Protein AF-A0AAU6BGJ1-F1 (afdb_monomer_lite)

Foldseek 3Di:
DDDDDDDDDADDDQPDPPVLSVQVVLQVVQVVVVVVVCVVDPDDDDDDPPPDDPDDQAQDPVNQWGWAFGPNPPPRDTRTHGDDDPDDPFDQAPPRKTKAQDWDDWDFFKDLDPPDTWTFTGDIKMFALAPQQLVVLCCFQFLQQKWWKKAFPDDDNGRRIMITGIPGAFDPVSLPQWDAFQLDFPDDPGEIERPRIDTDDDPGIDTQWIAGSVRYIYDDPPPPDPRDPVNSVVRNVVQDPVSHDDLLSSLVVLVVVLCVQFPDLDPPTPPVSLVVLQVSLLRGALSSLLNHDLVVLLSLLLSLLVDPAHDPSSLLSLLSNLLSQLFQLSNLQSLQSNLVSVNLLVSLPDDDPSNLVSLLSLLVLDPDPQCPVVNVQVLCVLLVLHPPDPPPPDPPCPVVVVSSVVSVVVVVVVVVVVVVVVCVPDPPVHDVLVVLVVVLVVLVCCCPPPVRDVLSVQVVVVLCVVLVVSLSSSSSSLVSSLVSQDFPVVNPDDPSPGPNSCRPSSNVSVVVSVVVSSVVSSNCPPVSQLRSDPDPLSLVVVLCVNSSNPSVDPDPVVSVVLSVLLQLLLQLLCLVLVHPDSVLSSQLVVLEDPVLSVLSSVCSVQFRRDHPRHNVRSCVSCVVSVNNVSSNLSSLSSNLSSLLQVLQVVVPGDDPLSSLLSHLVSLLPDDSVLSNCLSVLAHSVLSNLLSLLSSLQHSVLDNLCDSVNSSVVSLPNLLSVCCSGLNRLLLSLLCVVQVDDLSSVLLSVLLVVVVVVDSGSSVSNVLSVCSSVNPPVSVVSSLVSLVVLLVVLLVVCVVLVLVLLNVLLVVLCVQLVVCVVVVVNVSNVVSSSVSSSSSSVLVPADSLLSLLLSLLSVLDPPQHDSCLLVLDRPVLSNLNSNLSSLLCVQQNDVQEAQLSVLSSQCRVVVDDDPSVLQSSQLSLVSSQCCPVQVFNHKHAQDDDDVDTFGIWTQGPPLGTAGEHGARCPPDADDDDLVVLLCLLQVCLVVLNSRYAYAYAPVNAVVLVVRLVVSLCCLVPPVSCVSNVVSVHDSVSSSVSSVVVVVVVRYYYRDDD

Structure (mmCIF, N/CA/C/O backbone):
data_AF-A0AAU6BGJ1-F1
#
_entry.id   AF-A0AAU6BGJ1-F1
#
loop_
_atom_site.group_PDB
_atom_site.id
_atom_site.type_symbol
_atom_site.label_atom_id
_atom_site.label_alt_id
_atom_site.label_comp_id
_atom_site.label_asym_id
_atom_site.label_entity_id
_atom_site.label_seq_id
_atom_site.pdbx_PDB_ins_code
_atom_site.Cartn_x
_atom_site.Cartn_y
_atom_site.Cartn_z
_atom_site.occupancy
_atom_site.B_iso_or_equiv
_atom_site.auth_seq_id
_atom_site.auth_comp_id
_atom_site.auth_asym_id
_atom_site.auth_atom_id
_atom_site.pdbx_PDB_model_num
ATOM 1 N N . MET A 1 1 ? 0.115 34.565 -66.641 1.00 32.47 1 MET A N 1
ATOM 2 C CA . MET A 1 1 ? 1.472 34.033 -66.399 1.00 32.47 1 MET A CA 1
ATOM 3 C C . MET A 1 1 ? 1.317 32.735 -65.632 1.00 32.47 1 MET A C 1
ATOM 5 O O . MET A 1 1 ? 0.926 32.773 -64.475 1.00 32.47 1 MET A O 1
ATOM 9 N N . SER A 1 2 ? 1.490 31.604 -66.310 1.00 28.02 2 SER A N 1
ATOM 10 C CA . SER A 1 2 ? 1.421 30.266 -65.717 1.00 28.02 2 SER A CA 1
ATOM 11 C C . SER A 1 2 ? 2.637 30.057 -64.813 1.00 28.02 2 SER A C 1
ATOM 13 O O . SER A 1 2 ? 3.738 30.467 -65.183 1.00 28.02 2 SER A O 1
ATOM 15 N N . ALA A 1 3 ? 2.447 29.452 -63.639 1.00 27.48 3 ALA A N 1
ATOM 16 C CA . ALA A 1 3 ? 3.554 29.072 -62.766 1.00 27.48 3 ALA A CA 1
ATOM 17 C C . ALA A 1 3 ? 4.561 28.193 -63.538 1.00 27.48 3 ALA A C 1
ATOM 19 O O . ALA A 1 3 ? 4.135 27.382 -64.368 1.00 27.48 3 ALA A O 1
ATOM 20 N N . PRO A 1 4 ? 5.879 28.344 -63.310 1.00 29.38 4 PRO A N 1
ATOM 21 C CA . PRO A 1 4 ? 6.857 27.453 -63.920 1.00 29.38 4 PRO A CA 1
ATOM 22 C C . PRO A 1 4 ? 6.569 26.008 -63.476 1.00 29.38 4 PRO A C 1
ATOM 24 O O . PRO A 1 4 ? 6.260 25.793 -62.300 1.00 29.38 4 PRO A O 1
ATOM 27 N N . PRO A 1 5 ? 6.640 25.017 -64.383 1.00 32.50 5 PRO A N 1
ATOM 28 C CA . PRO A 1 5 ? 6.399 23.629 -64.020 1.00 32.50 5 PRO A CA 1
ATOM 29 C C . PRO A 1 5 ? 7.426 23.185 -62.976 1.00 32.50 5 PRO A C 1
ATOM 31 O O . PRO A 1 5 ? 8.632 23.375 -63.143 1.00 32.50 5 PRO A O 1
ATOM 34 N N . THR A 1 6 ? 6.935 22.605 -61.884 1.00 29.48 6 THR A N 1
ATOM 35 C CA . THR A 1 6 ? 7.764 21.968 -60.861 1.00 29.48 6 THR A CA 1
ATOM 36 C C . THR A 1 6 ? 8.552 20.830 -61.522 1.00 29.48 6 THR A C 1
ATOM 38 O O . THR A 1 6 ? 7.947 20.031 -62.241 1.00 29.48 6 THR A O 1
ATOM 41 N N . PRO A 1 7 ? 9.881 20.737 -61.342 1.00 33.91 7 PRO A N 1
ATOM 42 C CA . PRO A 1 7 ? 10.651 19.649 -61.931 1.00 33.91 7 PRO A CA 1
ATOM 43 C C . PRO A 1 7 ? 10.165 18.307 -61.370 1.00 33.91 7 PRO A C 1
ATOM 45 O O . PRO A 1 7 ? 10.213 18.072 -60.164 1.00 33.91 7 PRO A O 1
ATOM 48 N N . VAL A 1 8 ? 9.684 17.428 -62.251 1.00 36.00 8 VAL A N 1
ATOM 49 C CA . VAL A 1 8 ? 9.313 16.053 -61.904 1.00 36.00 8 VAL A CA 1
ATOM 50 C C . VAL A 1 8 ? 10.568 15.190 -62.002 1.00 36.00 8 VAL A C 1
ATOM 52 O O . VAL A 1 8 ? 11.085 14.950 -63.093 1.00 36.00 8 VAL A O 1
ATOM 55 N N . THR A 1 9 ? 11.075 14.729 -60.861 1.00 39.50 9 THR A N 1
ATOM 56 C CA . THR A 1 9 ? 12.214 13.805 -60.803 1.00 39.50 9 THR A CA 1
ATOM 57 C C . THR A 1 9 ? 11.701 12.368 -60.873 1.00 39.50 9 THR A C 1
ATOM 59 O O . THR A 1 9 ? 11.202 11.837 -59.884 1.00 39.50 9 THR A O 1
ATOM 62 N N . VAL A 1 10 ? 11.829 11.722 -62.034 1.00 41.00 10 VAL A N 1
ATOM 63 C CA . VAL A 1 10 ? 11.516 10.294 -62.208 1.00 41.00 10 VAL A CA 1
ATOM 64 C C . VAL A 1 10 ? 12.797 9.484 -61.990 1.00 41.00 10 VAL A C 1
ATOM 66 O O . VAL A 1 10 ? 13.761 9.644 -62.736 1.00 41.00 10 VAL A O 1
ATOM 69 N N . ARG A 1 11 ? 12.837 8.633 -60.955 1.00 44.41 11 ARG A N 1
ATOM 70 C CA . ARG A 1 11 ? 13.962 7.717 -60.689 1.00 44.41 11 ARG A CA 1
ATOM 71 C C . ARG A 1 11 ? 13.613 6.312 -61.172 1.00 44.41 11 ARG A C 1
ATOM 73 O O . ARG A 1 11 ? 12.592 5.759 -60.778 1.00 44.41 11 ARG A O 1
ATOM 80 N N . TRP A 1 12 ? 14.480 5.735 -61.997 1.00 47.62 12 TRP A N 1
ATOM 81 C CA . TRP A 1 12 ? 14.322 4.403 -62.576 1.00 47.62 12 TRP A CA 1
ATOM 82 C C . TRP A 1 12 ? 15.588 3.578 -62.311 1.00 47.62 12 TRP A C 1
ATOM 84 O O . TRP A 1 12 ? 16.694 4.060 -62.530 1.00 47.62 12 TRP A O 1
ATOM 94 N N . ASN A 1 13 ? 15.427 2.357 -61.792 1.00 46.50 13 ASN A N 1
ATOM 95 C CA . ASN A 1 13 ? 16.522 1.495 -61.320 1.00 46.50 13 ASN A CA 1
ATOM 96 C C . ASN A 1 13 ? 16.887 0.360 -62.298 1.00 46.50 13 ASN A C 1
ATOM 98 O O . ASN A 1 13 ? 17.628 -0.548 -61.933 1.00 46.50 13 ASN A O 1
ATOM 102 N N . GLY A 1 14 ? 16.338 0.370 -63.518 1.00 49.88 14 GLY A N 1
ATOM 103 C CA . GLY A 1 14 ? 16.635 -0.641 -64.538 1.00 49.88 14 GLY A CA 1
ATOM 104 C C . GLY A 1 14 ? 15.879 -1.970 -64.400 1.00 49.88 14 GLY A C 1
ATOM 105 O O . GLY A 1 14 ? 16.170 -2.897 -65.153 1.00 49.88 14 GLY A O 1
ATOM 106 N N . GLY A 1 15 ? 14.912 -2.081 -63.481 1.00 47.34 15 GLY A N 1
ATOM 107 C CA . GLY A 1 15 ? 14.131 -3.299 -63.222 1.00 47.34 15 GLY A CA 1
ATOM 108 C C . GLY A 1 15 ? 13.050 -3.615 -64.265 1.00 47.34 15 GLY A C 1
ATOM 109 O O . GLY A 1 15 ? 11.871 -3.687 -63.927 1.00 47.34 15 GLY A O 1
ATOM 110 N N . CYS A 1 16 ? 13.422 -3.787 -65.533 1.00 59.56 16 CYS A N 1
ATOM 111 C CA . CYS A 1 16 ? 12.541 -4.290 -66.592 1.00 59.56 16 CYS A CA 1
ATOM 112 C C . CYS A 1 16 ? 13.316 -5.213 -67.553 1.00 59.56 16 CYS A C 1
ATOM 114 O O . CYS A 1 16 ? 14.551 -5.231 -67.506 1.00 59.56 16 CYS A O 1
ATOM 116 N N . PRO A 1 17 ? 12.630 -6.004 -68.407 1.00 64.44 17 PRO A N 1
ATOM 117 C CA . PRO A 1 17 ? 13.295 -6.855 -69.389 1.00 64.44 17 PRO A CA 1
ATOM 118 C C . PRO A 1 17 ? 14.309 -6.063 -70.216 1.00 64.44 17 PRO A C 1
ATOM 120 O O . PRO A 1 17 ? 14.060 -4.918 -70.598 1.00 64.44 17 PRO A O 1
ATOM 123 N N . GLU A 1 18 ? 15.449 -6.684 -70.507 1.00 63.25 18 GLU A N 1
ATOM 124 C CA . GLU A 1 18 ? 16.596 -6.037 -71.150 1.00 63.25 18 GLU A CA 1
ATOM 125 C C . GLU A 1 18 ? 16.257 -5.195 -72.404 1.00 63.25 18 GLU A C 1
ATOM 127 O O . GLU A 1 18 ? 16.812 -4.100 -72.530 1.00 63.25 18 GLU A O 1
ATOM 132 N N . PRO A 1 19 ? 15.324 -5.601 -73.295 1.00 63.22 19 PRO A N 1
ATOM 133 C CA . PRO A 1 19 ? 14.931 -4.778 -74.441 1.00 63.22 19 PRO A CA 1
ATOM 134 C C . PRO A 1 19 ? 14.302 -3.440 -74.028 1.00 63.22 19 PRO A C 1
ATOM 136 O O . PRO A 1 19 ? 14.641 -2.391 -74.575 1.00 63.22 19 PRO A O 1
ATOM 139 N N . THR A 1 20 ? 13.425 -3.464 -73.023 1.00 60.00 20 THR A N 1
ATOM 140 C CA . THR A 1 20 ? 12.765 -2.275 -72.471 1.00 60.00 20 THR A CA 1
ATOM 141 C C . THR A 1 20 ? 13.767 -1.398 -71.733 1.00 60.00 20 THR A C 1
ATOM 143 O O . THR A 1 20 ? 13.737 -0.177 -71.876 1.00 60.00 20 THR A O 1
ATOM 146 N N . ARG A 1 21 ? 14.709 -2.010 -71.004 1.00 65.94 21 ARG A N 1
ATOM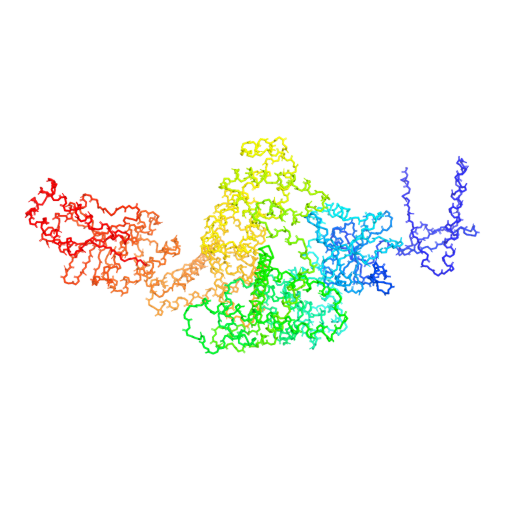 147 C CA . ARG A 1 21 ? 15.777 -1.280 -70.315 1.00 65.94 21 ARG A CA 1
ATOM 148 C C . ARG A 1 21 ? 16.639 -0.502 -71.306 1.00 65.94 21 ARG A C 1
ATOM 150 O O . ARG A 1 21 ? 16.783 0.710 -71.180 1.00 65.94 21 ARG A O 1
ATOM 157 N N . ARG A 1 22 ? 17.128 -1.167 -72.355 1.00 65.81 22 ARG A N 1
ATOM 158 C CA . ARG A 1 22 ? 17.940 -0.518 -73.396 1.00 65.81 22 ARG A CA 1
ATOM 159 C C . ARG A 1 22 ? 17.183 0.614 -74.098 1.00 65.81 22 ARG A C 1
ATOM 161 O O . ARG A 1 22 ? 17.780 1.648 -74.384 1.00 65.81 22 ARG A O 1
ATOM 168 N N . ALA A 1 23 ? 15.881 0.453 -74.342 1.00 63.38 23 ALA A N 1
ATOM 169 C CA . ALA A 1 23 ? 15.054 1.491 -74.960 1.00 63.38 23 ALA A CA 1
ATOM 170 C C . ALA A 1 23 ? 14.914 2.743 -74.073 1.00 63.38 23 ALA A C 1
ATOM 172 O O . ALA A 1 23 ? 15.071 3.865 -74.559 1.00 63.38 23 ALA A O 1
ATOM 173 N N . VAL A 1 24 ? 14.682 2.562 -72.769 1.00 60.28 24 VAL A N 1
ATOM 174 C CA . VAL A 1 24 ? 14.572 3.670 -71.807 1.00 60.28 24 VAL A CA 1
ATOM 175 C C . VAL A 1 24 ? 15.929 4.352 -71.593 1.00 60.28 24 VAL A C 1
ATOM 177 O O . VAL A 1 24 ? 16.007 5.579 -71.655 1.00 60.28 24 VAL A O 1
ATOM 180 N N . GLU A 1 25 ? 17.019 3.593 -71.435 1.00 63.97 25 GLU A N 1
ATOM 181 C CA . GLU A 1 25 ? 18.384 4.143 -71.328 1.00 63.97 25 GLU A CA 1
ATOM 182 C C . GLU A 1 25 ? 18.764 4.964 -72.568 1.00 63.97 25 GLU A C 1
ATOM 184 O O . GLU A 1 25 ? 19.308 6.067 -72.443 1.00 63.97 25 GLU A O 1
ATOM 189 N N . ALA A 1 26 ? 18.442 4.463 -73.766 1.00 65.19 26 ALA A N 1
ATOM 190 C CA . ALA A 1 26 ? 18.692 5.163 -75.021 1.00 65.19 26 ALA A CA 1
ATOM 191 C C . ALA A 1 26 ? 17.878 6.462 -75.127 1.00 65.19 26 ALA A C 1
ATOM 193 O O . ALA A 1 26 ? 18.432 7.500 -75.497 1.00 65.19 26 ALA A O 1
ATOM 194 N N . ALA A 1 27 ? 16.594 6.438 -74.752 1.00 61.75 27 ALA A N 1
ATOM 195 C CA . ALA A 1 27 ? 15.728 7.615 -74.770 1.00 61.75 27 ALA A CA 1
ATOM 196 C C . ALA A 1 27 ? 16.193 8.699 -73.779 1.00 61.75 27 ALA A C 1
ATOM 198 O O . ALA A 1 27 ? 16.302 9.869 -74.157 1.00 61.75 27 ALA A O 1
ATOM 199 N N . VAL A 1 28 ? 16.548 8.315 -72.546 1.00 59.16 28 VAL A N 1
ATOM 200 C CA . VAL A 1 28 ? 17.067 9.234 -71.517 1.00 59.16 28 VAL A CA 1
ATOM 201 C C . VAL A 1 28 ? 18.413 9.823 -71.940 1.00 59.16 28 VAL A C 1
ATOM 203 O O . VAL A 1 28 ? 18.600 11.040 -71.894 1.00 59.16 28 VAL A O 1
ATOM 206 N N . THR A 1 29 ? 19.337 8.992 -72.429 1.00 62.09 29 THR A N 1
ATOM 207 C CA . THR A 1 29 ? 20.664 9.442 -72.885 1.00 62.09 29 THR A CA 1
ATOM 208 C C . THR A 1 29 ? 20.553 10.406 -74.069 1.00 62.09 29 THR A C 1
ATOM 210 O O . THR A 1 29 ? 21.239 11.431 -74.102 1.00 62.09 29 THR A O 1
ATOM 213 N N . ALA A 1 30 ? 19.670 10.124 -75.030 1.00 57.25 30 ALA A N 1
ATOM 214 C CA . ALA A 1 30 ? 19.413 11.008 -76.165 1.00 57.25 30 ALA A CA 1
ATOM 215 C C . ALA A 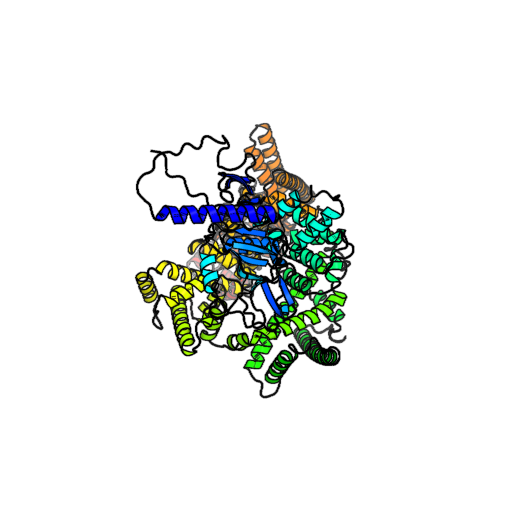1 30 ? 18.773 12.341 -75.730 1.00 57.25 30 ALA A C 1
ATOM 217 O O . ALA A 1 30 ? 19.189 13.403 -76.205 1.00 57.25 30 ALA A O 1
ATOM 218 N N . GLY A 1 31 ? 17.831 12.308 -74.780 1.00 55.47 31 GLY A N 1
ATOM 219 C CA . GLY A 1 31 ? 17.228 13.503 -74.184 1.00 55.47 31 GLY A CA 1
ATOM 220 C C . GLY A 1 31 ? 18.248 14.388 -73.458 1.00 55.47 31 GLY A C 1
ATOM 221 O O . GLY A 1 31 ? 18.304 15.594 -73.701 1.00 55.47 31 GLY A O 1
ATOM 222 N N . VAL A 1 32 ? 19.125 13.790 -72.644 1.00 51.75 32 VAL A N 1
ATOM 223 C CA . VAL A 1 32 ? 20.215 14.498 -71.947 1.00 51.75 32 VAL A CA 1
ATOM 224 C C . VAL A 1 32 ? 21.202 15.112 -72.942 1.00 51.75 32 VAL A C 1
ATOM 226 O O . VAL A 1 32 ? 21.560 16.282 -72.807 1.00 51.75 32 VAL A O 1
ATOM 229 N N . ARG A 1 33 ? 21.601 14.376 -73.988 1.00 55.03 33 ARG A N 1
ATOM 230 C CA . ARG A 1 33 ? 22.491 14.902 -75.040 1.00 55.03 33 ARG A CA 1
ATOM 231 C C . ARG A 1 33 ? 21.872 16.085 -75.788 1.00 55.03 33 ARG A C 1
ATOM 233 O O . ARG A 1 33 ? 22.572 17.066 -76.023 1.00 55.03 33 ARG A O 1
ATOM 240 N N . ARG A 1 34 ? 20.573 16.048 -76.111 1.00 53.25 34 ARG A N 1
ATOM 241 C CA . ARG A 1 34 ? 19.861 17.189 -76.722 1.00 53.25 34 ARG A CA 1
ATOM 242 C C . ARG A 1 34 ? 19.754 18.388 -75.784 1.00 53.25 34 ARG A C 1
ATOM 244 O O . ARG A 1 34 ? 19.979 19.510 -76.228 1.00 53.25 34 ARG A O 1
ATOM 251 N N . ALA A 1 35 ? 19.462 18.171 -74.502 1.00 51.50 35 ALA A N 1
ATOM 252 C CA . ALA A 1 35 ? 19.400 19.246 -73.511 1.00 51.50 35 ALA A CA 1
ATOM 253 C C . ALA A 1 35 ? 20.769 19.923 -73.306 1.00 51.50 35 ALA A C 1
ATOM 255 O O . ALA A 1 35 ? 20.848 21.143 -73.161 1.00 51.50 35 ALA A O 1
ATOM 256 N N . LEU A 1 36 ? 21.854 19.144 -73.351 1.00 47.47 36 LEU A N 1
ATOM 257 C CA . LEU A 1 36 ? 23.224 19.656 -73.300 1.00 47.47 36 LEU A CA 1
ATOM 258 C C . LEU A 1 36 ? 23.624 20.380 -74.595 1.00 47.47 36 LEU A C 1
ATOM 260 O O . LEU A 1 36 ? 24.241 21.440 -74.521 1.00 47.47 36 LEU A O 1
ATOM 264 N N . ALA A 1 37 ? 23.219 19.879 -75.766 1.00 53.09 37 ALA A N 1
ATOM 265 C CA . ALA A 1 37 ? 23.442 20.555 -77.047 1.00 53.09 37 ALA A CA 1
ATOM 266 C C . ALA A 1 37 ? 22.668 21.887 -77.142 1.00 53.09 37 ALA A C 1
ATOM 268 O O . ALA A 1 37 ? 23.210 22.886 -77.610 1.00 53.09 37 ALA A O 1
ATOM 269 N N . GLY A 1 38 ? 21.442 21.945 -76.612 1.00 48.31 38 GLY A N 1
ATOM 270 C CA . GLY A 1 38 ? 20.618 23.159 -76.566 1.00 48.31 38 GLY A CA 1
ATOM 271 C C . GLY A 1 38 ? 21.152 24.266 -75.646 1.00 48.31 38 GLY A C 1
ATOM 272 O O . GLY A 1 38 ? 20.765 25.423 -75.797 1.00 48.31 38 GLY A O 1
ATOM 273 N N . ARG A 1 39 ? 22.086 23.964 -74.731 1.00 44.19 39 ARG A N 1
ATOM 274 C CA . ARG A 1 39 ? 22.692 24.965 -73.830 1.00 44.19 39 ARG A CA 1
ATOM 275 C C . ARG A 1 39 ? 23.699 25.905 -74.506 1.00 44.19 39 ARG A C 1
ATOM 277 O O . ARG A 1 39 ? 24.073 26.896 -73.887 1.00 44.19 39 ARG A O 1
ATOM 284 N N . THR A 1 40 ? 24.101 25.659 -75.758 1.00 41.34 40 THR A N 1
ATOM 285 C CA . THR A 1 40 ? 24.983 26.576 -76.518 1.00 41.34 40 THR A CA 1
ATOM 286 C C . THR A 1 40 ? 24.243 27.584 -77.404 1.00 41.34 40 THR A C 1
ATOM 288 O O . THR A 1 40 ? 24.877 28.487 -77.941 1.00 41.34 40 THR A O 1
ATOM 291 N N . ALA A 1 41 ? 22.912 27.518 -77.508 1.00 40.38 41 ALA A N 1
ATOM 292 C CA . ALA A 1 41 ? 22.133 28.430 -78.347 1.00 40.38 41 ALA A CA 1
ATOM 293 C C . ALA A 1 41 ? 20.923 29.007 -77.597 1.00 40.38 41 ALA A C 1
ATOM 295 O O . ALA A 1 41 ? 19.777 28.640 -77.842 1.00 40.38 41 ALA A O 1
ATOM 296 N N . VAL A 1 42 ? 21.163 29.970 -76.701 1.00 43.75 42 VAL A N 1
ATOM 297 C CA . VAL A 1 42 ? 20.096 30.866 -76.230 1.00 43.75 42 VAL A CA 1
ATOM 298 C C . VAL A 1 42 ? 20.026 32.063 -77.173 1.00 43.75 42 VAL A C 1
ATOM 300 O O . VAL A 1 42 ? 20.637 33.099 -76.923 1.00 43.75 42 VAL A O 1
ATOM 303 N N . LYS A 1 43 ? 19.284 31.908 -78.274 1.00 34.88 43 LYS A N 1
ATOM 304 C CA . LYS A 1 43 ? 18.542 32.993 -78.937 1.00 34.88 43 LYS A CA 1
ATOM 305 C C . LYS A 1 43 ? 17.562 32.418 -79.969 1.00 34.88 43 LYS A C 1
ATOM 307 O O . LYS A 1 43 ? 17.975 31.884 -80.985 1.00 34.88 43 LYS A O 1
ATOM 312 N N . ALA A 1 44 ? 16.276 32.598 -79.662 1.00 39.22 44 ALA A N 1
ATOM 313 C CA . ALA A 1 44 ? 15.109 32.597 -80.550 1.00 39.22 44 ALA A CA 1
ATOM 314 C C . ALA A 1 44 ? 14.883 31.391 -81.494 1.00 39.22 44 ALA A C 1
ATOM 316 O O . ALA A 1 44 ? 15.433 31.331 -82.586 1.00 39.22 44 ALA A O 1
ATOM 317 N N . ALA A 1 45 ? 13.929 30.530 -81.124 1.00 31.41 45 ALA A N 1
ATOM 318 C CA . ALA A 1 45 ? 13.016 29.835 -82.045 1.00 31.41 45 ALA A CA 1
ATOM 319 C C . ALA A 1 45 ? 11.785 29.384 -81.226 1.00 31.41 45 ALA A C 1
ATOM 321 O O . ALA A 1 45 ? 11.887 28.502 -80.382 1.00 31.41 45 ALA A O 1
ATOM 322 N N . THR A 1 46 ? 10.715 30.176 -81.150 1.00 34.84 46 THR A N 1
ATOM 323 C CA . THR A 1 46 ? 9.489 30.060 -81.968 1.00 34.84 46 THR A CA 1
ATOM 324 C C . THR A 1 46 ? 9.025 28.622 -82.230 1.00 34.84 46 THR A C 1
ATOM 326 O O . THR A 1 46 ? 9.690 27.855 -82.915 1.00 34.84 46 THR A O 1
ATOM 329 N N . ALA A 1 47 ? 7.845 28.321 -81.678 1.00 41.69 47 ALA A N 1
ATOM 330 C CA . ALA A 1 47 ? 6.899 27.255 -82.001 1.00 41.69 47 ALA A CA 1
ATOM 331 C C . ALA A 1 47 ? 7.288 26.291 -83.139 1.00 41.69 47 ALA A C 1
ATOM 333 O O . ALA A 1 47 ? 7.107 26.597 -84.316 1.00 41.69 47 ALA A O 1
ATOM 334 N N . VAL A 1 48 ? 7.665 25.065 -82.770 1.00 32.28 48 VAL A N 1
ATOM 335 C CA . VAL A 1 48 ? 7.435 23.894 -83.621 1.00 32.28 48 VAL A CA 1
ATOM 336 C C . VAL A 1 48 ? 6.183 23.207 -83.090 1.00 32.28 48 VAL A C 1
ATOM 338 O O . VAL A 1 48 ? 6.195 22.563 -82.044 1.00 32.28 48 VAL A O 1
ATOM 341 N N . SER A 1 49 ? 5.078 23.408 -83.805 1.00 37.81 49 SER A N 1
ATOM 342 C CA . SER A 1 49 ? 3.875 22.591 -83.690 1.00 37.81 49 SER A CA 1
ATOM 343 C C . SER A 1 49 ? 4.234 21.161 -84.095 1.00 37.81 49 SER A C 1
ATOM 345 O O . SER A 1 49 ? 4.389 20.865 -85.278 1.00 37.81 49 SER A O 1
ATOM 347 N N . ALA A 1 50 ? 4.378 20.272 -83.113 1.00 34.66 50 ALA A N 1
ATOM 348 C CA . ALA A 1 50 ? 4.295 18.840 -83.347 1.00 34.66 50 ALA A CA 1
ATOM 349 C C . ALA A 1 50 ? 2.808 18.477 -83.466 1.00 34.66 50 ALA A C 1
ATOM 351 O O . ALA A 1 50 ? 2.137 18.179 -82.483 1.00 34.66 50 ALA A O 1
ATOM 352 N N . LYS A 1 51 ? 2.269 18.562 -84.685 1.00 40.31 51 LYS A N 1
ATOM 353 C CA . LYS A 1 51 ? 1.083 17.790 -85.064 1.00 40.31 51 LYS A CA 1
ATOM 354 C C . LYS A 1 51 ? 1.513 16.324 -85.137 1.00 40.31 51 LYS A C 1
ATOM 356 O O . LYS A 1 51 ? 2.142 15.927 -86.113 1.00 40.31 51 LYS A O 1
ATOM 361 N N . GLY A 1 52 ? 1.195 15.547 -84.106 1.00 41.16 52 GLY A N 1
ATOM 362 C CA . GLY A 1 52 ? 1.406 14.100 -84.088 1.00 41.16 52 GLY A CA 1
ATOM 363 C C . GLY A 1 52 ? 1.330 13.521 -82.677 1.00 41.16 52 GLY A C 1
ATOM 364 O O . GLY A 1 52 ? 2.278 13.659 -81.915 1.00 41.16 52 GLY A O 1
ATOM 365 N N . SER A 1 53 ? 0.220 12.836 -82.390 1.00 40.12 53 SER A N 1
ATOM 366 C CA . SER A 1 53 ? -0.207 12.184 -81.135 1.00 40.12 53 SER A CA 1
ATOM 367 C C . SER A 1 53 ? -0.770 13.109 -80.041 1.00 40.12 53 SER A C 1
ATOM 369 O O . SER A 1 53 ? -0.049 13.845 -79.378 1.00 40.12 53 SER A O 1
ATOM 371 N N . ASP A 1 54 ? -2.090 13.024 -79.846 1.00 44.91 54 ASP A N 1
ATOM 372 C CA . ASP A 1 54 ? -2.860 13.611 -78.735 1.00 44.91 54 ASP A CA 1
ATOM 373 C C . ASP A 1 54 ? -2.682 12.822 -77.416 1.00 44.91 54 ASP A C 1
ATOM 375 O O . ASP A 1 54 ? -3.577 12.805 -76.572 1.00 44.91 54 ASP A O 1
ATOM 379 N N . GLU A 1 55 ? -1.552 12.136 -77.205 1.00 52.12 55 GLU A N 1
ATOM 380 C CA . GLU A 1 55 ? -1.295 11.498 -75.910 1.00 52.12 55 GLU A CA 1
ATOM 381 C C . GLU A 1 55 ? -0.687 12.523 -74.940 1.00 52.12 55 GLU A C 1
ATOM 383 O O . GLU A 1 55 ? 0.410 13.035 -75.186 1.00 52.12 55 GLU A O 1
ATOM 388 N N . PRO A 1 56 ? -1.377 12.870 -73.835 1.00 53.25 56 PRO A N 1
ATOM 389 C CA . PRO A 1 56 ? -0.836 13.800 -72.860 1.00 53.25 56 PRO A CA 1
ATOM 390 C C . PRO A 1 56 ? 0.393 13.181 -72.188 1.00 53.25 56 PRO A C 1
ATOM 392 O O . PRO A 1 56 ? 0.308 12.164 -71.502 1.00 53.25 56 PRO A O 1
ATOM 395 N N . TRP A 1 57 ? 1.548 13.822 -72.366 1.00 60.88 57 TRP A N 1
ATOM 396 C CA . TRP A 1 57 ? 2.771 13.513 -71.628 1.00 60.88 57 TRP A CA 1
ATOM 397 C C . TRP A 1 57 ? 2.505 13.636 -70.126 1.00 60.88 57 TRP A C 1
ATOM 399 O O . TRP A 1 57 ? 2.164 14.716 -69.638 1.00 60.88 57 TRP A O 1
ATOM 409 N N . GLY A 1 58 ? 2.642 12.539 -69.387 1.00 59.44 58 GLY A N 1
ATOM 410 C CA . GLY A 1 58 ? 2.202 12.498 -67.998 1.00 59.44 58 GLY A CA 1
ATOM 411 C C . GLY A 1 58 ? 2.037 11.081 -67.454 1.00 59.44 58 GLY A C 1
ATOM 412 O O . GLY A 1 58 ? 2.390 10.110 -68.131 1.00 59.44 58 GLY A O 1
ATOM 413 N N . PRO A 1 59 ? 1.530 10.950 -66.217 1.00 54.00 59 PRO A N 1
ATOM 414 C CA . PRO A 1 59 ? 1.222 9.651 -65.645 1.00 54.00 59 PRO A CA 1
ATOM 415 C C . PRO A 1 59 ? 0.105 8.985 -66.458 1.00 54.00 59 PRO A C 1
ATOM 417 O O . PRO A 1 59 ? -0.884 9.625 -66.814 1.00 54.00 59 PRO A O 1
ATOM 420 N N . GLY A 1 60 ? 0.258 7.693 -66.737 1.00 62.66 60 GLY A N 1
ATOM 421 C CA . GLY A 1 60 ? -0.800 6.856 -67.289 1.00 62.66 60 GLY A CA 1
ATOM 422 C C . GLY A 1 60 ? -2.004 6.805 -66.346 1.00 62.66 60 GLY A C 1
ATOM 423 O O . GLY A 1 60 ? -1.889 7.099 -65.156 1.00 62.66 60 GLY A O 1
ATOM 424 N N . ALA A 1 61 ? -3.166 6.419 -66.874 1.00 60.72 61 ALA A N 1
ATOM 425 C CA . ALA A 1 61 ? -4.441 6.468 -66.151 1.00 60.72 61 ALA A CA 1
ATOM 426 C C . ALA A 1 61 ? -4.466 5.672 -64.825 1.00 60.72 61 ALA A C 1
ATOM 428 O O . ALA A 1 61 ? -5.275 5.970 -63.952 1.00 60.72 61 ALA A O 1
ATOM 429 N N . ASP A 1 62 ? -3.579 4.688 -64.652 1.00 57.25 62 ASP A N 1
ATOM 430 C CA . ASP A 1 62 ? -3.437 3.871 -63.441 1.00 57.25 62 ASP A CA 1
ATOM 431 C C . ASP A 1 62 ? -2.291 4.322 -62.510 1.00 57.25 62 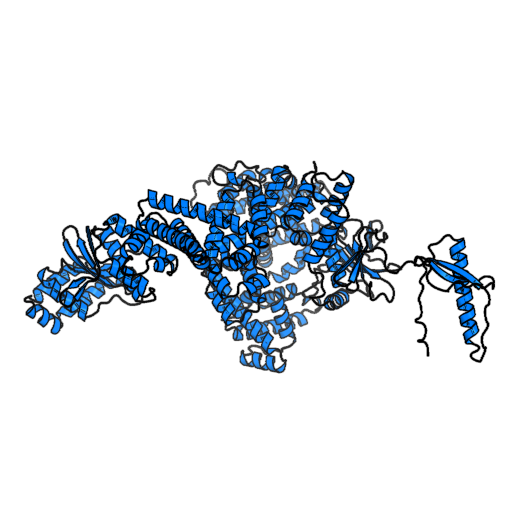ASP A C 1
ATOM 433 O O . ASP A 1 62 ? -2.051 3.701 -61.474 1.00 57.25 62 ASP A O 1
ATOM 437 N N . GLY A 1 63 ? -1.551 5.375 -62.879 1.00 58.06 63 GLY A N 1
ATOM 438 C CA . GLY A 1 63 ? -0.391 5.881 -62.143 1.00 58.06 63 GLY A CA 1
ATOM 439 C C . GLY A 1 63 ? 0.823 4.942 -62.113 1.00 58.06 63 GLY A C 1
ATOM 440 O O . GLY A 1 63 ? 1.819 5.277 -61.473 1.00 58.06 63 GLY A O 1
ATOM 441 N N . ARG A 1 64 ? 0.771 3.786 -62.794 1.00 55.31 64 ARG A N 1
ATOM 442 C CA . ARG A 1 64 ? 1.849 2.777 -62.813 1.00 55.31 64 ARG A CA 1
ATOM 443 C C . ARG A 1 64 ? 2.878 3.018 -63.905 1.00 55.31 64 ARG A C 1
ATOM 445 O O . ARG A 1 64 ? 3.926 2.378 -63.902 1.00 55.31 64 ARG A O 1
ATOM 452 N N . TRP A 1 65 ? 2.595 3.924 -64.833 1.00 61.84 65 TRP A N 1
ATOM 453 C CA . TRP A 1 65 ? 3.466 4.270 -65.950 1.00 61.84 65 TRP A CA 1
ATOM 454 C C . TRP A 1 65 ? 3.496 5.785 -66.142 1.00 61.84 65 TRP A C 1
ATOM 456 O O . TRP A 1 65 ? 2.542 6.475 -65.801 1.00 61.84 65 TRP A O 1
ATOM 466 N N . TRP A 1 66 ? 4.589 6.309 -66.678 1.00 64.56 66 TRP A N 1
ATOM 467 C CA . TRP A 1 66 ? 4.740 7.690 -67.114 1.00 64.56 66 TRP A CA 1
ATOM 468 C C . TRP A 1 66 ? 5.129 7.670 -68.579 1.00 64.56 66 TRP A C 1
ATOM 470 O O . TRP A 1 66 ? 6.141 7.068 -68.946 1.00 64.56 66 TRP A O 1
ATOM 480 N N . THR A 1 67 ? 4.340 8.325 -69.415 1.00 70.50 67 THR A N 1
ATOM 481 C CA . THR A 1 67 ? 4.598 8.378 -70.850 1.00 70.50 67 THR A CA 1
ATOM 482 C C . THR A 1 67 ? 5.511 9.562 -71.142 1.00 70.50 67 THR A C 1
ATOM 484 O O . THR A 1 67 ? 5.180 10.708 -70.827 1.00 70.50 67 THR A O 1
ATOM 487 N N . MET A 1 68 ? 6.686 9.294 -71.715 1.00 65.12 68 MET A N 1
ATOM 488 C CA . MET A 1 68 ? 7.661 10.322 -72.097 1.00 65.12 68 MET A CA 1
ATOM 489 C C . MET A 1 68 ? 8.081 10.185 -73.564 1.00 65.12 68 MET A C 1
ATOM 491 O O . MET A 1 68 ? 8.023 9.086 -74.107 1.00 65.12 68 MET A O 1
ATOM 495 N N . PRO A 1 69 ? 8.512 11.268 -74.231 1.00 61.69 69 PRO A N 1
ATOM 496 C CA . PRO A 1 69 ? 8.915 11.200 -75.635 1.00 61.69 69 PRO A CA 1
ATOM 497 C C . PRO A 1 69 ? 10.196 10.373 -75.817 1.00 61.69 69 PRO A C 1
ATOM 499 O O . PRO A 1 69 ? 11.213 10.620 -75.164 1.00 61.69 69 PRO A O 1
ATOM 502 N N . GLY A 1 70 ? 10.151 9.392 -76.718 1.00 59.03 70 GLY A N 1
ATOM 503 C CA . GLY A 1 70 ? 11.285 8.565 -77.118 1.00 59.03 70 GLY A CA 1
ATOM 504 C C . GLY A 1 70 ? 12.155 9.266 -78.157 1.00 59.03 70 GLY A C 1
ATOM 505 O O . GLY A 1 70 ? 11.675 9.740 -79.183 1.00 59.03 70 GLY A O 1
ATOM 506 N N . TYR A 1 71 ? 13.460 9.334 -77.898 1.00 57.84 71 TYR A N 1
ATOM 507 C CA . TYR A 1 71 ? 14.411 10.062 -78.750 1.00 57.84 71 TYR A CA 1
ATOM 508 C C . TYR A 1 71 ? 15.478 9.175 -79.402 1.00 57.84 71 TYR A C 1
ATOM 510 O O . TYR A 1 71 ? 16.387 9.697 -80.044 1.00 57.84 71 TYR A O 1
ATOM 518 N N . ALA A 1 72 ? 15.391 7.855 -79.228 1.00 51.41 72 ALA A N 1
ATOM 519 C CA . ALA A 1 72 ? 16.430 6.915 -79.651 1.00 51.41 72 ALA A CA 1
ATOM 520 C C . ALA A 1 72 ? 16.559 6.784 -81.184 1.00 51.41 72 ALA A C 1
ATOM 522 O O . ALA A 1 72 ? 17.653 6.545 -81.684 1.00 51.41 72 ALA A O 1
ATOM 523 N N . ASP A 1 73 ? 15.471 6.989 -81.926 1.00 56.97 73 ASP A N 1
ATOM 524 C CA . ASP A 1 73 ? 15.369 6.870 -83.390 1.00 56.97 73 ASP A CA 1
ATOM 525 C C . ASP A 1 73 ? 14.995 8.199 -84.080 1.00 56.97 73 ASP A C 1
ATOM 527 O O . ASP A 1 73 ? 14.837 8.263 -85.297 1.00 56.97 73 ASP A O 1
ATOM 531 N N . GLY A 1 74 ? 14.843 9.278 -83.305 1.00 52.88 74 GLY A N 1
ATOM 532 C CA . GLY A 1 74 ? 14.410 10.585 -83.798 1.00 52.88 74 GLY A CA 1
ATOM 533 C C . GLY A 1 74 ? 12.913 10.707 -84.111 1.00 52.88 74 GLY A C 1
ATOM 534 O O . GLY A 1 74 ? 12.505 11.797 -84.509 1.00 52.88 74 GLY A O 1
ATOM 535 N N . SER A 1 75 ? 12.102 9.661 -83.898 1.00 61.81 75 SER A N 1
ATOM 536 C CA . SER A 1 75 ? 10.672 9.643 -84.249 1.00 61.81 75 SER A CA 1
ATOM 537 C C . SER A 1 75 ? 9.772 10.368 -83.241 1.00 61.81 75 SER A C 1
ATOM 539 O O . SER A 1 75 ? 8.677 10.796 -83.596 1.00 61.81 75 SER A O 1
ATOM 541 N N . GLY A 1 76 ? 10.224 10.537 -81.993 1.00 55.91 76 GLY A N 1
ATOM 542 C CA . GLY A 1 76 ? 9.412 11.128 -80.925 1.00 55.91 76 GLY A CA 1
ATOM 543 C C . GLY A 1 76 ? 8.356 10.180 -80.349 1.00 55.91 76 GLY A C 1
ATOM 544 O O . GLY A 1 76 ? 7.536 10.630 -79.551 1.00 55.91 76 GLY A O 1
ATOM 545 N N . ALA A 1 77 ? 8.362 8.895 -80.730 1.00 66.44 77 ALA A N 1
ATOM 546 C CA . ALA A 1 77 ? 7.370 7.922 -80.283 1.00 66.44 77 ALA A CA 1
ATOM 547 C C . ALA A 1 77 ? 7.354 7.782 -78.743 1.00 66.44 77 ALA A C 1
ATOM 549 O O . ALA A 1 77 ? 8.424 7.708 -78.132 1.00 66.44 77 ALA A O 1
ATOM 550 N N . PRO A 1 78 ? 6.174 7.749 -78.097 1.00 66.62 78 PRO A N 1
ATOM 551 C CA . PRO A 1 78 ? 6.075 7.681 -76.645 1.00 66.62 78 PRO A CA 1
ATOM 552 C C . PRO A 1 78 ? 6.687 6.389 -76.085 1.00 66.62 78 PRO A C 1
ATOM 554 O O . PRO A 1 78 ? 6.414 5.286 -76.553 1.00 66.62 78 PRO A O 1
ATOM 557 N N . VAL A 1 79 ? 7.512 6.531 -75.049 1.00 68.12 79 VAL A N 1
ATOM 558 C CA . VAL A 1 79 ? 8.081 5.438 -74.258 1.00 68.12 79 VAL A CA 1
ATOM 559 C C . VAL A 1 79 ? 7.388 5.435 -72.902 1.00 68.12 79 VAL A C 1
ATOM 561 O O . VAL A 1 79 ? 7.469 6.408 -72.147 1.00 68.12 79 VAL A O 1
ATOM 564 N N . ALA A 1 80 ? 6.707 4.334 -72.589 1.00 64.94 80 ALA A N 1
ATOM 565 C CA . ALA A 1 80 ? 6.107 4.113 -71.281 1.00 64.94 80 ALA A CA 1
ATOM 566 C C . ALA A 1 80 ? 7.189 3.702 -70.273 1.00 64.94 80 ALA A C 1
ATOM 568 O O . ALA A 1 80 ? 7.830 2.658 -70.415 1.00 64.94 80 ALA A O 1
ATOM 569 N N . VAL A 1 81 ? 7.388 4.522 -69.243 1.00 60.59 81 VAL A N 1
ATOM 570 C CA . VAL A 1 81 ? 8.320 4.247 -68.146 1.00 60.59 81 VAL A CA 1
ATOM 571 C C . VAL A 1 81 ? 7.527 3.788 -66.930 1.00 60.59 81 VAL A C 1
ATOM 573 O O . VAL A 1 81 ? 6.645 4.521 -66.496 1.00 60.59 81 VAL A O 1
ATOM 576 N N . PRO A 1 82 ? 7.802 2.611 -66.349 1.00 50.31 82 PRO A N 1
ATOM 577 C CA . PRO A 1 82 ? 7.089 2.168 -65.159 1.00 50.31 82 PRO A CA 1
ATOM 578 C C . PRO A 1 82 ? 7.381 3.112 -63.988 1.00 50.31 82 PRO A C 1
ATOM 580 O O . PRO A 1 82 ? 8.538 3.367 -63.651 1.00 50.31 82 PRO A O 1
ATOM 583 N N . VAL A 1 83 ? 6.323 3.617 -63.360 1.00 50.59 83 VAL A N 1
ATOM 584 C CA . VAL A 1 83 ? 6.352 4.446 -62.155 1.00 50.59 83 VAL A CA 1
ATOM 585 C C . VAL A 1 83 ? 6.033 3.549 -60.970 1.00 50.59 83 VAL A C 1
ATOM 587 O O . VAL A 1 83 ? 4.910 3.074 -60.818 1.00 50.59 83 VAL A O 1
ATOM 590 N N . ARG A 1 84 ? 7.010 3.338 -60.086 1.00 44.78 84 ARG A N 1
ATOM 591 C CA . ARG A 1 84 ? 6.690 2.957 -58.707 1.00 44.78 84 ARG A CA 1
ATOM 592 C C . ARG A 1 84 ? 6.390 4.238 -57.940 1.00 44.78 84 ARG A C 1
ATOM 594 O O . ARG A 1 84 ? 7.250 5.113 -57.847 1.00 44.78 84 ARG A O 1
ATOM 601 N N . SER A 1 85 ? 5.178 4.351 -57.400 1.00 42.50 85 SER A N 1
ATOM 602 C CA . SER A 1 85 ? 4.868 5.360 -56.391 1.00 42.50 85 SER A CA 1
ATOM 603 C C . SER A 1 85 ? 5.881 5.236 -55.253 1.00 42.50 85 SER A C 1
ATOM 605 O O . SER A 1 85 ? 6.142 4.140 -54.764 1.00 42.50 85 SER A O 1
ATOM 607 N N . ALA A 1 86 ? 6.453 6.356 -54.813 1.00 41.16 86 ALA A N 1
ATOM 608 C CA . ALA A 1 86 ? 7.401 6.386 -53.695 1.00 41.16 86 ALA A CA 1
ATOM 609 C C . ALA A 1 86 ? 6.784 5.947 -52.345 1.00 41.16 86 ALA A C 1
ATOM 611 O O . ALA A 1 86 ? 7.486 5.873 -51.344 1.00 41.16 86 ALA A O 1
ATOM 612 N N . GLY A 1 87 ? 5.489 5.622 -52.310 1.00 42.78 87 GLY A N 1
ATOM 613 C CA . GLY A 1 87 ? 4.897 4.773 -51.285 1.00 42.78 87 GLY A CA 1
ATOM 614 C C . GLY A 1 87 ? 4.570 3.416 -51.893 1.00 42.78 87 GLY A C 1
ATOM 615 O O . GLY A 1 87 ? 3.711 3.335 -52.774 1.00 42.78 87 GLY A O 1
ATOM 616 N N . GLY A 1 88 ? 5.242 2.361 -51.429 1.00 50.34 88 GLY A N 1
ATOM 617 C CA . GLY A 1 88 ? 4.678 1.014 -51.521 1.00 50.34 88 GLY A CA 1
ATOM 618 C C . GLY A 1 88 ? 3.361 0.927 -50.727 1.00 50.34 88 GLY A C 1
ATOM 619 O O . GLY A 1 88 ? 2.989 1.899 -50.061 1.00 50.34 88 GLY A O 1
ATOM 620 N N . PRO A 1 89 ? 2.648 -0.208 -50.776 1.00 57.97 89 PRO A N 1
ATOM 621 C CA . PRO A 1 89 ? 1.401 -0.448 -50.038 1.00 57.97 89 PRO A CA 1
ATOM 622 C C . PRO A 1 89 ? 1.632 -0.606 -48.517 1.00 57.97 89 PRO A C 1
ATOM 624 O O . PRO A 1 89 ? 1.211 -1.586 -47.915 1.00 57.97 89 PRO A O 1
ATOM 627 N N . GLY A 1 90 ? 2.345 0.334 -47.894 1.00 63.28 90 GLY A N 1
ATOM 628 C CA . GLY A 1 90 ? 2.625 0.331 -46.462 1.00 63.28 90 GLY A CA 1
ATOM 629 C C . GLY A 1 90 ? 1.538 1.035 -45.651 1.00 63.28 90 GLY A C 1
ATOM 630 O O . GLY A 1 90 ? 0.990 2.056 -46.079 1.00 63.28 90 GLY A O 1
ATOM 631 N N . GLU A 1 91 ? 1.259 0.510 -44.463 1.00 81.62 91 GLU A N 1
ATOM 632 C CA . GLU A 1 91 ? 0.378 1.131 -43.480 1.00 81.62 91 GLU A CA 1
ATOM 633 C C . GLU A 1 91 ? 1.033 2.414 -42.948 1.00 81.62 91 GLU A C 1
ATOM 635 O O . GLU A 1 91 ? 2.171 2.408 -42.467 1.00 81.62 91 GLU A O 1
ATOM 640 N N . ARG A 1 92 ? 0.329 3.547 -43.054 1.00 84.00 92 ARG A N 1
ATOM 641 C CA . ARG A 1 92 ? 0.782 4.807 -42.453 1.00 84.00 92 ARG A CA 1
ATOM 642 C C . ARG A 1 92 ? 0.433 4.813 -40.973 1.00 84.00 92 ARG A C 1
ATOM 644 O O . ARG A 1 92 ? -0.738 4.888 -40.613 1.00 84.00 92 ARG A O 1
ATOM 651 N N . LEU A 1 93 ? 1.461 4.804 -40.139 1.00 85.06 93 LEU A N 1
ATOM 652 C CA . LEU A 1 93 ? 1.353 4.891 -38.693 1.00 85.06 93 LEU A CA 1
ATOM 653 C C . LEU A 1 93 ? 1.249 6.359 -38.234 1.00 85.06 93 LEU A C 1
ATOM 655 O O . LEU A 1 93 ? 1.509 7.293 -39.011 1.00 85.06 93 LEU A O 1
ATOM 659 N N . PRO A 1 94 ? 0.895 6.605 -36.958 1.00 76.75 94 PRO A N 1
ATOM 660 C CA . PRO A 1 94 ? 0.969 7.938 -36.371 1.00 76.75 94 PRO A CA 1
ATOM 661 C C . PRO A 1 94 ? 2.349 8.580 -36.575 1.00 76.75 94 PRO A C 1
ATOM 663 O O . PRO A 1 94 ? 3.364 7.895 -36.658 1.00 76.75 94 PRO A O 1
ATOM 666 N N . PHE A 1 95 ? 2.386 9.913 -36.667 1.00 80.62 95 PHE A N 1
ATOM 667 C CA . PHE A 1 95 ? 3.602 10.704 -36.938 1.00 80.62 95 PHE A CA 1
ATOM 668 C C . PHE A 1 95 ? 4.225 10.517 -38.335 1.00 80.62 95 PHE A C 1
ATOM 670 O O . PHE A 1 95 ? 5.305 11.050 -38.596 1.00 80.62 95 PHE A O 1
ATOM 677 N N . GLY A 1 96 ? 3.525 9.833 -39.250 1.00 82.19 96 GLY A N 1
ATOM 678 C CA . GLY A 1 96 ? 3.918 9.707 -40.655 1.00 82.19 96 GLY A CA 1
ATOM 679 C C . GLY A 1 96 ? 4.933 8.600 -40.938 1.00 82.19 96 GLY A C 1
ATOM 680 O O . GLY A 1 96 ? 5.452 8.546 -42.051 1.00 82.19 96 GLY A O 1
ATOM 681 N N . ASP A 1 97 ? 5.208 7.732 -39.960 1.00 90.12 97 ASP A N 1
ATOM 682 C CA . ASP A 1 97 ? 6.019 6.533 -40.170 1.00 90.12 97 ASP A CA 1
ATOM 683 C C . ASP A 1 97 ? 5.247 5.531 -41.057 1.00 90.12 97 ASP A C 1
ATOM 685 O O . ASP A 1 97 ? 4.015 5.505 -41.056 1.00 90.12 97 ASP A O 1
ATOM 689 N N . VAL A 1 98 ? 5.952 4.718 -41.845 1.00 89.19 98 VAL A N 1
ATOM 690 C CA . VAL A 1 98 ? 5.331 3.783 -42.801 1.00 89.19 98 VAL A CA 1
ATOM 691 C C . VAL A 1 98 ? 5.811 2.367 -42.529 1.00 89.19 98 VAL A C 1
ATOM 693 O O . VAL A 1 98 ? 6.992 2.070 -42.733 1.00 89.19 98 VAL A O 1
ATOM 696 N N . LEU A 1 99 ? 4.892 1.496 -42.115 1.00 88.31 99 LEU A N 1
ATOM 697 C CA . LEU A 1 99 ? 5.132 0.070 -41.925 1.00 88.31 99 LEU A CA 1
ATOM 698 C C . LEU A 1 99 ? 4.908 -0.667 -43.247 1.00 88.31 99 LEU A C 1
ATOM 700 O O . LEU A 1 99 ? 3.835 -0.600 -43.838 1.00 88.31 99 LEU A O 1
ATOM 704 N N . SER A 1 100 ? 5.931 -1.358 -43.730 1.00 87.19 100 SER A N 1
ATOM 705 C CA . SER A 1 100 ? 5.874 -2.168 -44.941 1.00 87.19 100 SER A CA 1
ATOM 706 C C . SER A 1 100 ? 5.778 -3.638 -44.564 1.00 87.19 100 SER A C 1
ATOM 708 O O . SER A 1 100 ? 6.701 -4.164 -43.946 1.00 87.19 100 SER A O 1
ATOM 710 N N . HIS A 1 101 ? 4.694 -4.303 -44.967 1.00 81.69 101 HIS A N 1
ATOM 711 C CA . HIS A 1 101 ? 4.493 -5.743 -44.745 1.00 81.69 101 HIS A CA 1
ATOM 712 C C . HIS A 1 101 ? 5.371 -6.624 -45.641 1.00 81.69 101 HIS A C 1
ATOM 714 O O . HIS A 1 101 ? 5.520 -7.815 -45.386 1.00 81.69 101 HIS A O 1
ATOM 720 N N . ASP A 1 102 ? 5.988 -6.037 -46.667 1.00 81.44 102 ASP A N 1
ATOM 721 C CA . ASP A 1 102 ? 6.933 -6.739 -47.524 1.00 81.44 102 ASP A CA 1
ATOM 722 C C . ASP A 1 102 ? 8.225 -7.097 -46.775 1.00 81.44 102 ASP A C 1
ATOM 724 O O . ASP A 1 102 ? 8.692 -6.378 -45.889 1.00 81.44 102 ASP A O 1
ATOM 728 N N . ARG A 1 103 ? 8.855 -8.198 -47.194 1.00 83.25 103 ARG A N 1
ATOM 729 C CA . ARG A 1 103 ? 10.169 -8.624 -46.704 1.00 83.25 103 ARG A CA 1
ATOM 730 C C . ARG A 1 103 ? 11.248 -7.629 -47.126 1.00 83.25 103 ARG A C 1
ATOM 732 O O . ARG A 1 103 ? 11.374 -7.314 -48.311 1.00 83.25 103 ARG A O 1
ATOM 739 N N . PHE A 1 104 ? 12.052 -7.161 -46.172 1.00 89.06 104 PHE A N 1
ATOM 740 C CA . PHE A 1 104 ? 13.207 -6.326 -46.496 1.00 89.06 104 PHE A CA 1
ATOM 741 C C . PHE A 1 104 ? 14.289 -7.165 -47.208 1.00 89.06 104 PHE A C 1
ATOM 743 O O . PHE A 1 104 ? 14.439 -8.347 -46.884 1.00 89.06 104 PHE A O 1
ATOM 750 N N . PRO A 1 105 ? 15.058 -6.604 -48.162 1.00 87.50 105 PRO A N 1
ATOM 751 C CA . PRO A 1 105 ? 16.158 -7.324 -48.798 1.00 87.50 105 PRO A CA 1
ATOM 752 C C . PRO A 1 105 ? 17.143 -7.912 -47.781 1.00 87.50 105 PRO A C 1
ATOM 754 O O . PRO A 1 105 ? 17.469 -7.273 -46.781 1.00 87.50 105 PRO A O 1
ATOM 757 N N . THR A 1 106 ? 17.655 -9.114 -48.045 1.00 88.25 106 THR A N 1
ATOM 758 C CA . THR A 1 106 ? 18.691 -9.725 -47.205 1.00 88.25 106 THR A CA 1
ATOM 759 C C . THR A 1 106 ? 20.040 -9.075 -47.484 1.00 88.25 106 THR A C 1
ATOM 761 O O . THR A 1 106 ? 20.638 -9.302 -48.535 1.00 88.25 106 THR A O 1
ATOM 764 N N . LEU A 1 107 ? 20.512 -8.254 -46.547 1.00 88.94 107 LEU A N 1
ATOM 765 C CA . LEU A 1 107 ? 21.772 -7.524 -46.622 1.00 88.94 107 LEU A CA 1
ATOM 766 C C . LEU A 1 107 ? 22.679 -7.968 -45.471 1.00 88.94 107 LEU A C 1
ATOM 768 O O . LEU A 1 107 ? 22.210 -8.042 -44.335 1.00 88.94 107 LEU A O 1
ATOM 772 N N . PRO A 1 108 ? 23.969 -8.244 -45.718 1.00 88.31 108 PRO A N 1
ATOM 773 C CA . PRO A 1 108 ? 24.913 -8.511 -44.642 1.00 88.31 108 PRO A CA 1
ATOM 774 C C . PRO A 1 108 ? 25.225 -7.204 -43.899 1.00 88.31 108 PRO A C 1
ATOM 776 O O . PRO A 1 108 ? 25.628 -6.221 -44.512 1.00 88.31 108 PRO A O 1
ATOM 779 N N . LEU A 1 109 ? 25.020 -7.179 -42.585 1.00 87.81 109 LEU A N 1
ATOM 780 C CA . LEU A 1 109 ? 25.187 -5.990 -41.745 1.00 87.81 109 LEU A CA 1
ATOM 781 C C . LEU A 1 109 ? 26.524 -5.988 -41.017 1.00 87.81 109 LEU A C 1
ATOM 783 O O . LEU A 1 109 ? 27.259 -5.004 -41.064 1.00 87.81 109 LEU A O 1
ATOM 787 N N . ILE A 1 110 ? 26.813 -7.089 -40.325 1.00 86.19 110 ILE A N 1
ATOM 788 C CA . ILE A 1 110 ? 27.973 -7.227 -39.448 1.00 86.19 110 ILE A CA 1
ATOM 789 C C . ILE A 1 110 ? 28.642 -8.556 -39.765 1.00 86.19 110 ILE A C 1
ATOM 791 O O . ILE A 1 110 ? 27.995 -9.602 -39.774 1.00 86.19 110 ILE A O 1
ATOM 795 N N . MET A 1 111 ? 29.942 -8.513 -40.029 1.00 83.19 111 MET A N 1
ATOM 796 C CA . MET A 1 111 ? 30.778 -9.704 -40.120 1.00 83.19 111 MET A CA 1
ATOM 797 C C . MET A 1 111 ? 31.271 -10.045 -38.712 1.00 83.19 111 MET A C 1
ATOM 799 O O . MET A 1 111 ? 32.023 -9.256 -38.142 1.00 83.19 111 MET A O 1
ATOM 803 N N . VAL A 1 112 ? 30.832 -11.176 -38.155 1.00 79.56 112 VAL A N 1
ATOM 804 C CA . VAL A 1 112 ? 31.257 -11.668 -36.827 1.00 79.56 112 VAL A CA 1
ATOM 805 C C . VAL A 1 112 ? 32.529 -12.503 -36.966 1.00 79.56 112 VAL A C 1
ATOM 807 O O . VAL A 1 112 ? 33.488 -12.352 -36.214 1.00 79.56 112 VAL A O 1
ATOM 810 N N . THR A 1 113 ? 32.561 -13.360 -37.988 1.00 74.25 113 THR A N 1
ATOM 811 C CA . THR A 1 113 ? 33.745 -14.109 -38.421 1.00 74.25 113 THR A CA 1
ATOM 812 C C . THR A 1 113 ? 33.795 -14.146 -39.950 1.00 74.25 113 THR A C 1
ATOM 814 O O . THR A 1 113 ? 32.874 -13.692 -40.624 1.00 74.25 113 THR A O 1
ATOM 817 N N . VAL A 1 114 ? 34.846 -14.728 -40.535 1.00 72.62 114 VAL A N 1
ATOM 818 C CA . VAL A 1 114 ? 34.975 -14.871 -42.002 1.00 72.62 114 VAL A CA 1
ATOM 819 C C . VAL A 1 114 ? 33.796 -15.648 -42.625 1.00 72.62 114 VAL A C 1
ATOM 821 O O . VAL A 1 114 ? 33.491 -15.471 -43.806 1.00 72.62 114 VAL A O 1
ATOM 824 N N . HIS A 1 115 ? 33.111 -16.488 -41.842 1.00 76.25 115 HIS A N 1
ATOM 825 C CA . HIS A 1 115 ? 32.001 -17.325 -42.304 1.00 76.25 115 HIS A CA 1
ATOM 826 C C . HIS A 1 115 ? 30.645 -16.967 -41.679 1.00 76.25 115 HIS A C 1
ATOM 828 O O . HIS A 1 115 ? 29.622 -17.435 -42.174 1.00 76.25 115 HIS A O 1
ATOM 834 N N . GLU A 1 116 ? 30.617 -16.115 -40.653 1.00 80.56 116 GLU A N 1
ATOM 835 C CA . GLU A 1 116 ? 29.412 -15.784 -39.889 1.00 80.56 116 GLU A CA 1
ATOM 836 C C . GLU A 1 116 ? 29.044 -14.307 -40.047 1.00 80.56 116 GLU A C 1
ATOM 838 O O . GLU A 1 116 ? 29.861 -13.407 -39.825 1.00 80.56 116 GLU A O 1
ATOM 843 N N . TRP A 1 117 ? 27.792 -14.072 -40.436 1.00 85.62 117 TRP A N 1
ATOM 844 C CA . TRP A 1 117 ? 27.278 -12.757 -40.791 1.00 85.62 117 TRP A CA 1
ATOM 845 C C . TRP A 1 117 ? 25.930 -12.533 -40.131 1.00 85.62 117 TRP A C 1
ATOM 847 O O . TRP A 1 117 ? 25.035 -13.357 -40.286 1.00 85.62 117 TRP A O 1
ATOM 857 N N . VAL A 1 118 ? 25.761 -11.373 -39.509 1.00 87.75 118 VAL A N 1
ATOM 858 C CA . VAL A 1 118 ? 24.443 -10.861 -39.130 1.00 87.75 118 VAL A CA 1
ATOM 859 C C . VAL A 1 118 ? 23.810 -10.250 -40.372 1.00 87.75 118 VAL A C 1
ATOM 861 O O . VAL A 1 118 ? 24.455 -9.424 -41.030 1.00 87.75 118 VAL A O 1
ATOM 864 N N . ARG A 1 119 ? 22.574 -10.623 -40.714 1.00 91.81 119 ARG A N 1
ATOM 865 C CA . ARG A 1 119 ? 21.901 -10.112 -41.913 1.00 91.81 119 ARG A CA 1
ATOM 866 C C . ARG A 1 119 ? 20.538 -9.512 -41.581 1.00 91.81 119 ARG A C 1
ATOM 868 O O . ARG A 1 119 ? 19.934 -9.777 -40.548 1.00 91.81 119 ARG A O 1
ATOM 875 N N . THR A 1 120 ? 20.051 -8.665 -42.480 1.00 89.25 120 THR A N 1
ATOM 876 C CA . THR A 1 120 ? 18.631 -8.304 -42.526 1.00 89.25 120 THR A CA 1
ATOM 877 C C . THR A 1 120 ? 17.841 -9.377 -43.254 1.00 89.25 120 THR A C 1
ATOM 879 O O . THR A 1 120 ? 18.399 -10.181 -44.001 1.00 89.25 120 THR A O 1
ATOM 882 N N . GLY A 1 121 ? 16.518 -9.325 -43.152 1.00 74.31 121 GLY A N 1
ATOM 883 C CA . GLY A 1 121 ? 15.684 -10.035 -44.113 1.00 74.31 121 GLY A CA 1
ATOM 884 C C . GLY A 1 121 ? 14.330 -10.473 -43.607 1.00 74.31 121 GLY A C 1
ATOM 885 O O . GLY A 1 121 ? 13.719 -11.290 -44.280 1.00 74.31 121 GLY A O 1
ATOM 886 N N . ALA A 1 122 ? 13.857 -10.008 -42.457 1.00 78.19 122 ALA A N 1
ATOM 887 C CA . ALA A 1 122 ? 12.506 -10.312 -42.000 1.00 78.19 122 ALA A CA 1
ATOM 888 C C . ALA A 1 122 ? 11.498 -9.222 -42.426 1.00 78.19 122 ALA A C 1
ATOM 890 O O . ALA A 1 122 ? 11.864 -8.149 -42.920 1.00 78.19 122 ALA A O 1
ATOM 891 N N . ALA A 1 123 ? 10.215 -9.552 -42.302 1.00 78.69 123 ALA A N 1
ATOM 892 C CA . ALA A 1 123 ? 9.082 -8.663 -42.526 1.00 78.69 123 ALA A CA 1
ATOM 893 C C . ALA A 1 123 ? 8.268 -8.546 -41.227 1.00 78.69 123 ALA A C 1
ATOM 895 O O . ALA A 1 123 ? 8.212 -9.527 -40.478 1.00 78.69 123 ALA A O 1
ATOM 896 N N . PRO A 1 124 ? 7.564 -7.427 -40.992 1.00 84.75 124 PRO A N 1
ATOM 897 C CA . PRO A 1 124 ? 7.610 -6.151 -41.711 1.00 84.75 124 PRO A CA 1
ATOM 898 C C . PRO A 1 124 ? 8.878 -5.324 -41.430 1.00 84.75 124 PRO A C 1
ATOM 900 O O . PRO A 1 124 ? 9.638 -5.593 -40.504 1.00 84.75 124 PRO A O 1
ATOM 903 N N . TYR A 1 125 ? 9.096 -4.256 -42.190 1.00 90.25 125 TYR A N 1
ATOM 904 C CA . TYR A 1 125 ? 10.095 -3.229 -41.863 1.00 90.25 125 TYR A CA 1
ATOM 905 C C . TYR A 1 125 ? 9.447 -1.845 -41.836 1.00 90.25 125 TYR A C 1
ATOM 907 O O . TYR A 1 125 ? 8.392 -1.633 -42.433 1.00 90.25 125 TYR A O 1
ATOM 915 N N . LEU A 1 126 ? 10.061 -0.887 -41.145 1.00 92.62 126 LEU A N 1
ATOM 916 C CA . LEU A 1 126 ? 9.466 0.430 -40.916 1.00 92.62 126 LEU A CA 1
ATOM 917 C C . LEU A 1 126 ? 10.350 1.551 -41.447 1.00 92.62 126 LEU A C 1
ATOM 919 O O . LEU A 1 126 ? 11.551 1.575 -41.205 1.00 92.62 126 LEU A O 1
ATOM 923 N N . ASN A 1 127 ? 9.741 2.518 -42.126 1.00 92.12 127 ASN A N 1
ATOM 924 C CA . ASN A 1 127 ? 10.397 3.744 -42.565 1.00 92.12 127 ASN A CA 1
ATOM 925 C C . ASN A 1 127 ? 9.984 4.903 -41.653 1.00 92.12 127 ASN A C 1
ATOM 927 O O . ASN A 1 127 ? 8.795 5.100 -41.402 1.00 92.12 127 ASN A O 1
ATOM 931 N N . SER A 1 128 ? 10.955 5.684 -41.185 1.00 92.81 128 SER A N 1
ATOM 932 C CA . SER A 1 128 ? 10.733 6.842 -40.322 1.00 92.81 128 SER A CA 1
ATOM 933 C C . SER A 1 128 ? 11.650 8.006 -40.688 1.00 92.81 128 SER A C 1
ATOM 935 O O . SER A 1 128 ? 12.812 7.830 -41.052 1.00 92.81 128 SER A O 1
ATOM 937 N N . ALA A 1 129 ? 11.147 9.226 -40.516 1.00 90.69 129 ALA A N 1
ATOM 938 C CA . ALA A 1 129 ? 11.969 10.433 -40.552 1.00 90.69 129 ALA A CA 1
ATOM 939 C C . ALA A 1 129 ? 12.812 10.617 -39.271 1.00 90.69 129 ALA A C 1
ATOM 941 O O . ALA A 1 129 ? 13.751 11.411 -39.259 1.00 90.69 129 ALA A O 1
ATOM 942 N N . SER A 1 130 ? 12.480 9.912 -38.180 1.00 92.50 130 SER A N 1
ATOM 943 C CA . SER A 1 130 ? 13.106 10.064 -36.863 1.00 92.50 130 SER A CA 1
ATOM 944 C C . SER A 1 130 ? 13.854 8.800 -36.455 1.00 92.50 130 SER A C 1
ATOM 946 O O . SER A 1 130 ? 13.273 7.718 -36.377 1.00 92.50 130 SER A O 1
ATOM 948 N N . LEU A 1 131 ? 15.131 8.953 -36.091 1.00 92.56 131 LEU A N 1
ATOM 949 C CA . LEU A 1 131 ? 15.913 7.860 -35.513 1.00 92.56 131 LEU A CA 1
ATOM 950 C C . LEU A 1 131 ? 15.286 7.360 -34.206 1.00 92.56 131 LEU A C 1
ATOM 952 O O . LEU A 1 131 ? 15.220 6.157 -33.979 1.00 92.56 131 LEU A O 1
ATOM 956 N N . ALA A 1 132 ? 14.788 8.274 -33.366 1.00 90.25 132 ALA A N 1
ATOM 957 C CA . ALA A 1 132 ? 14.173 7.911 -32.092 1.00 90.25 132 ALA A CA 1
ATOM 958 C C . ALA A 1 132 ? 12.943 7.029 -32.299 1.00 90.25 132 ALA A C 1
ATOM 960 O O . ALA A 1 132 ? 12.824 6.001 -31.641 1.00 90.25 132 ALA A O 1
ATOM 961 N N . ARG A 1 133 ? 12.071 7.381 -33.251 1.00 91.62 133 ARG A N 1
ATOM 962 C CA . ARG A 1 133 ? 10.901 6.554 -33.556 1.00 91.62 133 ARG A CA 1
ATOM 963 C C . ARG A 1 133 ? 11.277 5.238 -34.227 1.00 91.62 133 ARG A C 1
ATOM 965 O O . ARG A 1 133 ? 10.720 4.218 -33.848 1.00 91.62 133 ARG A O 1
ATOM 972 N N . ALA A 1 134 ? 12.236 5.232 -35.156 1.00 92.88 134 ALA A N 1
ATOM 973 C CA . ALA A 1 134 ? 12.721 3.998 -35.782 1.00 92.88 134 ALA A CA 1
ATOM 974 C C . ALA A 1 134 ? 13.248 2.998 -34.739 1.00 92.88 134 ALA A C 1
ATOM 976 O O . ALA A 1 134 ? 12.864 1.832 -34.756 1.00 92.88 134 ALA A O 1
ATOM 977 N N . VAL A 1 135 ? 14.070 3.469 -33.796 1.00 91.50 135 VAL A N 1
ATOM 978 C CA . VAL A 1 135 ? 14.563 2.653 -32.679 1.00 91.50 135 VAL A CA 1
ATOM 979 C C . VAL A 1 135 ? 13.411 2.174 -31.799 1.00 91.50 135 VAL A C 1
ATOM 981 O O . VAL A 1 135 ? 13.334 0.987 -31.517 1.00 91.50 135 VAL A O 1
ATOM 984 N N . GLN A 1 136 ? 12.499 3.065 -31.396 1.00 88.50 136 GLN A N 1
ATOM 985 C CA . GLN A 1 136 ? 11.357 2.694 -30.553 1.00 88.50 136 GLN A CA 1
ATOM 986 C C . GLN A 1 136 ? 10.485 1.623 -31.211 1.00 88.50 136 GLN A C 1
ATOM 988 O O . GLN A 1 136 ? 10.159 0.627 -30.574 1.00 88.50 136 GLN A O 1
ATOM 993 N N . TRP A 1 137 ? 10.157 1.787 -32.494 1.00 89.81 137 TRP A N 1
ATOM 994 C CA . TRP A 1 137 ? 9.427 0.783 -33.261 1.00 89.81 137 TRP A CA 1
ATOM 995 C C . TRP A 1 137 ? 10.174 -0.544 -33.337 1.00 89.81 137 TRP A C 1
ATOM 997 O O . TRP A 1 137 ? 9.546 -1.583 -33.180 1.00 89.81 137 TRP A O 1
ATOM 1007 N N . GLY A 1 138 ? 11.493 -0.523 -33.537 1.00 90.12 138 GLY A N 1
ATOM 1008 C CA . GLY A 1 138 ? 12.312 -1.734 -33.514 1.00 90.12 138 GLY A CA 1
ATOM 1009 C C . GLY A 1 138 ? 12.278 -2.435 -32.161 1.00 90.12 138 GLY A C 1
ATOM 1010 O O . GLY A 1 138 ? 12.055 -3.639 -32.105 1.00 90.12 138 GLY A O 1
ATOM 1011 N N . THR A 1 139 ? 12.407 -1.684 -31.065 1.00 87.00 139 THR A N 1
ATOM 1012 C CA . THR A 1 139 ? 12.318 -2.230 -29.705 1.00 87.00 139 THR A CA 1
ATOM 1013 C C . THR A 1 139 ? 10.953 -2.857 -29.446 1.00 87.00 139 THR A C 1
ATOM 1015 O O . THR A 1 139 ? 10.881 -3.938 -28.874 1.00 87.00 139 THR A O 1
ATOM 1018 N N . TYR A 1 140 ? 9.871 -2.216 -29.891 1.00 83.88 140 TYR A N 1
ATOM 1019 C CA . TYR A 1 140 ? 8.527 -2.752 -29.703 1.00 83.88 140 TYR A CA 1
ATOM 1020 C C . TYR A 1 140 ? 8.267 -3.981 -30.585 1.00 83.88 140 TYR A C 1
ATOM 1022 O O . TYR A 1 140 ? 7.822 -5.015 -30.098 1.00 83.88 140 TYR A O 1
ATOM 1030 N N . LEU A 1 141 ? 8.564 -3.904 -31.878 1.00 84.06 141 LEU A N 1
ATOM 1031 C CA . LEU A 1 141 ? 8.207 -4.968 -32.816 1.00 84.06 141 LEU A CA 1
ATOM 1032 C C . LEU A 1 141 ? 9.159 -6.170 -32.754 1.00 84.06 141 LEU A C 1
ATOM 1034 O O . LEU A 1 141 ? 8.719 -7.283 -33.019 1.00 84.06 141 LEU A O 1
ATOM 1038 N N . TYR A 1 142 ? 10.431 -5.950 -32.404 1.00 87.56 142 TYR A N 1
ATOM 1039 C CA . TYR A 1 142 ? 11.500 -6.944 -32.550 1.00 87.56 142 TYR A CA 1
ATOM 1040 C C . TYR A 1 142 ? 12.490 -6.985 -31.384 1.00 87.56 142 TYR A C 1
ATOM 1042 O O . TYR A 1 142 ? 13.562 -7.567 -31.531 1.00 87.56 142 TYR A O 1
ATOM 1050 N N . GLY A 1 143 ? 12.192 -6.374 -30.234 1.00 83.62 143 GLY A N 1
ATOM 1051 C CA . GLY A 1 143 ? 13.138 -6.295 -29.113 1.00 83.62 143 GLY A CA 1
ATOM 1052 C C . GLY A 1 143 ? 13.668 -7.657 -28.646 1.00 83.62 143 GLY A C 1
ATOM 1053 O O . GLY A 1 143 ? 14.862 -7.780 -28.391 1.00 83.62 143 GLY A O 1
ATOM 1054 N N . ALA A 1 144 ? 12.830 -8.702 -28.647 1.00 79.38 144 ALA A N 1
ATOM 1055 C CA . ALA A 1 144 ? 13.220 -10.050 -28.221 1.00 79.38 144 ALA A CA 1
ATOM 1056 C C . ALA A 1 144 ? 14.067 -10.824 -29.253 1.00 79.38 144 ALA A C 1
ATOM 1058 O O . ALA A 1 144 ? 14.622 -11.878 -28.922 1.00 79.38 144 ALA A O 1
ATOM 1059 N N . HIS A 1 145 ? 14.161 -10.313 -30.486 1.00 84.12 145 HIS A N 1
ATOM 1060 C CA . HIS A 1 145 ? 14.900 -10.902 -31.607 1.00 84.12 145 HIS A CA 1
ATOM 1061 C C . HIS A 1 145 ? 16.137 -10.071 -31.994 1.00 84.12 145 HIS A C 1
ATOM 1063 O O . HIS A 1 145 ? 17.175 -10.610 -32.365 1.00 84.12 145 HIS A O 1
ATOM 1069 N N . GLY A 1 146 ? 16.051 -8.753 -31.855 1.00 89.25 146 GLY A N 1
ATOM 1070 C CA . GLY A 1 146 ? 17.028 -7.799 -32.354 1.00 89.25 146 GLY A CA 1
ATOM 1071 C C . GLY A 1 146 ? 16.626 -7.203 -33.704 1.00 89.25 146 GLY A C 1
ATOM 1072 O O . GLY A 1 146 ? 15.895 -7.788 -34.507 1.00 89.25 146 GLY A O 1
ATOM 1073 N N . PHE A 1 147 ? 17.109 -5.991 -33.952 1.00 93.94 147 PHE A N 1
ATOM 1074 C CA . PHE A 1 147 ? 16.815 -5.218 -35.156 1.00 93.94 147 PHE A CA 1
ATOM 1075 C C . PHE A 1 147 ? 17.984 -4.300 -35.498 1.00 93.94 147 PHE A C 1
ATOM 1077 O O . PHE A 1 147 ? 18.859 -4.035 -34.678 1.00 93.94 147 PHE A O 1
ATOM 1084 N N . THR A 1 148 ? 17.990 -3.758 -36.707 1.00 94.62 148 THR A N 1
ATOM 1085 C CA . THR A 1 148 ? 18.930 -2.715 -37.113 1.00 94.62 148 THR A CA 1
ATOM 1086 C C . THR A 1 148 ? 18.180 -1.480 -37.588 1.00 94.62 148 THR A C 1
ATOM 1088 O O . THR A 1 148 ? 17.068 -1.574 -38.111 1.00 94.62 148 THR A O 1
ATOM 1091 N N . VAL A 1 149 ? 18.782 -0.308 -37.415 1.00 94.62 149 VAL A N 1
ATOM 1092 C CA . VAL A 1 149 ? 18.323 0.924 -38.052 1.00 94.62 149 VAL A CA 1
ATOM 1093 C C . VAL A 1 149 ? 19.346 1.342 -39.094 1.00 94.62 149 VAL A C 1
ATOM 1095 O O . VAL A 1 149 ? 20.526 1.530 -38.797 1.00 94.62 149 VAL A O 1
ATOM 1098 N N . LEU A 1 150 ? 18.870 1.506 -40.322 1.00 93.69 150 LEU A N 1
ATOM 1099 C CA . LEU A 1 150 ? 19.647 1.907 -41.482 1.00 93.69 150 LEU A CA 1
ATOM 1100 C C . LEU A 1 150 ? 19.293 3.342 -41.877 1.00 93.69 150 LEU A C 1
ATOM 1102 O O . LEU A 1 150 ? 18.128 3.720 -41.869 1.00 93.69 150 LEU A O 1
ATOM 1106 N N . GLU A 1 151 ? 20.277 4.136 -42.276 1.00 92.31 151 GLU A N 1
ATOM 1107 C CA . GLU A 1 151 ? 20.074 5.414 -42.955 1.00 92.31 151 GLU A CA 1
ATOM 1108 C C . GLU A 1 151 ? 20.132 5.189 -44.471 1.00 92.31 151 GLU A C 1
ATOM 1110 O O . GLU A 1 151 ? 21.082 4.585 -44.971 1.00 92.31 151 GLU A O 1
ATOM 1115 N N . ARG A 1 152 ? 19.133 5.674 -45.216 1.00 88.62 152 ARG A N 1
ATOM 1116 C CA . ARG A 1 152 ? 19.134 5.621 -46.688 1.00 88.62 152 ARG A CA 1
ATOM 1117 C C . ARG A 1 152 ? 20.120 6.627 -47.279 1.00 88.62 152 ARG A C 1
ATOM 1119 O O . ARG A 1 152 ? 20.161 7.783 -46.866 1.00 88.62 152 ARG A O 1
ATOM 1126 N N . GLY A 1 153 ? 20.868 6.216 -48.301 1.00 76.56 153 GLY A N 1
ATOM 1127 C CA . GLY A 1 153 ? 21.717 7.120 -49.076 1.00 76.56 153 GLY A CA 1
ATOM 1128 C C . GLY A 1 153 ? 20.904 8.137 -49.893 1.00 76.56 153 GLY A C 1
ATOM 1129 O O . GLY A 1 153 ? 19.977 7.766 -50.608 1.00 76.56 153 GLY A O 1
ATOM 1130 N N . GLY A 1 154 ? 21.272 9.424 -49.824 1.00 72.69 154 GLY A N 1
ATOM 1131 C CA . GLY A 1 154 ? 20.666 10.524 -50.598 1.00 72.69 154 GLY A CA 1
ATOM 1132 C C . GLY A 1 154 ? 19.799 11.493 -49.774 1.00 72.69 154 GLY A C 1
ATOM 1133 O O . GLY A 1 154 ? 19.681 11.366 -48.561 1.00 72.69 154 GLY A O 1
ATOM 1134 N N . GLU A 1 155 ? 19.189 12.491 -50.428 1.00 59.38 155 GLU A N 1
ATOM 1135 C CA . GLU A 1 155 ? 18.309 13.494 -49.790 1.00 59.38 155 GLU A CA 1
ATOM 1136 C C . GLU A 1 155 ? 16.901 12.930 -49.500 1.00 59.38 155 GLU A C 1
ATOM 1138 O O . GLU A 1 155 ? 15.910 13.313 -50.120 1.00 59.38 155 GLU A O 1
ATOM 1143 N N . HIS A 1 156 ? 16.809 11.983 -48.565 1.00 60.84 156 HIS A N 1
ATOM 1144 C CA . HIS A 1 156 ? 15.565 11.314 -48.163 1.00 60.84 156 HIS A CA 1
ATOM 1145 C C . HIS A 1 156 ? 15.100 11.797 -46.784 1.00 60.84 156 HIS A C 1
ATOM 1147 O O . HIS A 1 156 ? 15.264 11.104 -45.790 1.00 60.84 156 HIS A O 1
ATOM 1153 N N . VAL A 1 157 ? 14.554 13.015 -46.685 1.00 66.19 157 VAL A N 1
ATOM 1154 C CA . VAL A 1 157 ? 14.200 13.605 -45.372 1.00 66.19 157 VAL A CA 1
ATOM 1155 C C . VAL A 1 157 ? 12.993 12.911 -44.719 1.00 66.19 157 VAL A C 1
ATOM 1157 O O . VAL A 1 157 ? 12.963 12.760 -43.501 1.00 66.19 157 VAL A O 1
ATOM 1160 N N . ALA A 1 158 ? 12.004 12.478 -45.507 1.00 63.53 158 ALA A N 1
ATOM 1161 C CA . ALA A 1 158 ? 10.748 11.916 -44.992 1.00 63.53 158 ALA A CA 1
ATOM 1162 C C . ALA A 1 158 ? 10.844 10.433 -44.574 1.00 63.53 158 ALA A C 1
ATOM 1164 O O . ALA A 1 158 ? 10.068 9.983 -43.737 1.00 63.53 158 ALA A O 1
ATOM 1165 N N . ASP A 1 159 ? 11.795 9.684 -45.131 1.00 74.44 159 ASP A N 1
ATOM 1166 C CA . ASP A 1 159 ? 12.008 8.248 -44.909 1.00 74.44 159 ASP A CA 1
ATOM 1167 C C . ASP A 1 159 ? 13.492 7.927 -44.672 1.00 74.44 159 ASP A C 1
ATOM 1169 O O . ASP A 1 159 ? 14.008 6.893 -45.100 1.00 74.44 159 ASP A O 1
ATOM 1173 N N . ARG A 1 160 ? 14.183 8.855 -43.994 1.00 86.75 160 ARG A N 1
ATOM 1174 C CA . ARG A 1 160 ? 15.632 8.824 -43.763 1.00 86.75 160 ARG A CA 1
ATOM 1175 C C . ARG A 1 160 ? 16.098 7.523 -43.123 1.00 86.75 160 ARG A C 1
ATOM 1177 O O . ARG A 1 160 ? 17.136 6.993 -43.517 1.00 86.75 160 ARG A O 1
ATOM 1184 N N . PHE A 1 161 ? 15.349 7.039 -42.137 1.00 93.94 161 PHE A N 1
ATOM 1185 C CA . PHE A 1 161 ? 15.685 5.864 -41.350 1.00 93.94 161 PHE A CA 1
ATOM 1186 C C . PHE A 1 161 ? 14.774 4.694 -41.700 1.00 93.94 161 PHE A C 1
ATOM 1188 O O . PHE A 1 161 ? 13.560 4.846 -41.826 1.00 93.94 161 PHE A O 1
ATOM 1195 N N . VAL A 1 162 ? 15.364 3.510 -41.809 1.00 93.81 162 VAL A N 1
ATOM 1196 C CA . VAL A 1 162 ? 14.660 2.248 -42.008 1.00 93.81 162 VAL A CA 1
ATOM 1197 C C . VAL A 1 162 ? 15.000 1.330 -40.847 1.00 93.81 162 VAL A C 1
ATOM 1199 O O . VAL A 1 162 ? 16.151 0.932 -40.696 1.00 93.81 162 VAL A O 1
ATOM 1202 N N . MET A 1 163 ? 14.014 1.009 -40.020 1.00 94.62 163 MET A N 1
ATOM 1203 C CA . MET A 1 163 ? 14.128 -0.046 -39.022 1.00 94.62 163 MET A CA 1
ATOM 1204 C C . MET A 1 163 ? 13.823 -1.380 -39.696 1.00 94.62 163 MET A C 1
ATOM 1206 O O . MET A 1 163 ? 12.784 -1.526 -40.346 1.00 94.62 163 MET A O 1
ATOM 1210 N N . VAL A 1 164 ? 14.735 -2.335 -39.547 1.00 93.50 164 VAL A N 1
ATOM 1211 C CA . VAL A 1 164 ? 14.656 -3.646 -40.181 1.00 93.50 164 VAL A CA 1
ATOM 1212 C C . VAL A 1 164 ? 14.934 -4.738 -39.145 1.00 93.50 164 VAL A C 1
ATOM 1214 O O . VAL A 1 164 ? 15.950 -4.654 -38.451 1.00 93.50 164 VAL A O 1
ATOM 1217 N N . PRO A 1 165 ? 14.088 -5.774 -39.042 1.00 92.56 165 PRO A N 1
ATOM 1218 C CA . PRO A 1 165 ? 14.391 -6.942 -38.222 1.00 92.56 165 PRO A CA 1
ATOM 1219 C C . PRO A 1 165 ? 15.577 -7.741 -38.781 1.00 92.56 165 PRO A C 1
ATOM 1221 O O . PRO A 1 165 ? 15.791 -7.815 -40.001 1.00 92.56 165 PRO A O 1
ATOM 1224 N N . LEU A 1 166 ? 16.335 -8.356 -37.876 1.00 91.94 166 LEU A N 1
ATOM 1225 C CA . LEU A 1 166 ? 17.390 -9.302 -38.241 1.00 91.94 166 LEU A CA 1
ATOM 1226 C C . LEU A 1 166 ? 16.773 -10.611 -38.758 1.00 91.94 166 LEU A C 1
ATOM 1228 O O . LEU A 1 166 ? 15.605 -10.895 -38.492 1.00 91.94 166 LEU A O 1
ATOM 1232 N N . ASP A 1 167 ? 17.517 -11.365 -39.567 1.00 87.94 167 ASP A N 1
ATOM 1233 C CA . ASP A 1 167 ? 17.065 -12.681 -40.040 1.00 87.94 167 ASP A CA 1
ATOM 1234 C C . ASP A 1 167 ? 17.172 -13.766 -38.959 1.00 87.94 167 ASP A C 1
ATOM 1236 O O . ASP A 1 167 ? 16.348 -14.684 -38.917 1.00 87.94 167 ASP A O 1
ATOM 1240 N N . GLU A 1 168 ? 18.153 -13.625 -38.071 1.00 85.62 168 GLU A N 1
ATOM 1241 C CA . GLU A 1 168 ? 18.380 -14.479 -36.913 1.00 85.62 168 GLU A CA 1
ATOM 1242 C C . GLU A 1 168 ? 18.518 -13.655 -35.618 1.00 85.62 168 GLU A C 1
ATOM 1244 O O . GLU A 1 168 ? 18.975 -12.506 -35.660 1.00 85.62 168 GLU A O 1
ATOM 1249 N N . PRO A 1 169 ? 18.162 -14.229 -34.445 1.00 84.12 169 PRO A N 1
ATOM 1250 C CA . PRO A 1 169 ? 18.305 -13.540 -33.178 1.00 84.12 169 PRO A CA 1
ATOM 1251 C C . PRO A 1 169 ? 19.771 -13.249 -32.889 1.00 84.12 169 PRO A C 1
ATOM 1253 O O . PRO A 1 169 ? 20.599 -14.162 -32.891 1.00 84.12 169 PRO A O 1
ATOM 1256 N N . LEU A 1 170 ? 20.071 -11.994 -32.577 1.00 85.44 170 LEU A N 1
ATOM 1257 C CA . LEU A 1 170 ? 21.433 -11.569 -32.278 1.00 85.44 170 LEU A CA 1
ATOM 1258 C C . LEU A 1 170 ? 21.669 -11.562 -30.769 1.00 85.44 170 LEU A C 1
ATOM 1260 O O . LEU A 1 170 ? 20.995 -10.826 -30.050 1.00 85.44 170 LEU A O 1
ATOM 1264 N N . LEU A 1 171 ? 22.629 -12.354 -30.295 1.00 82.50 171 LEU A N 1
ATOM 1265 C CA . LEU A 1 171 ? 23.009 -12.469 -28.882 1.00 82.50 171 LEU A CA 1
ATOM 1266 C C . LEU A 1 171 ? 24.426 -11.942 -28.663 1.00 82.50 171 LEU A C 1
ATOM 1268 O O . LEU A 1 171 ? 25.298 -12.123 -29.515 1.00 82.50 171 LEU A O 1
ATOM 1272 N N . MET A 1 172 ? 24.698 -11.352 -27.496 1.00 77.69 172 MET A N 1
ATOM 1273 C CA . MET A 1 172 ? 26.006 -10.732 -27.245 1.00 77.69 172 MET A CA 1
ATOM 1274 C C . MET A 1 172 ? 27.157 -11.732 -27.271 1.00 77.69 172 MET A C 1
ATOM 1276 O O . MET A 1 172 ? 28.238 -11.428 -27.776 1.00 77.69 172 MET A O 1
ATOM 1280 N N . ARG A 1 173 ? 26.903 -12.964 -26.820 1.00 72.88 173 ARG A N 1
ATOM 1281 C CA . ARG A 1 173 ? 27.886 -14.058 -26.815 1.00 72.88 173 ARG A CA 1
ATOM 1282 C C . ARG A 1 173 ? 28.494 -14.367 -28.189 1.00 72.88 173 ARG A C 1
ATOM 1284 O O . ARG A 1 173 ? 29.575 -14.942 -28.246 1.00 72.88 173 ARG A O 1
ATOM 1291 N N . GLN A 1 174 ? 27.830 -13.990 -29.287 1.00 73.88 174 GLN A N 1
ATOM 1292 C CA . GLN A 1 174 ? 28.351 -14.192 -30.645 1.00 73.88 174 GLN A CA 1
ATOM 1293 C C . GLN A 1 174 ? 29.571 -13.305 -30.937 1.00 73.88 174 GLN A C 1
ATOM 1295 O O . GLN A 1 174 ? 30.396 -13.657 -31.773 1.00 73.88 174 GLN A O 1
ATOM 1300 N N . PHE A 1 175 ? 29.743 -12.192 -30.218 1.00 72.50 175 PHE A N 1
ATOM 1301 C CA . PHE A 1 175 ? 30.850 -11.256 -30.432 1.00 72.50 175 PHE A CA 1
ATOM 1302 C C . PHE A 1 175 ? 32.102 -11.551 -29.581 1.00 72.50 175 PHE A C 1
ATOM 1304 O O . PHE A 1 175 ? 33.123 -10.883 -29.756 1.00 72.50 175 PHE A O 1
ATOM 1311 N N . GLY A 1 176 ? 32.078 -12.584 -28.726 1.00 66.31 176 GLY A N 1
ATOM 1312 C CA . GLY A 1 176 ? 33.167 -12.919 -27.792 1.00 66.31 176 GLY A CA 1
ATOM 1313 C C . GLY A 1 176 ? 33.299 -11.909 -26.645 1.00 66.31 176 GLY A C 1
ATOM 1314 O O . GLY A 1 176 ? 32.320 -11.255 -26.296 1.00 66.31 176 GLY A O 1
ATOM 1315 N N . ARG A 1 177 ? 34.502 -11.764 -26.058 1.00 53.28 177 ARG A N 1
ATOM 1316 C CA . ARG A 1 177 ? 34.793 -10.696 -25.080 1.00 53.28 177 ARG A CA 1
ATOM 1317 C C . ARG A 1 177 ? 34.417 -9.321 -25.638 1.00 53.28 177 ARG A C 1
ATOM 1319 O O . ARG A 1 177 ? 35.021 -8.847 -26.598 1.00 53.28 177 ARG A O 1
ATOM 1326 N N . THR A 1 178 ? 33.438 -8.684 -25.011 1.00 51.41 178 THR A N 1
ATOM 1327 C CA . THR A 1 178 ? 33.036 -7.316 -25.319 1.00 51.41 178 THR A CA 1
ATOM 1328 C C . THR A 1 178 ? 33.947 -6.354 -24.565 1.00 51.41 178 THR A C 1
ATOM 1330 O O . THR A 1 178 ? 34.347 -6.614 -23.426 1.00 51.41 178 THR A O 1
ATOM 1333 N N . ALA A 1 179 ? 34.342 -5.253 -25.206 1.00 49.72 179 ALA A N 1
ATOM 1334 C CA . ALA A 1 179 ? 34.969 -4.168 -24.461 1.00 49.72 179 ALA A CA 1
ATOM 1335 C C . ALA A 1 179 ? 33.938 -3.627 -23.452 1.00 49.72 179 ALA A C 1
ATOM 1337 O O . ALA A 1 179 ? 32.746 -3.608 -23.786 1.00 49.72 179 ALA A O 1
ATOM 1338 N N . PRO A 1 180 ? 34.355 -3.197 -22.244 1.00 45.97 180 PRO A N 1
ATOM 1339 C CA . PRO A 1 180 ? 33.426 -2.651 -21.264 1.00 45.97 180 PRO A CA 1
ATOM 1340 C C . PRO A 1 180 ? 32.569 -1.563 -21.927 1.00 45.97 180 PRO A C 1
ATOM 1342 O O . PRO A 1 180 ? 33.110 -0.757 -22.697 1.00 45.97 180 PRO A O 1
ATOM 1345 N N . PRO A 1 181 ? 31.242 -1.561 -21.694 1.00 48.94 181 PRO A N 1
ATOM 1346 C CA . PRO A 1 181 ? 30.351 -0.603 -22.326 1.00 48.94 181 PRO A CA 1
ATOM 1347 C C . PRO A 1 181 ? 30.877 0.801 -22.053 1.00 48.94 181 PRO A C 1
ATOM 1349 O O . PRO A 1 181 ? 31.155 1.176 -20.911 1.00 48.94 181 PRO A O 1
ATOM 1352 N N . VAL A 1 182 ? 31.042 1.597 -23.109 1.00 47.09 182 VAL A N 1
ATOM 1353 C CA . VAL A 1 182 ? 31.428 2.994 -22.920 1.00 47.09 182 VAL A CA 1
ATOM 1354 C C . VAL A 1 182 ? 30.214 3.655 -22.290 1.00 47.09 182 VAL A C 1
ATOM 1356 O O . VAL A 1 182 ? 29.204 3.823 -22.963 1.00 47.09 182 VAL A O 1
ATOM 1359 N N . ALA A 1 183 ? 30.277 4.005 -21.004 1.00 42.03 183 ALA A N 1
ATOM 1360 C CA . ALA A 1 183 ? 29.170 4.665 -20.323 1.00 42.03 183 ALA A CA 1
ATOM 1361 C C . ALA A 1 183 ? 28.931 6.043 -20.962 1.00 42.03 183 ALA A C 1
ATOM 1363 O O . ALA A 1 183 ? 29.585 7.041 -20.652 1.00 42.03 183 ALA A O 1
ATOM 1364 N N . VAL A 1 184 ? 28.016 6.101 -21.929 1.00 41.81 184 VAL A N 1
ATOM 1365 C CA . VAL A 1 184 ? 27.652 7.326 -22.634 1.00 41.81 184 VAL A CA 1
ATOM 1366 C C . VAL A 1 184 ? 26.541 7.962 -21.792 1.00 41.81 184 VAL A C 1
ATOM 1368 O O . VAL A 1 184 ? 25.397 7.575 -21.947 1.00 41.81 184 VAL A O 1
ATOM 1371 N N . ALA A 1 185 ? 26.862 8.967 -20.956 1.00 39.75 185 ALA A N 1
ATOM 1372 C CA . ALA A 1 185 ? 25.939 9.774 -20.117 1.00 39.75 185 ALA A CA 1
ATOM 1373 C C . ALA A 1 185 ? 24.410 9.624 -20.362 1.00 39.75 185 ALA A C 1
ATOM 1375 O O . ALA A 1 185 ? 23.961 9.826 -21.494 1.00 39.75 185 ALA A O 1
ATOM 1376 N N . ALA A 1 186 ? 23.660 9.361 -19.282 1.00 39.91 186 ALA A N 1
ATOM 1377 C CA . ALA A 1 186 ? 22.196 9.298 -19.127 1.00 39.91 186 ALA A CA 1
ATOM 1378 C C . ALA A 1 186 ? 21.346 9.420 -20.417 1.00 39.91 186 ALA A C 1
ATOM 1380 O O . ALA A 1 186 ? 21.202 10.506 -20.990 1.00 39.91 186 ALA A O 1
ATOM 1381 N N . GLY A 1 187 ? 20.727 8.309 -20.842 1.00 46.50 187 GLY A N 1
ATOM 1382 C CA . GLY A 1 187 ? 19.658 8.294 -21.857 1.00 46.50 187 GLY A CA 1
ATOM 1383 C C . GLY A 1 187 ? 19.920 7.494 -23.141 1.00 46.50 187 GLY A C 1
ATOM 1384 O O . GLY A 1 187 ? 19.054 7.472 -24.016 1.00 46.50 187 GLY A O 1
ATOM 1385 N N . LEU A 1 188 ? 21.075 6.838 -23.266 1.00 48.16 188 LEU A N 1
ATOM 1386 C CA . LEU A 1 188 ? 21.326 5.766 -24.236 1.00 48.16 188 LEU A CA 1
ATOM 1387 C C . LEU A 1 188 ? 21.561 4.468 -23.446 1.00 48.16 188 LEU A C 1
ATOM 1389 O O . LEU A 1 188 ? 22.321 4.525 -22.482 1.00 48.16 188 LEU A O 1
ATOM 1393 N N . PRO A 1 189 ? 20.936 3.331 -23.799 1.00 51.78 189 PRO A N 1
ATOM 1394 C CA . PRO A 1 189 ? 21.307 2.043 -23.212 1.00 51.78 189 PRO A CA 1
ATOM 1395 C C . PRO A 1 189 ? 22.769 1.706 -23.544 1.00 51.78 189 PRO A C 1
ATOM 1397 O O . PRO A 1 189 ? 23.299 2.196 -24.543 1.00 51.78 189 PRO A O 1
ATOM 1400 N N . ASP A 1 190 ? 23.400 0.905 -22.681 1.00 56.97 190 ASP A N 1
ATOM 1401 C CA . ASP A 1 190 ? 24.812 0.507 -22.733 1.00 56.97 190 ASP A CA 1
ATOM 1402 C C . ASP A 1 190 ? 25.275 0.210 -24.169 1.00 56.97 190 ASP A C 1
ATOM 1404 O O . ASP A 1 190 ? 24.858 -0.768 -24.799 1.00 56.97 190 ASP A O 1
ATOM 1408 N N . VAL A 1 191 ? 26.110 1.106 -24.700 1.00 59.31 191 VAL A N 1
ATOM 1409 C CA . VAL A 1 191 ? 26.671 0.997 -26.046 1.00 59.31 191 VAL A CA 1
ATOM 1410 C C . VAL A 1 191 ? 27.897 0.099 -25.968 1.00 59.31 191 VAL A C 1
ATOM 1412 O O . VAL A 1 191 ? 28.894 0.461 -25.336 1.00 59.31 191 VAL A O 1
ATOM 1415 N N . GLU A 1 192 ? 27.828 -1.055 -26.623 1.00 61.59 192 GLU A N 1
ATOM 1416 C CA . GLU A 1 192 ? 28.911 -2.030 -26.652 1.00 61.59 192 GLU A CA 1
ATOM 1417 C C . GLU A 1 192 ? 29.725 -1.923 -27.942 1.00 61.59 192 GLU A C 1
ATOM 1419 O O . GLU A 1 192 ? 29.203 -1.740 -29.046 1.00 61.59 192 GLU A O 1
ATOM 1424 N N . VAL A 1 193 ? 31.044 -2.012 -27.773 1.00 59.50 193 VAL A N 1
ATOM 1425 C CA . VAL A 1 193 ? 32.032 -1.879 -28.841 1.00 59.50 193 VAL A CA 1
ATOM 1426 C C . VAL A 1 193 ? 32.470 -3.268 -29.265 1.00 59.50 193 VAL A C 1
ATOM 1428 O O . VAL A 1 193 ? 33.001 -4.031 -28.458 1.00 59.50 193 VAL A O 1
ATOM 1431 N N . THR A 1 194 ? 32.287 -3.598 -30.539 1.00 55.78 194 THR A N 1
ATOM 1432 C CA . THR A 1 194 ? 32.681 -4.910 -31.050 1.00 55.78 194 THR A CA 1
ATOM 1433 C C . THR A 1 194 ? 34.127 -4.885 -31.546 1.00 55.78 194 THR A C 1
ATOM 1435 O O . THR A 1 194 ? 34.400 -4.339 -32.609 1.00 55.78 194 THR A O 1
ATOM 1438 N N . GLU A 1 195 ? 35.057 -5.529 -30.831 1.00 52.19 195 GLU A N 1
ATOM 1439 C CA . GLU A 1 195 ? 36.429 -5.764 -31.333 1.00 52.19 195 GLU A CA 1
ATOM 1440 C C . GLU A 1 195 ? 36.466 -6.785 -32.490 1.00 52.19 195 GLU A C 1
ATOM 1442 O O . GLU A 1 195 ? 37.388 -6.774 -33.305 1.00 52.19 195 GLU A O 1
ATOM 1447 N N . ARG A 1 196 ? 35.461 -7.673 -32.569 1.00 55.75 196 ARG A N 1
ATOM 1448 C CA . ARG A 1 196 ? 35.365 -8.766 -33.560 1.00 55.75 196 ARG A CA 1
ATOM 1449 C C . ARG A 1 196 ? 34.291 -8.578 -34.634 1.00 55.75 196 ARG A C 1
ATOM 1451 O O . ARG A 1 196 ? 34.280 -9.321 -35.607 1.00 55.75 196 ARG A O 1
ATOM 1458 N N . GLY A 1 197 ? 33.408 -7.593 -34.480 1.00 63.72 197 GLY A N 1
ATOM 1459 C CA . GLY A 1 197 ? 32.333 -7.306 -35.427 1.00 63.72 197 GLY A CA 1
ATOM 1460 C C . GLY A 1 197 ? 32.716 -6.167 -36.363 1.00 63.72 197 GLY A C 1
ATOM 1461 O O . GLY A 1 197 ? 32.902 -5.046 -35.899 1.00 63.72 197 GLY A O 1
ATOM 1462 N N . ARG A 1 198 ? 32.811 -6.420 -37.674 1.00 74.56 198 ARG A N 1
ATOM 1463 C CA . ARG A 1 198 ? 32.989 -5.343 -38.663 1.00 74.56 198 ARG A CA 1
ATOM 1464 C C . ARG A 1 198 ? 31.651 -4.987 -39.291 1.00 74.56 198 ARG A C 1
ATOM 1466 O O . ARG A 1 198 ? 31.079 -5.799 -40.023 1.00 74.56 198 ARG A O 1
ATOM 1473 N N . VAL A 1 199 ? 31.177 -3.772 -39.032 1.00 77.56 199 VAL A N 1
ATOM 1474 C CA . VAL A 1 199 ? 29.999 -3.216 -39.704 1.00 77.56 199 VAL A CA 1
ATOM 1475 C C . VAL A 1 199 ? 30.331 -2.992 -41.179 1.00 77.56 199 VAL A C 1
ATOM 1477 O O . VAL A 1 199 ? 31.386 -2.462 -41.531 1.00 77.56 199 VAL A O 1
ATOM 1480 N N . LEU A 1 200 ? 29.456 -3.452 -42.069 1.00 78.38 200 LEU A N 1
ATOM 1481 C CA . LEU A 1 200 ? 29.677 -3.359 -43.506 1.00 78.38 200 LEU A CA 1
ATOM 1482 C C . LEU A 1 200 ? 29.133 -2.055 -44.076 1.00 78.38 200 LEU A C 1
ATOM 1484 O O . LEU A 1 200 ? 28.070 -1.561 -43.699 1.00 78.38 200 LEU A O 1
ATOM 1488 N N . VAL A 1 201 ? 29.852 -1.532 -45.066 1.00 70.88 201 VAL A N 1
ATOM 1489 C CA . VAL A 1 201 ? 29.373 -0.420 -45.883 1.00 70.88 201 VAL A CA 1
ATOM 1490 C C . VAL A 1 201 ? 28.444 -0.984 -46.953 1.00 70.88 201 VAL A C 1
ATOM 1492 O O . VAL A 1 201 ? 28.885 -1.701 -47.851 1.00 70.88 201 VAL A O 1
ATOM 1495 N N . LEU A 1 202 ? 27.157 -0.658 -46.857 1.00 79.06 202 LEU A N 1
ATOM 1496 C CA . LEU A 1 202 ? 26.156 -1.020 -47.858 1.00 79.06 202 LEU A CA 1
ATOM 1497 C C . LEU A 1 202 ? 26.096 0.062 -48.949 1.00 79.06 202 LEU A C 1
ATOM 1499 O O . LEU A 1 202 ? 26.355 1.236 -48.689 1.00 79.06 202 LEU A O 1
ATOM 1503 N N . THR A 1 203 ? 25.767 -0.320 -50.186 1.00 75.62 203 THR A N 1
ATOM 1504 C CA . THR A 1 203 ? 25.754 0.611 -51.333 1.00 75.62 203 THR A CA 1
ATOM 1505 C C . THR A 1 203 ? 24.684 1.696 -51.188 1.00 75.62 203 THR A C 1
ATOM 1507 O O . THR A 1 203 ? 24.968 2.871 -51.413 1.00 75.62 203 THR A O 1
ATOM 1510 N N . ASP A 1 204 ? 23.482 1.305 -50.757 1.00 82.25 204 ASP A N 1
ATOM 1511 C CA . ASP A 1 204 ? 22.309 2.188 -50.673 1.00 82.25 204 ASP A CA 1
ATOM 1512 C C . ASP A 1 204 ? 21.948 2.589 -49.233 1.00 82.25 204 ASP A C 1
ATOM 1514 O O . ASP A 1 204 ? 21.074 3.433 -49.014 1.00 82.25 204 ASP A O 1
ATOM 1518 N N . TYR A 1 205 ? 22.620 1.996 -48.244 1.00 87.62 205 TYR A N 1
ATOM 1519 C CA . TYR A 1 205 ? 22.302 2.143 -46.827 1.00 87.62 205 TYR A CA 1
ATOM 1520 C C . TYR A 1 205 ? 23.559 2.367 -45.986 1.00 87.62 205 TYR A C 1
ATOM 1522 O O . TYR A 1 205 ? 24.663 1.967 -46.344 1.00 87.62 205 TYR A O 1
ATOM 1530 N N . ARG A 1 206 ? 23.392 2.978 -44.818 1.00 89.25 206 ARG A N 1
ATOM 1531 C CA . ARG A 1 206 ? 24.416 3.033 -43.772 1.00 89.25 206 ARG A CA 1
ATOM 1532 C C . ARG A 1 206 ? 23.834 2.472 -42.492 1.00 89.25 206 ARG A C 1
ATOM 1534 O O . ARG A 1 206 ? 22.751 2.884 -42.095 1.00 89.25 206 ARG A O 1
ATOM 1541 N N . VAL A 1 207 ? 24.541 1.555 -41.845 1.00 89.38 207 VAL A N 1
ATOM 1542 C CA . VAL A 1 207 ? 24.122 1.048 -40.535 1.00 89.38 207 VAL A CA 1
ATOM 1543 C C . VAL A 1 207 ? 24.279 2.174 -39.514 1.00 89.38 207 VAL A C 1
ATOM 1545 O O . VAL A 1 207 ? 25.361 2.744 -39.380 1.00 89.38 207 VAL A O 1
ATOM 1548 N N . VAL A 1 208 ? 23.187 2.532 -38.839 1.00 90.81 208 VAL A N 1
ATOM 1549 C CA . VAL A 1 208 ? 23.180 3.547 -37.775 1.00 90.81 208 VAL A CA 1
ATOM 1550 C C . VAL A 1 208 ? 23.440 2.877 -36.435 1.00 90.81 208 VAL A C 1
ATOM 1552 O O . VAL A 1 208 ? 24.328 3.284 -35.697 1.00 90.81 208 VAL A O 1
ATOM 1555 N N . VAL A 1 209 ? 22.651 1.847 -36.129 1.00 91.50 209 VAL A N 1
ATOM 1556 C CA . VAL A 1 209 ? 22.745 1.062 -34.897 1.00 91.50 209 VAL A CA 1
ATOM 1557 C C . VAL A 1 209 ? 22.129 -0.311 -35.124 1.00 91.50 209 VAL A C 1
ATOM 1559 O O . VAL A 1 209 ? 21.123 -0.427 -35.823 1.00 91.50 209 VAL A O 1
ATOM 1562 N N . THR A 1 210 ? 22.708 -1.341 -34.516 1.00 91.31 210 THR A N 1
ATOM 1563 C CA . THR A 1 210 ? 22.085 -2.665 -34.404 1.00 91.31 210 THR A CA 1
ATOM 1564 C C . THR A 1 210 ? 21.800 -2.950 -32.940 1.00 91.31 210 THR A C 1
ATOM 1566 O O . THR A 1 210 ? 22.657 -2.734 -32.096 1.00 91.31 210 THR A O 1
ATOM 1569 N N . VAL A 1 211 ? 20.591 -3.395 -32.626 1.00 89.75 211 VAL A N 1
ATOM 1570 C CA . VAL A 1 211 ? 20.152 -3.719 -31.270 1.00 89.75 211 VAL A CA 1
ATOM 1571 C C . VAL A 1 211 ? 19.983 -5.229 -31.166 1.00 89.75 211 VAL A C 1
ATOM 1573 O O . VAL A 1 211 ? 19.338 -5.836 -32.020 1.00 89.75 211 VAL A O 1
ATOM 1576 N N . THR A 1 212 ? 20.586 -5.836 -30.149 1.00 88.88 212 THR A N 1
ATOM 1577 C CA . THR A 1 212 ? 20.530 -7.285 -29.912 1.00 88.88 212 THR A CA 1
ATOM 1578 C C . THR A 1 212 ? 19.215 -7.704 -29.253 1.00 88.88 212 THR A C 1
ATOM 1580 O O . THR A 1 212 ? 18.475 -6.869 -28.732 1.00 88.88 212 THR A O 1
ATOM 1583 N N . ALA A 1 213 ? 18.948 -9.011 -29.218 1.00 82.81 213 ALA A N 1
ATOM 1584 C CA . ALA A 1 213 ? 17.828 -9.612 -28.487 1.00 82.81 213 ALA A CA 1
ATOM 1585 C C . ALA A 1 213 ? 17.902 -9.411 -26.957 1.00 82.81 213 ALA A C 1
ATOM 1587 O O . ALA A 1 213 ? 16.941 -9.692 -26.245 1.00 82.81 213 ALA A O 1
ATOM 1588 N N . GLU A 1 214 ? 19.057 -8.968 -26.453 1.00 76.75 214 GLU A N 1
ATOM 1589 C CA . GLU A 1 214 ? 19.311 -8.616 -25.050 1.00 76.75 214 GLU A CA 1
ATOM 1590 C C . GLU A 1 214 ? 19.177 -7.095 -24.819 1.00 76.75 214 GLU A C 1
ATOM 1592 O O . GLU A 1 214 ? 19.499 -6.585 -23.748 1.00 76.75 214 GLU A O 1
ATOM 1597 N N . GLY A 1 215 ? 18.744 -6.342 -25.839 1.00 78.69 215 GLY A N 1
ATOM 1598 C CA . GLY A 1 215 ? 18.577 -4.890 -25.780 1.00 78.69 215 GLY A CA 1
ATOM 1599 C C . GLY A 1 215 ? 19.884 -4.092 -25.833 1.00 78.69 215 GLY A C 1
ATOM 1600 O O . GLY A 1 215 ? 19.860 -2.879 -25.613 1.00 78.69 215 GLY A O 1
ATOM 1601 N N . ARG A 1 216 ? 21.019 -4.736 -26.133 1.00 82.94 216 ARG A N 1
ATOM 1602 C CA . ARG A 1 216 ? 22.338 -4.088 -26.229 1.00 82.94 216 ARG A CA 1
ATOM 1603 C C . ARG A 1 216 ? 22.516 -3.406 -27.574 1.00 82.94 216 ARG A C 1
ATOM 1605 O O . ARG A 1 216 ? 22.047 -3.908 -28.593 1.00 82.94 216 ARG A O 1
ATOM 1612 N N . TRP A 1 217 ? 23.180 -2.255 -27.578 1.00 85.88 217 TRP A N 1
ATOM 1613 C CA . TRP A 1 217 ? 23.365 -1.449 -28.783 1.00 85.88 217 TRP A CA 1
ATOM 1614 C C . TRP A 1 217 ? 24.771 -1.637 -29.335 1.00 85.88 217 TRP A C 1
ATOM 1616 O O . TRP A 1 217 ? 25.753 -1.337 -28.663 1.00 85.88 217 TRP A O 1
ATOM 1626 N N . LEU A 1 218 ? 24.847 -2.078 -30.585 1.00 84.56 218 LEU A N 1
ATOM 1627 C CA . LEU A 1 218 ? 26.068 -2.273 -31.351 1.00 84.56 218 LEU A CA 1
ATOM 1628 C C . LEU A 1 218 ? 26.214 -1.145 -32.370 1.00 84.56 218 LEU A C 1
ATOM 1630 O O . LEU A 1 218 ? 25.314 -0.892 -33.182 1.00 84.56 218 LEU A O 1
ATOM 1634 N N . VAL A 1 219 ? 27.362 -0.473 -32.333 1.00 81.62 219 VAL A N 1
ATOM 1635 C CA . VAL A 1 219 ? 27.691 0.662 -33.204 1.00 81.62 219 VAL A CA 1
ATOM 1636 C C . VAL A 1 219 ? 29.113 0.533 -33.737 1.00 81.62 219 VAL A C 1
ATOM 1638 O O . VAL A 1 219 ? 29.996 0.010 -33.060 1.00 81.62 219 VAL A O 1
ATOM 1641 N N . ASP A 1 220 ? 29.338 1.038 -34.948 1.00 77.56 220 ASP A N 1
ATOM 1642 C CA . ASP A 1 220 ? 30.667 1.063 -35.555 1.00 77.56 220 ASP A CA 1
ATOM 1643 C C . ASP A 1 220 ? 31.539 2.153 -34.910 1.00 77.56 220 ASP A C 1
ATOM 1645 O O . ASP A 1 220 ? 31.131 3.316 -34.810 1.00 77.56 220 ASP A O 1
ATOM 1649 N N . LEU A 1 221 ? 32.744 1.777 -34.479 1.00 68.88 221 LEU A N 1
ATOM 1650 C CA . LEU A 1 221 ? 33.723 2.679 -33.873 1.00 68.88 221 LEU A CA 1
ATOM 1651 C C . LEU A 1 221 ? 34.932 2.980 -34.769 1.00 68.88 221 LEU A C 1
ATOM 1653 O O . LEU A 1 221 ? 35.848 3.681 -34.323 1.00 68.88 221 LEU A O 1
ATOM 1657 N N . ASP A 1 222 ? 34.958 2.496 -36.013 1.00 68.88 222 ASP A N 1
ATOM 1658 C CA . ASP A 1 222 ? 36.076 2.750 -36.916 1.00 68.88 222 ASP A CA 1
ATOM 1659 C C . ASP A 1 222 ? 36.359 4.258 -37.072 1.00 68.88 222 ASP A C 1
ATOM 1661 O O . ASP A 1 222 ? 35.483 5.130 -37.088 1.00 68.88 222 ASP A O 1
ATOM 1665 N N . ARG A 1 223 ? 37.637 4.630 -37.181 1.00 52.75 223 ARG A N 1
ATOM 1666 C CA . ARG A 1 223 ? 37.994 6.047 -37.344 1.00 52.75 223 ARG A CA 1
ATOM 1667 C C . ARG A 1 223 ? 37.463 6.557 -38.685 1.00 52.75 223 ARG A C 1
ATOM 1669 O O . ARG A 1 223 ? 37.990 6.205 -39.734 1.00 52.75 223 ARG A O 1
ATOM 1676 N N . GLY A 1 224 ? 36.461 7.436 -38.635 1.00 60.66 224 GLY A N 1
ATOM 1677 C CA . GLY A 1 224 ? 35.863 8.068 -39.815 1.00 60.66 224 GLY A CA 1
ATOM 1678 C C . GLY A 1 224 ? 34.416 7.667 -40.110 1.00 60.66 224 GLY A C 1
ATOM 1679 O O . GLY A 1 224 ? 33.866 8.175 -41.091 1.00 60.66 224 GLY A O 1
ATOM 1680 N N . VAL A 1 225 ? 33.771 6.824 -39.287 1.00 74.62 225 VAL A N 1
ATOM 1681 C CA . VAL A 1 225 ? 32.330 6.554 -39.453 1.00 74.62 225 VAL A CA 1
ATOM 1682 C C . VAL A 1 225 ? 31.481 7.785 -39.137 1.00 74.62 225 VAL A C 1
ATOM 1684 O O . VAL A 1 225 ? 31.768 8.569 -38.231 1.00 74.62 225 VAL A O 1
ATOM 1687 N N . HIS A 1 226 ? 30.394 7.942 -39.893 1.00 79.31 226 HIS A N 1
ATOM 1688 C CA . HIS A 1 226 ? 29.444 9.044 -39.732 1.00 79.31 226 HIS A CA 1
ATOM 1689 C C . HIS A 1 226 ? 28.632 8.937 -38.428 1.00 79.31 226 HIS A C 1
ATOM 1691 O O . HIS A 1 226 ? 28.409 9.939 -37.744 1.00 79.31 226 HIS A O 1
ATOM 1697 N N . TRP A 1 227 ? 28.218 7.720 -38.069 1.00 84.69 227 TRP A N 1
ATOM 1698 C CA . TRP A 1 227 ? 27.347 7.438 -36.929 1.00 84.69 227 TRP A CA 1
ATOM 1699 C C . TRP A 1 227 ? 28.141 7.040 -35.688 1.00 84.69 227 TRP A C 1
ATOM 1701 O O . TRP A 1 227 ? 28.199 5.884 -35.297 1.00 84.69 227 TRP A O 1
ATOM 1711 N N . THR A 1 228 ? 28.742 8.035 -35.040 1.00 82.31 228 THR A N 1
ATOM 1712 C CA . THR A 1 228 ? 29.343 7.853 -33.709 1.00 82.31 228 THR A CA 1
ATOM 1713 C C . THR A 1 228 ? 28.259 7.786 -32.618 1.00 82.31 228 THR A C 1
ATOM 1715 O O . THR A 1 228 ? 27.177 8.356 -32.808 1.00 82.31 228 THR A O 1
ATOM 1718 N N . PRO A 1 229 ? 28.539 7.227 -31.420 1.00 77.94 229 PRO A N 1
ATOM 1719 C CA . PRO A 1 229 ? 27.599 7.256 -30.290 1.00 77.94 229 PRO A CA 1
ATOM 1720 C C . PRO A 1 229 ? 27.067 8.666 -29.972 1.00 77.94 229 PRO A C 1
ATOM 1722 O O . PRO A 1 229 ? 25.895 8.861 -29.647 1.00 77.94 229 PRO A O 1
ATOM 1725 N N . GLN A 1 230 ? 27.915 9.691 -30.126 1.00 74.25 230 GLN A N 1
ATOM 1726 C CA . GLN A 1 230 ? 27.522 11.089 -29.937 1.00 74.25 230 GLN A CA 1
ATOM 1727 C C . GLN A 1 230 ? 26.579 11.596 -31.036 1.00 74.25 230 GLN A C 1
ATOM 1729 O O . GLN A 1 230 ? 25.664 12.365 -30.738 1.00 74.25 230 GLN A O 1
ATOM 1734 N N . ALA A 1 231 ? 26.796 11.194 -32.291 1.00 83.00 231 ALA A N 1
ATOM 1735 C CA . ALA A 1 231 ? 25.915 11.548 -33.401 1.00 83.00 231 ALA A CA 1
ATOM 1736 C C . ALA A 1 231 ? 24.528 10.921 -33.216 1.00 83.00 231 ALA A C 1
ATOM 1738 O O . ALA A 1 231 ? 23.528 11.634 -33.301 1.00 83.00 231 ALA A O 1
ATOM 1739 N N . ILE A 1 232 ? 24.480 9.636 -32.849 1.00 85.00 232 ILE A N 1
ATOM 1740 C CA . ILE A 1 232 ? 23.242 8.919 -32.516 1.00 85.00 232 ILE A CA 1
ATOM 1741 C C . ILE A 1 232 ? 22.501 9.647 -31.392 1.00 85.00 232 ILE A C 1
ATOM 1743 O O . ILE A 1 232 ? 21.334 9.994 -31.552 1.00 85.00 232 ILE A O 1
ATOM 1747 N N . ARG A 1 233 ? 23.183 9.983 -30.289 1.00 79.62 233 ARG A N 1
ATOM 1748 C CA . ARG A 1 233 ? 22.574 10.729 -29.175 1.00 79.62 233 ARG A CA 1
ATOM 1749 C C . ARG A 1 233 ? 21.963 12.053 -29.619 1.00 79.62 233 ARG A C 1
ATOM 1751 O O . ARG A 1 233 ? 20.826 12.357 -29.262 1.00 79.62 233 ARG A O 1
ATOM 1758 N N . ARG A 1 234 ? 22.733 12.868 -30.349 1.00 81.62 234 ARG A N 1
ATOM 1759 C CA . ARG A 1 234 ? 22.261 14.174 -30.830 1.00 81.62 234 ARG A CA 1
ATOM 1760 C C . ARG A 1 234 ? 21.016 14.002 -31.688 1.00 81.62 234 ARG A C 1
ATOM 1762 O O . ARG A 1 234 ? 20.087 14.786 -31.547 1.00 81.62 234 ARG A O 1
ATOM 1769 N N . GLU A 1 235 ? 20.984 12.975 -32.530 1.00 87.38 235 GLU A N 1
ATOM 1770 C CA . GLU A 1 235 ? 19.833 12.688 -33.379 1.00 87.38 235 GLU A CA 1
ATOM 1771 C C . GLU A 1 235 ? 18.616 12.199 -32.576 1.00 87.38 235 GLU A C 1
ATOM 1773 O O . GLU A 1 235 ? 17.508 12.678 -32.798 1.00 87.38 235 GLU A O 1
ATOM 1778 N N . LEU A 1 236 ? 18.801 11.323 -31.583 1.00 85.31 236 LEU A N 1
ATOM 1779 C CA . LEU A 1 236 ? 17.719 10.891 -30.689 1.00 85.31 236 LEU A CA 1
ATOM 1780 C C . LEU A 1 236 ? 17.122 12.065 -29.899 1.00 85.31 236 LEU A C 1
ATOM 1782 O O . LEU A 1 236 ? 15.903 12.166 -29.748 1.00 85.31 236 LEU A O 1
ATOM 1786 N N . ALA A 1 237 ? 17.973 12.981 -29.429 1.00 79.19 237 ALA A N 1
ATOM 1787 C CA . ALA A 1 237 ? 17.561 14.173 -28.692 1.00 79.19 237 ALA A CA 1
ATOM 1788 C C . ALA A 1 237 ? 16.788 15.186 -29.555 1.00 79.19 237 ALA A C 1
ATOM 1790 O O . ALA A 1 237 ? 16.046 15.998 -29.008 1.00 79.19 237 ALA A O 1
ATOM 1791 N N . ARG A 1 238 ? 16.912 15.131 -30.892 1.00 86.12 238 ARG A N 1
ATOM 1792 C CA . ARG A 1 238 ? 16.137 15.995 -31.801 1.00 86.12 238 ARG A CA 1
ATOM 1793 C C . ARG A 1 238 ? 14.655 15.667 -31.836 1.00 86.12 238 ARG A C 1
ATOM 1795 O O . ARG A 1 238 ? 13.896 16.511 -32.290 1.00 86.12 238 ARG A O 1
ATOM 1802 N N . THR A 1 239 ? 14.249 14.470 -31.411 1.00 82.88 239 THR A N 1
ATOM 1803 C CA . THR A 1 239 ? 12.831 14.090 -31.371 1.00 82.88 239 THR A CA 1
ATOM 1804 C C . THR A 1 239 ? 12.253 14.444 -29.998 1.00 82.88 239 THR A C 1
ATOM 1806 O O . THR A 1 239 ? 12.607 13.775 -29.013 1.00 82.88 239 THR A O 1
ATOM 1809 N N . PRO A 1 240 ? 11.380 15.471 -29.912 1.00 80.12 240 PRO A N 1
ATOM 1810 C CA . PRO A 1 240 ? 10.707 15.852 -28.674 1.00 80.12 240 PRO A CA 1
ATOM 1811 C C . PRO A 1 240 ? 9.942 14.677 -28.064 1.00 80.12 240 PRO A C 1
ATOM 1813 O O . PRO A 1 240 ? 9.469 13.801 -28.788 1.00 80.12 240 PRO A O 1
ATOM 1816 N N . ALA A 1 241 ? 9.822 14.637 -26.736 1.00 74.19 241 ALA A N 1
ATOM 1817 C CA . ALA A 1 241 ? 9.210 13.509 -26.030 1.00 74.19 241 ALA A CA 1
ATOM 1818 C C . ALA A 1 241 ? 7.741 13.258 -26.430 1.00 74.19 241 ALA A C 1
ATOM 1820 O O . ALA A 1 241 ? 7.310 12.111 -26.457 1.00 74.19 241 ALA A O 1
ATOM 1821 N N . ASP A 1 242 ? 7.000 14.305 -26.792 1.00 73.75 242 ASP A N 1
ATOM 1822 C CA . ASP A 1 242 ? 5.616 14.268 -27.286 1.00 73.75 242 ASP A CA 1
ATOM 1823 C C . ASP A 1 242 ? 5.486 13.786 -28.743 1.00 73.75 242 ASP A C 1
ATOM 1825 O O . ASP A 1 242 ? 4.399 13.412 -29.174 1.00 73.75 242 ASP A O 1
ATOM 1829 N N . GLN A 1 243 ? 6.591 13.750 -29.494 1.00 80.00 243 GLN A N 1
ATOM 1830 C CA . GLN A 1 243 ? 6.660 13.240 -30.873 1.00 80.00 243 GLN A CA 1
ATOM 1831 C C . GLN A 1 243 ? 7.287 11.841 -30.964 1.00 80.00 243 GLN A C 1
ATOM 1833 O O . GLN A 1 243 ? 7.598 11.359 -32.059 1.00 80.00 243 GLN A O 1
ATOM 1838 N N . ARG A 1 244 ? 7.534 11.208 -29.816 1.00 84.62 244 ARG A N 1
ATOM 1839 C CA . ARG A 1 244 ? 8.004 9.826 -29.712 1.00 84.62 244 ARG A CA 1
ATOM 1840 C C . ARG A 1 244 ? 6.830 8.857 -29.803 1.00 84.62 244 ARG A C 1
ATOM 1842 O O . ARG A 1 244 ? 5.686 9.217 -29.535 1.00 84.62 244 ARG A O 1
ATOM 1849 N N . VAL A 1 245 ? 7.119 7.609 -30.164 1.00 81.00 245 VAL A N 1
ATOM 1850 C CA . VAL A 1 245 ? 6.094 6.564 -30.232 1.00 81.00 245 VAL A CA 1
ATOM 1851 C C . VAL A 1 245 ? 5.595 6.279 -28.819 1.00 81.00 245 VAL A C 1
ATOM 1853 O O . VAL A 1 245 ? 6.364 5.857 -27.955 1.00 81.00 245 VAL A O 1
ATOM 1856 N N . ALA A 1 246 ? 4.308 6.523 -28.578 1.00 78.00 246 ALA A N 1
ATOM 1857 C CA . ALA A 1 246 ? 3.675 6.139 -27.328 1.00 78.00 246 ALA A CA 1
ATOM 1858 C C . ALA A 1 246 ? 3.560 4.602 -27.273 1.00 78.00 246 ALA A C 1
ATOM 1860 O O . ALA A 1 246 ? 3.049 4.009 -28.226 1.00 78.00 246 ALA A O 1
ATOM 1861 N N . PRO A 1 247 ? 3.958 3.938 -26.175 1.00 74.94 247 PRO A N 1
ATOM 1862 C CA . PRO A 1 247 ? 3.928 2.477 -26.103 1.00 74.94 247 PRO A CA 1
ATOM 1863 C C . PRO A 1 247 ? 2.544 1.857 -26.362 1.00 74.94 247 PRO A C 1
ATOM 1865 O O . PRO A 1 247 ? 2.441 0.828 -27.019 1.00 74.94 247 PRO A O 1
ATOM 1868 N N . ALA A 1 248 ? 1.466 2.519 -25.924 1.00 72.06 248 ALA A N 1
ATOM 1869 C CA . ALA A 1 248 ? 0.092 2.083 -26.189 1.00 72.06 248 ALA A CA 1
ATOM 1870 C C . ALA A 1 248 ? -0.257 2.078 -27.691 1.00 72.06 248 ALA A C 1
ATOM 1872 O O . ALA A 1 248 ? -0.969 1.195 -28.163 1.00 72.06 248 ALA A O 1
ATOM 1873 N N . VAL A 1 249 ? 0.275 3.038 -28.457 1.00 78.69 249 VAL A N 1
ATOM 1874 C CA . VAL A 1 249 ? 0.126 3.066 -29.920 1.00 78.69 249 VAL A CA 1
ATOM 1875 C C . VAL A 1 249 ? 0.883 1.897 -30.537 1.00 78.69 249 VAL A C 1
ATOM 1877 O O . VAL A 1 249 ? 0.343 1.214 -31.401 1.00 78.69 249 VAL A O 1
ATOM 1880 N N . ALA A 1 250 ? 2.102 1.629 -30.065 1.00 78.19 250 ALA A N 1
ATOM 1881 C CA . ALA A 1 250 ? 2.886 0.506 -30.559 1.00 78.19 250 ALA A CA 1
ATOM 1882 C C . ALA A 1 250 ? 2.222 -0.846 -30.277 1.00 78.19 250 ALA A C 1
ATOM 1884 O O . ALA A 1 250 ? 2.156 -1.686 -31.170 1.00 78.19 250 ALA A O 1
ATOM 1885 N N . ALA A 1 251 ? 1.659 -1.023 -29.080 1.00 72.50 251 ALA A N 1
ATOM 1886 C CA . ALA A 1 251 ? 0.876 -2.204 -28.738 1.00 72.50 251 ALA A CA 1
ATOM 1887 C C . ALA A 1 251 ? -0.370 -2.344 -29.617 1.00 72.50 251 ALA A C 1
ATOM 1889 O O . ALA A 1 251 ? -0.639 -3.441 -30.088 1.00 72.50 251 ALA A O 1
ATOM 1890 N N . CYS A 1 252 ? -1.082 -1.248 -29.902 1.00 75.19 252 CYS A N 1
ATOM 1891 C CA . CYS A 1 252 ? -2.233 -1.256 -30.806 1.00 75.19 252 CYS A CA 1
ATOM 1892 C C . CYS A 1 252 ? -1.850 -1.678 -32.234 1.00 75.19 252 CYS A C 1
ATOM 1894 O O . CYS A 1 252 ? -2.545 -2.489 -32.832 1.00 75.19 252 CYS A O 1
ATOM 1896 N N . VAL A 1 253 ? -0.723 -1.196 -32.764 1.00 75.94 253 VAL A N 1
ATOM 1897 C CA . VAL A 1 253 ? -0.224 -1.591 -34.095 1.00 75.94 253 VAL A CA 1
ATOM 1898 C C . VAL A 1 253 ? 0.224 -3.057 -34.104 1.00 75.94 253 VAL A C 1
ATOM 1900 O O . VAL A 1 253 ? -0.177 -3.821 -34.979 1.00 75.94 253 VAL A O 1
ATOM 1903 N N . ALA A 1 254 ? 0.986 -3.488 -33.093 1.00 72.00 254 ALA A N 1
ATOM 1904 C CA . ALA A 1 254 ? 1.406 -4.883 -32.946 1.00 72.00 254 ALA A CA 1
ATOM 1905 C C . ALA A 1 254 ? 0.210 -5.845 -32.786 1.00 72.00 254 ALA A C 1
ATOM 1907 O O . ALA A 1 254 ? 0.254 -6.972 -33.276 1.00 72.00 254 ALA A O 1
ATOM 1908 N N . ALA A 1 255 ? -0.857 -5.388 -32.123 1.00 67.56 255 ALA A N 1
ATOM 1909 C CA . ALA A 1 255 ? -2.127 -6.086 -31.952 1.00 67.56 255 ALA A CA 1
ATOM 1910 C C . ALA A 1 255 ? -2.976 -6.108 -33.233 1.00 67.56 255 ALA A C 1
ATOM 1912 O O . ALA A 1 255 ? -3.510 -7.152 -33.601 1.00 67.56 255 ALA A O 1
ATOM 1913 N N . GLY A 1 256 ? -3.106 -4.964 -33.908 1.00 65.81 256 GLY A N 1
ATOM 1914 C CA . GLY A 1 256 ? -3.892 -4.793 -35.131 1.00 65.81 256 GLY A CA 1
ATOM 1915 C C . GLY A 1 256 ? -3.359 -5.636 -36.284 1.00 65.81 256 GLY A C 1
ATOM 1916 O O . GLY A 1 256 ? -4.150 -6.188 -37.047 1.00 65.81 256 GLY A O 1
ATOM 1917 N N . ARG A 1 257 ? -2.036 -5.841 -36.333 1.00 65.88 257 ARG A N 1
ATOM 1918 C CA . ARG A 1 257 ? -1.385 -6.770 -37.262 1.00 65.88 257 ARG A CA 1
ATOM 1919 C C . ARG A 1 257 ? -1.971 -8.181 -37.173 1.00 65.88 257 ARG A C 1
ATOM 1921 O O . ARG A 1 257 ? -2.255 -8.785 -38.197 1.00 65.88 257 ARG A O 1
ATOM 1928 N N . LEU A 1 258 ? -2.230 -8.676 -35.965 1.00 58.00 258 LEU A N 1
ATOM 1929 C CA . LEU A 1 258 ? -2.767 -10.022 -35.771 1.00 58.00 258 LEU A CA 1
ATOM 1930 C C . LEU A 1 258 ? -4.240 -10.144 -36.154 1.00 58.00 258 LEU A C 1
ATOM 1932 O O . LEU A 1 258 ? -4.636 -11.177 -36.674 1.00 58.00 258 LEU A O 1
ATOM 1936 N N . VAL A 1 259 ? -5.033 -9.085 -35.972 1.00 56.41 259 VAL A N 1
ATOM 1937 C CA . VAL A 1 259 ? -6.435 -9.053 -36.427 1.00 56.41 259 VAL A CA 1
ATOM 1938 C C . VAL A 1 259 ? -6.526 -8.974 -37.957 1.00 56.41 259 VAL A C 1
ATOM 1940 O O . VAL A 1 259 ? -7.456 -9.527 -38.542 1.00 56.41 259 VAL A O 1
ATOM 1943 N N . ALA A 1 260 ? -5.572 -8.297 -38.604 1.00 55.69 260 ALA A N 1
ATOM 1944 C CA . ALA A 1 260 ? -5.499 -8.169 -40.059 1.00 55.69 260 ALA A CA 1
ATOM 1945 C C . ALA A 1 260 ? -4.907 -9.412 -40.753 1.00 55.69 260 ALA A C 1
ATOM 1947 O O . ALA A 1 260 ? -5.339 -9.745 -41.854 1.00 55.69 260 ALA A O 1
ATOM 1948 N N . GLU A 1 261 ? -3.943 -10.094 -40.121 1.00 52.03 261 GLU A N 1
ATOM 1949 C CA . GLU A 1 261 ? -3.265 -11.287 -40.658 1.00 52.03 261 GLU A CA 1
ATOM 1950 C C . GLU A 1 261 ? -3.967 -12.612 -40.276 1.00 52.03 261 GLU A C 1
ATOM 1952 O O . GLU A 1 261 ? -3.754 -13.614 -40.950 1.00 52.03 261 GLU A O 1
ATOM 1957 N N . GLY A 1 262 ? -4.853 -12.628 -39.268 1.00 45.69 262 GLY A N 1
ATOM 1958 C CA . GLY A 1 262 ? -5.623 -13.809 -38.854 1.00 45.69 262 GLY A CA 1
ATOM 1959 C C . GLY A 1 262 ? -6.959 -13.424 -38.211 1.00 45.69 262 GLY A C 1
ATOM 1960 O O . GLY A 1 262 ? -7.017 -12.875 -37.112 1.00 45.69 262 GLY A O 1
ATOM 1961 N N . GLY A 1 263 ? -8.064 -13.688 -38.909 1.00 46.72 263 GLY A N 1
ATOM 1962 C CA . GLY A 1 263 ? -9.400 -13.258 -38.501 1.00 46.72 263 GLY A CA 1
ATOM 1963 C C . GLY A 1 263 ? -9.838 -13.805 -37.139 1.00 46.72 263 GLY A C 1
ATOM 1964 O O . GLY A 1 263 ? -10.145 -14.981 -37.016 1.00 46.72 263 GLY A O 1
ATOM 1965 N N . GLY A 1 264 ? -9.975 -12.908 -36.159 1.00 47.47 264 GLY A N 1
ATOM 1966 C CA . GLY A 1 264 ? -10.682 -13.137 -34.897 1.00 47.47 264 GLY A CA 1
ATOM 1967 C C . GLY A 1 264 ? -9.959 -14.059 -33.911 1.00 47.47 264 GLY A C 1
ATOM 1968 O O . GLY A 1 264 ? -9.579 -15.180 -34.214 1.00 47.47 264 GLY A O 1
ATOM 1969 N N . THR A 1 265 ? -9.863 -13.626 -32.657 1.00 47.72 265 THR A N 1
ATOM 1970 C CA . THR A 1 265 ? -9.315 -14.373 -31.508 1.00 47.72 265 THR A CA 1
ATOM 1971 C C . THR A 1 265 ? -10.136 -15.614 -31.099 1.00 47.72 265 THR A C 1
ATOM 1973 O O . THR A 1 265 ? -10.027 -16.098 -29.972 1.00 47.72 265 THR A O 1
ATOM 1976 N N . GLY A 1 266 ? -10.984 -16.140 -31.988 1.00 49.66 266 GLY A N 1
ATOM 1977 C CA . GLY A 1 266 ? -11.773 -17.342 -31.751 1.00 49.66 266 GLY A CA 1
ATOM 1978 C C . GLY A 1 266 ? -10.898 -18.592 -31.792 1.00 49.66 266 GLY A C 1
ATOM 1979 O O . GLY A 1 266 ? -10.115 -18.786 -32.718 1.00 49.66 266 GLY A O 1
ATOM 1980 N N . ALA A 1 267 ? -11.048 -19.463 -30.793 1.00 43.78 267 ALA A N 1
ATOM 1981 C CA . ALA A 1 267 ? -10.434 -20.786 -30.766 1.00 43.78 267 ALA A CA 1
ATOM 1982 C C . ALA A 1 267 ? -10.926 -21.618 -31.969 1.00 43.78 267 ALA A C 1
ATOM 1984 O O . ALA A 1 267 ? -11.994 -22.223 -31.919 1.00 43.78 267 ALA A O 1
ATOM 1985 N N . GLY A 1 268 ? -10.178 -21.587 -33.073 1.00 49.06 268 GLY A N 1
ATOM 1986 C CA . GLY A 1 268 ? -10.549 -22.274 -34.314 1.00 49.06 268 GLY A CA 1
ATOM 1987 C C . GLY A 1 268 ? -9.803 -21.829 -35.574 1.00 49.06 268 GLY A C 1
ATOM 1988 O O . GLY A 1 268 ? -10.296 -22.090 -36.669 1.00 49.06 268 GLY A O 1
ATOM 1989 N N . LEU A 1 269 ? -8.655 -21.152 -35.453 1.00 52.59 269 LEU A N 1
ATOM 1990 C CA . LEU A 1 269 ? -7.859 -20.770 -36.621 1.00 52.59 269 LEU A CA 1
ATOM 1991 C C . LEU A 1 269 ? -7.261 -22.023 -37.301 1.00 52.59 269 LEU A C 1
ATOM 1993 O O . LEU A 1 269 ? -6.780 -22.920 -36.603 1.00 52.59 269 LEU A O 1
ATOM 1997 N N . PRO A 1 270 ? -7.288 -22.122 -38.643 1.00 54.16 270 PRO A N 1
ATOM 1998 C CA . PRO A 1 270 ? -6.611 -23.193 -39.372 1.00 54.16 270 PRO A CA 1
ATOM 1999 C C . PRO A 1 270 ? -5.087 -23.135 -39.148 1.00 54.16 270 PRO A C 1
ATOM 2001 O O . PRO A 1 270 ? -4.519 -22.074 -38.903 1.00 54.16 270 PRO A O 1
ATOM 2004 N N . GLY A 1 271 ? -4.404 -24.284 -39.242 1.00 59.66 271 GLY A N 1
ATOM 2005 C CA . GLY A 1 271 ? -3.020 -24.451 -38.761 1.00 59.66 271 GLY A CA 1
ATOM 2006 C C . GLY A 1 271 ? -1.960 -23.489 -39.325 1.00 59.66 271 GLY A C 1
ATOM 2007 O O . GLY A 1 271 ? -1.002 -23.189 -38.621 1.00 59.66 271 GLY A O 1
ATOM 2008 N N . ALA A 1 272 ? -2.137 -22.960 -40.542 1.00 56.91 272 ALA A N 1
ATOM 2009 C CA . ALA A 1 272 ? -1.201 -21.996 -41.138 1.00 56.91 272 ALA A CA 1
ATOM 2010 C C . ALA A 1 272 ? -1.256 -20.606 -40.469 1.00 56.91 272 ALA A C 1
ATOM 2012 O O . ALA A 1 272 ? -0.223 -19.958 -40.306 1.00 56.91 272 ALA A O 1
ATOM 2013 N N . ASP A 1 273 ? -2.438 -20.176 -40.019 1.00 68.62 273 ASP A N 1
ATOM 2014 C CA . ASP A 1 273 ? -2.626 -18.877 -39.357 1.00 68.62 273 ASP A CA 1
ATOM 2015 C C . ASP A 1 273 ? -2.097 -18.917 -37.912 1.00 68.62 273 ASP A C 1
ATOM 2017 O O . ASP A 1 273 ? -1.605 -17.920 -37.382 1.00 68.62 273 ASP A O 1
ATOM 2021 N N . GLN A 1 274 ? -2.137 -20.096 -37.279 1.00 73.94 274 GLN A N 1
ATOM 2022 C CA . GLN A 1 274 ? -1.581 -20.310 -35.943 1.00 73.94 274 GLN A CA 1
ATOM 2023 C C . GLN A 1 274 ? -0.045 -20.235 -35.937 1.00 73.94 274 GLN A C 1
ATOM 2025 O O . GLN A 1 274 ? 0.526 -19.666 -35.010 1.00 73.94 274 GLN A O 1
ATOM 2030 N N . GLU A 1 275 ? 0.633 -20.771 -36.955 1.00 77.88 275 GLU A N 1
ATOM 2031 C CA . GLU A 1 275 ? 2.099 -20.718 -37.055 1.00 77.88 275 GLU A CA 1
ATOM 2032 C C . GLU A 1 275 ? 2.604 -19.281 -37.264 1.00 77.88 275 GLU A C 1
ATOM 2034 O O . GLU A 1 275 ? 3.526 -18.844 -36.575 1.00 77.88 275 GLU A O 1
ATOM 2039 N N . ALA A 1 276 ? 1.933 -18.502 -38.119 1.00 74.81 276 ALA A N 1
ATOM 2040 C CA . ALA A 1 276 ? 2.236 -17.083 -38.311 1.00 74.81 276 ALA A CA 1
ATOM 2041 C C . ALA A 1 276 ? 2.013 -16.254 -37.030 1.00 74.81 276 ALA A C 1
ATOM 2043 O O . ALA A 1 276 ? 2.851 -15.421 -36.673 1.00 74.81 276 ALA A O 1
ATOM 2044 N N . LEU A 1 277 ? 0.919 -16.519 -36.302 1.00 79.38 277 LEU A N 1
ATOM 2045 C CA . LEU A 1 277 ? 0.646 -15.915 -34.994 1.00 79.38 277 LEU A CA 1
ATOM 2046 C C . LEU A 1 277 ? 1.760 -16.238 -33.986 1.00 79.38 277 LEU A C 1
ATOM 2048 O O . LEU A 1 277 ? 2.218 -15.343 -33.279 1.00 79.38 277 LEU A O 1
ATOM 2052 N N . LEU A 1 278 ? 2.211 -17.493 -33.920 1.00 83.06 278 LEU A N 1
ATOM 2053 C CA . LEU A 1 278 ? 3.264 -17.922 -32.997 1.00 83.06 278 LEU A CA 1
ATOM 2054 C C . LEU A 1 278 ? 4.615 -17.272 -33.315 1.00 83.06 278 LEU A C 1
ATOM 2056 O O . LEU A 1 278 ? 5.265 -16.775 -32.397 1.00 83.06 278 LEU A O 1
ATOM 2060 N N . GLU A 1 279 ? 5.014 -17.225 -34.588 1.00 81.94 279 GLU A N 1
ATOM 2061 C CA . GLU A 1 279 ? 6.247 -16.542 -35.007 1.00 81.94 279 GLU A CA 1
ATOM 2062 C C . GLU A 1 279 ? 6.203 -15.047 -34.671 1.00 81.94 279 GLU A C 1
ATOM 2064 O O . GLU A 1 279 ? 7.191 -14.490 -34.193 1.00 81.94 279 GLU A O 1
ATOM 2069 N N . HIS A 1 280 ? 5.042 -14.401 -34.826 1.00 81.25 280 HIS A N 1
ATOM 2070 C CA . HIS A 1 280 ? 4.871 -13.007 -34.413 1.00 81.25 280 HIS A CA 1
ATOM 2071 C C . HIS A 1 280 ? 4.948 -12.836 -32.891 1.00 81.25 280 HIS A C 1
ATOM 2073 O O . HIS A 1 280 ? 5.615 -11.920 -32.418 1.00 81.25 280 HIS A O 1
ATOM 2079 N N . ILE A 1 281 ? 4.319 -13.717 -32.104 1.00 84.88 281 ILE A N 1
ATOM 2080 C CA . ILE A 1 281 ? 4.384 -13.643 -30.635 1.00 84.88 281 ILE A CA 1
ATOM 2081 C C . ILE A 1 281 ? 5.822 -13.797 -30.131 1.00 84.88 281 ILE A C 1
ATOM 2083 O O . ILE A 1 281 ? 6.233 -13.071 -29.229 1.00 84.88 281 ILE A O 1
ATOM 2087 N N . VAL A 1 282 ? 6.595 -14.705 -30.726 1.00 86.81 282 VAL A N 1
ATOM 2088 C CA . VAL A 1 282 ? 7.965 -15.029 -30.305 1.00 86.81 282 VAL A CA 1
ATOM 2089 C C . VAL A 1 282 ? 8.953 -13.871 -30.469 1.00 86.81 282 VAL A C 1
ATOM 2091 O O . VAL A 1 282 ? 9.929 -13.797 -29.722 1.00 86.81 282 VAL A O 1
ATOM 2094 N N . VAL A 1 283 ? 8.734 -12.975 -31.435 1.00 83.00 283 VAL A N 1
ATOM 2095 C CA . VAL A 1 283 ? 9.646 -11.845 -31.693 1.00 83.00 283 VAL A CA 1
ATOM 2096 C C . VAL A 1 283 ? 9.299 -10.580 -30.903 1.00 83.00 283 VAL A C 1
ATOM 2098 O O . VAL A 1 283 ? 10.117 -9.657 -30.846 1.00 83.00 283 VAL A O 1
ATOM 2101 N N . MET A 1 284 ? 8.118 -10.533 -30.278 1.00 82.56 284 MET A N 1
ATOM 2102 C CA . MET A 1 284 ? 7.687 -9.398 -29.464 1.00 82.56 284 MET A CA 1
ATOM 2103 C C . MET A 1 284 ? 8.390 -9.356 -28.109 1.00 82.56 284 MET A C 1
ATOM 2105 O O . MET A 1 284 ? 8.725 -10.373 -27.509 1.00 82.56 284 MET A O 1
ATOM 2109 N N . ASP A 1 285 ? 8.569 -8.138 -27.611 1.00 82.12 285 ASP A N 1
ATOM 2110 C CA . ASP A 1 285 ? 9.223 -7.860 -26.339 1.00 82.12 285 ASP A CA 1
ATOM 2111 C C . ASP A 1 285 ? 8.213 -7.625 -25.196 1.00 82.12 285 ASP A C 1
ATOM 2113 O O . ASP A 1 285 ? 7.093 -7.142 -25.422 1.00 82.12 285 ASP A O 1
ATOM 2117 N N . ARG A 1 286 ? 8.625 -7.900 -23.946 1.00 82.62 286 ARG A N 1
ATOM 2118 C CA . ARG A 1 286 ? 7.830 -7.661 -22.725 1.00 82.62 286 ARG A CA 1
ATOM 2119 C C . ARG A 1 286 ? 7.219 -6.277 -22.625 1.00 82.62 286 ARG A C 1
ATOM 2121 O O . ARG A 1 286 ? 6.127 -6.145 -22.074 1.00 82.62 286 ARG A O 1
ATOM 2128 N N . HIS A 1 287 ? 7.874 -5.242 -23.150 1.00 79.50 287 HIS A N 1
ATOM 2129 C CA . HIS A 1 287 ? 7.322 -3.897 -23.122 1.00 79.50 287 HIS A CA 1
ATOM 2130 C C . HIS A 1 287 ? 6.017 -3.848 -23.912 1.00 79.50 287 HIS A C 1
ATOM 2132 O O . HIS A 1 287 ? 5.054 -3.276 -23.420 1.00 79.50 287 HIS A O 1
ATOM 2138 N N . VAL A 1 288 ? 5.930 -4.480 -25.085 1.00 81.31 288 VAL A N 1
ATOM 2139 C CA . VAL A 1 288 ? 4.687 -4.484 -25.870 1.00 81.31 288 VAL A CA 1
ATOM 2140 C C . VAL A 1 288 ? 3.603 -5.272 -25.163 1.00 81.31 288 VAL A C 1
ATOM 2142 O O . VAL A 1 288 ? 2.490 -4.762 -25.026 1.00 81.31 288 VAL A O 1
ATOM 2145 N N . PHE A 1 289 ? 3.933 -6.458 -24.647 1.00 85.94 289 PHE A N 1
ATOM 2146 C CA . PHE A 1 289 ? 2.988 -7.243 -23.857 1.00 85.94 289 PHE A CA 1
ATOM 2147 C C . PHE A 1 289 ? 2.444 -6.429 -22.678 1.00 85.94 289 PHE A C 1
ATOM 2149 O O . PHE A 1 289 ? 1.231 -6.357 -22.492 1.00 85.94 289 PHE A O 1
ATOM 2156 N N . ALA A 1 290 ? 3.302 -5.702 -21.960 1.00 84.31 290 ALA A N 1
ATOM 2157 C CA . ALA A 1 290 ? 2.898 -4.869 -20.834 1.00 84.31 290 ALA A CA 1
ATOM 2158 C C . ALA A 1 290 ? 1.883 -3.778 -21.213 1.00 84.31 290 ALA A C 1
ATOM 2160 O O . ALA A 1 290 ? 1.174 -3.305 -20.333 1.00 84.31 290 ALA A O 1
ATOM 2161 N N . TRP A 1 291 ? 1.737 -3.393 -22.486 1.00 81.75 291 TRP A N 1
ATOM 2162 C CA . TRP A 1 291 ? 0.743 -2.412 -22.956 1.00 81.75 291 TRP A CA 1
ATOM 2163 C C . TRP A 1 291 ? -0.489 -3.033 -23.628 1.00 81.75 291 TRP A C 1
ATOM 2165 O O . TRP A 1 291 ? -1.464 -2.324 -23.873 1.00 81.75 291 TRP A O 1
ATOM 2175 N N . MET A 1 292 ? -0.501 -4.346 -23.860 1.00 82.69 292 MET A N 1
ATOM 2176 C CA . MET A 1 292 ? -1.654 -5.043 -24.435 1.00 82.69 292 MET A CA 1
ATOM 2177 C C . MET A 1 292 ? -2.788 -5.246 -23.415 1.00 82.69 292 MET A C 1
ATOM 2179 O O . MET A 1 292 ? -2.523 -5.405 -22.220 1.00 82.69 292 MET A O 1
ATOM 2183 N N . PRO A 1 293 ? -4.062 -5.257 -23.846 1.00 81.94 293 PRO A N 1
ATOM 2184 C CA . PRO A 1 293 ? -5.172 -5.684 -22.999 1.00 81.94 293 PRO A CA 1
ATOM 2185 C C . PRO A 1 293 ? -4.966 -7.104 -22.459 1.00 81.94 293 PRO A C 1
ATOM 2187 O O . PRO A 1 293 ? -4.311 -7.939 -23.094 1.00 81.94 293 PRO A O 1
ATOM 2190 N N . TRP A 1 294 ? -5.531 -7.379 -21.285 1.00 85.44 294 TRP A N 1
ATOM 2191 C CA . TRP A 1 294 ? -5.457 -8.688 -20.636 1.00 85.44 294 TRP A CA 1
ATOM 2192 C C . TRP A 1 294 ? -5.943 -9.814 -21.552 1.00 85.44 294 TRP A C 1
ATOM 2194 O O . TRP A 1 294 ? -5.244 -10.807 -21.729 1.00 85.44 294 TRP A O 1
ATOM 2204 N N . GLU A 1 295 ? -7.093 -9.638 -22.203 1.00 82.75 295 GLU A N 1
ATOM 2205 C CA . GLU A 1 295 ? -7.731 -10.649 -23.051 1.00 82.75 295 GLU A CA 1
ATOM 2206 C C . GLU A 1 295 ? -6.817 -11.087 -24.196 1.00 82.75 295 GLU A C 1
ATOM 2208 O O . GLU A 1 295 ? -6.764 -12.264 -24.554 1.00 82.75 295 GLU A O 1
ATOM 2213 N N . GLN A 1 296 ? -6.064 -10.138 -24.747 1.00 84.31 296 GLN A N 1
ATOM 2214 C CA . GLN A 1 296 ? -5.131 -10.397 -25.830 1.00 84.31 296 GLN A CA 1
ATOM 2215 C C . GLN A 1 296 ? -3.904 -11.169 -25.342 1.00 84.31 296 GLN A C 1
ATOM 2217 O O . GLN A 1 296 ? -3.524 -12.164 -25.959 1.00 84.31 296 GLN A O 1
ATOM 2222 N N . ARG A 1 297 ? -3.324 -10.773 -24.202 1.00 89.31 297 ARG A N 1
ATOM 2223 C CA . ARG A 1 297 ? -2.213 -11.511 -23.580 1.00 89.31 297 ARG A CA 1
ATOM 2224 C C . ARG A 1 297 ? -2.619 -12.918 -23.170 1.00 89.31 297 ARG A C 1
ATOM 2226 O O . ARG A 1 297 ? -1.885 -13.863 -23.446 1.00 89.31 297 ARG A O 1
ATOM 2233 N N . ALA A 1 298 ? -3.799 -13.064 -22.573 1.00 86.75 298 ALA A N 1
ATOM 2234 C CA . ALA A 1 298 ? -4.387 -14.355 -22.257 1.00 86.75 298 ALA A CA 1
ATOM 2235 C C . ALA A 1 298 ? -4.522 -15.203 -23.529 1.00 86.75 298 ALA A C 1
ATOM 2237 O O . ALA A 1 298 ? -4.071 -16.344 -23.539 1.00 86.75 298 ALA A O 1
ATOM 2238 N N . GLY A 1 299 ? -5.046 -14.636 -24.623 1.00 83.88 299 GLY A N 1
ATOM 2239 C CA . GLY A 1 299 ? -5.131 -15.296 -25.929 1.00 83.88 299 GLY A CA 1
ATOM 2240 C C . GLY A 1 299 ? -3.775 -15.751 -26.487 1.00 83.88 299 GLY A C 1
ATOM 2241 O O . GLY A 1 299 ? -3.668 -16.860 -27.007 1.00 83.88 299 GLY A O 1
ATOM 2242 N N . TYR A 1 300 ? -2.717 -14.955 -26.332 1.00 88.69 300 TYR A N 1
ATOM 2243 C CA . TYR A 1 300 ? -1.368 -15.347 -26.765 1.00 88.69 300 TYR A CA 1
ATOM 2244 C C . TYR A 1 300 ? -0.768 -16.434 -25.890 1.00 88.69 300 TYR A C 1
ATOM 2246 O O . TYR A 1 300 ? -0.197 -17.394 -26.402 1.00 88.69 300 TYR A O 1
ATOM 2254 N N . LEU A 1 301 ? -0.945 -16.330 -24.576 1.00 89.88 301 LEU A N 1
ATOM 2255 C CA . LEU A 1 301 ? -0.506 -17.356 -23.641 1.00 89.88 301 LEU A CA 1
ATOM 2256 C C . LEU A 1 301 ? -1.231 -18.682 -23.907 1.00 89.88 301 LEU A C 1
ATOM 2258 O O . LEU A 1 301 ? -0.628 -19.755 -23.856 1.00 89.88 301 LEU A O 1
ATOM 2262 N N . VAL A 1 302 ? -2.516 -18.610 -24.261 1.00 87.44 302 VAL A N 1
ATOM 2263 C CA . VAL A 1 302 ? -3.326 -19.741 -24.726 1.00 87.44 302 VAL A CA 1
ATOM 2264 C C . VAL A 1 302 ? -2.756 -20.350 -26.006 1.00 87.44 302 VAL A C 1
ATOM 2266 O O . VAL A 1 302 ? -2.577 -21.565 -26.063 1.00 87.44 302 VAL A O 1
ATOM 2269 N N . ALA A 1 303 ? -2.436 -19.526 -27.006 1.00 85.62 303 ALA A N 1
ATOM 2270 C CA . ALA A 1 303 ? -1.868 -19.990 -28.269 1.00 85.62 303 ALA A CA 1
ATOM 2271 C C . ALA A 1 303 ? -0.509 -20.686 -28.071 1.00 85.62 303 ALA A C 1
ATOM 2273 O O . ALA A 1 303 ? -0.297 -21.772 -28.607 1.00 85.62 303 ALA A O 1
ATOM 2274 N N . LEU A 1 304 ? 0.374 -20.106 -27.248 1.00 88.25 304 LEU A N 1
ATOM 2275 C CA . LEU A 1 304 ? 1.686 -20.674 -26.914 1.00 88.25 304 LEU A CA 1
ATOM 2276 C C . LEU A 1 304 ? 1.571 -21.988 -26.122 1.00 88.25 304 LEU A C 1
ATOM 2278 O O . LEU A 1 304 ? 2.320 -22.929 -26.367 1.00 88.25 304 LEU A O 1
ATOM 2282 N N . SER A 1 305 ? 0.618 -22.076 -25.189 1.00 86.62 305 SER A N 1
ATOM 2283 C CA . SER A 1 305 ? 0.435 -23.259 -24.330 1.00 86.62 305 SER A CA 1
ATOM 2284 C C . SER A 1 305 ? -0.289 -24.430 -24.999 1.00 86.62 305 SER A C 1
ATOM 2286 O O . SER A 1 305 ? -0.235 -25.543 -24.477 1.00 86.62 305 SER A O 1
ATOM 2288 N N . GLY A 1 306 ? -0.948 -24.206 -26.142 1.00 79.06 306 GLY A N 1
ATOM 2289 C CA . GLY A 1 306 ? -1.620 -25.251 -26.922 1.00 79.06 306 GLY A CA 1
ATOM 2290 C C . GLY A 1 306 ? -0.674 -26.229 -27.630 1.00 79.06 306 GLY A C 1
ATOM 2291 O O . GLY A 1 306 ? -1.129 -27.249 -28.145 1.00 79.06 306 GLY A O 1
ATOM 2292 N N . LEU A 1 307 ? 0.631 -25.946 -27.658 1.00 74.38 307 LEU A N 1
ATOM 2293 C CA . LEU A 1 307 ? 1.641 -26.808 -28.268 1.00 74.38 307 LEU A CA 1
ATOM 2294 C C . LEU A 1 307 ? 2.110 -27.889 -27.284 1.00 74.38 307 LEU A C 1
ATOM 2296 O O . LEU A 1 307 ? 2.338 -27.625 -26.104 1.00 74.38 307 LEU A O 1
ATOM 2300 N N . LEU A 1 308 ? 2.292 -29.115 -27.789 1.00 62.66 308 LEU A N 1
ATOM 2301 C CA . LEU A 1 308 ? 2.751 -30.262 -26.993 1.00 62.66 308 LEU A CA 1
ATOM 2302 C C . LEU A 1 308 ? 4.143 -30.031 -26.374 1.00 62.66 308 LEU A C 1
ATOM 2304 O O . LEU A 1 308 ? 4.376 -30.478 -25.254 1.00 62.66 308 LEU A O 1
ATOM 2308 N N . TRP A 1 309 ? 5.030 -29.310 -27.074 1.00 66.31 309 TRP A N 1
ATOM 2309 C CA . TRP A 1 309 ? 6.372 -28.939 -26.612 1.00 66.31 309 TRP A CA 1
ATOM 2310 C C . TRP A 1 309 ? 6.762 -27.556 -27.146 1.00 66.31 309 TRP A C 1
ATOM 2312 O O . TRP A 1 309 ? 7.024 -27.444 -28.347 1.00 66.31 309 TRP A O 1
ATOM 2322 N N . PRO A 1 310 ? 6.796 -26.505 -26.304 1.00 69.06 310 PRO A N 1
ATOM 2323 C CA . PRO A 1 310 ? 7.304 -25.219 -26.743 1.00 69.06 310 PRO A CA 1
ATOM 2324 C C . PRO A 1 310 ? 8.807 -25.329 -27.012 1.00 69.06 310 PRO A C 1
ATOM 2326 O O . PRO A 1 310 ? 9.549 -25.872 -26.193 1.00 69.06 310 PRO A O 1
ATOM 2329 N N . ASN A 1 311 ? 9.266 -24.815 -28.151 1.00 82.19 311 ASN A N 1
ATOM 2330 C CA . ASN A 1 311 ? 10.702 -24.623 -28.369 1.00 82.19 311 ASN A CA 1
ATOM 2331 C C . ASN A 1 311 ? 11.236 -23.494 -27.457 1.00 82.19 311 ASN A C 1
ATOM 2333 O O . ASN A 1 311 ? 10.454 -22.729 -26.886 1.00 82.19 311 ASN A O 1
ATOM 2337 N N . ASP A 1 312 ? 12.560 -23.350 -27.337 1.00 79.94 312 ASP A N 1
ATOM 2338 C CA . ASP A 1 312 ? 13.189 -22.342 -26.457 1.00 79.94 312 ASP A CA 1
ATOM 2339 C C . ASP A 1 312 ? 12.672 -20.917 -26.713 1.00 79.94 312 ASP A C 1
ATOM 2341 O O . ASP A 1 312 ? 12.490 -20.120 -25.794 1.00 79.94 312 ASP A O 1
ATOM 2345 N N . ARG A 1 313 ? 12.367 -20.609 -27.976 1.00 83.06 313 ARG A N 1
ATOM 2346 C CA . ARG A 1 313 ? 11.792 -19.336 -28.419 1.00 83.06 313 ARG A CA 1
ATOM 2347 C C . ARG A 1 313 ? 10.385 -19.097 -27.864 1.00 83.06 313 ARG A C 1
ATOM 2349 O O . ARG A 1 313 ? 10.103 -18.025 -27.337 1.00 83.06 313 ARG A O 1
ATOM 2356 N N . GLN A 1 314 ? 9.508 -20.091 -27.960 1.00 86.62 314 GLN A N 1
ATOM 2357 C CA . GLN A 1 314 ? 8.144 -20.034 -27.430 1.00 86.62 314 GLN A CA 1
ATOM 2358 C C . GLN A 1 314 ? 8.151 -20.000 -25.905 1.00 86.62 314 GLN A C 1
ATOM 2360 O O . GLN A 1 314 ? 7.415 -19.217 -25.311 1.00 86.62 314 GLN A O 1
ATOM 2365 N N . LYS A 1 315 ? 9.027 -20.788 -25.271 1.00 85.50 315 LYS A N 1
ATOM 2366 C CA . LYS A 1 315 ? 9.234 -20.759 -23.822 1.00 85.50 315 LYS A CA 1
ATOM 2367 C C . LYS A 1 315 ? 9.677 -19.370 -23.353 1.00 85.50 315 LYS A C 1
ATOM 2369 O O . LYS A 1 315 ? 9.073 -18.830 -22.428 1.00 85.50 315 LYS A O 1
ATOM 2374 N N . LYS A 1 316 ? 10.653 -18.755 -24.035 1.00 84.44 316 LYS A N 1
ATOM 2375 C CA . LYS A 1 316 ? 11.064 -17.365 -23.780 1.00 84.44 316 LYS A CA 1
ATOM 2376 C C . LYS A 1 316 ? 9.879 -16.410 -23.921 1.00 84.44 316 LYS A C 1
ATOM 2378 O O . LYS A 1 316 ? 9.634 -15.633 -23.012 1.00 84.44 316 LYS A O 1
ATOM 2383 N N . ALA A 1 317 ? 9.085 -16.512 -24.986 1.00 87.31 317 ALA A N 1
ATOM 2384 C CA . ALA A 1 317 ? 7.911 -15.655 -25.178 1.00 87.31 317 ALA A CA 1
ATOM 2385 C C . ALA A 1 317 ? 6.847 -15.817 -24.074 1.00 87.31 317 ALA A C 1
ATOM 2387 O O . ALA A 1 317 ? 6.262 -14.830 -23.630 1.00 87.31 317 ALA A O 1
ATOM 2388 N N . MET A 1 318 ? 6.617 -17.045 -23.587 1.00 89.62 318 MET A N 1
ATOM 2389 C CA . MET A 1 318 ? 5.746 -17.298 -22.430 1.00 89.62 318 MET A CA 1
ATOM 2390 C C . MET A 1 318 ? 6.283 -16.612 -21.170 1.00 89.62 318 MET A C 1
ATOM 2392 O O . MET A 1 318 ? 5.511 -16.003 -20.433 1.00 89.62 318 MET A O 1
ATOM 2396 N N . VAL A 1 319 ? 7.597 -16.679 -20.938 1.00 88.75 319 VAL A N 1
ATOM 2397 C CA . VAL A 1 319 ? 8.252 -15.981 -19.826 1.00 88.75 319 VAL A CA 1
ATOM 2398 C C . VAL A 1 319 ? 8.138 -14.463 -19.974 1.00 88.75 319 VAL A C 1
ATOM 2400 O O . VAL A 1 319 ? 7.735 -13.808 -19.021 1.00 88.75 319 VAL A O 1
ATOM 2403 N N . GLU A 1 320 ? 8.415 -13.896 -21.150 1.00 87.25 320 GLU A N 1
ATOM 2404 C CA . GLU A 1 320 ? 8.281 -12.452 -21.400 1.00 87.25 320 GLU A CA 1
ATOM 2405 C C . GLU A 1 320 ? 6.837 -11.975 -21.172 1.00 87.25 320 GLU A C 1
ATOM 2407 O O . GLU A 1 320 ? 6.618 -10.912 -20.589 1.00 87.25 320 GLU A O 1
ATOM 2412 N N . LEU A 1 321 ? 5.835 -12.779 -21.556 1.00 90.44 321 LEU A N 1
ATOM 2413 C CA . LEU A 1 321 ? 4.424 -12.524 -21.246 1.00 90.44 321 LEU A CA 1
ATOM 2414 C C . LEU A 1 321 ? 4.164 -12.512 -19.735 1.00 90.44 321 LEU A C 1
ATOM 2416 O O . LEU A 1 321 ? 3.545 -11.568 -19.245 1.00 90.44 321 LEU A O 1
ATOM 2420 N N . LEU A 1 322 ? 4.659 -13.508 -18.995 1.00 90.62 322 LEU A N 1
ATOM 2421 C CA . LEU A 1 322 ? 4.505 -13.583 -17.537 1.00 90.62 322 LEU A CA 1
ATOM 2422 C C . LEU A 1 322 ? 5.205 -12.418 -16.824 1.00 90.62 322 LEU A C 1
ATOM 2424 O O . LEU A 1 322 ? 4.623 -11.787 -15.945 1.00 90.62 322 LEU A O 1
ATOM 2428 N N . VAL A 1 323 ? 6.430 -12.086 -17.236 1.00 89.06 323 VAL A N 1
ATOM 2429 C CA . VAL A 1 323 ? 7.209 -10.950 -16.718 1.00 89.06 323 VAL A CA 1
ATOM 2430 C C . VAL A 1 323 ? 6.538 -9.612 -17.054 1.00 89.06 323 VAL A C 1
ATOM 2432 O O . VAL A 1 323 ? 6.678 -8.650 -16.300 1.00 89.06 323 VAL A O 1
ATOM 2435 N N . SER A 1 324 ? 5.766 -9.544 -18.143 1.00 89.50 324 SER A N 1
ATOM 2436 C CA . SER A 1 324 ? 5.002 -8.349 -18.527 1.00 89.50 324 SER A CA 1
ATOM 2437 C C . SER A 1 324 ? 3.725 -8.107 -17.709 1.00 89.50 324 SER A C 1
ATOM 2439 O O . SER A 1 324 ? 3.043 -7.098 -17.933 1.00 89.50 324 SER A O 1
ATOM 2441 N N . ALA A 1 325 ? 3.361 -9.017 -16.797 1.00 89.31 325 ALA A N 1
ATOM 2442 C CA . ALA A 1 325 ? 2.189 -8.853 -15.945 1.00 89.31 325 ALA A CA 1
ATOM 2443 C C . ALA A 1 325 ? 2.275 -7.537 -15.151 1.00 89.31 325 ALA A C 1
ATOM 2445 O O . ALA A 1 325 ? 3.283 -7.220 -14.515 1.00 89.31 325 ALA A O 1
ATOM 2446 N N . ARG A 1 326 ? 1.202 -6.741 -15.181 1.00 85.19 326 ARG A N 1
ATOM 2447 C CA . ARG A 1 326 ? 1.174 -5.407 -14.552 1.00 85.19 326 ARG A CA 1
ATOM 2448 C C . ARG A 1 326 ? 0.996 -5.486 -13.043 1.00 85.19 326 ARG A C 1
ATOM 2450 O O . ARG A 1 326 ? 1.373 -4.564 -12.311 1.00 85.19 326 ARG A O 1
ATOM 2457 N N . SER A 1 327 ? 0.399 -6.577 -12.586 1.00 86.62 327 SER A N 1
ATOM 2458 C CA . SER A 1 327 ? -0.017 -6.779 -11.211 1.00 86.62 327 SER A CA 1
ATOM 2459 C C . SER A 1 327 ? 0.152 -8.250 -10.804 1.00 86.62 327 SER A C 1
ATOM 2461 O O . SER A 1 327 ? 0.137 -9.136 -11.664 1.00 86.62 327 SER A O 1
ATOM 2463 N N . PRO A 1 328 ? 0.319 -8.532 -9.501 1.00 86.56 328 PRO A N 1
ATOM 2464 C CA . PRO A 1 328 ? 0.261 -9.893 -8.977 1.00 86.56 328 PRO A CA 1
ATOM 2465 C C . PRO A 1 328 ? -1.006 -10.662 -9.383 1.00 86.56 328 PRO A C 1
ATOM 2467 O O . PRO A 1 328 ? -0.898 -11.820 -9.774 1.00 86.56 328 PRO A O 1
ATOM 2470 N N . SER A 1 329 ? -2.188 -10.034 -9.364 1.00 86.62 329 SER A N 1
ATOM 2471 C CA . SER A 1 329 ? -3.439 -10.689 -9.791 1.00 86.62 329 SER A CA 1
ATOM 2472 C C . SER A 1 329 ? -3.422 -11.111 -11.254 1.00 86.62 329 SER A C 1
ATOM 2474 O O . SER A 1 329 ? -3.905 -12.190 -11.601 1.00 86.62 329 SER A O 1
ATOM 2476 N N . GLU A 1 330 ? -2.833 -10.285 -12.116 1.00 89.56 330 GLU A N 1
ATOM 2477 C CA . GLU A 1 330 ? -2.697 -10.615 -13.527 1.00 89.56 330 GLU A CA 1
ATOM 2478 C C . GLU A 1 330 ? -1.765 -11.819 -13.721 1.00 89.56 330 GLU A C 1
ATOM 2480 O O . GLU A 1 330 ? -2.086 -12.754 -14.454 1.00 89.56 330 GLU A O 1
ATOM 2485 N N . LEU A 1 331 ? -0.631 -11.831 -13.021 1.00 90.81 331 LEU A N 1
ATOM 2486 C CA . LEU A 1 331 ? 0.305 -12.950 -13.035 1.00 90.81 331 LEU A CA 1
ATOM 2487 C C . LEU A 1 331 ? -0.346 -14.247 -12.519 1.00 90.81 331 LEU A C 1
ATOM 2489 O O . LEU A 1 331 ? -0.151 -15.310 -13.110 1.00 90.81 331 LEU A O 1
ATOM 2493 N N . GLU A 1 332 ? -1.158 -14.169 -11.458 1.00 87.31 332 GLU A N 1
ATOM 2494 C CA . GLU A 1 332 ? -1.942 -15.302 -10.950 1.00 87.31 332 GLU A CA 1
ATOM 2495 C C . GLU A 1 332 ? -2.912 -15.853 -11.997 1.00 87.31 332 GLU A C 1
ATOM 2497 O O . GLU A 1 332 ? -3.029 -17.074 -12.146 1.00 87.31 332 GLU A O 1
ATOM 2502 N N . ALA A 1 333 ? -3.575 -14.968 -12.742 1.00 88.50 333 ALA A N 1
ATOM 2503 C CA . ALA A 1 333 ? -4.455 -15.334 -13.841 1.00 88.50 333 ALA A CA 1
ATOM 2504 C C . ALA A 1 333 ? -3.694 -15.979 -15.009 1.00 88.50 333 ALA A C 1
ATOM 2506 O O . ALA A 1 333 ? -4.145 -16.990 -15.548 1.00 88.50 333 ALA A O 1
ATOM 2507 N N . MET A 1 334 ? -2.516 -15.464 -15.374 1.00 92.00 334 MET A N 1
ATOM 2508 C CA . MET A 1 334 ? -1.670 -16.082 -16.403 1.00 92.00 334 MET A CA 1
ATOM 2509 C C . MET A 1 334 ? -1.213 -17.480 -15.985 1.00 92.00 334 MET A C 1
ATOM 2511 O O . MET A 1 334 ? -1.322 -18.430 -16.762 1.00 92.00 334 MET A O 1
ATOM 2515 N N . ALA A 1 335 ? -0.749 -17.626 -14.742 1.00 89.25 335 ALA A N 1
ATOM 2516 C CA . ALA A 1 335 ? -0.365 -18.917 -14.189 1.00 89.25 335 ALA A CA 1
ATOM 2517 C C . ALA A 1 335 ? -1.552 -19.892 -14.182 1.00 89.25 335 ALA A C 1
ATOM 2519 O O . ALA A 1 335 ? -1.388 -21.046 -14.568 1.00 89.25 335 ALA A O 1
ATOM 2520 N N . ALA A 1 336 ? -2.758 -19.434 -13.825 1.00 87.06 336 ALA A N 1
ATOM 2521 C CA . ALA A 1 336 ? -3.971 -20.252 -13.871 1.00 87.06 336 ALA A CA 1
ATOM 2522 C C . ALA A 1 336 ? -4.256 -20.807 -15.271 1.00 87.06 336 ALA A C 1
ATOM 2524 O O . ALA A 1 336 ? -4.410 -22.020 -15.415 1.00 87.06 336 ALA A O 1
ATOM 2525 N N . LEU A 1 337 ? -4.202 -19.961 -16.303 1.00 89.25 337 LEU A N 1
ATOM 2526 C CA . LEU A 1 337 ? -4.382 -20.381 -17.697 1.00 89.25 337 LEU A CA 1
ATOM 2527 C C . LEU A 1 337 ? -3.339 -21.418 -18.140 1.00 89.25 337 LEU A C 1
ATOM 2529 O O . LEU A 1 337 ? -3.649 -22.342 -18.894 1.00 89.25 337 LEU A O 1
ATOM 2533 N N . LEU A 1 338 ? -2.094 -21.282 -17.676 1.00 89.12 338 LEU A N 1
ATOM 2534 C CA . LEU A 1 338 ? -1.038 -22.253 -17.957 1.00 89.12 338 LEU A CA 1
ATOM 2535 C C . LEU A 1 338 ? -1.252 -23.579 -17.222 1.00 89.12 338 LEU A C 1
ATOM 2537 O O . LEU A 1 338 ? -0.977 -24.633 -17.800 1.00 89.12 338 LEU A O 1
ATOM 2541 N N . ARG A 1 339 ? -1.745 -23.549 -15.976 1.00 87.12 339 ARG A N 1
ATOM 2542 C CA . ARG A 1 339 ? -2.075 -24.755 -15.197 1.00 87.12 339 ARG A CA 1
ATOM 2543 C C . ARG A 1 339 ? -3.206 -25.539 -15.847 1.00 87.12 339 ARG A C 1
ATOM 2545 O O . ARG A 1 339 ? -3.072 -26.744 -16.023 1.00 87.12 339 ARG A O 1
ATOM 2552 N N . GLU A 1 340 ? -4.270 -24.859 -16.272 1.00 85.94 340 GLU A N 1
ATOM 2553 C CA . GLU A 1 340 ? -5.404 -25.482 -16.971 1.00 85.94 340 GLU A CA 1
ATOM 2554 C C . GLU A 1 340 ? -4.973 -26.259 -18.225 1.00 85.94 340 GLU A C 1
ATOM 2556 O O . GLU A 1 340 ? -5.606 -27.248 -18.590 1.00 85.94 340 GLU A O 1
ATOM 2561 N N . ARG A 1 341 ? -3.863 -25.857 -18.862 1.00 87.12 341 ARG A N 1
ATOM 2562 C CA . ARG A 1 341 ? -3.283 -26.534 -20.037 1.00 87.12 341 ARG A CA 1
ATOM 2563 C C . ARG A 1 341 ? -2.075 -27.427 -19.737 1.00 87.12 341 ARG A C 1
ATOM 2565 O O . ARG A 1 341 ? -1.414 -27.911 -20.662 1.00 87.12 341 ARG A O 1
ATOM 2572 N N . GLY A 1 342 ? -1.737 -27.614 -18.461 1.00 85.81 342 GLY A N 1
ATOM 2573 C CA . GLY A 1 342 ? -0.550 -28.355 -18.022 1.00 85.81 342 GLY A CA 1
ATOM 2574 C C . GLY A 1 342 ? 0.782 -27.758 -18.501 1.00 85.81 342 GLY A C 1
ATOM 2575 O O . GLY A 1 342 ? 1.803 -28.435 -18.469 1.00 85.81 342 GLY A O 1
ATOM 2576 N N . ALA A 1 343 ? 0.789 -26.517 -18.993 1.00 87.50 343 ALA A N 1
ATOM 2577 C CA . ALA A 1 343 ? 1.977 -25.846 -19.516 1.00 87.50 343 ALA A CA 1
ATOM 2578 C C . ALA A 1 343 ? 2.814 -25.185 -18.412 1.00 87.50 343 ALA A C 1
ATOM 2580 O O . ALA A 1 343 ? 3.992 -24.923 -18.625 1.00 87.50 343 ALA A O 1
ATOM 2581 N N . TYR A 1 344 ? 2.219 -24.939 -17.240 1.00 88.00 344 TYR A N 1
ATOM 2582 C CA . TYR A 1 344 ? 2.890 -24.267 -16.128 1.00 88.00 344 TYR A CA 1
ATOM 2583 C C . TYR A 1 344 ? 4.095 -25.059 -15.605 1.00 88.00 344 TYR A C 1
ATOM 2585 O O . TYR A 1 344 ? 5.202 -24.540 -15.583 1.00 88.00 344 TYR A O 1
ATOM 2593 N N . GLU A 1 345 ? 3.912 -26.338 -15.270 1.00 83.12 345 GLU A N 1
ATOM 2594 C CA . GLU A 1 345 ? 5.002 -27.209 -14.799 1.00 83.12 345 GLU A CA 1
ATOM 2595 C C . GLU A 1 345 ? 6.089 -27.385 -15.869 1.00 83.12 345 GLU A C 1
ATOM 2597 O O . GLU A 1 345 ? 7.281 -27.359 -15.566 1.00 83.12 345 GLU A O 1
ATOM 2602 N N . ARG A 1 346 ? 5.684 -27.463 -17.147 1.00 83.69 346 ARG A N 1
ATOM 2603 C CA . ARG A 1 346 ? 6.599 -27.567 -18.296 1.00 83.69 346 ARG A CA 1
ATOM 2604 C C . ARG A 1 346 ? 7.517 -26.354 -18.454 1.00 83.69 346 ARG A C 1
ATOM 2606 O O . ARG A 1 346 ? 8.609 -26.503 -18.988 1.00 83.69 346 ARG A O 1
ATOM 2613 N N . LEU A 1 347 ? 7.125 -25.165 -17.987 1.00 83.69 347 LEU A N 1
ATOM 2614 C CA . LEU A 1 347 ? 8.020 -24.001 -18.015 1.00 83.69 347 LEU A CA 1
ATOM 2615 C C . LEU A 1 347 ? 9.261 -24.212 -17.149 1.00 83.69 347 LEU A C 1
ATOM 2617 O O . LEU A 1 347 ? 10.319 -23.680 -17.470 1.00 83.69 347 LEU A O 1
ATOM 2621 N N . PHE A 1 348 ? 9.146 -25.000 -16.085 1.00 81.69 348 PHE A N 1
ATOM 2622 C CA . PHE A 1 348 ? 10.221 -25.184 -15.123 1.00 81.69 348 PHE A CA 1
ATOM 2623 C C . PHE A 1 348 ? 11.021 -26.471 -15.351 1.00 81.69 348 PHE A C 1
ATOM 2625 O O . PHE A 1 348 ? 12.083 -26.618 -14.767 1.00 81.69 348 PHE A O 1
ATOM 2632 N N . THR A 1 349 ? 10.619 -27.375 -16.253 1.00 78.12 349 THR A N 1
ATOM 2633 C CA . THR A 1 349 ? 11.351 -28.643 -16.481 1.00 78.12 349 THR A CA 1
ATOM 2634 C C . THR A 1 349 ? 12.820 -28.456 -16.864 1.00 78.12 349 THR A C 1
ATOM 2636 O O . THR A 1 349 ? 13.629 -29.350 -16.643 1.00 78.12 349 THR A O 1
ATOM 2639 N N . THR A 1 350 ? 13.173 -27.307 -17.447 1.00 74.38 350 THR A N 1
ATOM 2640 C CA . THR A 1 350 ? 14.561 -26.901 -17.690 1.00 74.38 350 THR A CA 1
ATOM 2641 C C . THR A 1 350 ? 14.805 -25.518 -17.096 1.00 74.38 350 THR A C 1
ATOM 2643 O O . THR A 1 350 ? 14.073 -24.571 -17.390 1.00 74.38 350 THR A O 1
ATOM 2646 N N . LEU A 1 351 ? 15.840 -25.382 -16.267 1.00 71.50 351 LEU A N 1
ATOM 2647 C CA . LEU A 1 351 ? 16.259 -24.087 -15.743 1.00 71.50 351 LEU A CA 1
ATOM 2648 C C . LEU A 1 351 ? 17.219 -23.422 -16.743 1.00 71.50 351 LEU A C 1
ATOM 2650 O O . LEU A 1 351 ? 18.415 -23.703 -16.759 1.00 71.50 351 LEU A O 1
ATOM 2654 N N . ASP A 1 352 ? 16.679 -22.564 -17.601 1.00 73.44 352 ASP A N 1
ATOM 2655 C CA . ASP A 1 352 ? 17.451 -21.711 -18.508 1.00 73.44 352 ASP A CA 1
ATOM 2656 C C . ASP A 1 352 ? 17.489 -20.258 -18.001 1.00 73.44 352 ASP A C 1
ATOM 2658 O O . ASP A 1 352 ? 16.882 -19.917 -16.982 1.00 73.44 352 ASP A O 1
ATOM 2662 N N . GLY A 1 353 ? 18.210 -19.384 -18.711 1.00 70.62 353 GLY A N 1
ATOM 2663 C CA . GLY A 1 353 ? 18.337 -17.974 -18.331 1.00 70.62 353 GLY A CA 1
ATOM 2664 C C . GLY A 1 353 ? 16.993 -17.243 -18.225 1.00 70.62 353 GLY A C 1
ATOM 2665 O O . GLY A 1 353 ? 16.828 -16.410 -17.338 1.00 70.62 353 GLY A O 1
ATOM 2666 N N . SER A 1 354 ? 16.007 -17.594 -19.058 1.00 75.88 354 SER A N 1
ATOM 2667 C CA . SER A 1 354 ? 14.671 -16.991 -19.007 1.00 75.88 354 SER A CA 1
ATOM 2668 C C . SER A 1 354 ? 13.907 -17.424 -17.757 1.00 75.88 354 SER A C 1
ATOM 2670 O O . SER A 1 354 ? 13.302 -16.588 -17.093 1.00 75.88 354 SER A O 1
ATOM 2672 N N . VAL A 1 355 ? 13.970 -18.702 -17.375 1.00 80.19 355 VAL A N 1
ATOM 2673 C CA . VAL A 1 355 ? 13.352 -19.180 -16.125 1.00 80.19 355 VAL A CA 1
ATOM 2674 C C . VAL A 1 355 ? 14.022 -18.556 -14.900 1.00 80.19 355 VAL A C 1
ATOM 2676 O O . VAL A 1 355 ? 13.322 -18.160 -13.972 1.00 80.19 355 VAL A O 1
ATOM 2679 N N . VAL A 1 356 ? 15.350 -18.401 -14.890 1.00 78.38 356 VAL A N 1
ATOM 2680 C CA . VAL A 1 356 ? 16.052 -17.708 -13.792 1.00 78.38 356 VAL A CA 1
ATOM 2681 C C . VAL A 1 356 ? 15.632 -16.242 -13.708 1.00 78.38 356 VAL A C 1
ATOM 2683 O O . VAL A 1 356 ? 15.303 -15.769 -12.620 1.00 78.38 356 VAL A O 1
ATOM 2686 N N . GLU A 1 357 ? 15.585 -15.526 -14.835 1.00 78.81 357 GLU A N 1
ATOM 2687 C CA . GLU A 1 357 ? 15.090 -14.146 -14.868 1.00 78.81 357 GLU A CA 1
ATOM 2688 C C . GLU A 1 357 ? 13.649 -14.071 -14.354 1.00 78.81 357 GLU A C 1
ATOM 2690 O O . GLU A 1 357 ? 13.334 -13.211 -13.529 1.00 78.81 357 GLU A O 1
ATOM 2695 N N . PHE A 1 358 ? 12.795 -15.012 -14.763 1.00 84.81 358 PHE A N 1
ATOM 2696 C CA . PHE A 1 358 ? 11.427 -15.094 -14.275 1.00 84.81 358 PHE A CA 1
ATOM 2697 C C . PHE A 1 358 ? 11.375 -15.288 -12.760 1.00 84.81 358 PHE A C 1
ATOM 2699 O O . PHE A 1 358 ? 10.685 -14.531 -12.084 1.00 84.81 358 PHE A O 1
ATOM 2706 N N . LEU A 1 359 ? 12.143 -16.227 -12.200 1.00 84.31 359 LEU A N 1
ATOM 2707 C CA . LEU A 1 359 ? 12.228 -16.443 -10.752 1.00 84.31 359 LEU A CA 1
ATOM 2708 C C . LEU A 1 359 ? 12.724 -15.190 -10.020 1.00 84.31 359 LEU A C 1
ATOM 2710 O O . LEU A 1 359 ? 12.181 -14.828 -8.980 1.00 84.31 359 LEU A O 1
ATOM 2714 N N . LEU A 1 360 ? 13.704 -14.473 -10.569 1.00 81.12 360 LEU A N 1
ATOM 2715 C CA . LEU A 1 360 ? 14.163 -13.209 -9.991 1.00 81.12 360 LEU A CA 1
ATOM 2716 C C . LEU A 1 360 ? 13.065 -12.138 -10.019 1.00 81.12 360 LEU A C 1
ATOM 2718 O O . LEU A 1 360 ? 12.890 -11.408 -9.041 1.00 81.12 360 LEU A O 1
ATOM 2722 N N . VAL A 1 361 ? 12.299 -12.050 -11.109 1.00 83.50 361 VAL A N 1
ATOM 2723 C CA . VAL A 1 361 ? 11.139 -11.154 -11.211 1.00 83.50 361 VAL A CA 1
ATOM 2724 C C . VAL A 1 361 ? 10.069 -11.540 -10.189 1.00 83.50 361 VAL A C 1
ATOM 2726 O O . VAL A 1 361 ? 9.618 -10.675 -9.440 1.00 83.50 361 VAL A O 1
ATOM 2729 N N . LEU A 1 362 ? 9.713 -12.823 -10.086 1.00 84.88 362 LEU A N 1
ATOM 2730 C CA . LEU A 1 362 ? 8.767 -13.338 -9.093 1.00 84.88 362 LEU A CA 1
ATOM 2731 C C . LEU A 1 362 ? 9.212 -13.023 -7.662 1.00 84.88 362 LEU A C 1
ATOM 2733 O O . LEU A 1 362 ? 8.408 -12.571 -6.848 1.00 84.88 362 LEU A O 1
ATOM 2737 N N . GLY A 1 363 ? 10.502 -13.192 -7.375 1.00 80.56 363 GLY A N 1
ATOM 2738 C CA . GLY A 1 363 ? 11.094 -12.871 -6.083 1.00 80.56 363 GLY A CA 1
ATOM 2739 C C . GLY A 1 363 ? 10.962 -11.398 -5.715 1.00 80.56 363 GLY A C 1
ATOM 2740 O O . GLY A 1 363 ? 10.606 -11.071 -4.585 1.00 80.56 363 GLY A O 1
ATOM 2741 N N . ARG A 1 364 ? 11.182 -10.497 -6.681 1.00 77.94 364 ARG A N 1
ATOM 2742 C CA . ARG A 1 364 ? 10.979 -9.048 -6.495 1.00 77.94 364 ARG A CA 1
ATOM 2743 C C . ARG A 1 364 ? 9.500 -8.680 -6.352 1.00 77.94 364 ARG A C 1
ATOM 2745 O O . ARG A 1 364 ? 9.169 -7.732 -5.647 1.00 77.94 364 ARG A O 1
ATOM 2752 N N . LEU A 1 365 ? 8.600 -9.415 -7.009 1.00 76.12 365 LEU A N 1
ATOM 2753 C CA . LEU A 1 365 ? 7.152 -9.204 -6.908 1.00 76.12 365 LEU A CA 1
ATOM 2754 C C . LEU A 1 365 ? 6.561 -9.665 -5.570 1.00 76.12 365 LEU A C 1
ATOM 2756 O O . LEU A 1 365 ? 5.481 -9.191 -5.213 1.00 76.12 365 LEU A O 1
ATOM 2760 N N . ARG A 1 366 ? 7.264 -10.523 -4.819 1.00 72.50 366 ARG A N 1
ATOM 2761 C CA . ARG A 1 366 ? 6.870 -11.013 -3.488 1.00 72.50 366 ARG A CA 1
ATOM 2762 C C . ARG A 1 366 ? 7.736 -10.385 -2.386 1.00 72.50 366 ARG A C 1
ATOM 2764 O O . ARG A 1 366 ? 8.546 -11.072 -1.762 1.00 72.50 366 ARG A O 1
ATOM 2771 N N . PRO A 1 367 ? 7.584 -9.080 -2.095 1.00 52.50 367 PRO A N 1
ATOM 2772 C CA . PRO A 1 367 ? 8.369 -8.440 -1.056 1.00 52.50 367 PRO A CA 1
ATOM 2773 C C . PRO A 1 367 ? 7.993 -9.002 0.324 1.00 52.50 367 PRO A C 1
ATOM 2775 O O . PRO A 1 367 ? 6.919 -8.738 0.860 1.00 52.50 367 PRO A O 1
ATOM 2778 N N . ARG A 1 368 ? 8.937 -9.753 0.906 1.00 52.84 368 ARG A N 1
ATOM 2779 C CA . ARG A 1 368 ? 9.110 -9.975 2.353 1.00 52.84 368 ARG A CA 1
ATOM 2780 C C . ARG A 1 368 ? 8.008 -10.724 3.108 1.00 52.84 368 ARG A C 1
ATOM 2782 O O . ARG A 1 368 ? 7.811 -10.485 4.299 1.00 52.84 368 ARG A O 1
ATOM 2789 N N . ARG A 1 369 ? 7.443 -11.781 2.525 1.00 50.47 369 ARG A N 1
ATOM 2790 C CA . ARG A 1 369 ? 7.342 -12.984 3.366 1.00 50.47 369 ARG A CA 1
ATOM 2791 C C . ARG A 1 369 ? 8.788 -13.450 3.523 1.00 50.47 369 ARG A C 1
ATOM 2793 O O . ARG A 1 369 ? 9.421 -13.767 2.521 1.00 50.47 369 ARG A O 1
ATOM 2800 N N . GLN A 1 370 ? 9.364 -13.359 4.729 1.00 52.62 370 GLN A N 1
ATOM 2801 C CA . GLN A 1 370 ? 10.618 -14.074 4.994 1.00 52.62 370 GLN A CA 1
ATOM 2802 C C . GLN A 1 370 ? 10.395 -15.493 4.474 1.00 52.62 370 GLN A C 1
ATOM 2804 O O . GLN A 1 370 ? 9.336 -16.048 4.790 1.00 52.62 370 GLN A O 1
ATOM 2809 N N . LEU A 1 371 ? 11.310 -16.012 3.638 1.00 55.47 371 LEU A N 1
ATOM 2810 C CA . LEU A 1 371 ? 11.280 -17.415 3.213 1.00 55.47 371 LEU A CA 1
ATOM 2811 C C . LEU A 1 371 ? 10.879 -18.212 4.440 1.00 55.47 371 LEU A C 1
ATOM 2813 O O . LEU A 1 371 ? 11.558 -18.096 5.469 1.00 55.47 371 LEU A O 1
ATOM 2817 N N . SER A 1 372 ? 9.724 -18.882 4.387 1.00 56.00 372 SER A N 1
ATOM 2818 C CA . SER A 1 372 ? 9.219 -19.502 5.607 1.00 56.00 372 SER A CA 1
ATOM 2819 C C . SER A 1 372 ? 10.317 -20.426 6.121 1.00 56.00 372 SER A C 1
ATOM 2821 O O . SER A 1 372 ? 10.941 -21.134 5.330 1.00 56.00 372 SER A O 1
ATOM 2823 N N . THR A 1 373 ? 10.637 -20.371 7.415 1.00 56.94 373 THR A N 1
ATOM 2824 C CA . THR A 1 373 ? 11.740 -21.179 7.959 1.00 56.94 373 THR A CA 1
ATOM 2825 C C . THR A 1 373 ? 11.540 -22.651 7.599 1.00 56.94 373 THR A C 1
ATOM 2827 O O . THR A 1 373 ? 12.489 -23.333 7.243 1.00 56.94 373 THR A O 1
ATOM 2830 N N . GLU A 1 374 ? 10.285 -23.097 7.555 1.00 61.75 374 GLU A N 1
ATOM 2831 C CA . GLU A 1 374 ? 9.866 -24.402 7.044 1.00 61.75 374 GLU A CA 1
ATOM 2832 C C . GLU A 1 374 ? 10.211 -24.641 5.566 1.00 61.75 374 GLU A C 1
ATOM 2834 O O . GLU A 1 374 ? 10.624 -25.738 5.211 1.00 61.75 374 GLU A O 1
ATOM 2839 N N . TYR A 1 375 ? 10.028 -23.654 4.683 1.00 61.34 375 TYR A N 1
ATOM 2840 C CA . TYR A 1 375 ? 10.424 -23.760 3.276 1.00 61.34 375 TYR A CA 1
ATOM 2841 C C . TYR A 1 375 ? 11.940 -23.789 3.108 1.00 61.34 375 TYR A C 1
ATOM 2843 O O . TYR A 1 375 ? 12.449 -24.643 2.394 1.00 61.34 375 TYR A O 1
ATOM 2851 N N . LEU A 1 376 ? 12.666 -22.916 3.813 1.00 61.19 376 LEU A N 1
ATOM 2852 C CA . LEU A 1 376 ? 14.127 -22.910 3.777 1.00 61.19 376 LEU A CA 1
ATOM 2853 C C . LEU A 1 376 ? 14.700 -24.233 4.299 1.00 61.19 376 LEU A C 1
ATOM 2855 O O . LEU A 1 376 ? 15.611 -24.774 3.688 1.00 61.19 376 LEU A O 1
ATOM 2859 N N . LEU A 1 377 ? 14.162 -24.769 5.398 1.00 59.44 377 LEU A N 1
ATOM 2860 C CA . LEU A 1 377 ? 14.581 -26.063 5.939 1.00 59.44 377 LEU A CA 1
ATOM 2861 C C . LEU A 1 377 ? 14.233 -27.215 4.993 1.00 59.44 377 LEU A C 1
ATOM 2863 O O . LEU A 1 377 ? 15.084 -28.066 4.777 1.00 59.44 377 LEU A O 1
ATOM 2867 N N . ALA A 1 378 ? 13.040 -27.218 4.387 1.00 61.91 378 ALA A N 1
ATOM 2868 C CA . ALA A 1 378 ? 12.672 -28.220 3.385 1.00 61.91 378 ALA A CA 1
ATOM 2869 C C . ALA A 1 378 ? 13.606 -28.177 2.166 1.00 61.91 378 ALA A C 1
ATOM 2871 O O . ALA A 1 378 ? 14.060 -29.217 1.708 1.00 61.91 378 ALA A O 1
ATOM 2872 N N . LEU A 1 379 ? 13.947 -26.978 1.688 1.00 61.44 379 LEU A N 1
ATOM 2873 C CA . LEU A 1 379 ? 14.864 -26.793 0.568 1.00 61.44 379 LEU A CA 1
ATOM 2874 C C . LEU A 1 379 ? 16.302 -27.192 0.939 1.00 61.44 379 LEU A C 1
ATOM 2876 O O . LEU A 1 379 ? 16.990 -27.811 0.139 1.00 61.44 379 LEU A O 1
ATOM 2880 N N . LEU A 1 380 ? 16.764 -26.885 2.155 1.00 60.53 380 LEU A N 1
ATOM 2881 C CA . LEU A 1 380 ? 18.073 -27.332 2.650 1.00 60.53 380 LEU A CA 1
ATOM 2882 C C . LEU A 1 380 ? 18.144 -28.857 2.798 1.00 60.53 380 LEU A C 1
ATOM 2884 O O . LEU A 1 380 ? 19.198 -29.434 2.532 1.00 60.53 380 LEU A O 1
ATOM 2888 N N . ASP A 1 381 ? 17.045 -29.498 3.192 1.00 61.00 381 ASP A N 1
ATOM 2889 C CA . ASP A 1 381 ? 16.936 -30.954 3.273 1.00 61.00 381 ASP A CA 1
ATOM 2890 C C . ASP A 1 381 ? 16.967 -31.590 1.874 1.00 61.00 381 ASP A C 1
ATOM 2892 O O . ASP A 1 381 ? 17.766 -32.490 1.617 1.00 61.00 381 ASP A O 1
ATOM 2896 N N . GLU A 1 382 ? 16.199 -31.039 0.927 1.00 60.25 382 GLU A N 1
ATOM 2897 C CA . GLU A 1 382 ? 16.194 -31.454 -0.485 1.00 60.25 382 GLU A CA 1
ATOM 2898 C C . GLU A 1 382 ? 17.568 -31.248 -1.157 1.00 60.25 382 GLU A C 1
ATOM 2900 O O . GLU A 1 382 ? 18.015 -32.088 -1.936 1.00 60.25 382 GLU A O 1
ATOM 2905 N N . LEU A 1 383 ? 18.302 -30.191 -0.791 1.00 54.12 383 LEU A N 1
ATOM 2906 C CA . LEU A 1 383 ? 19.670 -29.926 -1.255 1.00 54.12 383 LEU A CA 1
ATOM 2907 C C . LEU A 1 383 ? 20.744 -30.791 -0.570 1.00 54.12 383 LEU A C 1
ATOM 2909 O O . LEU A 1 383 ? 21.933 -30.604 -0.838 1.00 54.12 383 LEU A O 1
ATOM 2913 N N . SER A 1 384 ? 20.368 -31.715 0.323 1.00 56.47 384 SER A N 1
ATOM 2914 C CA . SER A 1 384 ? 21.305 -32.495 1.151 1.00 56.47 384 SER A CA 1
ATOM 2915 C C . SER A 1 384 ? 22.261 -31.620 1.986 1.00 56.47 384 SER A C 1
ATOM 2917 O O . SER A 1 384 ? 23.374 -32.027 2.319 1.00 56.47 384 SER A O 1
ATOM 2919 N N . MET A 1 385 ? 21.833 -30.399 2.327 1.00 51.91 385 MET A N 1
ATOM 2920 C CA . MET A 1 385 ? 22.559 -29.428 3.156 1.00 51.91 385 MET A CA 1
ATOM 2921 C C . MET A 1 385 ? 22.030 -29.370 4.597 1.00 51.91 385 MET A C 1
ATOM 2923 O O . MET A 1 385 ? 22.443 -28.493 5.363 1.00 51.91 385 MET A O 1
ATOM 2927 N N . SER A 1 386 ? 21.131 -30.285 4.977 1.00 51.56 386 SER A N 1
ATOM 2928 C CA . SER A 1 386 ? 20.618 -30.390 6.343 1.00 51.56 386 SER A CA 1
ATOM 2929 C C . SER A 1 386 ? 21.783 -30.503 7.339 1.00 51.56 386 SER A C 1
ATOM 2931 O O . SER A 1 386 ? 22.656 -31.364 7.177 1.00 51.56 386 SER A O 1
ATOM 2933 N N . PRO A 1 387 ? 21.843 -29.650 8.380 1.00 46.84 387 PRO A N 1
ATOM 2934 C CA . PRO A 1 387 ? 22.752 -29.873 9.493 1.00 46.84 387 PRO A CA 1
ATOM 2935 C C . PRO A 1 387 ? 22.355 -31.214 10.117 1.00 46.84 387 PRO A C 1
ATOM 2937 O O . PRO A 1 387 ? 21.273 -31.316 10.684 1.00 46.84 387 PRO A O 1
ATOM 2940 N N . GLY A 1 388 ? 23.179 -32.250 9.922 1.00 48.84 388 GLY A N 1
ATOM 2941 C CA . GLY A 1 388 ? 22.820 -33.629 10.270 1.00 48.84 388 GLY A CA 1
ATOM 2942 C C . GLY A 1 388 ? 22.198 -33.740 11.662 1.00 48.84 388 GLY A C 1
ATOM 2943 O O . GLY A 1 388 ? 22.663 -33.042 12.558 1.00 48.84 388 GLY A O 1
ATOM 2944 N N . ASP A 1 389 ? 21.170 -34.591 11.778 1.00 45.09 389 ASP A N 1
ATOM 2945 C CA . ASP A 1 389 ? 20.211 -34.965 12.850 1.00 45.09 389 ASP A CA 1
ATOM 2946 C C . ASP A 1 389 ? 20.341 -34.457 14.312 1.00 45.09 389 ASP A C 1
ATOM 2948 O O . ASP A 1 389 ? 19.421 -34.638 15.108 1.00 45.09 389 ASP A O 1
ATOM 2952 N N . GLY A 1 390 ? 21.420 -33.802 14.730 1.00 45.72 390 GLY A N 1
ATOM 2953 C CA . GLY A 1 390 ? 21.660 -33.323 16.089 1.00 45.72 390 GLY A CA 1
ATOM 2954 C C . GLY A 1 390 ? 21.181 -31.903 16.424 1.00 45.72 390 GLY A C 1
ATOM 2955 O O . GLY A 1 390 ? 21.420 -31.469 17.548 1.00 45.72 390 GLY A O 1
ATOM 2956 N N . THR A 1 391 ? 20.553 -31.142 15.515 1.00 45.31 391 THR A N 1
ATOM 2957 C CA . THR A 1 391 ? 20.319 -29.689 15.724 1.00 45.31 391 THR A CA 1
ATOM 2958 C C . THR A 1 391 ? 18.877 -29.249 15.985 1.00 45.31 391 THR A C 1
ATOM 2960 O O . THR A 1 391 ? 18.647 -28.061 16.189 1.00 45.31 391 THR A O 1
ATOM 2963 N N . ALA A 1 392 ? 17.898 -30.154 16.047 1.00 43.47 392 ALA A N 1
ATOM 2964 C CA . ALA A 1 392 ? 16.488 -29.779 16.233 1.00 43.47 392 ALA A CA 1
ATOM 2965 C C . ALA A 1 392 ? 16.125 -29.240 17.644 1.00 43.47 392 ALA A C 1
ATOM 2967 O O . ALA A 1 392 ? 14.955 -28.980 17.909 1.00 43.47 392 ALA A O 1
ATOM 2968 N N . GLN A 1 393 ? 17.090 -29.070 18.560 1.00 45.16 393 GLN A N 1
ATOM 2969 C CA . GLN A 1 393 ? 16.837 -28.661 19.953 1.00 45.16 393 GLN A CA 1
ATOM 2970 C C . GLN A 1 393 ? 17.589 -27.404 20.430 1.00 45.16 393 GLN A C 1
ATOM 2972 O O . GLN A 1 393 ? 17.517 -27.101 21.618 1.00 45.16 393 GLN A O 1
ATOM 2977 N N . ASP A 1 394 ? 18.289 -26.656 19.569 1.00 44.88 394 ASP A N 1
ATOM 2978 C CA . ASP A 1 394 ? 19.009 -25.441 19.999 1.00 44.88 394 ASP A CA 1
ATOM 2979 C C . ASP A 1 394 ? 18.148 -24.171 19.768 1.00 44.88 394 ASP A C 1
ATOM 2981 O O . ASP A 1 394 ? 17.886 -23.830 18.612 1.00 44.88 394 ASP A O 1
ATOM 2985 N N . PRO A 1 395 ? 17.681 -23.463 20.820 1.00 46.06 395 PRO A N 1
ATOM 2986 C CA . PRO A 1 395 ? 16.853 -22.256 20.691 1.00 46.06 395 PRO A CA 1
ATOM 2987 C C . PRO A 1 395 ? 17.616 -21.044 20.129 1.00 46.06 395 PRO A C 1
ATOM 2989 O O . PRO A 1 395 ? 16.998 -20.076 19.682 1.00 46.06 395 PRO A O 1
ATOM 2992 N N . ASP A 1 396 ? 18.951 -21.086 20.130 1.00 43.19 396 ASP A N 1
ATOM 2993 C CA . ASP A 1 396 ? 19.799 -19.987 19.679 1.00 43.19 396 ASP A CA 1
ATOM 2994 C C . ASP A 1 396 ? 20.112 -20.126 18.177 1.00 43.19 396 ASP A C 1
ATOM 2996 O O . ASP A 1 396 ? 21.162 -20.632 17.764 1.00 43.19 396 ASP A O 1
ATOM 3000 N N . GLY A 1 397 ? 19.207 -19.621 17.326 1.00 42.81 397 GLY A N 1
ATOM 3001 C CA . GLY A 1 397 ? 19.267 -19.676 15.850 1.00 42.81 397 GLY A CA 1
ATOM 3002 C C . GLY A 1 397 ? 20.559 -19.164 15.174 1.00 42.81 397 GLY A C 1
ATOM 3003 O O . GLY A 1 397 ? 20.746 -19.325 13.967 1.00 42.81 397 GLY A O 1
ATOM 3004 N N . LEU A 1 398 ? 21.505 -18.610 15.934 1.00 36.56 398 LEU A N 1
ATOM 3005 C CA . LEU A 1 398 ? 22.820 -18.163 15.466 1.00 36.56 398 LEU A CA 1
ATOM 3006 C C . LEU A 1 398 ? 23.789 -19.318 15.138 1.00 36.56 398 LEU A C 1
ATOM 3008 O O . LEU A 1 398 ? 24.641 -19.161 14.260 1.00 36.56 398 LEU A O 1
ATOM 3012 N N . ARG A 1 399 ? 23.675 -20.492 15.781 1.00 44.19 399 ARG A N 1
ATOM 3013 C CA . ARG A 1 399 ? 24.497 -21.672 15.419 1.00 44.19 399 ARG A CA 1
ATOM 3014 C C . ARG A 1 399 ? 24.027 -22.340 14.128 1.00 44.19 399 ARG A C 1
ATOM 3016 O O . ARG A 1 399 ? 24.870 -22.777 13.345 1.00 44.19 399 ARG A O 1
ATOM 3023 N N . GLY A 1 400 ? 22.719 -22.336 13.866 1.00 42.69 400 GLY A N 1
ATOM 3024 C CA . GLY A 1 400 ? 22.136 -22.799 12.603 1.00 42.69 400 GLY A CA 1
ATOM 3025 C C . GLY A 1 400 ? 22.677 -22.018 11.403 1.00 42.69 400 GLY A C 1
ATOM 3026 O O . GLY A 1 400 ? 23.170 -22.619 10.455 1.00 42.69 400 GLY A O 1
ATOM 3027 N N . LEU A 1 401 ? 22.724 -20.684 11.493 1.00 39.97 401 LEU A N 1
ATOM 3028 C CA . LEU A 1 401 ? 23.313 -19.825 10.454 1.00 39.97 401 LEU A CA 1
ATOM 3029 C C . LEU A 1 401 ? 24.813 -20.077 10.238 1.00 39.97 401 LEU A C 1
ATOM 3031 O O . LEU A 1 401 ? 25.286 -20.049 9.103 1.00 39.97 401 LEU A O 1
ATOM 3035 N N . ARG A 1 402 ? 25.571 -20.367 11.303 1.00 41.31 402 ARG A N 1
ATOM 3036 C CA . ARG A 1 402 ? 27.003 -20.698 11.201 1.00 41.31 402 ARG A CA 1
ATOM 3037 C C . ARG A 1 402 ? 27.233 -22.061 10.545 1.00 41.31 402 ARG A C 1
ATOM 3039 O O . ARG A 1 402 ? 28.178 -22.212 9.779 1.00 41.31 402 ARG A O 1
ATOM 3046 N N . ASN A 1 403 ? 26.354 -23.028 10.799 1.00 45.22 403 ASN A N 1
ATOM 3047 C CA . ASN A 1 403 ? 26.387 -24.342 10.159 1.00 45.22 403 ASN A CA 1
ATOM 3048 C C . ASN A 1 403 ? 25.929 -24.285 8.697 1.00 45.22 403 ASN A C 1
ATOM 3050 O O . ASN A 1 403 ? 26.544 -24.942 7.868 1.00 45.22 403 ASN A O 1
ATOM 3054 N N . VAL A 1 404 ? 24.953 -23.436 8.356 1.00 45.03 404 VAL A N 1
ATOM 3055 C CA . VAL A 1 404 ? 24.583 -23.125 6.963 1.00 45.03 404 VAL A CA 1
ATOM 3056 C C . VAL A 1 404 ? 25.730 -22.416 6.240 1.00 45.03 404 VAL A C 1
ATOM 3058 O O . VAL A 1 404 ? 26.052 -22.783 5.118 1.00 45.03 404 VAL A O 1
ATOM 3061 N N . ALA A 1 405 ? 26.419 -21.467 6.882 1.00 46.75 405 ALA A N 1
ATOM 3062 C CA . ALA A 1 405 ? 27.607 -20.823 6.315 1.00 46.75 405 ALA A CA 1
ATOM 3063 C C . ALA A 1 405 ? 28.765 -21.817 6.107 1.00 46.75 405 ALA A C 1
ATOM 3065 O O . ALA A 1 405 ? 29.449 -21.773 5.084 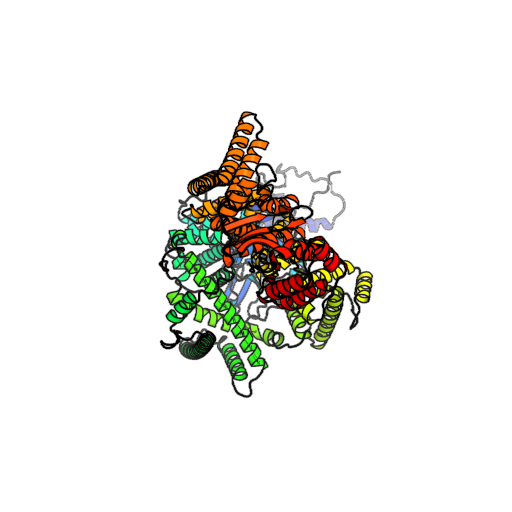1.00 46.75 405 ALA A O 1
ATOM 3066 N N . ASN A 1 406 ? 28.960 -22.752 7.042 1.00 46.97 406 ASN A N 1
ATOM 3067 C CA . ASN A 1 406 ? 29.937 -23.830 6.900 1.00 46.97 406 ASN A CA 1
ATOM 3068 C C . ASN A 1 406 ? 29.534 -24.813 5.791 1.00 46.97 406 ASN A C 1
ATOM 3070 O O . ASN A 1 406 ? 30.387 -25.168 4.982 1.00 46.97 406 ASN A O 1
ATOM 3074 N N . GLY A 1 407 ? 28.256 -25.189 5.704 1.00 47.25 407 GLY A N 1
ATOM 3075 C CA . GLY A 1 407 ? 27.693 -26.014 4.633 1.00 47.25 407 GLY A CA 1
ATOM 3076 C C . GLY A 1 407 ? 27.831 -25.350 3.266 1.00 47.25 407 GLY A C 1
ATOM 3077 O O . GLY A 1 407 ? 28.286 -25.990 2.329 1.00 47.25 407 GLY A O 1
ATOM 3078 N N . LEU A 1 408 ? 27.571 -24.043 3.170 1.00 50.56 408 LEU A N 1
ATOM 3079 C CA . LEU A 1 408 ? 27.789 -23.237 1.968 1.00 50.56 408 LEU A CA 1
ATOM 3080 C C . LEU A 1 408 ? 29.274 -23.179 1.593 1.00 50.56 408 LEU A C 1
ATOM 3082 O O . LEU A 1 408 ? 29.614 -23.287 0.421 1.00 50.56 408 LEU A O 1
ATOM 3086 N N . SER A 1 409 ? 30.176 -23.062 2.573 1.00 47.28 409 SER A N 1
ATOM 3087 C CA . SER A 1 409 ? 31.622 -23.091 2.320 1.00 47.28 409 SER A CA 1
ATOM 3088 C C . SER A 1 409 ? 32.108 -24.459 1.823 1.00 47.28 409 SER A C 1
ATOM 3090 O O . SER A 1 409 ? 32.984 -24.525 0.962 1.00 47.28 409 SER A O 1
ATOM 3092 N N . LEU A 1 410 ? 31.525 -25.547 2.337 1.00 51.78 410 LEU A N 1
ATOM 3093 C CA . LEU A 1 410 ? 31.811 -26.922 1.926 1.00 51.78 410 LEU A CA 1
ATOM 3094 C C . LEU A 1 410 ? 31.233 -27.206 0.540 1.00 51.78 410 LEU A C 1
ATOM 3096 O O . LEU A 1 410 ? 31.923 -27.777 -0.298 1.00 51.78 410 LEU A O 1
ATOM 3100 N N . TRP A 1 411 ? 30.019 -26.728 0.279 1.00 53.84 411 TRP A N 1
ATOM 3101 C CA . TRP A 1 411 ? 29.362 -26.796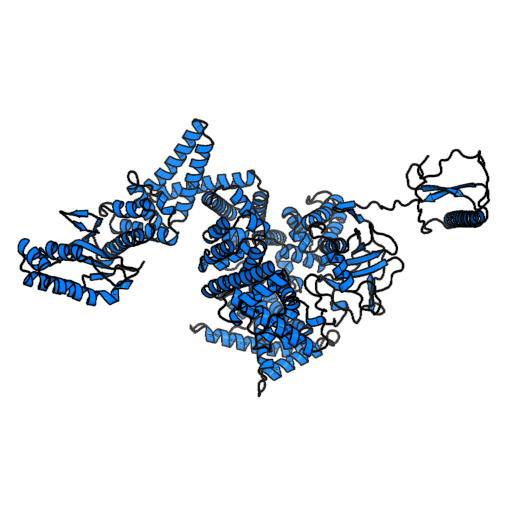 -1.017 1.00 53.84 411 TRP A CA 1
ATOM 3102 C C . TRP A 1 411 ? 30.133 -26.008 -2.079 1.00 53.84 411 TRP A C 1
ATOM 3104 O O . TRP A 1 411 ? 30.452 -26.573 -3.120 1.00 53.84 411 TRP A O 1
ATOM 3114 N N . LEU A 1 412 ? 30.538 -24.762 -1.799 1.00 51.12 412 LEU A N 1
ATOM 3115 C CA . LEU A 1 412 ? 31.380 -23.955 -2.692 1.00 51.12 412 LEU A CA 1
ATOM 3116 C C . LEU A 1 412 ? 32.704 -24.662 -3.002 1.00 51.12 412 LEU A C 1
ATOM 3118 O O . LEU A 1 412 ? 33.116 -24.681 -4.155 1.00 51.12 412 LEU A O 1
ATOM 3122 N N . ARG A 1 413 ? 33.347 -25.290 -2.008 1.00 53.19 413 ARG A N 1
ATOM 3123 C CA . ARG A 1 413 ? 34.558 -26.101 -2.232 1.00 53.19 413 ARG A CA 1
ATOM 3124 C C . ARG A 1 413 ? 34.270 -27.321 -3.106 1.00 53.19 413 ARG A C 1
ATOM 3126 O O . ARG A 1 413 ? 34.932 -27.483 -4.119 1.00 53.19 413 ARG A O 1
ATOM 3133 N N . SER A 1 414 ? 33.236 -28.099 -2.788 1.00 48.09 414 SER A N 1
ATOM 3134 C CA . SER A 1 414 ? 32.853 -29.286 -3.568 1.00 48.09 414 SER A CA 1
ATOM 3135 C C . SER A 1 414 ? 32.410 -28.953 -4.994 1.00 48.09 414 SER A C 1
ATOM 3137 O O . SER A 1 414 ? 32.637 -29.733 -5.909 1.00 48.09 414 SER A O 1
ATOM 3139 N N . THR A 1 415 ? 31.821 -27.774 -5.203 1.00 50.88 415 THR A N 1
ATOM 3140 C CA . THR A 1 415 ? 31.384 -27.306 -6.521 1.00 50.88 415 THR A CA 1
ATOM 3141 C C . THR A 1 415 ? 32.557 -26.752 -7.314 1.00 50.88 415 THR A C 1
ATOM 3143 O O . THR A 1 415 ? 32.598 -26.930 -8.523 1.00 50.88 415 THR A O 1
ATOM 3146 N N . VAL A 1 416 ? 33.548 -26.139 -6.657 1.00 51.62 416 VAL A N 1
ATOM 3147 C CA . VAL A 1 416 ? 34.841 -25.817 -7.277 1.00 51.62 416 VAL A CA 1
ATOM 3148 C C . VAL A 1 416 ? 35.569 -27.100 -7.685 1.00 51.62 416 VAL A C 1
ATOM 3150 O O . VAL A 1 416 ? 36.069 -27.165 -8.803 1.00 51.62 416 VAL A O 1
ATOM 3153 N N . ASP A 1 417 ? 35.560 -28.134 -6.844 1.00 49.75 417 ASP A N 1
ATOM 3154 C CA . ASP A 1 417 ? 36.148 -29.441 -7.159 1.00 49.75 417 ASP A CA 1
ATOM 3155 C C . ASP A 1 417 ? 35.391 -30.145 -8.305 1.00 49.75 417 ASP A C 1
ATOM 3157 O O . ASP A 1 417 ? 36.009 -30.660 -9.234 1.00 49.75 417 ASP A O 1
ATOM 3161 N N . GLY A 1 418 ? 34.055 -30.087 -8.316 1.00 47.91 418 GLY A N 1
ATOM 3162 C CA . GLY A 1 418 ? 33.215 -30.606 -9.403 1.00 47.91 418 GLY A CA 1
ATOM 3163 C C . GLY A 1 418 ? 33.329 -29.804 -10.704 1.00 47.91 418 GLY A C 1
ATOM 3164 O O . GLY A 1 418 ? 33.292 -30.377 -11.789 1.00 47.91 418 GLY A O 1
ATOM 3165 N N . LEU A 1 419 ? 33.537 -28.488 -10.618 1.00 45.75 419 LEU A N 1
ATOM 3166 C CA . LEU A 1 419 ? 33.883 -27.645 -11.759 1.00 45.75 419 LEU A CA 1
ATOM 3167 C C . LEU A 1 419 ? 35.249 -28.055 -12.312 1.00 45.75 419 LEU A C 1
ATOM 3169 O O . LEU A 1 419 ? 35.358 -28.214 -13.520 1.00 45.75 419 LEU A O 1
ATOM 3173 N N . ILE A 1 420 ? 36.260 -28.293 -11.467 1.00 49.53 420 ILE A N 1
ATOM 3174 C CA . ILE A 1 420 ? 37.581 -28.823 -11.868 1.00 49.53 420 ILE A CA 1
ATOM 3175 C C . ILE A 1 420 ? 37.446 -30.163 -12.619 1.00 49.53 420 ILE A C 1
ATOM 3177 O O . ILE A 1 420 ? 38.139 -30.375 -13.620 1.00 49.53 420 ILE A O 1
ATOM 3181 N N . ASP A 1 421 ? 36.512 -31.017 -12.204 1.00 45.06 421 ASP A N 1
ATOM 3182 C CA . ASP A 1 421 ? 36.196 -32.292 -12.863 1.00 45.06 421 ASP A CA 1
ATOM 3183 C C . ASP A 1 421 ? 35.446 -32.100 -14.201 1.00 45.06 421 ASP A C 1
ATOM 3185 O O . ASP A 1 421 ? 35.757 -32.733 -15.214 1.00 45.06 421 ASP A O 1
ATOM 3189 N N . LEU A 1 422 ? 34.507 -31.151 -14.268 1.00 40.06 422 LEU A N 1
ATOM 3190 C CA . LEU A 1 422 ? 33.837 -30.750 -15.513 1.00 40.06 422 LEU A CA 1
ATOM 3191 C C . LEU A 1 422 ? 34.839 -30.129 -16.512 1.00 40.06 422 LEU A C 1
ATOM 3193 O O . LEU A 1 422 ? 34.792 -30.402 -17.716 1.00 40.06 422 LEU A O 1
ATOM 3197 N N . PHE A 1 423 ? 35.805 -29.356 -15.999 1.00 42.78 423 PHE A N 1
ATOM 3198 C CA . PHE A 1 423 ? 36.916 -28.746 -16.736 1.00 42.78 423 PHE A CA 1
ATOM 3199 C C . PHE A 1 423 ? 37.876 -29.783 -17.333 1.00 42.78 423 PHE A C 1
ATOM 3201 O O . PHE A 1 423 ? 38.609 -29.470 -18.272 1.00 42.78 423 PHE A O 1
ATOM 3208 N N . THR A 1 424 ? 37.867 -31.024 -16.847 1.00 50.75 424 THR A N 1
ATOM 3209 C CA . THR A 1 424 ? 38.677 -32.105 -17.424 1.00 50.75 424 THR A CA 1
ATOM 3210 C C . THR A 1 424 ? 37.986 -32.811 -18.597 1.00 50.75 424 THR A C 1
ATOM 3212 O O . THR A 1 424 ? 38.671 -33.456 -19.390 1.00 50.75 424 THR A O 1
ATOM 3215 N N . HIS A 1 425 ? 36.666 -32.651 -18.773 1.00 40.69 425 HIS A N 1
ATOM 3216 C CA . HIS A 1 425 ? 35.865 -33.484 -19.683 1.00 40.69 425 HIS A CA 1
ATOM 3217 C C . HIS A 1 425 ? 35.156 -32.738 -20.839 1.00 40.69 425 HIS A C 1
ATOM 3219 O O . HIS A 1 425 ? 34.547 -33.393 -21.685 1.00 40.69 425 HIS A O 1
ATOM 3225 N N . SER A 1 426 ? 35.215 -31.400 -20.949 1.00 39.28 426 SER A N 1
ATOM 3226 C CA . SER A 1 426 ? 34.566 -30.643 -22.055 1.00 39.28 426 SER A CA 1
ATOM 3227 C C . SER A 1 426 ? 35.348 -29.390 -22.523 1.00 39.28 426 SER A C 1
ATOM 3229 O O . SER A 1 426 ? 34.983 -28.265 -22.187 1.00 39.28 426 SER A O 1
ATOM 3231 N N . PRO A 1 427 ? 36.415 -29.545 -23.337 1.00 44.00 427 PRO A N 1
ATOM 3232 C CA . PRO A 1 427 ? 37.438 -28.516 -23.592 1.00 44.00 427 PRO A CA 1
ATOM 3233 C C . PRO A 1 427 ? 37.061 -27.322 -24.487 1.00 44.00 427 PRO A C 1
ATOM 3235 O O . PRO A 1 427 ? 37.802 -26.341 -24.531 1.00 44.00 427 PRO A O 1
ATOM 3238 N N . THR A 1 428 ? 35.944 -27.348 -25.213 1.00 40.03 428 THR A N 1
ATOM 3239 C CA . THR A 1 428 ? 35.628 -26.307 -26.213 1.00 40.03 428 THR A CA 1
ATOM 3240 C C . THR A 1 428 ? 34.903 -25.079 -25.655 1.00 40.03 428 THR A C 1
ATOM 3242 O O . THR A 1 428 ? 35.024 -24.007 -26.238 1.00 40.03 428 THR A O 1
ATOM 3245 N N . GLN A 1 429 ? 34.235 -25.172 -24.500 1.00 43.22 429 GLN A N 1
ATOM 3246 C CA . GLN A 1 429 ? 33.621 -24.017 -23.809 1.00 43.22 429 GLN A CA 1
ATOM 3247 C C . GLN A 1 429 ? 34.606 -23.289 -22.865 1.00 43.22 429 GLN A C 1
ATOM 3249 O O . GLN A 1 429 ? 34.224 -22.434 -22.072 1.00 43.22 429 GLN A O 1
ATOM 3254 N N . LEU A 1 430 ? 35.893 -23.644 -22.933 1.00 42.09 430 LEU A N 1
ATOM 3255 C CA . LEU A 1 430 ? 36.810 -23.591 -21.793 1.00 42.09 430 LEU A CA 1
ATOM 3256 C C . LEU A 1 430 ? 37.774 -22.382 -21.817 1.00 42.09 430 LEU A C 1
ATOM 3258 O O . LEU A 1 430 ? 38.271 -21.965 -20.777 1.00 42.09 430 LEU A O 1
ATOM 3262 N N . ILE A 1 431 ? 38.020 -21.752 -22.969 1.00 46.84 431 ILE A N 1
ATOM 3263 C CA . ILE A 1 431 ? 39.170 -20.833 -23.118 1.00 46.84 431 ILE A CA 1
ATOM 3264 C C . ILE A 1 431 ? 38.941 -19.440 -22.498 1.00 46.84 431 ILE A C 1
ATOM 3266 O O . ILE A 1 431 ? 39.881 -18.865 -21.951 1.00 46.84 431 ILE A O 1
ATOM 3270 N N . GLU A 1 432 ? 37.717 -18.903 -22.507 1.00 40.84 432 GLU A N 1
ATOM 3271 C CA . GLU A 1 432 ? 37.435 -17.597 -21.877 1.00 40.84 432 GLU A CA 1
ATOM 3272 C C . GLU A 1 432 ? 37.139 -17.717 -20.368 1.00 40.84 432 GLU A C 1
ATOM 3274 O O . GLU A 1 432 ? 37.510 -16.825 -19.606 1.00 40.84 432 GLU A O 1
ATOM 3279 N N . GLY A 1 433 ? 36.589 -18.848 -19.902 1.00 42.62 433 GLY A N 1
ATOM 3280 C CA . GLY A 1 433 ? 36.260 -19.075 -18.486 1.00 42.62 433 GLY A CA 1
ATOM 3281 C C . GLY A 1 433 ? 37.467 -19.293 -17.558 1.00 42.62 433 GLY A C 1
ATOM 3282 O O . GLY A 1 433 ? 37.424 -18.886 -16.396 1.00 42.62 433 GLY A O 1
ATOM 3283 N N . ILE A 1 434 ? 38.575 -19.868 -18.057 1.00 49.25 434 ILE A N 1
ATOM 3284 C CA . ILE A 1 434 ? 39.772 -20.187 -17.242 1.00 49.25 434 ILE A CA 1
ATOM 3285 C C . ILE A 1 434 ? 40.393 -18.944 -16.598 1.00 49.25 434 ILE A C 1
ATOM 3287 O O . ILE A 1 434 ? 40.789 -18.983 -15.432 1.00 49.25 434 ILE A O 1
ATOM 3291 N N . ALA A 1 435 ? 40.507 -17.842 -17.345 1.00 46.75 435 ALA A N 1
ATOM 3292 C CA . ALA A 1 435 ? 41.171 -16.636 -16.852 1.00 46.75 435 ALA A CA 1
ATOM 3293 C C . ALA A 1 435 ? 40.404 -16.010 -15.673 1.00 46.75 435 ALA A C 1
ATOM 3295 O O . ALA A 1 435 ? 41.006 -15.622 -14.674 1.00 46.75 435 ALA A O 1
ATOM 3296 N N . HIS A 1 436 ? 39.073 -15.987 -15.755 1.00 52.78 436 HIS A N 1
ATOM 3297 C CA . HIS A 1 436 ? 38.210 -15.404 -14.726 1.00 52.78 436 HIS A CA 1
ATOM 3298 C C . HIS A 1 436 ? 38.090 -16.303 -13.493 1.00 52.78 436 HIS A C 1
ATOM 3300 O O . HIS A 1 436 ? 38.103 -15.810 -12.365 1.00 52.78 436 HIS A O 1
ATOM 3306 N N . LEU A 1 437 ? 38.082 -17.625 -13.687 1.00 53.75 437 LEU A N 1
ATOM 3307 C CA . LEU A 1 437 ? 38.161 -18.569 -12.577 1.00 53.75 437 LEU A CA 1
ATOM 3308 C C . LEU A 1 437 ? 39.490 -18.426 -11.822 1.00 53.75 437 LEU A C 1
ATOM 3310 O O . LEU A 1 437 ? 39.498 -18.408 -10.594 1.00 53.75 437 LEU A O 1
ATOM 3314 N N . ALA A 1 438 ? 40.608 -18.255 -12.534 1.00 56.34 438 ALA A N 1
ATOM 3315 C CA . ALA A 1 438 ? 41.906 -18.008 -11.910 1.00 56.34 438 ALA A CA 1
ATOM 3316 C C . ALA A 1 438 ? 41.924 -16.690 -11.114 1.00 56.34 438 ALA A C 1
ATOM 3318 O O . ALA A 1 438 ? 42.459 -16.653 -10.006 1.00 56.34 438 ALA A O 1
ATOM 3319 N N . GLU A 1 439 ? 41.306 -15.621 -11.626 1.00 58.44 439 GLU A N 1
ATOM 3320 C CA . GLU A 1 439 ? 41.162 -14.348 -10.908 1.00 58.44 439 GLU A CA 1
ATOM 3321 C C . GLU A 1 439 ? 40.281 -14.459 -9.659 1.00 58.44 439 GLU A C 1
ATOM 3323 O O . GLU A 1 439 ? 40.639 -13.904 -8.616 1.00 58.44 439 GLU A O 1
ATOM 3328 N N . PHE A 1 440 ? 39.174 -15.204 -9.725 1.00 61.09 440 PHE A N 1
ATOM 3329 C CA . PHE A 1 440 ? 38.326 -15.479 -8.566 1.00 61.09 440 PHE A CA 1
ATOM 3330 C C . PHE A 1 440 ? 39.062 -16.319 -7.519 1.00 61.09 440 PHE A C 1
ATOM 3332 O O . PHE A 1 440 ? 39.091 -15.955 -6.345 1.00 61.09 440 PHE A O 1
ATOM 3339 N N . VAL A 1 441 ? 39.749 -17.385 -7.941 1.00 65.62 441 VAL A N 1
ATOM 3340 C CA . VAL A 1 441 ? 40.591 -18.210 -7.062 1.00 65.62 441 VAL A CA 1
ATOM 3341 C C . VAL A 1 441 ? 41.685 -17.361 -6.410 1.00 65.62 441 VAL A C 1
ATOM 3343 O O . VAL A 1 441 ? 41.944 -17.505 -5.216 1.00 65.62 441 VAL A O 1
ATOM 3346 N N . LEU A 1 442 ? 42.303 -16.432 -7.147 1.00 69.75 442 LEU A N 1
ATOM 3347 C CA . LEU A 1 442 ? 43.282 -15.490 -6.600 1.00 69.75 442 LEU A CA 1
ATOM 3348 C C . LEU A 1 442 ? 42.658 -14.497 -5.612 1.00 69.75 442 LEU A C 1
ATOM 3350 O O . LEU A 1 442 ? 43.277 -14.215 -4.585 1.00 69.75 442 LEU A O 1
ATOM 3354 N N . LEU A 1 443 ? 41.460 -13.973 -5.892 1.00 67.12 443 LEU A N 1
ATOM 3355 C CA . LEU A 1 443 ? 40.716 -13.089 -4.991 1.00 67.12 443 LEU A CA 1
ATOM 3356 C C . LEU A 1 443 ? 40.383 -13.805 -3.678 1.00 67.12 443 LEU A C 1
ATOM 3358 O O . LEU A 1 443 ? 40.707 -13.290 -2.610 1.00 67.12 443 LEU A O 1
ATOM 3362 N N . VAL A 1 444 ? 39.807 -15.008 -3.763 1.00 66.88 444 VAL A N 1
ATOM 3363 C CA . VAL A 1 444 ? 39.496 -15.854 -2.605 1.00 66.88 444 VAL A CA 1
ATOM 3364 C C . VAL A 1 444 ? 40.770 -16.149 -1.830 1.00 66.88 444 VAL A C 1
ATOM 3366 O O . VAL A 1 444 ? 40.825 -15.892 -0.633 1.00 66.88 444 VAL A O 1
ATOM 3369 N N . ARG A 1 445 ? 41.839 -16.582 -2.507 1.00 65.25 445 ARG A N 1
ATOM 3370 C CA . ARG A 1 445 ? 43.118 -16.878 -1.856 1.00 65.25 445 ARG A CA 1
ATOM 3371 C C . ARG A 1 445 ? 43.658 -15.658 -1.110 1.00 65.25 445 ARG A C 1
ATOM 3373 O O . ARG A 1 445 ? 43.967 -15.786 0.066 1.00 65.25 445 ARG A O 1
ATOM 3380 N N . ARG A 1 446 ? 43.694 -14.472 -1.728 1.00 67.19 446 ARG A N 1
ATOM 3381 C CA . ARG A 1 446 ? 44.116 -13.219 -1.064 1.00 67.19 446 ARG A CA 1
ATOM 3382 C C . ARG A 1 446 ? 43.225 -12.842 0.124 1.00 67.19 446 ARG A C 1
ATOM 3384 O O . ARG A 1 446 ? 43.735 -12.342 1.121 1.00 67.19 446 ARG A O 1
ATOM 3391 N N . ALA A 1 447 ? 41.924 -13.105 0.035 1.00 64.75 447 ALA A N 1
ATOM 3392 C CA . ALA A 1 447 ? 40.970 -12.861 1.113 1.00 64.75 447 ALA A CA 1
ATOM 3393 C C . ALA A 1 447 ? 41.073 -13.879 2.267 1.00 64.75 447 ALA A C 1
ATOM 3395 O O . ALA A 1 447 ? 40.690 -13.558 3.388 1.00 64.75 447 ALA A O 1
ATOM 3396 N N . THR A 1 448 ? 41.571 -15.098 2.020 1.00 62.06 448 THR A N 1
ATOM 3397 C CA . THR A 1 448 ? 41.536 -16.193 3.008 1.00 62.06 448 THR A CA 1
ATOM 3398 C C . THR A 1 448 ? 42.901 -16.651 3.524 1.00 62.06 448 THR A C 1
ATOM 3400 O O . THR A 1 448 ? 42.964 -17.262 4.588 1.00 62.06 448 THR A O 1
ATOM 3403 N N . THR A 1 449 ? 44.002 -16.419 2.799 1.00 72.06 449 THR A N 1
ATOM 3404 C CA . THR A 1 449 ? 45.348 -16.840 3.234 1.00 72.06 449 THR A CA 1
ATOM 3405 C C . THR A 1 449 ? 46.058 -15.727 3.990 1.00 72.06 449 THR A C 1
ATOM 3407 O O . THR A 1 449 ? 46.065 -14.591 3.534 1.00 72.06 449 THR A O 1
ATOM 3410 N N . ALA A 1 450 ? 46.683 -16.053 5.123 1.00 63.56 450 ALA A N 1
ATOM 3411 C CA . ALA A 1 450 ? 47.403 -15.078 5.934 1.00 63.56 450 ALA A CA 1
ATOM 3412 C C . ALA A 1 450 ? 48.735 -14.639 5.273 1.00 63.56 450 ALA A C 1
ATOM 3414 O O . ALA A 1 450 ? 49.490 -15.507 4.826 1.00 63.56 450 ALA A O 1
ATOM 3415 N N . PRO A 1 451 ? 49.064 -13.329 5.266 1.00 74.25 451 PRO A N 1
ATOM 3416 C CA . PRO A 1 451 ? 48.246 -12.225 5.778 1.00 74.25 451 PRO A CA 1
ATOM 3417 C C . PRO A 1 451 ? 47.058 -11.909 4.852 1.00 74.25 451 PRO A C 1
ATOM 3419 O O . PRO A 1 451 ? 47.228 -11.785 3.643 1.00 74.25 451 PRO A O 1
ATOM 3422 N N . VAL A 1 452 ? 45.864 -11.771 5.445 1.00 68.44 452 VAL A N 1
ATOM 3423 C CA . VAL A 1 452 ? 44.616 -11.475 4.723 1.00 68.44 452 VAL A CA 1
ATOM 3424 C C . VAL A 1 452 ? 44.713 -10.095 4.078 1.00 68.44 452 VAL A C 1
ATOM 3426 O O . VAL A 1 452 ? 44.992 -9.114 4.766 1.00 68.44 452 VAL A O 1
ATOM 3429 N N . ASP A 1 453 ? 44.449 -10.011 2.774 1.00 76.00 453 ASP A N 1
ATOM 3430 C CA . ASP A 1 453 ? 44.291 -8.739 2.069 1.00 76.00 453 ASP A CA 1
ATOM 3431 C C . ASP A 1 453 ? 42.892 -8.162 2.381 1.00 76.00 453 ASP A C 1
ATOM 3433 O O . ASP A 1 453 ? 41.886 -8.709 1.911 1.00 76.00 453 ASP A O 1
ATOM 3437 N N . PRO A 1 454 ? 42.783 -7.064 3.161 1.00 57.50 454 PRO A N 1
ATOM 3438 C CA . PRO A 1 454 ? 41.494 -6.515 3.580 1.00 57.50 454 PRO A CA 1
ATOM 3439 C C . PRO A 1 454 ? 40.652 -6.010 2.401 1.00 57.50 454 PRO A C 1
ATOM 3441 O O . PRO A 1 454 ? 39.424 -6.032 2.481 1.00 57.50 454 PRO A O 1
ATOM 3444 N N . LYS A 1 455 ? 41.279 -5.609 1.284 1.00 61.28 455 LYS A N 1
ATOM 3445 C CA . LYS A 1 455 ? 40.550 -5.198 0.075 1.00 61.28 455 LYS A CA 1
ATOM 3446 C C . LYS A 1 455 ? 39.942 -6.407 -0.623 1.00 61.28 455 LYS A C 1
ATOM 3448 O O . LYS A 1 455 ? 38.775 -6.372 -1.003 1.00 61.28 455 LYS A O 1
ATOM 3453 N N . ALA A 1 456 ? 40.709 -7.489 -0.753 1.00 63.22 456 ALA A N 1
ATOM 3454 C CA . ALA A 1 456 ? 40.202 -8.741 -1.309 1.00 63.22 456 ALA A CA 1
ATOM 3455 C C . ALA A 1 456 ? 39.058 -9.314 -0.456 1.00 63.22 456 ALA A C 1
ATOM 3457 O O . ALA A 1 456 ? 38.056 -9.763 -1.009 1.00 63.22 456 ALA A O 1
ATOM 3458 N N . ALA A 1 457 ? 39.175 -9.240 0.876 1.00 57.75 457 ALA A N 1
ATOM 3459 C CA . ALA A 1 457 ? 38.139 -9.682 1.807 1.00 57.75 457 ALA A CA 1
ATOM 3460 C C . ALA A 1 457 ? 36.842 -8.863 1.692 1.00 57.75 457 ALA A C 1
ATOM 3462 O O . ALA A 1 457 ? 35.768 -9.452 1.616 1.00 57.75 457 ALA A O 1
ATOM 3463 N N . ALA A 1 458 ? 36.926 -7.531 1.605 1.00 55.03 458 ALA A N 1
ATOM 3464 C CA . ALA A 1 458 ? 35.751 -6.670 1.435 1.00 55.03 458 ALA A CA 1
ATOM 3465 C C . ALA A 1 458 ? 35.033 -6.898 0.090 1.00 55.03 458 ALA A C 1
ATOM 3467 O O . ALA A 1 458 ? 33.801 -6.938 0.035 1.00 55.03 458 ALA A O 1
ATOM 3468 N N . VAL A 1 459 ? 35.793 -7.100 -0.995 1.00 57.28 459 VAL A N 1
ATOM 3469 C CA . VAL A 1 459 ? 35.230 -7.441 -2.312 1.00 57.28 459 VAL A CA 1
ATOM 3470 C C . VAL A 1 459 ? 34.546 -8.807 -2.259 1.00 57.28 459 VAL A C 1
ATOM 3472 O O . VAL A 1 459 ? 33.400 -8.922 -2.685 1.00 57.28 459 VAL A O 1
ATOM 3475 N N . LEU A 1 460 ? 35.200 -9.824 -1.685 1.00 58.38 460 LEU A N 1
ATOM 3476 C CA . LEU A 1 460 ? 34.610 -11.154 -1.529 1.00 58.38 460 LEU A CA 1
ATOM 3477 C C . LEU A 1 460 ? 33.335 -11.112 -0.675 1.00 58.38 460 LEU A C 1
ATOM 3479 O O . LEU A 1 460 ? 32.341 -11.729 -1.042 1.00 58.38 460 LEU A O 1
ATOM 3483 N N . GLN A 1 461 ? 33.333 -10.350 0.420 1.00 59.00 461 GLN A N 1
ATOM 3484 C CA . GLN A 1 461 ? 32.149 -10.153 1.253 1.00 59.00 461 GLN A CA 1
ATOM 3485 C C . GLN A 1 461 ? 31.003 -9.517 0.458 1.00 59.00 461 GLN A C 1
ATOM 3487 O O . GLN A 1 461 ? 29.893 -10.038 0.483 1.00 59.00 461 GLN A O 1
ATOM 3492 N N . THR A 1 462 ? 31.268 -8.439 -0.285 1.00 54.78 462 THR A N 1
ATOM 3493 C CA . THR A 1 462 ? 30.241 -7.760 -1.094 1.00 54.78 462 THR A CA 1
ATOM 3494 C C . THR A 1 462 ? 29.651 -8.696 -2.148 1.00 54.78 462 THR A C 1
ATOM 3496 O O . THR A 1 462 ? 28.442 -8.707 -2.360 1.00 54.78 462 THR A O 1
ATOM 3499 N N . LEU A 1 463 ? 30.489 -9.523 -2.777 1.00 56.66 463 LEU A N 1
ATOM 3500 C CA . LEU A 1 463 ? 30.050 -10.517 -3.755 1.00 56.66 463 LEU A CA 1
ATOM 3501 C C . LEU A 1 463 ? 29.192 -11.604 -3.109 1.00 56.66 463 LEU A C 1
ATOM 3503 O O . LEU A 1 463 ? 28.133 -11.928 -3.634 1.00 56.66 463 LEU A O 1
ATOM 3507 N N . CYS A 1 464 ? 29.596 -12.117 -1.945 1.00 58.56 464 CYS A N 1
ATOM 3508 C CA . CYS A 1 464 ? 28.785 -13.055 -1.172 1.00 58.56 464 CYS A CA 1
ATOM 3509 C C . CYS A 1 464 ? 27.448 -12.436 -0.741 1.00 58.56 464 CYS A C 1
ATOM 3511 O O . CYS A 1 464 ? 26.427 -13.117 -0.760 1.00 58.56 464 CYS A O 1
ATOM 3513 N N . GLU A 1 465 ? 27.426 -11.151 -0.381 1.00 57.50 465 GLU A N 1
ATOM 3514 C CA . GLU A 1 465 ? 26.196 -10.433 -0.039 1.00 57.50 465 GLU A CA 1
ATOM 3515 C C . GLU A 1 465 ? 25.283 -10.245 -1.258 1.00 57.50 465 GLU A C 1
ATOM 3517 O O . GLU A 1 465 ? 24.078 -10.463 -1.149 1.00 57.50 465 GLU A O 1
ATOM 3522 N N . GLN A 1 466 ? 25.824 -9.874 -2.421 1.00 60.56 466 GLN A N 1
ATOM 3523 C CA . GLN A 1 466 ? 25.059 -9.726 -3.663 1.00 60.56 466 GLN A CA 1
ATOM 3524 C C . GLN A 1 466 ? 24.519 -11.068 -4.164 1.00 60.56 466 GLN A C 1
ATOM 3526 O O . GLN A 1 466 ? 23.327 -11.177 -4.449 1.00 60.56 466 GLN A O 1
ATOM 3531 N N . ALA A 1 467 ? 25.371 -12.093 -4.202 1.00 61.69 467 ALA A N 1
ATOM 3532 C CA . ALA A 1 467 ? 24.991 -13.462 -4.528 1.00 61.69 467 ALA A CA 1
ATOM 3533 C C . ALA A 1 467 ? 23.928 -13.977 -3.553 1.00 61.69 467 ALA A C 1
ATOM 3535 O O . ALA A 1 467 ? 22.886 -14.464 -3.977 1.00 61.69 467 ALA A O 1
ATOM 3536 N N . GLY A 1 468 ? 24.142 -13.790 -2.247 1.00 63.53 468 GLY A N 1
ATOM 3537 C CA . GLY A 1 468 ? 23.186 -14.159 -1.208 1.00 63.53 468 GLY A CA 1
ATOM 3538 C C . GLY A 1 468 ? 21.836 -13.469 -1.391 1.00 63.53 468 GLY A C 1
ATOM 3539 O O . GLY A 1 468 ? 20.804 -14.126 -1.313 1.00 63.53 468 GLY A O 1
ATOM 3540 N N . ARG A 1 469 ? 21.815 -12.169 -1.714 1.00 67.56 469 ARG A N 1
ATOM 3541 C CA . ARG A 1 469 ? 20.569 -11.446 -2.023 1.00 67.56 469 ARG A CA 1
ATOM 3542 C C . ARG A 1 469 ? 19.887 -11.988 -3.275 1.00 67.56 469 ARG A C 1
ATOM 3544 O O . ARG A 1 469 ? 18.685 -12.220 -3.229 1.00 67.56 469 ARG A O 1
ATOM 3551 N N . ALA A 1 470 ? 20.623 -12.211 -4.362 1.00 67.00 470 ALA A N 1
ATOM 3552 C CA . ALA A 1 470 ? 20.061 -12.757 -5.596 1.00 67.00 470 ALA A CA 1
ATOM 3553 C C . ALA A 1 470 ? 19.491 -14.168 -5.390 1.00 67.00 470 ALA A C 1
ATOM 3555 O O . ALA A 1 470 ? 18.393 -14.448 -5.861 1.00 67.00 470 ALA A O 1
ATOM 3556 N N . ILE A 1 471 ? 20.179 -15.014 -4.615 1.00 69.62 471 ILE A N 1
ATOM 3557 C CA . ILE A 1 471 ? 19.698 -16.341 -4.211 1.00 69.62 471 ILE A CA 1
ATOM 3558 C C . ILE A 1 471 ? 18.422 -16.223 -3.388 1.00 69.62 471 ILE A C 1
ATOM 3560 O O . ILE A 1 471 ? 17.439 -16.879 -3.705 1.00 69.62 471 ILE A O 1
ATOM 3564 N N . LEU A 1 472 ? 18.395 -15.366 -2.368 1.00 73.12 472 LEU A N 1
ATOM 3565 C CA . LEU A 1 472 ? 17.197 -15.176 -1.549 1.00 73.12 472 LEU A CA 1
ATOM 3566 C C . LEU A 1 472 ? 16.008 -14.676 -2.379 1.00 73.12 472 LEU A C 1
ATOM 3568 O O . LEU A 1 472 ? 14.890 -15.137 -2.168 1.00 73.12 472 LEU A O 1
ATOM 3572 N N . VAL A 1 473 ? 16.246 -13.779 -3.340 1.00 78.00 473 VAL A N 1
ATOM 3573 C CA . VAL A 1 473 ? 15.218 -13.312 -4.279 1.00 78.00 473 VAL A CA 1
ATOM 3574 C C . VAL A 1 473 ? 14.751 -14.460 -5.175 1.00 78.00 473 VAL A C 1
ATOM 3576 O O . VAL A 1 473 ? 13.553 -14.696 -5.266 1.00 78.00 473 VAL A O 1
ATOM 3579 N N . ALA A 1 474 ? 15.659 -15.216 -5.790 1.00 78.50 474 ALA A N 1
ATOM 3580 C CA . ALA A 1 474 ? 15.299 -16.337 -6.655 1.00 78.50 474 ALA A CA 1
ATOM 3581 C C . ALA A 1 474 ? 14.548 -17.446 -5.898 1.00 78.50 474 ALA A C 1
ATOM 3583 O O . ALA A 1 474 ? 13.564 -17.967 -6.412 1.00 78.50 474 ALA A O 1
ATOM 3584 N N . LEU A 1 475 ? 14.953 -17.762 -4.663 1.00 77.62 475 LEU A N 1
ATOM 3585 C CA . LEU A 1 475 ? 14.256 -18.708 -3.787 1.00 77.62 475 LEU A CA 1
ATOM 3586 C C . LEU A 1 475 ? 12.870 -18.199 -3.391 1.00 77.62 475 LEU A C 1
ATOM 3588 O O . LEU A 1 475 ? 11.913 -18.966 -3.402 1.00 77.62 475 LEU A O 1
ATOM 3592 N N . ALA A 1 476 ? 12.736 -16.906 -3.078 1.00 80.50 476 ALA A N 1
ATOM 3593 C CA . ALA A 1 476 ? 11.429 -16.307 -2.816 1.00 80.50 476 ALA A CA 1
ATOM 3594 C C . ALA A 1 476 ? 10.537 -16.353 -4.066 1.00 80.50 476 ALA A C 1
ATOM 3596 O O . ALA A 1 476 ? 9.324 -16.534 -3.956 1.00 80.50 476 ALA A O 1
ATOM 3597 N N . GLY A 1 477 ? 11.148 -16.220 -5.245 1.00 85.06 477 GLY A N 1
ATOM 3598 C CA . GLY A 1 477 ? 10.504 -16.389 -6.538 1.00 85.06 477 GLY A CA 1
ATOM 3599 C C . GLY A 1 477 ? 10.102 -17.826 -6.837 1.00 85.06 477 GLY A C 1
ATOM 3600 O O . GLY A 1 477 ? 9.031 -18.030 -7.392 1.00 85.06 477 GLY A O 1
ATOM 3601 N N . LEU A 1 478 ? 10.903 -18.811 -6.428 1.00 83.50 478 LEU A N 1
ATOM 3602 C CA . LEU A 1 478 ? 10.584 -20.234 -6.547 1.00 83.50 478 LEU A CA 1
ATOM 3603 C C . LEU A 1 478 ? 9.423 -20.613 -5.629 1.00 83.50 478 LEU A C 1
ATOM 3605 O O . LEU A 1 478 ? 8.459 -21.212 -6.094 1.00 83.50 478 LEU A O 1
ATOM 3609 N N . GLU A 1 479 ? 9.456 -20.172 -4.368 1.00 82.31 479 GLU A N 1
ATOM 3610 C CA . GLU A 1 479 ? 8.331 -20.342 -3.444 1.00 82.31 479 GLU A CA 1
ATOM 3611 C C . GLU A 1 479 ? 7.066 -19.697 -4.027 1.00 82.31 479 GLU A C 1
ATOM 3613 O O . GLU A 1 479 ? 5.988 -20.291 -3.999 1.00 82.31 479 GLU A O 1
ATOM 3618 N N . TYR A 1 480 ? 7.189 -18.503 -4.623 1.00 85.19 480 TYR A N 1
ATOM 3619 C CA . TYR A 1 480 ? 6.051 -17.864 -5.276 1.00 85.19 480 TYR A CA 1
ATOM 3620 C C . TYR A 1 480 ? 5.583 -18.631 -6.515 1.00 85.19 480 TYR A C 1
ATOM 3622 O O . TYR A 1 480 ? 4.384 -18.779 -6.722 1.00 85.19 480 TYR A O 1
ATOM 3630 N N . ALA A 1 481 ? 6.501 -19.154 -7.329 1.00 85.94 481 ALA A N 1
ATOM 3631 C CA . ALA A 1 481 ? 6.177 -19.983 -8.483 1.00 85.94 481 ALA A CA 1
ATOM 3632 C C . ALA A 1 481 ? 5.428 -21.258 -8.064 1.00 85.94 481 ALA A C 1
ATOM 3634 O O . ALA A 1 481 ? 4.488 -21.666 -8.742 1.00 85.94 481 ALA A O 1
ATOM 3635 N N . GLU A 1 482 ? 5.775 -21.869 -6.935 1.00 82.75 482 GLU A N 1
ATOM 3636 C CA . GLU A 1 482 ? 5.049 -23.015 -6.381 1.00 82.75 482 GLU A CA 1
ATOM 3637 C C . GLU A 1 482 ? 3.674 -22.627 -5.827 1.00 82.75 482 GLU A C 1
ATOM 3639 O O . GLU A 1 482 ? 2.680 -23.314 -6.086 1.00 82.75 482 GLU A O 1
ATOM 3644 N N . GLU A 1 483 ? 3.560 -21.484 -5.145 1.00 79.81 483 GLU A N 1
ATOM 3645 C CA . GLU A 1 483 ? 2.259 -20.931 -4.748 1.00 79.81 483 GLU A CA 1
ATOM 3646 C C . GLU A 1 483 ? 1.371 -20.703 -5.981 1.00 79.81 483 GLU A C 1
ATOM 3648 O O . GLU A 1 483 ? 0.210 -21.124 -6.013 1.00 79.81 483 GLU A O 1
ATOM 3653 N N . LEU A 1 484 ? 1.931 -20.102 -7.033 1.00 82.62 484 LEU A N 1
ATOM 3654 C CA . LEU A 1 484 ? 1.319 -19.940 -8.350 1.00 82.62 484 LEU A CA 1
ATOM 3655 C C . LEU A 1 484 ? 1.052 -21.280 -9.047 1.00 82.62 484 LEU A C 1
ATOM 3657 O O . LEU A 1 484 ? 0.157 -21.338 -9.874 1.00 82.62 484 LEU A O 1
ATOM 3661 N N . GLY A 1 485 ? 1.746 -22.364 -8.712 1.00 75.69 485 GLY A N 1
ATOM 3662 C CA . GLY A 1 485 ? 1.441 -23.722 -9.177 1.00 75.69 485 GLY A CA 1
ATOM 3663 C C . GLY A 1 485 ? 0.269 -24.369 -8.437 1.00 75.69 485 GLY A C 1
ATOM 3664 O O . GLY A 1 485 ? -0.397 -25.257 -8.966 1.00 75.69 485 GLY A O 1
ATOM 3665 N N . THR A 1 486 ? -0.039 -23.894 -7.230 1.00 70.62 486 THR A N 1
ATOM 3666 C CA . THR A 1 486 ? -1.127 -24.424 -6.399 1.00 70.62 486 THR A CA 1
ATOM 3667 C C . THR A 1 486 ? -2.482 -23.805 -6.787 1.00 70.62 486 THR A C 1
ATOM 3669 O O . THR A 1 486 ? -2.575 -22.578 -6.905 1.00 70.62 486 THR A O 1
ATOM 3672 N N . PRO A 1 487 ? -3.564 -24.599 -6.941 1.00 65.62 487 PRO A N 1
ATOM 3673 C CA . PRO A 1 487 ? -4.908 -24.065 -7.166 1.00 65.62 487 PRO A CA 1
ATOM 3674 C C . PRO A 1 487 ? -5.325 -23.045 -6.097 1.00 65.62 487 PRO A C 1
ATOM 3676 O O . PRO A 1 487 ? -5.094 -23.255 -4.907 1.00 65.62 487 PRO A O 1
ATOM 3679 N N . PHE A 1 488 ? -5.982 -21.962 -6.523 1.00 57.19 488 PHE A N 1
ATOM 3680 C CA . PHE A 1 488 ? -6.282 -20.783 -5.697 1.00 57.19 488 PHE A CA 1
ATOM 3681 C C . PHE A 1 488 ? -6.995 -21.124 -4.371 1.00 57.19 488 PHE A C 1
ATOM 3683 O O . PHE A 1 488 ? -6.553 -20.695 -3.307 1.00 57.19 488 PHE A O 1
ATOM 3690 N N . GLY A 1 489 ? -8.024 -21.980 -4.406 1.00 54.53 489 GLY A N 1
ATOM 3691 C CA . GLY A 1 489 ? -8.780 -22.399 -3.214 1.00 54.53 489 GLY A CA 1
ATOM 3692 C C . GLY A 1 489 ? -8.078 -23.415 -2.299 1.00 54.53 489 GLY A C 1
ATOM 3693 O O . GLY A 1 489 ? -8.545 -23.658 -1.191 1.00 54.53 489 GLY A O 1
ATOM 3694 N N . ALA A 1 490 ? -6.957 -24.006 -2.726 1.00 55.91 490 ALA A N 1
ATOM 3695 C CA . ALA A 1 490 ? -6.237 -25.033 -1.965 1.00 55.91 490 ALA A CA 1
ATOM 3696 C C . ALA A 1 490 ? -5.084 -24.470 -1.110 1.00 55.91 490 ALA A C 1
ATOM 3698 O O . ALA A 1 490 ? -4.475 -25.207 -0.338 1.00 55.91 490 ALA A O 1
ATOM 3699 N N . ARG A 1 491 ? -4.783 -23.167 -1.213 1.00 63.25 491 ARG A N 1
ATOM 3700 C CA . ARG A 1 491 ? -3.635 -22.532 -0.536 1.00 63.25 491 ARG A CA 1
ATOM 3701 C C . ARG A 1 491 ? -3.819 -22.331 0.976 1.00 63.25 491 ARG A C 1
ATOM 3703 O O . ARG A 1 491 ? -2.831 -22.191 1.687 1.00 63.25 491 ARG A O 1
ATOM 3710 N N . ALA A 1 492 ? -5.061 -22.287 1.469 1.00 46.00 492 ALA A N 1
ATOM 3711 C CA . ALA A 1 492 ? -5.375 -21.771 2.806 1.00 46.00 492 ALA A CA 1
ATOM 3712 C C . ALA A 1 492 ? -5.650 -22.828 3.900 1.00 46.00 492 ALA A C 1
ATOM 3714 O O . ALA A 1 492 ? -5.964 -22.431 5.018 1.00 46.00 492 ALA A O 1
ATOM 3715 N N . GLY A 1 493 ? -5.554 -24.144 3.643 1.00 42.53 493 GLY A N 1
ATOM 3716 C CA . GLY A 1 493 ? -6.130 -25.109 4.603 1.00 42.53 493 GLY A CA 1
ATOM 3717 C C . GLY A 1 493 ? -5.567 -26.526 4.727 1.00 42.53 493 GLY A C 1
ATOM 3718 O O . GLY A 1 493 ? -6.007 -27.237 5.623 1.00 42.53 493 GLY A O 1
ATOM 3719 N N . ALA A 1 494 ? -4.618 -26.986 3.916 1.00 34.97 494 ALA A N 1
ATOM 3720 C CA . ALA A 1 494 ? -4.073 -28.337 4.079 1.00 34.97 494 ALA A CA 1
ATOM 3721 C C . ALA A 1 494 ? -2.664 -28.416 3.495 1.00 34.97 494 ALA A C 1
ATOM 3723 O O . ALA A 1 494 ? -2.350 -27.686 2.559 1.00 34.97 494 ALA A O 1
ATOM 3724 N N . GLY A 1 495 ? -1.819 -29.271 4.077 1.00 43.53 495 GLY A N 1
ATOM 3725 C CA . GLY A 1 495 ? -0.411 -29.436 3.719 1.00 43.53 495 GLY A CA 1
ATOM 3726 C C . GLY A 1 495 ? -0.148 -29.398 2.211 1.00 43.53 495 GLY A C 1
ATOM 3727 O O . GLY A 1 495 ? -0.917 -29.945 1.426 1.00 43.53 495 GLY A O 1
ATOM 3728 N N . ARG A 1 496 ? 0.950 -28.720 1.848 1.00 43.75 496 ARG A N 1
ATOM 3729 C CA . ARG A 1 496 ? 1.465 -28.466 0.491 1.00 43.75 496 ARG A CA 1
ATOM 3730 C C . ARG A 1 496 ? 1.276 -29.680 -0.440 1.00 43.75 496 ARG A C 1
ATOM 3732 O O . ARG A 1 496 ? 2.139 -30.550 -0.501 1.00 43.75 496 ARG A O 1
ATOM 3739 N N . GLY A 1 497 ? 0.140 -29.731 -1.137 1.00 41.81 497 GLY A N 1
ATOM 3740 C CA . GLY A 1 497 ? -0.235 -30.788 -2.086 1.00 41.81 497 GLY A CA 1
ATOM 3741 C C . GLY A 1 497 ? -0.270 -30.325 -3.546 1.00 41.81 497 GLY A C 1
ATOM 3742 O O . GLY A 1 497 ? -0.776 -31.049 -4.398 1.00 41.81 497 GLY A O 1
ATOM 3743 N N . GLY A 1 498 ? 0.214 -29.112 -3.839 1.00 49.06 498 GLY A N 1
ATOM 3744 C CA . GLY A 1 498 ? 0.465 -28.666 -5.212 1.00 49.06 498 GLY A CA 1
ATOM 3745 C C . GLY A 1 498 ? 1.685 -29.369 -5.811 1.00 49.06 498 GLY A C 1
ATOM 3746 O O . GLY A 1 498 ? 2.506 -29.916 -5.073 1.00 49.06 498 GLY A O 1
ATOM 3747 N N . ALA A 1 499 ? 1.809 -29.352 -7.141 1.00 52.75 499 ALA A N 1
ATOM 3748 C CA . ALA A 1 499 ? 3.008 -29.831 -7.820 1.00 52.75 499 ALA A CA 1
ATOM 3749 C C . ALA A 1 499 ? 4.233 -29.093 -7.265 1.00 52.75 499 ALA A C 1
ATOM 3751 O O . ALA A 1 499 ? 4.345 -27.873 -7.405 1.00 52.75 499 ALA A O 1
ATOM 3752 N N . ARG A 1 500 ? 5.123 -29.823 -6.583 1.00 59.50 500 ARG A N 1
ATOM 3753 C CA . ARG A 1 500 ? 6.404 -29.278 -6.131 1.00 59.50 500 ARG A CA 1
ATOM 3754 C C . ARG A 1 500 ? 7.261 -29.043 -7.360 1.00 59.50 500 ARG A C 1
ATOM 3756 O O . ARG A 1 500 ? 7.794 -29.983 -7.940 1.00 59.50 500 ARG A O 1
ATOM 3763 N N . ILE A 1 501 ? 7.357 -27.783 -7.756 1.00 64.12 501 ILE A N 1
ATOM 3764 C CA . ILE A 1 501 ? 8.282 -27.347 -8.798 1.00 64.12 501 ILE A CA 1
ATOM 3765 C C . ILE A 1 501 ? 9.707 -27.343 -8.218 1.00 64.12 501 ILE A C 1
ATOM 3767 O O . ILE A 1 501 ? 10.664 -27.522 -8.951 1.00 64.12 501 ILE A O 1
ATOM 3771 N N . GLY A 1 502 ? 9.867 -27.221 -6.900 1.00 53.72 502 GLY A N 1
ATOM 3772 C CA . GLY A 1 502 ? 11.128 -26.959 -6.217 1.00 53.72 502 GLY A CA 1
ATOM 3773 C C . GLY A 1 502 ? 12.167 -28.078 -6.170 1.00 53.72 502 GLY A C 1
ATOM 3774 O O . GLY A 1 502 ? 13.297 -27.749 -5.838 1.00 53.72 502 GLY A O 1
ATOM 3775 N N . GLY A 1 503 ? 11.846 -29.328 -6.542 1.00 63.25 503 GLY A N 1
ATOM 3776 C CA . GLY A 1 503 ? 12.752 -30.490 -6.429 1.00 63.25 503 GLY A CA 1
ATOM 3777 C C . GLY A 1 503 ? 14.098 -30.338 -7.168 1.00 63.25 503 GLY A C 1
ATOM 3778 O O . GLY A 1 503 ? 15.004 -29.645 -6.711 1.00 63.25 503 GLY A O 1
ATOM 3779 N N . ASP A 1 504 ? 14.263 -30.964 -8.340 1.00 56.06 504 ASP A N 1
ATOM 3780 C CA . ASP A 1 504 ? 15.518 -30.885 -9.127 1.00 56.06 504 ASP A CA 1
ATOM 3781 C C . ASP A 1 504 ? 15.909 -29.435 -9.504 1.00 56.06 504 ASP A C 1
ATOM 3783 O O . ASP A 1 504 ? 17.080 -29.108 -9.738 1.00 56.06 504 ASP A O 1
ATOM 3787 N N . LEU A 1 505 ? 14.927 -28.528 -9.527 1.00 60.12 505 LEU A N 1
ATOM 3788 C CA . LEU A 1 505 ? 15.119 -27.101 -9.765 1.00 60.12 505 LEU A CA 1
ATOM 3789 C C . LEU A 1 505 ? 15.835 -26.386 -8.627 1.00 60.12 505 LEU A C 1
ATOM 3791 O O . LEU A 1 505 ? 16.592 -25.473 -8.928 1.00 60.12 505 LEU A O 1
ATOM 3795 N N . GLY A 1 506 ? 15.660 -26.772 -7.360 1.00 57.88 506 GLY A N 1
ATOM 3796 C CA . GLY A 1 506 ? 16.386 -26.160 -6.246 1.00 57.88 506 GLY A CA 1
ATOM 3797 C C . GLY A 1 506 ? 17.898 -26.361 -6.384 1.00 57.88 506 GLY A C 1
ATOM 3798 O O . GLY A 1 506 ? 18.674 -25.408 -6.268 1.00 57.88 506 GLY A O 1
ATOM 3799 N N . GLN A 1 507 ? 18.315 -27.586 -6.726 1.00 58.28 507 GLN A N 1
ATOM 3800 C CA . GLN A 1 507 ? 19.721 -27.927 -6.964 1.00 58.28 507 GLN A CA 1
ATOM 3801 C C . GLN A 1 507 ? 20.264 -27.229 -8.217 1.00 58.28 507 GLN A C 1
ATOM 3803 O O . GLN A 1 507 ? 21.328 -26.607 -8.174 1.00 58.28 507 GLN A O 1
ATOM 3808 N N . THR A 1 508 ? 19.496 -27.254 -9.310 1.00 59.62 508 THR A N 1
ATOM 3809 C CA . THR A 1 508 ? 19.871 -26.593 -10.568 1.00 59.62 508 THR A CA 1
ATOM 3810 C C . THR A 1 508 ? 19.931 -25.070 -10.416 1.00 59.62 508 THR A C 1
ATOM 3812 O O . THR A 1 508 ? 20.817 -24.440 -10.984 1.00 59.62 508 THR A O 1
ATOM 3815 N N . LEU A 1 509 ? 19.047 -24.463 -9.614 1.00 60.72 509 LEU A N 1
ATOM 3816 C CA . LEU A 1 509 ? 19.025 -23.028 -9.316 1.00 60.72 509 LEU A CA 1
ATOM 3817 C C . LEU A 1 509 ? 20.252 -22.619 -8.502 1.00 60.72 509 LEU A C 1
ATOM 3819 O O . LEU A 1 509 ? 20.857 -21.594 -8.805 1.00 60.72 509 LEU A O 1
ATOM 3823 N N . GLY A 1 510 ? 20.671 -23.444 -7.536 1.00 57.62 510 GLY A N 1
ATOM 3824 C CA . GLY A 1 510 ? 21.936 -23.258 -6.821 1.00 57.62 510 GLY A CA 1
ATOM 3825 C C . GLY A 1 510 ? 23.140 -23.241 -7.768 1.00 57.62 510 GLY A C 1
ATOM 3826 O O . GLY A 1 510 ? 23.977 -22.340 -7.693 1.00 57.62 510 GLY A O 1
ATOM 3827 N N . THR A 1 511 ? 23.202 -24.183 -8.714 1.00 54.16 511 THR A N 1
ATOM 3828 C CA . THR A 1 511 ? 24.274 -24.252 -9.721 1.00 54.16 511 THR A CA 1
ATOM 3829 C C . THR A 1 511 ? 24.196 -23.119 -10.751 1.00 54.16 511 THR A C 1
ATOM 3831 O O . THR A 1 511 ? 25.221 -22.527 -11.077 1.00 54.16 511 THR A O 1
ATOM 3834 N N . ALA A 1 512 ? 23.010 -22.765 -11.245 1.00 55.22 512 ALA A N 1
ATOM 3835 C CA . ALA A 1 512 ? 22.833 -21.706 -12.237 1.00 55.22 512 ALA A CA 1
ATOM 3836 C C . ALA A 1 512 ? 23.092 -20.313 -11.658 1.00 55.22 512 ALA A C 1
ATOM 3838 O O . ALA A 1 512 ? 23.732 -19.497 -12.312 1.00 55.22 512 ALA A O 1
ATOM 3839 N N . LEU A 1 513 ? 22.679 -20.052 -10.414 1.00 53.97 513 LEU A N 1
ATOM 3840 C CA . LEU A 1 513 ? 23.030 -18.817 -9.712 1.00 53.97 513 LEU A CA 1
ATOM 3841 C C . LEU A 1 513 ? 24.525 -18.750 -9.407 1.00 53.97 513 LEU A C 1
ATOM 3843 O O . LEU A 1 513 ? 25.095 -17.668 -9.464 1.00 53.97 513 LEU A O 1
ATOM 3847 N N . LEU A 1 514 ? 25.185 -19.880 -9.134 1.00 53.25 514 LEU A N 1
ATOM 3848 C CA . LEU A 1 514 ? 26.642 -19.913 -9.019 1.00 53.25 514 LEU A CA 1
ATOM 3849 C C . LEU A 1 514 ? 27.311 -19.567 -10.352 1.00 53.25 514 LEU A C 1
ATOM 3851 O O . LEU A 1 514 ? 28.237 -18.764 -10.365 1.00 53.25 514 LEU A O 1
ATOM 3855 N N . VAL A 1 515 ? 26.838 -20.132 -11.466 1.00 52.06 515 VAL A N 1
ATOM 3856 C CA . VAL A 1 515 ? 27.340 -19.811 -12.812 1.00 52.06 515 VAL A CA 1
ATOM 3857 C C . VAL A 1 515 ? 27.088 -18.344 -13.162 1.00 52.06 515 VAL A C 1
ATOM 3859 O O . VAL A 1 515 ? 27.963 -17.715 -13.743 1.00 52.06 515 VAL A O 1
ATOM 3862 N N . GLU A 1 516 ? 25.956 -17.773 -12.757 1.00 51.22 516 GLU A N 1
ATOM 3863 C CA . GLU A 1 516 ? 25.637 -16.354 -12.941 1.00 51.22 516 GLU A CA 1
ATOM 3864 C C . GLU A 1 516 ? 26.515 -15.445 -12.061 1.00 51.22 516 GLU A C 1
ATOM 3866 O O . GLU A 1 516 ? 27.091 -14.472 -12.531 1.00 51.22 516 GLU A O 1
ATOM 3871 N N . VAL A 1 517 ? 26.751 -15.809 -10.800 1.00 52.25 517 VAL A N 1
ATOM 3872 C CA . VAL A 1 517 ? 27.718 -15.109 -9.938 1.00 52.25 517 VAL A CA 1
ATOM 3873 C C . VAL A 1 517 ? 29.132 -15.203 -10.516 1.00 52.25 517 VAL A C 1
ATOM 3875 O O . VAL A 1 517 ? 29.885 -14.235 -10.440 1.00 52.25 517 VAL A O 1
ATOM 3878 N N . LEU A 1 518 ? 29.491 -16.340 -11.122 1.00 47.94 518 LEU A N 1
ATOM 3879 C CA . LEU A 1 518 ? 30.748 -16.528 -11.850 1.00 47.94 518 LEU A CA 1
ATOM 3880 C C . LEU A 1 518 ? 30.781 -15.724 -13.166 1.00 47.94 518 LEU A C 1
ATOM 3882 O O . LEU A 1 518 ? 31.847 -15.237 -13.537 1.00 47.94 518 LEU A O 1
ATOM 3886 N N . SER A 1 519 ? 29.643 -15.525 -13.841 1.00 47.84 519 SER A N 1
ATOM 3887 C CA . SER A 1 519 ? 29.522 -14.720 -15.066 1.00 47.84 519 SER A CA 1
ATOM 3888 C C . SER A 1 519 ? 29.697 -13.227 -14.774 1.00 47.84 519 SER A C 1
ATOM 3890 O O . SER A 1 519 ? 30.325 -12.515 -15.561 1.00 47.84 519 SER A O 1
ATOM 3892 N N . TRP A 1 520 ? 29.285 -12.762 -13.588 1.00 50.72 520 TRP A N 1
ATOM 3893 C CA . TRP A 1 520 ? 29.522 -11.388 -13.134 1.00 50.72 520 TRP A CA 1
ATOM 3894 C C . TRP A 1 520 ? 31.020 -11.043 -13.071 1.00 50.72 520 TRP A C 1
ATOM 3896 O O . TRP A 1 520 ? 31.391 -9.887 -13.271 1.00 50.72 520 TRP A O 1
ATOM 3906 N N . PHE A 1 521 ? 31.919 -12.025 -12.917 1.00 49.25 521 PHE A N 1
ATOM 3907 C CA . PHE A 1 521 ? 33.372 -11.793 -12.967 1.00 49.25 521 PHE A CA 1
ATOM 3908 C C . PHE A 1 521 ? 33.907 -11.398 -14.349 1.00 49.25 521 PHE A C 1
ATOM 3910 O O . PHE A 1 521 ? 35.007 -10.851 -14.421 1.00 49.25 521 PHE A O 1
ATOM 3917 N N . VAL A 1 522 ? 33.144 -11.596 -15.428 1.00 46.84 522 VAL A N 1
ATOM 3918 C CA . VAL A 1 522 ? 33.542 -11.192 -16.788 1.00 46.84 522 VAL A CA 1
ATOM 3919 C C . VAL A 1 522 ? 33.554 -9.657 -16.942 1.00 46.84 522 VAL A C 1
ATOM 3921 O O . VAL A 1 522 ? 34.309 -9.142 -17.762 1.00 46.84 522 VAL A O 1
ATOM 3924 N N . GLY A 1 523 ? 32.820 -8.910 -16.099 1.00 39.78 523 GLY A N 1
ATOM 3925 C CA . GLY A 1 523 ? 32.723 -7.438 -16.155 1.00 39.78 523 GLY A CA 1
ATOM 3926 C C . GLY A 1 523 ? 33.290 -6.653 -14.956 1.00 39.78 523 GLY A C 1
ATOM 3927 O O . GLY A 1 523 ? 33.235 -5.426 -14.947 1.00 39.78 523 GLY A O 1
ATOM 3928 N N . LEU A 1 524 ? 33.832 -7.305 -13.919 1.00 43.81 524 LEU A N 1
ATOM 3929 C CA . LEU A 1 524 ? 34.079 -6.681 -12.599 1.00 43.81 524 LEU A CA 1
ATOM 3930 C C . LEU A 1 524 ? 35.459 -6.026 -12.384 1.00 43.81 524 LEU A C 1
ATOM 3932 O O . LEU A 1 524 ? 35.735 -5.543 -11.279 1.00 43.81 524 LEU A O 1
ATOM 3936 N N . GLY A 1 525 ? 36.319 -5.948 -13.403 1.00 39.56 525 GLY A N 1
ATOM 3937 C CA . GLY A 1 525 ? 37.623 -5.272 -13.295 1.00 39.56 525 GLY A CA 1
ATOM 3938 C C . GLY A 1 525 ? 37.526 -3.824 -12.780 1.00 39.56 525 GLY A C 1
ATOM 3939 O O . GLY A 1 525 ? 38.394 -3.377 -12.035 1.00 39.56 525 GLY A O 1
ATOM 3940 N N . GLU A 1 526 ? 36.423 -3.133 -13.085 1.00 40.59 526 GLU A N 1
ATOM 3941 C CA . GLU A 1 526 ? 36.196 -1.710 -12.785 1.00 40.59 526 GLU A CA 1
ATOM 3942 C C . GLU A 1 526 ? 35.412 -1.461 -11.478 1.00 40.59 526 GLU A C 1
ATOM 3944 O O . GLU A 1 526 ? 35.593 -0.437 -10.810 1.00 40.59 526 GLU A O 1
ATOM 3949 N N . LEU A 1 527 ? 34.585 -2.423 -11.047 1.00 36.00 527 LEU A N 1
ATOM 3950 C CA . LEU A 1 527 ? 33.846 -2.370 -9.772 1.00 36.00 527 LEU A CA 1
ATOM 3951 C C . LEU A 1 527 ? 34.781 -2.582 -8.566 1.00 36.00 527 LEU A C 1
ATOM 3953 O O . LEU A 1 527 ? 34.538 -2.071 -7.470 1.00 36.00 527 LEU A O 1
ATOM 3957 N N . LYS A 1 528 ? 35.896 -3.285 -8.804 1.00 36.47 528 LYS A N 1
ATOM 3958 C CA . LYS A 1 528 ? 36.991 -3.554 -7.860 1.00 36.47 528 LYS A CA 1
ATOM 3959 C C . LYS A 1 528 ? 37.667 -2.279 -7.337 1.00 36.47 528 LYS A C 1
ATOM 3961 O O . LYS A 1 528 ? 38.184 -2.283 -6.223 1.00 36.47 528 LYS A O 1
ATOM 3966 N N . GLU A 1 529 ? 37.616 -1.183 -8.099 1.00 40.34 529 GLU A N 1
ATOM 3967 C CA . GLU A 1 529 ? 38.083 0.144 -7.670 1.00 40.34 529 GLU A CA 1
ATOM 3968 C C . GLU A 1 529 ? 36.983 1.013 -7.036 1.00 40.34 529 GLU A C 1
ATOM 3970 O O . GLU A 1 529 ? 37.297 1.973 -6.342 1.00 40.34 529 GLU A O 1
ATOM 3975 N N . ALA A 1 530 ? 35.699 0.715 -7.264 1.00 37.75 530 ALA A N 1
ATOM 3976 C CA . ALA A 1 530 ? 34.576 1.514 -6.757 1.00 37.75 530 ALA A CA 1
ATOM 3977 C C . ALA A 1 530 ? 34.124 1.100 -5.345 1.00 37.75 530 ALA A C 1
ATOM 3979 O O . ALA A 1 530 ? 33.680 1.937 -4.563 1.00 37.75 530 ALA A O 1
ATOM 3980 N N . LEU A 1 531 ? 34.227 -0.191 -5.016 1.00 36.44 531 LEU A N 1
ATOM 3981 C CA . LEU A 1 531 ? 33.711 -0.756 -3.762 1.00 36.44 531 LEU A CA 1
ATOM 3982 C C . LEU A 1 531 ? 34.725 -0.761 -2.608 1.00 36.44 531 LEU A C 1
ATOM 3984 O O . LEU A 1 531 ? 34.346 -0.982 -1.463 1.00 36.44 531 LEU A O 1
ATOM 3988 N N . GLY A 1 532 ? 36.004 -0.494 -2.884 1.00 39.41 532 GLY A N 1
ATOM 3989 C CA . GLY A 1 532 ? 37.068 -0.460 -1.873 1.00 39.41 532 GLY A CA 1
ATOM 3990 C C . GLY A 1 532 ? 37.154 0.836 -1.060 1.00 39.41 532 GLY A C 1
ATOM 3991 O O . GLY A 1 532 ? 38.124 0.999 -0.321 1.00 39.41 532 GLY A O 1
ATOM 3992 N N . GLY A 1 533 ? 36.197 1.753 -1.225 1.00 43.44 533 GLY A N 1
ATOM 3993 C CA . GLY A 1 533 ? 36.329 3.119 -0.750 1.00 43.44 533 GLY A CA 1
ATOM 3994 C C . GLY A 1 533 ? 35.653 3.446 0.582 1.00 43.44 533 GLY A C 1
ATOM 3995 O O . GLY A 1 533 ? 34.433 3.327 0.718 1.00 43.44 533 GLY A O 1
ATOM 3996 N N . ALA A 1 534 ? 36.440 3.889 1.565 1.00 40.38 534 ALA A N 1
ATOM 3997 C CA . ALA A 1 534 ? 35.957 4.326 2.877 1.00 40.38 534 ALA A CA 1
ATOM 3998 C C . ALA A 1 534 ? 35.467 5.789 2.876 1.00 40.38 534 ALA A C 1
ATOM 4000 O O . ALA A 1 534 ? 34.741 6.181 3.791 1.00 40.38 534 ALA A O 1
ATOM 4001 N N . GLU A 1 535 ? 35.817 6.585 1.856 1.00 54.38 535 GLU A N 1
ATOM 4002 C CA . GLU A 1 535 ? 35.602 8.036 1.833 1.00 54.38 535 GLU A CA 1
ATOM 4003 C C . GLU A 1 535 ? 34.519 8.483 0.825 1.00 54.38 535 GLU A C 1
ATOM 4005 O O . GLU A 1 535 ? 34.228 7.839 -0.186 1.00 54.38 535 GLU A O 1
ATOM 4010 N N . LEU A 1 536 ? 33.893 9.631 1.109 1.00 50.50 536 LEU A N 1
ATOM 4011 C CA . LEU A 1 536 ? 32.834 10.272 0.312 1.00 50.50 536 LEU A CA 1
ATOM 4012 C C . LEU A 1 536 ? 33.213 10.452 -1.167 1.00 50.50 536 LEU A C 1
ATOM 4014 O O . LEU A 1 536 ? 32.388 10.248 -2.057 1.00 50.50 536 LEU A O 1
ATOM 4018 N N . THR A 1 537 ? 34.476 10.774 -1.425 1.00 51.12 537 THR A N 1
ATOM 4019 C CA . THR A 1 537 ? 35.082 10.951 -2.749 1.00 51.12 537 THR A CA 1
ATOM 4020 C C . THR A 1 537 ? 34.951 9.704 -3.624 1.00 51.12 537 THR A C 1
ATOM 4022 O O . THR A 1 537 ? 34.699 9.818 -4.821 1.00 51.12 537 THR A O 1
ATOM 4025 N N . GLU A 1 538 ? 35.043 8.508 -3.043 1.00 55.47 538 GLU A N 1
ATOM 4026 C CA . GLU A 1 538 ? 34.946 7.234 -3.769 1.00 55.47 538 GLU A CA 1
ATOM 4027 C C . GLU A 1 538 ? 33.482 6.860 -4.048 1.00 55.47 538 GLU A C 1
ATOM 4029 O O . GLU A 1 538 ? 33.155 6.365 -5.129 1.00 55.47 538 GLU A O 1
ATOM 4034 N N . ARG A 1 539 ? 32.566 7.208 -3.131 1.00 58.50 539 ARG A N 1
ATOM 4035 C CA . ARG A 1 539 ? 31.110 7.065 -3.331 1.00 58.50 539 ARG A CA 1
ATOM 4036 C C . ARG A 1 539 ? 30.591 8.001 -4.422 1.00 58.50 539 ARG A C 1
ATOM 4038 O O . ARG A 1 539 ? 29.791 7.579 -5.253 1.00 58.50 539 ARG A O 1
ATOM 4045 N N . LEU A 1 540 ? 31.063 9.248 -4.442 1.00 54.81 540 LEU A N 1
ATOM 4046 C CA . LEU A 1 540 ? 30.756 10.222 -5.492 1.00 54.81 540 LEU A CA 1
ATOM 4047 C C . LEU A 1 540 ? 31.386 9.821 -6.833 1.00 54.81 540 LEU A C 1
ATOM 4049 O O . LEU A 1 540 ? 30.757 10.004 -7.872 1.00 54.81 540 LEU A O 1
ATOM 4053 N N . ALA A 1 541 ? 32.572 9.201 -6.824 1.00 55.00 541 ALA A N 1
ATOM 4054 C CA . ALA A 1 541 ? 33.178 8.626 -8.024 1.00 55.00 541 ALA A CA 1
ATOM 4055 C C . ALA A 1 541 ? 32.368 7.453 -8.588 1.00 55.00 541 ALA A C 1
ATOM 4057 O O . ALA A 1 541 ? 32.195 7.376 -9.801 1.00 55.00 541 ALA A O 1
ATOM 4058 N N . ALA A 1 542 ? 31.834 6.571 -7.739 1.00 53.53 542 ALA A N 1
ATOM 4059 C CA . ALA A 1 542 ? 30.923 5.510 -8.169 1.00 53.53 542 ALA A CA 1
ATOM 4060 C C . ALA A 1 542 ? 29.630 6.088 -8.774 1.00 53.53 542 ALA A C 1
ATOM 4062 O O . ALA A 1 542 ? 29.204 5.658 -9.842 1.00 53.53 542 ALA A O 1
ATOM 4063 N N . LEU A 1 543 ? 29.064 7.126 -8.151 1.00 51.56 543 LEU A N 1
ATOM 4064 C CA . LEU A 1 543 ? 27.895 7.858 -8.651 1.00 51.56 543 LEU A CA 1
ATOM 4065 C C . LEU A 1 543 ? 28.162 8.515 -10.019 1.00 51.56 543 LEU A C 1
ATOM 4067 O O . LEU A 1 543 ? 27.348 8.404 -10.928 1.00 51.56 543 LEU A O 1
ATOM 4071 N N . LEU A 1 544 ? 29.331 9.131 -10.207 1.00 49.56 544 LEU A N 1
ATOM 4072 C CA . LEU A 1 544 ? 29.750 9.724 -11.484 1.00 49.56 544 LEU A CA 1
ATOM 4073 C C . LEU A 1 544 ? 30.029 8.683 -12.579 1.00 49.56 544 LEU A C 1
ATOM 4075 O O . LEU A 1 544 ? 29.814 8.957 -13.761 1.00 49.56 544 LEU A O 1
ATOM 4079 N N . 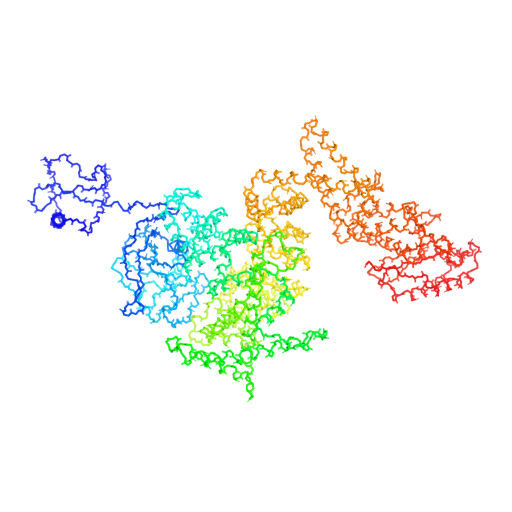ARG A 1 545 ? 30.461 7.472 -12.206 1.00 54.25 545 ARG A N 1
ATOM 4080 C CA . ARG A 1 545 ? 30.591 6.341 -13.139 1.00 54.25 545 ARG A CA 1
ATOM 4081 C C . ARG A 1 545 ? 29.225 5.812 -13.576 1.00 54.25 545 ARG A C 1
ATOM 4083 O O . ARG A 1 545 ? 29.028 5.643 -14.773 1.00 54.25 545 ARG A O 1
ATOM 4090 N N . VAL A 1 546 ? 28.276 5.656 -12.645 1.00 44.56 546 VAL A N 1
ATOM 4091 C CA . VAL A 1 546 ? 26.873 5.304 -12.955 1.00 44.56 546 VAL A CA 1
ATOM 4092 C C . VAL A 1 546 ? 26.232 6.347 -13.880 1.00 44.56 546 VAL A C 1
ATOM 4094 O O . VAL A 1 546 ? 25.498 5.994 -14.793 1.00 44.56 546 VAL A O 1
ATOM 4097 N N . LEU A 1 547 ? 26.571 7.628 -13.715 1.00 41.91 547 LEU A N 1
ATOM 4098 C CA . LEU A 1 547 ? 26.093 8.721 -14.574 1.00 41.91 547 LEU A CA 1
ATOM 4099 C C . LEU A 1 547 ? 26.893 8.885 -15.886 1.00 41.91 547 LEU A C 1
ATOM 4101 O O . LEU A 1 547 ? 26.592 9.775 -16.686 1.00 41.91 547 LEU A O 1
ATOM 4105 N N . GLY A 1 548 ? 27.905 8.045 -16.135 1.00 47.09 548 GLY A N 1
ATOM 4106 C CA . GLY A 1 548 ? 28.661 8.002 -17.390 1.00 47.09 548 GLY A CA 1
ATOM 4107 C C . GLY A 1 548 ? 29.519 9.238 -17.694 1.00 47.09 548 GLY A C 1
ATOM 4108 O O . GLY A 1 548 ? 29.720 9.570 -18.866 1.00 47.09 548 GLY A O 1
ATOM 4109 N N . SER A 1 549 ? 30.014 9.961 -16.682 1.00 43.66 549 SER A N 1
ATOM 4110 C CA . SER A 1 549 ? 30.859 11.153 -16.891 1.00 43.66 549 SER A CA 1
ATOM 4111 C C . SER A 1 549 ? 32.364 10.851 -16.969 1.00 43.66 549 SER A C 1
ATOM 4113 O O . SER A 1 549 ? 33.099 11.592 -17.620 1.00 43.66 549 SER A O 1
ATOM 4115 N N . VAL A 1 550 ? 32.831 9.729 -16.406 1.00 41.44 550 VAL A N 1
ATOM 4116 C CA . VAL A 1 550 ? 34.274 9.414 -16.293 1.00 41.44 550 VAL A CA 1
ATOM 4117 C C . VAL A 1 550 ? 34.917 8.978 -17.623 1.00 41.44 550 VAL A C 1
ATOM 4119 O O . VAL A 1 550 ? 36.117 9.165 -17.817 1.00 41.44 550 VAL A O 1
ATOM 4122 N N . GLY A 1 551 ? 34.135 8.512 -18.604 1.00 43.00 551 GLY A N 1
ATOM 4123 C CA . GLY A 1 551 ? 34.644 8.057 -19.911 1.00 43.00 551 GLY A CA 1
ATOM 4124 C C . GLY A 1 551 ? 35.302 9.136 -20.791 1.00 43.00 551 GLY A C 1
ATOM 4125 O O . GLY A 1 551 ? 35.806 8.822 -21.866 1.00 43.00 551 GLY A O 1
ATOM 4126 N N . ARG A 1 552 ? 35.311 10.413 -20.374 1.00 42.72 552 ARG A N 1
ATOM 4127 C CA . ARG A 1 552 ? 35.977 11.512 -21.102 1.00 42.72 552 ARG A CA 1
ATOM 4128 C C . ARG A 1 552 ? 37.420 11.779 -20.662 1.00 42.72 552 ARG A C 1
ATOM 4130 O O . ARG A 1 552 ? 38.100 12.556 -21.328 1.00 42.72 552 ARG A O 1
ATOM 4137 N N . LEU A 1 553 ? 37.898 11.174 -19.574 1.00 41.72 553 LEU A N 1
ATOM 4138 C CA . LEU A 1 553 ? 39.098 11.646 -18.879 1.00 41.72 553 LEU A CA 1
ATOM 4139 C C . LEU A 1 553 ? 40.200 10.590 -18.873 1.00 41.72 553 LEU A C 1
ATOM 4141 O O . LEU A 1 553 ? 40.307 9.765 -17.973 1.00 41.72 553 LEU A O 1
ATOM 4145 N N . GLY A 1 554 ? 41.088 10.660 -19.863 1.00 36.06 554 GLY A N 1
ATOM 4146 C CA . GLY A 1 554 ? 42.293 9.826 -19.917 1.00 36.06 554 GLY A CA 1
ATOM 4147 C C . GLY A 1 554 ? 43.370 10.186 -18.879 1.00 36.06 554 GLY A C 1
ATOM 4148 O O . GLY A 1 554 ? 44.485 9.680 -18.974 1.00 36.06 554 GLY A O 1
ATOM 4149 N N . LYS A 1 555 ? 43.099 11.086 -17.917 1.00 47.78 555 LYS A N 1
ATOM 4150 C CA . LYS A 1 555 ? 44.076 11.555 -16.919 1.00 47.78 555 LYS A CA 1
ATOM 4151 C C . LYS A 1 555 ? 43.476 11.598 -15.514 1.00 47.78 555 LYS A C 1
ATOM 4153 O O . LYS A 1 555 ? 42.570 12.380 -15.235 1.00 47.78 555 LYS A O 1
ATOM 4158 N N . ALA A 1 556 ? 44.067 10.832 -14.596 1.00 47.53 556 ALA A N 1
ATOM 4159 C CA . ALA A 1 556 ? 43.677 10.751 -13.183 1.00 47.53 556 ALA A CA 1
ATOM 4160 C C . ALA A 1 556 ? 43.592 12.119 -12.463 1.00 47.53 556 ALA A C 1
ATOM 4162 O O . ALA A 1 556 ? 42.815 12.282 -11.524 1.00 47.53 556 ALA A O 1
ATOM 4163 N N . SER A 1 557 ? 44.348 13.126 -12.918 1.00 46.88 557 SER A N 1
ATOM 4164 C CA . SER A 1 557 ? 44.331 14.481 -12.350 1.00 46.88 557 SER A CA 1
ATOM 4165 C C . SER A 1 557 ? 43.044 15.264 -12.634 1.00 46.88 557 SER A C 1
ATOM 4167 O O . SER A 1 557 ? 42.643 16.086 -11.815 1.00 46.88 557 SER A O 1
ATOM 4169 N N . GLU A 1 558 ? 42.392 15.038 -13.778 1.00 58.97 558 GLU A N 1
ATOM 4170 C CA . GLU A 1 558 ? 41.148 15.738 -14.137 1.00 58.97 558 GLU A CA 1
ATOM 4171 C C . GLU A 1 558 ? 39.961 15.168 -13.347 1.00 58.97 558 GLU A C 1
ATOM 4173 O O . GLU A 1 558 ? 39.150 15.928 -12.816 1.00 58.97 558 GLU A O 1
ATOM 4178 N N . VAL A 1 559 ? 39.953 13.845 -13.139 1.00 59.09 559 VAL A N 1
ATOM 4179 C CA . VAL A 1 559 ? 38.970 13.134 -12.305 1.00 59.09 559 VAL A CA 1
ATOM 4180 C C . VAL A 1 559 ? 38.996 13.648 -10.860 1.00 59.09 559 VAL A C 1
ATOM 4182 O O . VAL A 1 559 ? 37.949 13.945 -10.291 1.00 59.09 559 VAL A O 1
ATOM 4185 N N . ALA A 1 560 ? 40.182 13.837 -10.271 1.00 67.31 560 ALA A N 1
ATOM 4186 C CA . ALA A 1 560 ? 40.310 14.389 -8.918 1.00 67.31 560 ALA A CA 1
ATOM 4187 C C . ALA A 1 560 ? 39.755 15.825 -8.804 1.00 67.31 560 ALA A C 1
ATOM 4189 O O . ALA A 1 560 ? 39.145 16.192 -7.793 1.00 67.31 560 ALA A O 1
ATOM 4190 N N . GLY A 1 561 ? 39.936 16.637 -9.852 1.00 75.12 561 GLY A N 1
ATOM 4191 C CA . GLY A 1 561 ? 39.421 18.003 -9.919 1.00 75.12 561 GLY A CA 1
ATOM 4192 C C . GLY A 1 561 ? 37.896 18.069 -10.024 1.00 75.12 561 GLY A C 1
ATOM 4193 O O . GLY A 1 561 ? 37.277 18.917 -9.379 1.00 75.12 561 GLY A O 1
ATOM 4194 N N . GLU A 1 562 ? 37.283 17.180 -10.804 1.00 73.38 562 GLU A N 1
ATOM 4195 C CA . GLU A 1 562 ? 35.823 17.069 -10.920 1.00 73.38 562 GLU A CA 1
ATOM 4196 C C . GLU A 1 562 ? 35.182 16.514 -9.648 1.00 73.38 562 GLU A C 1
ATOM 4198 O O . GLU A 1 562 ? 34.209 17.087 -9.157 1.00 73.38 562 GLU A O 1
ATOM 4203 N N . LEU A 1 563 ? 35.779 15.481 -9.046 1.00 76.50 563 LEU A N 1
ATOM 4204 C CA . LEU A 1 563 ? 35.328 14.946 -7.761 1.00 76.50 563 LEU A CA 1
ATOM 4205 C C . LEU A 1 563 ? 35.352 16.012 -6.671 1.00 76.50 563 LEU A C 1
ATOM 4207 O O . LEU A 1 563 ? 34.382 16.164 -5.937 1.00 76.50 563 LEU A O 1
ATOM 4211 N N . SER A 1 564 ? 36.415 16.817 -6.625 1.00 82.62 564 SER A N 1
ATOM 4212 C CA . SER A 1 564 ? 36.509 17.931 -5.681 1.00 82.62 564 SER A CA 1
ATOM 4213 C C . SER A 1 564 ? 35.453 19.015 -5.935 1.00 82.62 564 SER A C 1
ATOM 4215 O O . SER A 1 564 ? 35.007 19.663 -4.992 1.00 82.62 564 SER A O 1
ATOM 4217 N N . ARG A 1 565 ? 35.050 19.267 -7.191 1.00 88.31 565 ARG A N 1
ATOM 4218 C CA . ARG A 1 565 ? 33.954 20.212 -7.495 1.00 88.31 565 ARG A CA 1
ATOM 4219 C C . ARG A 1 565 ? 32.617 19.671 -7.017 1.00 88.31 565 ARG A C 1
ATOM 4221 O O . ARG A 1 565 ? 31.855 20.408 -6.394 1.00 88.31 565 ARG A O 1
ATOM 4228 N N . LEU A 1 566 ? 32.355 18.398 -7.295 1.00 85.38 566 LEU A N 1
ATOM 4229 C CA . LEU A 1 566 ? 31.110 17.754 -6.914 1.00 85.38 566 LEU A CA 1
ATOM 4230 C C . LEU A 1 566 ? 30.988 17.638 -5.393 1.00 85.38 566 LEU A C 1
ATOM 4232 O O . LEU A 1 566 ? 29.938 17.957 -4.853 1.00 85.38 566 LEU A O 1
ATOM 4236 N N . ASP A 1 567 ? 32.074 17.301 -4.701 1.00 85.62 567 ASP A N 1
ATOM 4237 C CA . ASP A 1 567 ? 32.137 17.275 -3.240 1.00 85.62 567 ASP A CA 1
ATOM 4238 C C . ASP A 1 567 ? 31.796 18.645 -2.624 1.00 85.62 567 ASP A C 1
ATOM 4240 O O . ASP A 1 567 ? 30.900 18.763 -1.787 1.00 85.62 567 ASP A O 1
ATOM 4244 N N . ARG A 1 568 ? 32.407 19.728 -3.128 1.00 92.56 568 ARG A N 1
ATOM 4245 C CA . ARG A 1 568 ? 32.082 21.099 -2.691 1.00 92.56 568 ARG A CA 1
ATOM 4246 C C . ARG A 1 568 ? 30.631 21.482 -2.975 1.00 92.56 568 ARG A C 1
ATOM 4248 O O . ARG A 1 568 ? 30.008 22.149 -2.147 1.00 92.56 568 ARG A O 1
ATOM 4255 N N . MET A 1 569 ? 30.096 21.075 -4.127 1.00 94.06 569 MET A N 1
ATOM 4256 C CA . MET A 1 569 ? 28.695 21.300 -4.478 1.00 94.06 569 MET A CA 1
ATOM 4257 C C . MET A 1 569 ? 27.759 20.562 -3.515 1.00 94.06 569 MET A C 1
ATOM 4259 O O . MET A 1 569 ? 26.844 21.172 -2.965 1.00 94.06 569 MET A O 1
ATOM 4263 N N . VAL A 1 570 ? 28.013 19.275 -3.264 1.00 91.44 570 VAL A N 1
ATOM 4264 C CA . VAL A 1 570 ? 27.231 18.446 -2.338 1.00 91.44 570 VAL A CA 1
ATOM 4265 C C . VAL A 1 570 ? 27.297 19.010 -0.924 1.00 91.44 570 VAL A C 1
ATOM 4267 O O . VAL A 1 570 ? 26.259 19.123 -0.281 1.00 91.44 570 VAL A O 1
ATOM 4270 N N . ALA A 1 571 ? 28.464 19.457 -0.458 1.00 90.94 571 ALA A N 1
ATOM 4271 C CA . ALA A 1 571 ? 28.603 20.084 0.852 1.00 90.94 571 ALA A CA 1
ATOM 4272 C C . ALA A 1 571 ? 27.800 21.382 0.986 1.00 90.94 571 ALA A C 1
ATOM 4274 O O . ALA A 1 571 ? 27.120 21.605 1.992 1.00 90.94 571 ALA A O 1
ATOM 4275 N N . ALA A 1 572 ? 27.834 22.232 -0.040 1.00 93.38 572 ALA A N 1
ATOM 4276 C CA . ALA A 1 572 ? 27.067 23.470 -0.043 1.00 93.38 572 ALA A CA 1
ATOM 4277 C C . ALA A 1 572 ? 25.550 23.206 -0.111 1.00 93.38 572 ALA A C 1
ATOM 4279 O O . ALA A 1 572 ? 24.779 23.870 0.589 1.00 93.38 572 ALA A O 1
ATOM 4280 N N . LEU A 1 573 ? 25.120 22.211 -0.897 1.00 94.81 573 LEU A N 1
ATOM 4281 C CA . LEU A 1 573 ? 23.728 21.757 -0.958 1.00 94.81 573 LEU A CA 1
ATOM 4282 C C . LEU A 1 573 ? 23.273 21.109 0.353 1.00 94.81 573 LEU A C 1
ATOM 4284 O O . LEU A 1 573 ? 22.154 21.364 0.784 1.00 94.81 573 LEU A O 1
ATOM 4288 N N . ALA A 1 574 ? 24.131 20.341 1.024 1.00 93.50 574 ALA A N 1
ATOM 4289 C CA . ALA A 1 574 ? 23.854 19.753 2.331 1.00 93.50 574 ALA A CA 1
ATOM 4290 C C . ALA A 1 574 ? 23.575 20.840 3.376 1.00 93.50 574 ALA A C 1
ATOM 4292 O O . ALA A 1 574 ? 22.583 20.764 4.100 1.00 93.50 574 ALA A O 1
ATOM 4293 N N . GLY A 1 575 ? 24.389 21.902 3.391 1.00 92.56 575 GLY A N 1
ATOM 4294 C CA . GLY A 1 575 ? 24.151 23.069 4.240 1.00 92.56 575 GLY A CA 1
ATOM 4295 C C . GLY A 1 575 ? 22.854 23.811 3.895 1.00 92.56 575 GLY A C 1
ATOM 4296 O O . GLY A 1 575 ? 22.186 24.326 4.788 1.00 92.56 575 GLY A O 1
ATOM 4297 N N . LEU A 1 576 ? 22.474 23.859 2.614 1.00 93.38 576 LEU A N 1
ATOM 4298 C CA . LEU A 1 576 ? 21.215 24.460 2.161 1.00 93.38 576 LEU A CA 1
ATOM 4299 C C . LEU A 1 576 ? 19.989 23.605 2.532 1.00 93.38 576 LEU A C 1
ATOM 4301 O O . LEU A 1 576 ? 18.940 24.148 2.872 1.00 93.38 576 LEU A O 1
ATOM 4305 N N . ALA A 1 577 ? 20.143 22.282 2.502 1.00 93.12 577 ALA A N 1
ATOM 4306 C CA . ALA A 1 577 ? 19.141 21.284 2.869 1.00 93.12 577 ALA A CA 1
ATOM 4307 C C . ALA A 1 577 ? 19.040 21.036 4.390 1.00 93.12 577 ALA A C 1
ATOM 4309 O O . ALA A 1 577 ? 18.215 20.222 4.816 1.00 93.12 577 ALA A O 1
ATOM 4310 N N . GLU A 1 578 ? 19.854 21.739 5.192 1.00 94.19 578 GLU A N 1
ATOM 4311 C CA . GLU A 1 578 ? 19.965 21.610 6.655 1.00 94.19 578 GLU A CA 1
ATOM 4312 C C . GLU A 1 578 ? 20.351 20.189 7.112 1.00 94.19 578 GLU A C 1
ATOM 4314 O O . GLU A 1 578 ? 19.886 19.681 8.136 1.00 94.19 578 GLU A O 1
ATOM 4319 N N . LEU A 1 579 ? 21.213 19.523 6.340 1.00 92.12 579 LEU A N 1
ATOM 4320 C CA . LEU A 1 579 ? 21.767 18.219 6.692 1.00 92.12 579 LEU A CA 1
ATOM 4321 C C . LEU A 1 579 ? 22.932 18.382 7.678 1.00 92.12 579 LEU A C 1
ATOM 4323 O O . LEU A 1 579 ? 23.716 19.325 7.589 1.00 92.12 579 LEU A O 1
ATOM 4327 N N . ARG A 1 580 ? 23.024 17.458 8.642 1.00 87.44 580 ARG A N 1
ATOM 4328 C CA . ARG A 1 580 ? 23.974 17.534 9.767 1.00 87.44 580 ARG A CA 1
ATOM 4329 C C . ARG A 1 580 ? 25.434 17.434 9.316 1.00 87.44 580 ARG A C 1
ATOM 4331 O O . ARG A 1 580 ? 26.294 18.082 9.906 1.00 87.44 580 ARG A O 1
ATOM 4338 N N . ASP A 1 581 ? 25.690 16.607 8.311 1.00 88.25 581 ASP A N 1
ATOM 4339 C CA . ASP A 1 581 ? 27.014 16.257 7.809 1.00 88.25 581 ASP A CA 1
ATOM 4340 C C . ASP A 1 581 ? 26.926 15.757 6.354 1.00 88.25 581 ASP A C 1
ATOM 4342 O O . ASP A 1 581 ? 25.843 15.647 5.767 1.00 88.25 581 ASP A O 1
ATOM 4346 N N . LEU A 1 582 ? 28.093 15.494 5.761 1.00 82.25 582 LEU A N 1
ATOM 4347 C CA . LEU A 1 582 ? 28.207 15.016 4.385 1.00 82.25 582 LEU A CA 1
ATOM 4348 C C . LEU A 1 582 ? 27.760 13.563 4.213 1.00 82.25 582 LEU A C 1
ATOM 4350 O O . LEU A 1 582 ? 27.298 13.205 3.131 1.00 82.25 582 LEU A O 1
ATOM 4354 N N . ASP A 1 583 ? 27.846 12.741 5.258 1.00 79.56 583 ASP A N 1
ATOM 4355 C CA . ASP A 1 583 ? 27.382 11.355 5.202 1.00 79.56 583 ASP A CA 1
ATOM 4356 C C . ASP A 1 583 ? 25.863 11.298 5.021 1.00 79.56 583 ASP A C 1
ATOM 4358 O O . ASP A 1 583 ? 25.374 10.564 4.160 1.00 79.56 583 ASP A O 1
ATOM 4362 N N . ALA A 1 584 ? 25.121 12.146 5.739 1.00 83.31 584 ALA A N 1
ATOM 4363 C CA . ALA A 1 584 ? 23.682 12.307 5.551 1.00 83.31 584 ALA A CA 1
ATOM 4364 C C . ALA A 1 584 ? 23.327 12.800 4.136 1.00 83.31 584 ALA A C 1
ATOM 4366 O O . ALA A 1 584 ? 22.300 12.404 3.585 1.00 83.31 584 ALA A O 1
ATOM 4367 N N . ALA A 1 585 ? 24.165 13.648 3.530 1.00 87.19 585 ALA A N 1
ATOM 4368 C CA . ALA A 1 585 ? 23.976 14.091 2.150 1.00 87.19 585 ALA A CA 1
ATOM 4369 C C . ALA A 1 585 ? 24.236 12.961 1.148 1.00 87.19 585 ALA A C 1
ATOM 4371 O O . ALA A 1 585 ? 23.449 12.768 0.226 1.00 87.19 585 ALA A O 1
ATOM 4372 N N . ALA A 1 586 ? 25.293 12.174 1.351 1.00 80.81 586 ALA A N 1
ATOM 4373 C CA . ALA A 1 586 ? 25.612 11.021 0.516 1.00 80.81 586 ALA A CA 1
ATOM 4374 C C . ALA A 1 586 ? 24.527 9.939 0.578 1.00 80.81 586 ALA A C 1
ATOM 4376 O O . ALA A 1 586 ? 24.185 9.351 -0.445 1.00 80.81 586 ALA A O 1
ATOM 4377 N N . GLN A 1 587 ? 23.975 9.690 1.766 1.00 80.62 587 GLN A N 1
ATOM 4378 C CA . GLN A 1 587 ? 22.838 8.793 1.959 1.00 80.62 587 GLN A CA 1
ATOM 4379 C C . GLN A 1 587 ? 21.594 9.299 1.221 1.00 80.62 587 GLN A C 1
ATOM 4381 O O . GLN A 1 587 ? 21.032 8.569 0.409 1.00 80.62 587 GLN A O 1
ATOM 4386 N N . ALA A 1 588 ? 21.235 10.574 1.398 1.00 87.62 588 ALA A N 1
ATOM 4387 C CA . ALA A 1 588 ? 20.109 11.188 0.697 1.00 87.62 588 ALA A CA 1
ATOM 4388 C C . ALA A 1 588 ? 20.274 11.160 -0.836 1.00 87.62 588 ALA A C 1
ATOM 4390 O O . ALA A 1 588 ? 19.309 10.882 -1.545 1.00 87.62 588 ALA A O 1
ATOM 4391 N N . LEU A 1 589 ? 21.491 11.383 -1.352 1.00 87.06 589 LEU A N 1
ATOM 4392 C CA . LEU A 1 589 ? 21.799 11.309 -2.786 1.00 87.06 589 LEU A CA 1
ATOM 4393 C C . LEU A 1 589 ? 21.505 9.931 -3.388 1.00 87.06 589 LEU A C 1
ATOM 4395 O O . LEU A 1 589 ? 21.070 9.863 -4.533 1.00 87.06 589 LEU A O 1
ATOM 4399 N N . ARG A 1 590 ? 21.690 8.840 -2.631 1.00 82.19 590 ARG A N 1
ATOM 4400 C CA . ARG A 1 590 ? 21.389 7.473 -3.103 1.00 82.19 590 ARG A CA 1
ATOM 4401 C C . ARG A 1 590 ? 19.902 7.239 -3.354 1.00 82.19 590 ARG A C 1
ATOM 4403 O O . ARG A 1 590 ? 19.559 6.306 -4.068 1.00 82.19 590 ARG A O 1
ATOM 4410 N N . LEU A 1 591 ? 19.042 8.061 -2.757 1.00 86.19 591 LEU A N 1
ATOM 4411 C CA . LEU A 1 591 ? 17.591 7.967 -2.894 1.00 86.19 591 LEU A CA 1
ATOM 4412 C C . LEU A 1 591 ? 17.040 8.909 -3.968 1.00 86.19 591 LEU A C 1
ATOM 4414 O O . LEU A 1 591 ? 15.839 8.884 -4.238 1.00 86.19 591 LEU A O 1
ATOM 4418 N N . LEU A 1 592 ? 17.886 9.771 -4.546 1.00 88.12 592 LEU A N 1
ATOM 4419 C CA . LEU A 1 592 ? 17.446 10.713 -5.564 1.00 88.12 592 LEU A CA 1
ATOM 4420 C C . LEU A 1 592 ? 17.329 10.038 -6.937 1.00 88.12 592 LEU A C 1
ATOM 4422 O O . LEU A 1 592 ? 18.215 9.274 -7.324 1.00 88.12 592 LEU A O 1
ATOM 4426 N N . PRO A 1 593 ? 16.296 10.384 -7.723 1.00 85.38 593 PRO A N 1
ATOM 4427 C CA . PRO A 1 593 ? 16.185 9.951 -9.110 1.00 85.38 593 PRO A CA 1
ATOM 4428 C C . PRO A 1 593 ? 17.349 10.450 -9.973 1.00 85.38 593 PRO A C 1
ATOM 4430 O O . PRO A 1 593 ? 17.860 11.556 -9.778 1.00 85.38 593 PRO A O 1
ATOM 4433 N N . GLU A 1 594 ? 17.686 9.691 -11.017 1.00 77.62 594 GLU A N 1
ATOM 4434 C CA . GLU A 1 594 ? 18.746 10.027 -11.979 1.00 77.62 594 GLU A CA 1
ATOM 4435 C C . GLU A 1 594 ? 18.658 11.462 -12.553 1.00 77.62 594 GLU A C 1
ATOM 4437 O O . GLU A 1 594 ? 19.696 12.124 -12.624 1.00 77.62 594 GLU A O 1
ATOM 4442 N N . PRO A 1 595 ? 17.472 12.029 -12.881 1.00 79.69 595 PRO A N 1
ATOM 4443 C CA . PRO A 1 595 ? 17.373 13.420 -13.331 1.00 79.69 595 PRO A CA 1
ATOM 4444 C C . PRO A 1 595 ? 17.969 14.452 -12.363 1.00 79.69 595 PRO A C 1
ATOM 4446 O O . PRO A 1 595 ? 18.594 15.414 -12.814 1.00 79.69 595 PRO A O 1
ATOM 4449 N N . TYR A 1 596 ? 17.814 14.243 -11.050 1.00 86.25 596 TYR A N 1
ATOM 4450 C CA . TYR A 1 596 ? 18.377 15.119 -10.018 1.00 86.25 596 TYR A CA 1
ATOM 4451 C C . TYR A 1 596 ? 19.891 14.945 -9.917 1.00 86.25 596 TYR A C 1
ATOM 4453 O O . TYR A 1 596 ? 20.626 15.917 -9.765 1.00 86.25 596 TYR A O 1
ATOM 4461 N N . LEU A 1 597 ? 20.378 13.716 -10.062 1.00 83.62 597 LEU A N 1
ATOM 4462 C CA . LEU A 1 597 ? 21.809 13.434 -10.071 1.00 83.62 597 LEU A CA 1
ATOM 4463 C C . LEU A 1 597 ? 22.500 14.062 -11.292 1.00 83.62 597 LEU A C 1
ATOM 4465 O O . LEU A 1 597 ? 23.532 14.714 -11.155 1.00 83.62 597 LEU A O 1
ATOM 4469 N N . ALA A 1 598 ? 21.885 13.972 -12.472 1.00 77.56 598 ALA A N 1
ATOM 4470 C CA . ALA A 1 598 ? 22.369 14.647 -13.673 1.00 77.56 598 ALA A CA 1
ATOM 4471 C C . ALA A 1 598 ? 22.336 16.181 -13.530 1.00 77.56 598 ALA A C 1
ATOM 4473 O O . ALA A 1 598 ? 23.212 16.882 -14.037 1.00 77.56 598 ALA A O 1
ATOM 4474 N N . GLU A 1 599 ? 21.327 16.722 -12.845 1.00 86.12 599 GLU A N 1
ATOM 4475 C CA . GLU A 1 599 ? 21.238 18.149 -12.526 1.00 86.12 599 GLU A CA 1
ATOM 4476 C C . GLU A 1 599 ? 22.338 18.605 -11.571 1.00 86.12 599 GLU A C 1
ATOM 4478 O O . GLU A 1 599 ? 22.968 19.630 -11.827 1.00 86.12 599 GLU A O 1
ATOM 4483 N N . LEU A 1 600 ? 22.631 17.816 -10.536 1.00 89.38 600 LEU A N 1
ATOM 4484 C CA . LEU A 1 600 ? 23.749 18.047 -9.627 1.00 89.38 600 LEU A CA 1
ATOM 4485 C C . LEU A 1 600 ? 25.073 18.126 -10.396 1.00 89.38 600 LEU A C 1
ATOM 4487 O O . LEU A 1 600 ? 25.845 19.060 -10.178 1.00 89.38 600 LEU A O 1
ATOM 4491 N N . THR A 1 601 ? 25.318 17.193 -11.321 1.00 83.19 601 THR A N 1
ATOM 4492 C CA . THR A 1 601 ? 26.523 17.205 -12.162 1.00 83.19 601 THR A CA 1
ATOM 4493 C C . THR A 1 601 ? 26.592 18.469 -13.020 1.00 83.19 601 THR A C 1
ATOM 4495 O O . THR A 1 601 ? 27.608 19.161 -12.991 1.00 83.19 601 THR A O 1
ATOM 4498 N N . ARG A 1 602 ? 25.500 18.849 -13.704 1.00 85.62 602 ARG A N 1
ATOM 4499 C CA . ARG A 1 602 ? 25.452 20.093 -14.503 1.00 85.62 602 ARG A CA 1
ATOM 4500 C C . ARG A 1 602 ? 25.722 21.339 -13.660 1.00 85.62 602 ARG A C 1
ATOM 4502 O O . ARG A 1 602 ? 26.429 22.245 -14.102 1.00 85.62 602 ARG A O 1
ATOM 4509 N N . LEU A 1 603 ? 25.172 21.404 -12.448 1.00 90.38 603 LEU A N 1
ATOM 4510 C CA . LEU A 1 603 ? 25.428 22.516 -11.537 1.00 90.38 603 LEU A CA 1
ATOM 4511 C C . LEU A 1 603 ? 26.877 22.534 -11.061 1.00 90.38 603 LEU A C 1
ATOM 4513 O O . LEU A 1 603 ? 27.457 23.611 -10.994 1.00 90.38 603 LEU A O 1
ATOM 4517 N N . ALA A 1 604 ? 27.469 21.380 -10.750 1.00 89.94 604 ALA A N 1
ATOM 4518 C CA . ALA A 1 604 ? 28.869 21.288 -10.337 1.00 89.94 604 ALA A CA 1
ATOM 4519 C C . ALA A 1 604 ? 29.842 21.693 -11.462 1.00 89.94 604 ALA A C 1
ATOM 4521 O O . ALA A 1 604 ? 30.918 22.224 -11.186 1.00 89.94 604 ALA A O 1
ATOM 4522 N N . GLU A 1 605 ? 29.458 21.478 -12.723 1.00 87.31 605 GLU A N 1
ATOM 4523 C CA . GLU A 1 605 ? 30.191 21.955 -13.901 1.00 87.31 605 GLU A CA 1
ATOM 4524 C C . GLU A 1 605 ? 30.030 23.469 -14.118 1.00 87.31 605 GLU A C 1
ATOM 4526 O O . GLU A 1 605 ? 30.981 24.137 -14.521 1.00 87.31 605 GLU A O 1
ATOM 4531 N N . THR A 1 606 ? 28.838 24.013 -13.847 1.00 91.25 606 THR A N 1
ATOM 4532 C CA . THR A 1 606 ? 28.486 25.414 -14.145 1.00 91.25 606 THR A CA 1
ATOM 4533 C C . THR A 1 606 ? 28.880 26.382 -13.027 1.00 91.25 606 THR A C 1
ATOM 4535 O O . THR A 1 606 ? 29.253 27.523 -13.293 1.00 91.25 606 THR A O 1
ATOM 4538 N N . LEU A 1 607 ? 28.763 25.951 -11.771 1.00 93.50 607 LEU A N 1
ATOM 4539 C CA . LEU A 1 607 ? 28.975 26.773 -10.586 1.00 93.50 607 LEU A CA 1
ATOM 4540 C C . LEU A 1 607 ? 30.305 26.399 -9.927 1.00 93.50 607 LEU A C 1
ATOM 4542 O O . LEU A 1 607 ? 30.448 25.332 -9.329 1.00 93.50 607 LEU A O 1
ATOM 4546 N N . GLU A 1 608 ? 31.270 27.315 -9.951 1.00 92.94 608 GLU A N 1
ATOM 4547 C CA . GLU A 1 608 ? 32.516 27.155 -9.199 1.00 92.94 608 GLU A CA 1
ATOM 4548 C C . GLU A 1 608 ? 32.289 27.444 -7.710 1.00 92.94 608 GLU A C 1
ATOM 4550 O O . GLU A 1 608 ? 32.480 28.558 -7.223 1.00 92.94 608 GLU A O 1
ATOM 4555 N N . VAL A 1 609 ? 31.843 26.428 -6.968 1.00 94.50 609 VAL A N 1
ATOM 4556 C CA . VAL A 1 609 ? 31.579 26.539 -5.527 1.00 94.50 609 VAL A CA 1
ATOM 4557 C C . VAL A 1 609 ? 32.901 26.500 -4.738 1.00 94.50 609 VAL A C 1
ATOM 4559 O O . VAL A 1 609 ? 33.629 25.503 -4.830 1.00 94.50 609 VAL A O 1
ATOM 4562 N N . PRO A 1 610 ? 33.231 27.542 -3.942 1.00 92.50 610 PRO A N 1
ATOM 4563 C CA . PRO A 1 610 ? 34.407 27.536 -3.071 1.00 92.50 610 PRO A CA 1
ATOM 4564 C C . PRO A 1 610 ? 34.321 26.466 -1.976 1.00 92.50 610 PRO A C 1
ATOM 4566 O O . PRO A 1 610 ? 33.233 26.098 -1.532 1.00 92.50 610 PRO A O 1
ATOM 4569 N N . ALA A 1 611 ? 35.469 25.984 -1.492 1.00 89.25 611 ALA A N 1
ATOM 4570 C CA . ALA A 1 611 ? 35.496 25.034 -0.380 1.00 89.25 611 ALA A CA 1
ATOM 4571 C C . ALA A 1 611 ? 34.894 25.673 0.883 1.00 89.25 611 ALA A C 1
ATOM 4573 O O . ALA A 1 611 ? 35.202 26.820 1.204 1.00 89.25 611 ALA A O 1
ATOM 4574 N N . GLY A 1 612 ? 34.009 24.948 1.576 1.00 87.69 612 GLY A N 1
ATOM 4575 C CA . GLY A 1 612 ? 33.314 25.463 2.761 1.00 87.69 612 GLY A CA 1
ATOM 4576 C C . GLY A 1 612 ? 32.337 26.614 2.476 1.00 87.69 612 GLY A C 1
ATOM 4577 O O . GLY A 1 612 ? 32.023 27.387 3.382 1.00 87.69 612 GLY A O 1
ATOM 4578 N N . ALA A 1 613 ? 31.871 26.774 1.231 1.00 90.69 613 ALA A N 1
ATOM 4579 C CA . ALA A 1 613 ? 30.922 27.824 0.879 1.00 90.69 613 ALA A CA 1
ATOM 4580 C C . ALA A 1 613 ? 29.635 27.732 1.716 1.00 90.69 613 ALA A C 1
ATOM 4582 O O . ALA A 1 613 ? 28.906 26.743 1.674 1.00 90.69 613 ALA A O 1
ATOM 4583 N N . ALA A 1 614 ? 29.319 28.809 2.438 1.00 91.88 614 ALA A N 1
ATOM 4584 C CA . ALA A 1 614 ? 28.065 28.908 3.176 1.00 91.88 614 ALA A CA 1
ATOM 4585 C C . ALA A 1 614 ? 26.849 28.909 2.219 1.00 91.88 614 ALA A C 1
ATOM 4587 O O . ALA A 1 614 ? 26.956 29.429 1.102 1.00 91.88 614 ALA A O 1
ATOM 4588 N N . PRO A 1 615 ? 25.649 28.479 2.659 1.00 93.81 615 PRO A N 1
ATOM 4589 C CA . PRO A 1 615 ? 24.450 28.419 1.808 1.00 93.81 615 PRO A CA 1
ATOM 4590 C C . PRO A 1 615 ? 24.095 29.744 1.107 1.00 93.81 615 PRO A C 1
ATOM 4592 O O . PRO A 1 615 ? 23.623 29.767 -0.029 1.00 93.81 615 PRO A O 1
ATOM 4595 N N . ARG A 1 616 ? 24.378 30.887 1.753 1.00 94.88 616 ARG A N 1
ATOM 4596 C CA . ARG A 1 616 ? 24.190 32.226 1.159 1.00 94.88 616 ARG A CA 1
ATOM 4597 C C . ARG A 1 616 ? 25.100 32.473 -0.050 1.00 94.88 616 ARG A C 1
ATOM 4599 O O . ARG A 1 616 ? 24.692 33.169 -0.978 1.00 94.88 616 ARG A O 1
ATOM 4606 N N . VAL A 1 617 ? 26.315 31.919 -0.041 1.00 95.25 617 VAL A N 1
ATOM 4607 C CA . VAL A 1 617 ? 27.276 32.020 -1.150 1.00 95.25 617 VAL A CA 1
ATOM 4608 C C . VAL A 1 617 ? 26.791 31.192 -2.334 1.00 95.25 617 VAL A C 1
ATOM 4610 O O . VAL A 1 617 ? 26.753 31.727 -3.439 1.00 95.25 617 VAL A O 1
ATOM 4613 N N . LEU A 1 618 ? 26.335 29.955 -2.098 1.00 95.69 618 LEU A N 1
ATOM 4614 C CA . LEU A 1 618 ? 25.767 29.104 -3.147 1.00 95.69 618 LEU A CA 1
ATOM 4615 C C . LEU A 1 618 ? 24.549 29.765 -3.807 1.00 95.69 618 LEU A C 1
ATOM 4617 O O . LEU A 1 618 ? 24.525 29.907 -5.024 1.00 95.69 618 LEU A O 1
ATOM 4621 N N . ARG A 1 619 ? 23.588 30.275 -3.021 1.00 96.88 619 ARG A N 1
ATOM 4622 C CA . ARG A 1 619 ? 22.421 31.013 -3.552 1.00 96.88 619 ARG A CA 1
ATOM 4623 C C . ARG A 1 619 ? 22.818 32.219 -4.401 1.00 96.88 619 ARG A C 1
ATOM 4625 O O . ARG A 1 619 ? 22.186 32.500 -5.415 1.00 96.88 619 ARG A O 1
ATOM 4632 N N . ARG A 1 620 ? 23.850 32.960 -3.988 1.00 96.88 620 ARG A N 1
ATOM 4633 C CA . ARG A 1 620 ? 24.354 34.114 -4.742 1.00 96.88 620 ARG A CA 1
ATOM 4634 C C . ARG A 1 620 ? 24.985 33.687 -6.070 1.00 96.88 620 ARG A C 1
ATOM 4636 O O . ARG A 1 620 ? 24.648 34.291 -7.082 1.00 96.88 620 ARG A O 1
ATOM 4643 N N . LEU A 1 621 ? 25.842 32.662 -6.069 1.00 95.94 621 LEU A N 1
ATOM 4644 C CA . LEU A 1 621 ? 26.436 32.100 -7.291 1.00 95.94 621 LEU A CA 1
ATOM 4645 C C . LEU A 1 621 ? 25.342 31.578 -8.230 1.00 95.94 621 LEU A C 1
ATOM 4647 O O . LEU A 1 621 ? 25.303 31.934 -9.402 1.00 95.94 621 LEU A O 1
ATOM 4651 N N . ALA A 1 622 ? 24.376 30.834 -7.697 1.00 96.00 622 ALA A N 1
ATOM 4652 C CA . ALA A 1 622 ? 23.256 30.317 -8.470 1.00 96.00 622 ALA A CA 1
ATOM 4653 C C . ALA A 1 622 ? 22.436 31.442 -9.128 1.00 96.00 622 ALA A C 1
ATOM 4655 O O . ALA A 1 622 ? 22.091 31.342 -10.300 1.00 96.00 622 ALA A O 1
ATOM 4656 N N . ARG A 1 623 ? 22.188 32.564 -8.431 1.00 96.94 623 ARG A N 1
ATOM 4657 C CA . ARG A 1 623 ? 21.538 33.752 -9.025 1.00 96.94 623 ARG A CA 1
ATOM 4658 C C . ARG A 1 623 ? 22.345 34.366 -10.164 1.00 96.94 623 ARG A C 1
ATOM 4660 O O . ARG A 1 623 ? 21.754 34.775 -11.153 1.00 96.94 623 ARG A O 1
ATOM 4667 N N . GLN A 1 624 ? 23.667 34.437 -10.029 1.00 96.75 624 GLN A N 1
ATOM 4668 C CA . GLN A 1 624 ? 24.540 35.005 -11.063 1.00 96.75 624 GLN A CA 1
ATOM 4669 C C . GLN A 1 624 ? 24.516 34.183 -12.357 1.00 96.75 624 GLN A C 1
ATOM 4671 O O . GLN A 1 624 ? 24.620 34.752 -13.438 1.00 96.75 624 GLN A O 1
ATOM 4676 N N . HIS A 1 625 ? 24.330 32.868 -12.245 1.00 94.94 625 HIS A N 1
ATOM 4677 C CA . HIS A 1 625 ? 24.284 31.937 -13.374 1.00 94.94 625 HIS A CA 1
ATOM 4678 C C . HIS A 1 625 ? 22.856 31.514 -13.767 1.00 94.94 625 HIS A C 1
ATOM 4680 O O . HIS A 1 625 ? 22.697 30.571 -14.536 1.00 94.94 625 HIS A O 1
ATOM 4686 N N . ASN A 1 626 ? 21.815 32.187 -13.254 1.00 94.75 626 ASN A N 1
ATOM 4687 C CA . ASN A 1 626 ? 20.400 31.838 -13.467 1.00 94.75 626 ASN A CA 1
ATOM 4688 C C . ASN A 1 626 ? 20.034 30.379 -13.115 1.00 94.75 626 ASN A C 1
ATOM 4690 O O . ASN A 1 626 ? 19.096 29.832 -13.679 1.00 94.75 626 ASN A O 1
ATOM 4694 N N . ALA A 1 627 ? 20.746 29.775 -12.162 1.00 95.62 627 ALA A N 1
ATOM 4695 C CA . ALA A 1 627 ? 20.607 28.381 -11.732 1.00 95.62 627 ALA A CA 1
ATOM 4696 C C . ALA A 1 627 ? 20.000 28.236 -10.316 1.00 95.62 627 ALA A C 1
ATOM 4698 O O . ALA A 1 627 ? 20.144 27.208 -9.651 1.00 95.62 627 ALA A O 1
ATOM 4699 N N . LEU A 1 628 ? 19.407 29.313 -9.776 1.00 95.94 628 LEU A N 1
ATOM 4700 C CA . LEU A 1 628 ? 18.820 29.306 -8.430 1.00 95.94 628 LEU A CA 1
ATOM 4701 C C . LEU A 1 628 ? 17.654 28.306 -8.287 1.00 95.94 628 LEU A C 1
ATOM 4703 O O . LEU A 1 628 ? 17.641 27.610 -7.271 1.00 95.94 628 LEU A O 1
ATOM 4707 N N . PRO A 1 629 ? 16.699 28.204 -9.236 1.00 92.81 629 PRO A N 1
ATOM 4708 C CA . PRO A 1 629 ? 15.609 27.232 -9.134 1.00 92.81 629 PRO A CA 1
ATOM 4709 C C . PRO A 1 629 ? 16.101 25.785 -9.011 1.00 92.81 629 PRO A C 1
ATOM 4711 O O . PRO A 1 629 ? 15.581 25.031 -8.194 1.00 92.81 629 PRO A O 1
ATOM 4714 N N . GLU A 1 630 ? 17.128 25.416 -9.774 1.00 93.44 630 GLU A N 1
ATOM 4715 C CA . GLU A 1 630 ? 17.758 24.095 -9.775 1.00 93.44 630 GLU A CA 1
ATOM 4716 C C . GLU A 1 630 ? 18.437 23.792 -8.434 1.00 93.44 630 GLU A C 1
ATOM 4718 O O . GLU A 1 630 ? 18.243 22.726 -7.849 1.00 93.44 630 GLU A O 1
ATOM 4723 N N . VAL A 1 631 ? 19.181 24.765 -7.897 1.00 96.06 631 VAL A N 1
ATOM 4724 C CA . VAL A 1 631 ? 19.840 24.649 -6.588 1.00 96.06 631 VAL A CA 1
ATOM 4725 C C . VAL A 1 631 ? 18.828 24.470 -5.450 1.00 96.06 631 VAL A C 1
ATOM 4727 O O . VAL A 1 631 ? 19.019 23.593 -4.607 1.00 96.06 631 VAL A O 1
ATOM 4730 N N . GLU A 1 632 ? 17.756 25.270 -5.406 1.00 93.50 632 GLU A N 1
ATOM 4731 C CA . GLU A 1 632 ? 16.721 25.129 -4.365 1.00 93.50 632 GLU A CA 1
ATOM 4732 C C . GLU A 1 632 ? 15.971 23.799 -4.520 1.00 93.50 632 GLU A C 1
ATOM 4734 O O . GLU A 1 632 ? 15.768 23.092 -3.536 1.00 93.50 632 GLU A O 1
ATOM 4739 N N . ARG A 1 633 ? 15.642 23.399 -5.756 1.00 91.88 633 ARG A N 1
ATOM 4740 C CA . ARG A 1 633 ? 14.984 22.118 -6.039 1.00 91.88 633 ARG A CA 1
ATOM 4741 C C . ARG A 1 633 ? 15.823 20.918 -5.584 1.00 91.88 633 ARG A C 1
ATOM 4743 O O . ARG A 1 633 ? 15.266 19.978 -5.019 1.00 91.88 633 ARG A O 1
ATOM 4750 N N . LEU A 1 634 ? 17.139 20.934 -5.802 1.00 94.00 634 LEU A N 1
ATOM 4751 C CA . LEU A 1 634 ? 18.038 19.871 -5.337 1.00 94.00 634 LEU A CA 1
ATOM 4752 C C . LEU A 1 634 ? 18.181 19.843 -3.816 1.00 94.00 634 LEU A C 1
ATOM 4754 O O . LEU A 1 634 ? 18.144 18.766 -3.223 1.00 94.00 634 LEU A O 1
ATOM 4758 N N . ALA A 1 635 ? 18.306 21.003 -3.171 1.00 94.25 635 ALA A N 1
ATOM 4759 C CA . ALA A 1 635 ? 18.343 21.068 -1.712 1.00 94.25 635 ALA A CA 1
ATOM 4760 C C . ALA A 1 635 ? 17.029 20.577 -1.082 1.00 94.25 635 ALA A C 1
ATOM 4762 O O . ALA A 1 635 ? 17.050 19.856 -0.082 1.00 94.25 635 ALA A O 1
ATOM 4763 N N . ASP A 1 636 ? 15.889 20.898 -1.693 1.00 91.50 636 ASP A N 1
ATOM 4764 C CA . ASP A 1 636 ? 14.580 20.401 -1.273 1.00 91.50 636 ASP A CA 1
ATOM 4765 C C . ASP A 1 636 ? 14.476 18.880 -1.425 1.00 91.50 636 ASP A C 1
ATOM 4767 O O . ASP A 1 636 ? 14.033 18.206 -0.492 1.00 91.50 636 ASP A O 1
ATOM 4771 N N . ALA A 1 637 ? 14.940 18.332 -2.553 1.00 93.50 637 ALA A N 1
ATOM 4772 C CA . ALA A 1 637 ? 14.961 16.893 -2.795 1.00 93.50 637 ALA A CA 1
ATOM 4773 C C . ALA A 1 637 ? 15.856 16.152 -1.787 1.00 93.50 637 ALA A C 1
ATOM 4775 O O . ALA A 1 637 ? 15.437 15.137 -1.233 1.00 93.50 637 ALA A O 1
ATOM 4776 N N . LEU A 1 638 ? 17.042 16.689 -1.475 1.00 94.62 638 LEU A N 1
ATOM 4777 C CA . LEU A 1 638 ? 17.940 16.142 -0.449 1.00 94.62 638 LEU A CA 1
ATOM 4778 C C . LEU A 1 638 ? 17.314 16.178 0.950 1.00 94.62 638 LEU A C 1
ATOM 4780 O O . LEU A 1 638 ? 17.381 15.198 1.694 1.00 94.62 638 LEU A O 1
ATOM 4784 N N . SER A 1 639 ? 16.678 17.297 1.306 1.00 94.25 639 SER A N 1
ATOM 4785 C CA . SER A 1 639 ? 15.984 17.444 2.588 1.00 94.25 639 SER A CA 1
ATOM 4786 C C . SER A 1 639 ? 14.828 16.442 2.712 1.00 94.25 639 SER A C 1
ATOM 4788 O O . SER A 1 639 ? 14.655 15.825 3.765 1.00 94.25 639 SER A O 1
ATOM 4790 N N . LEU A 1 640 ? 14.061 16.241 1.633 1.00 94.62 640 LEU A N 1
ATOM 4791 C CA . LEU A 1 640 ? 12.973 15.264 1.571 1.00 94.62 640 LEU A CA 1
ATOM 4792 C C . LEU A 1 640 ? 13.494 13.825 1.683 1.00 94.62 640 LEU A C 1
ATOM 4794 O O . LEU A 1 640 ? 12.991 13.068 2.510 1.00 94.62 640 LEU A O 1
ATOM 4798 N N . ALA A 1 641 ? 14.526 13.471 0.912 1.00 94.50 641 ALA A N 1
ATOM 4799 C CA . ALA A 1 641 ? 15.144 12.149 0.935 1.00 94.50 641 ALA A CA 1
ATOM 4800 C C . ALA A 1 641 ? 15.661 11.781 2.331 1.00 94.50 641 ALA A C 1
ATOM 4802 O O . ALA A 1 641 ? 15.384 10.686 2.813 1.00 94.50 641 ALA A O 1
ATOM 4803 N N . ARG A 1 642 ? 16.316 12.712 3.042 1.00 93.88 642 ARG A N 1
ATOM 4804 C CA . ARG A 1 642 ? 16.780 12.444 4.413 1.00 93.88 642 ARG A CA 1
ATOM 4805 C C . ARG A 1 642 ? 15.631 12.260 5.407 1.00 93.88 642 ARG A C 1
ATOM 4807 O O . ARG A 1 642 ? 15.744 11.455 6.328 1.00 93.88 642 ARG A O 1
ATOM 4814 N N . ARG A 1 643 ? 14.534 13.013 5.271 1.00 93.25 643 ARG A N 1
ATOM 4815 C CA . ARG A 1 643 ? 13.346 12.841 6.133 1.00 93.25 643 ARG A CA 1
ATOM 4816 C C . ARG A 1 643 ? 12.713 11.474 5.919 1.00 93.25 643 ARG A C 1
ATOM 4818 O O . ARG A 1 643 ? 12.437 10.778 6.890 1.00 93.25 643 ARG A O 1
ATOM 4825 N N . PHE A 1 644 ? 12.558 11.096 4.657 1.00 93.75 644 PHE A N 1
ATOM 4826 C CA . PHE A 1 644 ? 12.043 9.796 4.262 1.00 93.75 644 PHE A CA 1
ATOM 4827 C C . PHE A 1 644 ? 12.936 8.651 4.773 1.00 93.75 644 PHE A C 1
ATOM 4829 O O . PHE A 1 644 ? 12.434 7.694 5.354 1.00 93.75 644 PHE A O 1
ATOM 4836 N N . GLU A 1 645 ? 14.262 8.792 4.673 1.00 93.50 645 GLU A N 1
ATOM 4837 C CA . GLU A 1 645 ? 15.224 7.831 5.227 1.00 93.50 645 GLU A CA 1
ATOM 4838 C C . GLU A 1 645 ? 15.095 7.672 6.748 1.00 93.50 645 GLU A C 1
ATOM 4840 O O . GLU A 1 645 ? 15.000 6.548 7.226 1.00 93.50 645 GLU A O 1
ATOM 4845 N N . ARG A 1 646 ? 15.014 8.766 7.520 1.00 92.31 646 ARG A N 1
ATOM 4846 C CA . ARG A 1 646 ? 14.827 8.692 8.985 1.00 92.31 646 ARG A CA 1
ATOM 4847 C C . ARG A 1 646 ? 13.546 7.965 9.379 1.00 92.31 646 ARG A C 1
ATOM 4849 O O . ARG A 1 646 ? 13.500 7.293 10.402 1.00 92.31 646 ARG A O 1
ATOM 4856 N N . GLN A 1 647 ? 12.493 8.119 8.587 1.00 91.81 647 GLN A N 1
ATOM 4857 C CA . GLN A 1 647 ? 11.243 7.406 8.808 1.00 91.81 647 GLN A CA 1
ATOM 4858 C C . GLN A 1 647 ? 11.405 5.920 8.475 1.00 91.81 647 GLN A C 1
ATOM 4860 O O . GLN A 1 647 ? 10.980 5.073 9.255 1.00 91.81 647 GLN A O 1
ATOM 4865 N N . ALA A 1 648 ? 12.099 5.596 7.385 1.00 91.62 648 ALA A N 1
ATOM 4866 C CA . ALA A 1 648 ? 12.428 4.223 7.022 1.00 91.62 648 ALA A CA 1
ATOM 4867 C C . ALA A 1 648 ? 13.339 3.534 8.057 1.00 91.62 648 ALA A C 1
ATOM 4869 O O . ALA A 1 648 ? 13.135 2.362 8.362 1.00 91.62 648 ALA A O 1
ATOM 4870 N N . GLU A 1 649 ? 14.288 4.250 8.674 1.00 91.06 649 GLU A N 1
ATOM 4871 C CA . GLU A 1 649 ? 15.137 3.741 9.768 1.00 91.06 649 GLU A CA 1
ATOM 4872 C C . GLU A 1 649 ? 14.294 3.161 10.925 1.00 91.06 649 GLU A C 1
ATOM 4874 O O . GLU A 1 649 ? 14.670 2.144 11.506 1.00 91.06 649 GLU A O 1
ATOM 4879 N N . THR A 1 650 ? 13.111 3.726 11.210 1.00 89.38 650 THR A N 1
ATOM 4880 C CA . THR A 1 650 ? 12.210 3.218 12.268 1.00 89.38 650 THR A CA 1
ATOM 4881 C C . THR A 1 650 ? 11.535 1.879 11.941 1.00 89.38 650 THR A C 1
ATOM 4883 O O . THR A 1 650 ? 11.004 1.234 12.843 1.00 89.38 650 THR A O 1
ATOM 4886 N N . VAL A 1 651 ? 11.583 1.441 10.678 1.00 87.00 651 VAL A N 1
ATOM 4887 C CA . VAL A 1 651 ? 11.031 0.162 10.193 1.00 87.00 651 VAL A CA 1
ATOM 4888 C C . VAL A 1 651 ? 12.085 -0.748 9.554 1.00 87.00 651 VAL A C 1
ATOM 4890 O O . VAL A 1 651 ? 11.758 -1.646 8.783 1.00 87.00 651 VAL A O 1
ATOM 4893 N N . GLY A 1 652 ? 13.361 -0.548 9.897 1.00 83.88 652 GLY A N 1
ATOM 4894 C CA . GLY A 1 652 ? 14.459 -1.414 9.451 1.00 83.88 652 GLY A CA 1
ATOM 4895 C C . GLY A 1 652 ? 15.240 -0.907 8.235 1.00 83.88 652 GLY A C 1
ATOM 4896 O O . GLY A 1 652 ? 16.032 -1.660 7.671 1.00 83.88 652 GLY A O 1
ATOM 4897 N N . GLY A 1 653 ? 15.063 0.359 7.851 1.00 88.50 653 GLY A N 1
ATOM 4898 C CA . GLY A 1 653 ? 15.819 1.030 6.790 1.00 88.50 653 GLY A CA 1
ATOM 4899 C C . GLY A 1 653 ? 15.072 1.141 5.459 1.00 88.50 653 GLY A C 1
ATOM 4900 O O . GLY A 1 653 ? 13.945 0.675 5.304 1.00 88.50 653 GLY A O 1
ATOM 4901 N N . VAL A 1 654 ? 15.710 1.800 4.489 1.00 85.56 654 VAL A N 1
ATOM 4902 C CA . VAL A 1 654 ? 15.124 2.080 3.168 1.00 85.56 654 VAL A CA 1
ATOM 4903 C C . VAL A 1 654 ? 15.125 0.831 2.285 1.00 85.56 654 VAL A C 1
ATOM 4905 O O . VAL A 1 654 ? 16.148 0.162 2.144 1.00 85.56 654 VAL A O 1
ATOM 4908 N N . THR A 1 655 ? 13.983 0.544 1.658 1.00 85.25 655 THR A N 1
ATOM 4909 C CA . THR A 1 655 ? 13.824 -0.531 0.663 1.00 85.25 655 THR A CA 1
ATOM 4910 C C . THR A 1 655 ? 13.877 -0.007 -0.780 1.00 85.25 655 THR A C 1
ATOM 4912 O O . THR A 1 655 ? 13.846 1.204 -1.033 1.00 85.25 655 THR A O 1
ATOM 4915 N N . GLU A 1 656 ? 13.933 -0.918 -1.756 1.00 79.50 656 GLU A N 1
ATOM 4916 C CA . GLU A 1 656 ? 13.847 -0.566 -3.180 1.00 79.50 656 GLU A CA 1
ATOM 4917 C C . GLU A 1 656 ? 12.487 0.062 -3.519 1.00 79.50 656 GLU A C 1
ATOM 4919 O O . GLU A 1 656 ? 12.432 1.081 -4.204 1.00 79.50 656 GLU A O 1
ATOM 4924 N N . GLU A 1 657 ? 11.390 -0.467 -2.969 1.00 84.12 657 GLU A N 1
ATOM 4925 C CA . GLU A 1 657 ? 10.040 0.074 -3.156 1.00 84.12 657 GLU A CA 1
ATOM 4926 C C . GLU A 1 657 ? 9.904 1.469 -2.550 1.00 84.12 657 GLU A C 1
ATOM 4928 O O . GLU A 1 657 ? 9.286 2.345 -3.149 1.00 84.12 657 GLU A O 1
ATOM 4933 N N . MET A 1 658 ? 10.507 1.695 -1.382 1.00 91.69 658 MET A N 1
ATOM 4934 C CA . MET A 1 658 ? 10.583 3.008 -0.742 1.00 91.69 658 MET A CA 1
ATOM 4935 C C . MET A 1 658 ? 11.335 4.017 -1.621 1.00 91.69 658 MET A C 1
ATOM 4937 O O . MET A 1 658 ? 10.862 5.135 -1.829 1.00 91.69 658 MET A O 1
ATOM 4941 N N . THR A 1 659 ? 12.459 3.608 -2.210 1.00 88.56 659 THR A N 1
ATOM 4942 C CA . THR A 1 659 ? 13.241 4.448 -3.134 1.00 88.56 659 THR A CA 1
ATOM 4943 C C . THR A 1 659 ? 12.468 4.749 -4.421 1.00 88.56 659 THR A C 1
ATOM 4945 O O . THR A 1 659 ? 12.412 5.899 -4.869 1.00 88.56 659 THR A O 1
ATOM 4948 N N . ALA A 1 660 ? 11.810 3.739 -4.995 1.00 86.06 660 ALA A N 1
ATOM 4949 C CA . ALA A 1 660 ? 10.969 3.892 -6.176 1.00 86.06 660 ALA A CA 1
ATOM 4950 C C . ALA A 1 660 ? 9.776 4.818 -5.893 1.00 86.06 660 ALA A C 1
ATOM 4952 O O . ALA A 1 660 ? 9.476 5.699 -6.695 1.00 86.06 660 ALA A O 1
ATOM 4953 N N . ALA A 1 661 ? 9.132 4.677 -4.732 1.00 91.94 661 ALA A N 1
ATOM 4954 C CA . ALA A 1 661 ? 8.029 5.531 -4.308 1.00 91.94 661 ALA A CA 1
ATOM 4955 C C . ALA A 1 661 ? 8.455 6.992 -4.171 1.00 91.94 661 ALA A C 1
ATOM 4957 O O . ALA A 1 661 ? 7.799 7.875 -4.721 1.00 91.94 661 ALA A O 1
ATOM 4958 N N . LEU A 1 662 ? 9.574 7.250 -3.487 1.00 93.06 662 LEU A N 1
ATOM 4959 C CA . LEU A 1 662 ? 10.129 8.595 -3.364 1.00 93.06 662 LEU A CA 1
ATOM 4960 C C . LEU A 1 662 ? 10.436 9.194 -4.741 1.00 93.06 662 LEU A C 1
ATOM 4962 O O . LEU A 1 662 ? 10.072 10.339 -5.011 1.00 93.06 662 LEU A O 1
ATOM 4966 N N . SER A 1 663 ? 11.027 8.395 -5.630 1.00 88.81 663 SER A N 1
ATOM 4967 C CA . SER A 1 663 ? 11.303 8.808 -7.004 1.00 88.81 663 SER A CA 1
ATOM 4968 C C . SER A 1 663 ? 10.032 9.215 -7.748 1.00 88.81 663 SER A C 1
ATOM 4970 O O . SER A 1 663 ? 9.958 10.310 -8.308 1.00 88.81 663 SER A O 1
ATOM 4972 N N . ARG A 1 664 ? 8.985 8.385 -7.675 1.00 89.44 664 ARG A N 1
ATOM 4973 C CA . ARG A 1 664 ? 7.677 8.677 -8.279 1.00 89.44 664 ARG A CA 1
ATOM 4974 C C . ARG A 1 664 ? 7.026 9.927 -7.701 1.00 89.44 664 ARG A C 1
ATOM 4976 O O . ARG A 1 664 ? 6.413 10.688 -8.445 1.00 89.44 664 ARG A O 1
ATOM 4983 N N . LEU A 1 665 ? 7.162 10.164 -6.398 1.00 91.75 665 LEU A N 1
ATOM 4984 C CA . LEU A 1 665 ? 6.644 11.371 -5.754 1.00 91.75 665 LEU A CA 1
ATOM 4985 C C . LEU A 1 665 ? 7.359 12.622 -6.258 1.00 91.75 665 LEU A C 1
ATOM 4987 O O . LEU A 1 665 ? 6.693 13.609 -6.561 1.00 91.75 665 LEU A O 1
ATOM 4991 N N . MET A 1 666 ? 8.680 12.577 -6.424 1.00 90.25 666 MET A N 1
ATOM 4992 C CA . MET A 1 666 ? 9.442 13.697 -6.986 1.00 90.25 666 MET A CA 1
ATOM 4993 C C . MET A 1 666 ? 9.049 13.996 -8.447 1.00 90.25 666 MET A C 1
ATOM 4995 O O . MET A 1 666 ? 9.009 15.159 -8.844 1.00 90.25 666 MET A O 1
ATOM 4999 N N . GLU A 1 667 ? 8.655 12.983 -9.230 1.00 88.50 667 GLU A N 1
ATOM 5000 C CA . GLU A 1 667 ? 8.143 13.146 -10.606 1.00 88.50 667 GLU A CA 1
ATOM 5001 C C . GLU A 1 667 ? 6.765 13.836 -10.690 1.00 88.50 667 GLU A C 1
ATOM 5003 O O . GLU A 1 667 ? 6.357 14.293 -11.765 1.00 88.50 667 GLU A O 1
ATOM 5008 N N . THR A 1 668 ? 6.015 13.925 -9.585 1.00 89.31 668 THR A N 1
ATOM 5009 C CA . THR A 1 668 ? 4.670 14.531 -9.594 1.00 89.31 668 THR A CA 1
ATOM 5010 C C . THR A 1 668 ? 4.697 16.041 -9.810 1.00 89.31 668 THR A C 1
ATOM 5012 O O . THR A 1 668 ? 3.752 16.580 -10.390 1.00 89.31 668 THR A O 1
ATOM 5015 N N . GLY A 1 669 ? 5.768 16.710 -9.368 1.00 87.38 669 GLY A N 1
ATOM 5016 C CA . GLY A 1 669 ? 5.859 18.168 -9.313 1.00 87.38 669 GLY A CA 1
ATOM 5017 C C . GLY A 1 669 ? 5.131 18.805 -8.123 1.00 87.38 669 GLY A C 1
ATOM 5018 O O . GLY A 1 669 ? 4.871 20.006 -8.162 1.00 87.38 669 GLY A O 1
ATOM 5019 N N . PHE A 1 670 ? 4.774 18.039 -7.083 1.00 90.25 670 PHE A N 1
ATOM 5020 C CA . PHE A 1 670 ? 4.254 18.610 -5.836 1.00 90.25 670 PHE A CA 1
ATOM 5021 C C . PHE A 1 670 ? 5.254 19.586 -5.206 1.00 90.25 670 PHE A C 1
ATOM 5023 O O . PHE A 1 670 ? 6.468 19.401 -5.291 1.00 90.25 670 PHE A O 1
ATOM 5030 N N . ASP A 1 671 ? 4.740 20.629 -4.551 1.00 89.06 671 ASP A N 1
ATOM 5031 C CA . ASP A 1 671 ? 5.598 21.575 -3.845 1.00 89.06 671 ASP A CA 1
ATOM 5032 C C . ASP A 1 671 ? 6.241 20.947 -2.593 1.00 89.06 671 ASP A C 1
ATOM 5034 O O . ASP A 1 671 ? 5.816 19.907 -2.072 1.00 89.06 671 ASP A O 1
ATOM 5038 N N . ARG A 1 672 ? 7.308 21.585 -2.100 1.00 84.50 672 ARG A N 1
ATOM 5039 C CA . ARG A 1 672 ? 8.074 21.097 -0.946 1.00 84.50 672 ARG A CA 1
ATOM 5040 C C . ARG A 1 672 ? 7.213 20.933 0.317 1.00 84.50 672 ARG A C 1
ATOM 5042 O O . ARG A 1 672 ? 7.322 19.874 0.941 1.00 84.50 672 ARG A O 1
ATOM 5049 N N . PRO A 1 673 ? 6.387 21.917 0.743 1.00 89.44 673 PRO A N 1
ATOM 5050 C CA . PRO A 1 673 ? 5.523 21.739 1.909 1.00 89.44 673 PRO A CA 1
ATOM 5051 C C . PRO A 1 673 ? 4.615 20.516 1.783 1.00 89.44 673 PRO A C 1
ATOM 5053 O O . PRO A 1 673 ? 4.511 19.748 2.737 1.00 89.44 673 PRO A O 1
ATOM 5056 N N . THR A 1 674 ? 4.036 20.303 0.602 1.00 92.19 674 THR A N 1
ATOM 5057 C CA . THR A 1 674 ? 3.138 19.186 0.313 1.00 92.19 674 THR A CA 1
ATOM 5058 C C . THR A 1 674 ? 3.860 17.846 0.395 1.00 92.19 674 THR A C 1
ATOM 5060 O O . THR A 1 674 ? 3.401 16.960 1.114 1.00 92.19 674 THR A O 1
ATOM 5063 N N . MET A 1 675 ? 5.012 17.695 -0.271 1.00 91.50 675 MET A N 1
ATOM 5064 C CA . MET A 1 675 ? 5.797 16.453 -0.205 1.00 91.50 675 MET A CA 1
ATOM 5065 C C . MET A 1 675 ? 6.253 16.139 1.222 1.00 91.50 675 MET A C 1
ATOM 5067 O O . MET A 1 675 ? 6.191 14.989 1.650 1.00 91.50 675 MET A O 1
ATOM 5071 N N . ARG A 1 676 ? 6.664 17.163 1.982 1.00 89.75 676 ARG A N 1
ATOM 5072 C CA . ARG A 1 676 ? 7.050 17.004 3.388 1.00 89.75 676 ARG A CA 1
ATOM 5073 C C . ARG A 1 676 ? 5.877 16.514 4.234 1.00 89.75 676 ARG A C 1
ATOM 5075 O O . ARG A 1 676 ? 6.026 15.519 4.931 1.00 89.75 676 ARG A O 1
ATOM 5082 N N . THR A 1 677 ? 4.725 17.181 4.160 1.00 89.88 677 THR A N 1
ATOM 5083 C CA . THR A 1 677 ? 3.522 16.785 4.909 1.00 89.88 677 THR A CA 1
ATOM 5084 C C . THR A 1 677 ? 3.045 15.387 4.529 1.00 89.88 677 THR A C 1
ATOM 5086 O O . THR A 1 677 ? 2.531 14.668 5.379 1.00 89.88 677 THR A O 1
ATOM 5089 N N . LEU A 1 678 ? 3.218 14.997 3.269 1.00 91.75 678 LEU A N 1
ATOM 5090 C CA . LEU A 1 678 ? 2.859 13.674 2.783 1.00 91.75 678 LEU A CA 1
ATOM 5091 C C . LEU A 1 678 ? 3.785 12.592 3.352 1.00 91.75 678 LEU A C 1
ATOM 5093 O O . LEU A 1 678 ? 3.277 11.631 3.910 1.00 91.75 678 LEU A O 1
ATOM 5097 N N . VAL A 1 679 ? 5.109 12.772 3.297 1.00 90.44 679 VAL A N 1
ATOM 5098 C CA . VAL A 1 679 ? 6.069 11.820 3.887 1.00 90.44 679 VAL A CA 1
ATOM 5099 C C . VAL A 1 679 ? 5.886 11.723 5.405 1.00 90.44 679 VAL A C 1
ATOM 5101 O O . VAL A 1 679 ? 5.654 10.636 5.928 1.00 90.44 679 VAL A O 1
ATOM 5104 N N . GLU A 1 680 ? 5.882 12.860 6.104 1.00 88.69 680 GLU A N 1
ATOM 5105 C CA . GLU A 1 680 ? 5.756 12.914 7.570 1.00 88.69 680 GLU A CA 1
ATOM 5106 C C . GLU A 1 680 ? 4.376 12.465 8.076 1.00 88.69 680 GLU A C 1
ATOM 5108 O O . GLU A 1 680 ? 4.238 12.090 9.238 1.00 88.69 680 GLU A O 1
ATOM 5113 N N . GLY A 1 681 ? 3.354 12.510 7.217 1.00 88.56 681 GLY A N 1
ATOM 5114 C CA . GLY A 1 681 ? 2.000 12.071 7.539 1.00 88.56 681 GLY A CA 1
ATOM 5115 C C . GLY A 1 681 ? 1.807 10.555 7.496 1.00 88.56 681 GLY A C 1
ATOM 5116 O O . GLY A 1 681 ? 0.808 10.071 8.020 1.00 88.56 681 GLY A O 1
ATOM 5117 N N . VAL A 1 682 ? 2.732 9.802 6.893 1.00 91.88 682 VAL A N 1
ATOM 5118 C CA . VAL A 1 682 ? 2.650 8.338 6.828 1.00 91.88 682 VAL A CA 1
ATOM 5119 C C . VAL A 1 682 ? 3.142 7.749 8.150 1.00 91.88 682 VAL A C 1
ATOM 5121 O O . VAL A 1 682 ? 4.254 8.023 8.600 1.00 91.88 682 VAL A O 1
ATOM 5124 N N . ARG A 1 683 ? 2.349 6.899 8.803 1.00 88.81 683 ARG A N 1
ATOM 5125 C CA . ARG A 1 683 ? 2.829 6.195 10.002 1.00 88.81 683 ARG A CA 1
ATOM 5126 C C . ARG A 1 683 ? 4.003 5.277 9.642 1.00 88.81 683 ARG A C 1
ATOM 5128 O O . ARG A 1 683 ? 3.924 4.609 8.611 1.00 88.81 683 ARG A O 1
ATOM 5135 N N . PRO A 1 684 ? 5.050 5.168 10.483 1.00 88.56 684 PRO A N 1
ATOM 5136 C CA . PRO A 1 684 ? 6.162 4.248 10.256 1.00 88.56 684 PRO A CA 1
ATOM 5137 C C . PRO A 1 684 ? 5.730 2.854 9.800 1.00 88.56 684 PRO A C 1
ATOM 5139 O O . PRO A 1 684 ? 6.179 2.375 8.766 1.00 88.56 684 PRO A O 1
ATOM 5142 N N . GLN A 1 685 ? 4.767 2.251 10.503 1.00 86.50 685 GLN A N 1
ATOM 5143 C CA . GLN A 1 685 ? 4.289 0.892 10.235 1.00 86.50 685 GLN A CA 1
ATOM 5144 C C . GLN A 1 685 ? 3.590 0.754 8.873 1.00 86.50 685 GLN A C 1
ATOM 5146 O O . GLN A 1 685 ? 3.561 -0.335 8.308 1.00 86.50 685 GLN A O 1
ATOM 5151 N N . ALA A 1 686 ? 3.033 1.845 8.342 1.00 90.38 686 ALA A N 1
ATOM 5152 C CA . ALA A 1 686 ? 2.377 1.875 7.040 1.00 90.38 686 ALA A CA 1
ATOM 5153 C C . ALA A 1 686 ? 3.340 2.239 5.899 1.00 90.38 686 ALA A C 1
ATOM 5155 O O . ALA A 1 686 ? 2.985 2.045 4.738 1.00 90.38 686 ALA A O 1
ATOM 5156 N N . LEU A 1 687 ? 4.545 2.744 6.203 1.00 91.88 687 LEU A N 1
ATOM 5157 C CA . LEU A 1 687 ? 5.463 3.308 5.213 1.00 91.88 687 LEU A CA 1
ATOM 5158 C C . LEU A 1 687 ? 5.796 2.322 4.095 1.00 91.88 687 LEU A C 1
ATOM 5160 O O . LEU A 1 687 ? 5.731 2.692 2.929 1.00 91.88 687 LEU A O 1
ATOM 5164 N N . GLU A 1 688 ? 6.098 1.066 4.426 1.00 90.12 688 GLU A N 1
ATOM 5165 C CA . GLU A 1 688 ? 6.456 0.064 3.417 1.00 90.12 688 GLU A CA 1
ATOM 5166 C C . GLU A 1 688 ? 5.282 -0.253 2.476 1.00 90.12 688 GLU A C 1
ATOM 5168 O O . GLU A 1 688 ? 5.423 -0.183 1.252 1.00 90.12 688 GLU A O 1
ATOM 5173 N N . ALA A 1 689 ? 4.105 -0.561 3.033 1.00 90.44 689 ALA A N 1
ATOM 5174 C CA . ALA A 1 689 ? 2.906 -0.864 2.249 1.00 90.44 689 ALA A CA 1
ATOM 5175 C C . ALA A 1 689 ? 2.472 0.339 1.398 1.00 90.44 689 ALA A C 1
ATOM 5177 O O . ALA A 1 689 ? 2.119 0.193 0.227 1.00 90.44 689 ALA A O 1
ATOM 5178 N N . TRP A 1 690 ? 2.567 1.538 1.972 1.00 94.75 690 TRP A N 1
ATOM 5179 C CA . TRP A 1 690 ? 2.286 2.789 1.290 1.00 94.75 690 TRP A CA 1
ATOM 5180 C C . TRP A 1 690 ? 3.264 3.061 0.149 1.00 94.75 690 TRP A C 1
ATOM 5182 O O . TRP A 1 690 ? 2.832 3.337 -0.968 1.00 94.75 690 TRP A O 1
ATOM 5192 N N . SER A 1 691 ? 4.570 2.902 0.371 1.00 93.00 691 SER A N 1
ATOM 5193 C CA . SER A 1 691 ? 5.576 3.054 -0.680 1.00 93.00 691 SER A CA 1
ATOM 5194 C C . SER A 1 691 ? 5.367 2.057 -1.814 1.00 93.00 691 SER A C 1
ATOM 5196 O O . SER A 1 691 ? 5.418 2.435 -2.982 1.00 93.00 691 SER A O 1
ATOM 5198 N N . ARG A 1 692 ? 5.037 0.802 -1.501 1.00 89.44 692 ARG A N 1
ATOM 5199 C CA . ARG A 1 692 ? 4.704 -0.199 -2.519 1.00 89.44 692 ARG A CA 1
ATOM 5200 C C . ARG A 1 692 ? 3.517 0.237 -3.378 1.00 89.44 692 ARG A C 1
ATOM 5202 O O . ARG A 1 692 ? 3.600 0.167 -4.602 1.00 89.44 692 ARG A O 1
ATOM 5209 N N . ALA A 1 693 ? 2.445 0.732 -2.758 1.00 92.06 693 ALA A N 1
ATOM 5210 C CA . ALA A 1 693 ? 1.283 1.240 -3.481 1.00 92.06 693 ALA A CA 1
ATOM 5211 C C . ALA A 1 693 ? 1.631 2.468 -4.344 1.00 92.06 693 ALA A C 1
ATOM 5213 O O . ALA A 1 693 ? 1.280 2.523 -5.522 1.00 92.06 693 ALA A O 1
ATOM 5214 N N . VAL A 1 694 ? 2.387 3.425 -3.798 1.00 92.56 694 VAL A N 1
ATOM 5215 C CA . VAL A 1 694 ? 2.855 4.620 -4.523 1.00 92.56 694 VAL A CA 1
ATOM 5216 C C . VAL A 1 694 ? 3.749 4.250 -5.705 1.00 92.56 694 VAL A C 1
ATOM 5218 O O . VAL A 1 694 ? 3.589 4.820 -6.778 1.00 92.56 694 VAL A O 1
ATOM 5221 N N . GLY A 1 695 ? 4.638 3.266 -5.558 1.00 88.12 695 GLY A N 1
ATOM 5222 C CA . GLY A 1 695 ? 5.488 2.780 -6.646 1.00 88.12 695 GLY A CA 1
ATOM 5223 C C . GLY A 1 695 ? 4.698 2.177 -7.816 1.00 88.12 695 GLY A C 1
ATOM 5224 O O . GLY A 1 695 ? 5.148 2.246 -8.960 1.00 88.12 695 GLY A O 1
ATOM 5225 N N . ARG A 1 696 ? 3.502 1.633 -7.544 1.00 86.38 696 ARG A N 1
ATOM 5226 C CA . ARG A 1 696 ? 2.565 1.091 -8.548 1.00 86.38 696 ARG A CA 1
ATOM 5227 C C . ARG A 1 696 ? 1.665 2.156 -9.172 1.00 86.38 696 ARG A C 1
ATOM 5229 O O . ARG A 1 696 ? 1.117 1.942 -10.251 1.00 86.38 696 ARG A O 1
ATOM 5236 N N . LEU A 1 697 ? 1.517 3.305 -8.520 1.00 87.00 697 LEU A N 1
ATOM 5237 C CA . LEU A 1 697 ? 0.813 4.457 -9.063 1.00 87.00 697 LEU A CA 1
ATOM 5238 C C . LEU A 1 697 ? 1.778 5.238 -9.964 1.00 87.00 697 LEU A C 1
ATOM 5240 O O . LEU A 1 697 ? 2.720 5.875 -9.500 1.00 87.00 697 LEU A O 1
ATOM 5244 N N . GLY A 1 698 ? 1.548 5.221 -11.278 1.00 80.00 698 GLY A N 1
ATOM 5245 C CA . GLY A 1 698 ? 2.305 6.084 -12.190 1.00 80.00 698 GLY A CA 1
ATOM 5246 C C . GLY A 1 698 ? 2.161 7.569 -11.813 1.00 80.00 698 GLY A C 1
ATOM 5247 O O . GLY A 1 698 ? 1.174 7.962 -11.187 1.00 80.00 698 GLY A O 1
ATOM 5248 N N . ALA A 1 699 ? 3.095 8.428 -12.241 1.00 80.88 699 ALA A N 1
ATOM 5249 C CA . ALA A 1 699 ? 3.100 9.857 -11.884 1.00 80.88 699 ALA A CA 1
ATOM 5250 C C . ALA A 1 699 ? 1.765 10.577 -12.187 1.00 80.88 699 ALA A C 1
ATOM 5252 O O . ALA A 1 699 ? 1.320 11.431 -11.421 1.00 80.88 699 ALA A O 1
ATOM 5253 N N . ASN A 1 700 ? 1.075 10.196 -13.270 1.00 80.25 700 ASN A N 1
ATOM 5254 C CA . ASN A 1 700 ? -0.270 10.695 -13.581 1.00 80.25 700 ASN A CA 1
ATOM 5255 C C . ASN A 1 700 ? -1.325 10.242 -12.561 1.00 80.25 700 ASN A C 1
ATOM 5257 O O . ASN A 1 700 ? -2.175 11.043 -12.182 1.00 80.25 700 ASN A O 1
ATOM 5261 N N . GLY A 1 701 ? -1.270 8.987 -12.109 1.00 85.94 701 GLY A N 1
ATOM 5262 C CA . GLY A 1 701 ? -2.145 8.467 -11.057 1.00 85.94 701 GLY A CA 1
ATOM 5263 C C . GLY A 1 701 ? -1.937 9.219 -9.745 1.00 85.94 701 GLY A C 1
ATOM 5264 O O . GLY A 1 701 ? -2.901 9.721 -9.176 1.00 85.94 701 GLY A O 1
ATOM 5265 N N . LEU A 1 702 ? -0.678 9.410 -9.335 1.00 90.31 702 LEU A N 1
ATOM 5266 C CA . LEU A 1 702 ? -0.325 10.191 -8.145 1.00 90.31 702 LEU A CA 1
ATOM 5267 C C . LEU A 1 702 ? -0.833 11.636 -8.223 1.00 90.31 702 LEU A C 1
ATOM 5269 O O . LEU A 1 702 ? -1.458 12.120 -7.281 1.00 90.31 702 LEU A O 1
ATOM 5273 N N . ARG A 1 703 ? -0.635 12.316 -9.362 1.00 87.94 703 ARG A N 1
ATOM 5274 C CA . ARG A 1 703 ? -1.158 13.676 -9.578 1.00 87.94 703 ARG A CA 1
ATOM 5275 C C . ARG A 1 703 ? -2.681 13.741 -9.502 1.00 87.94 703 ARG A C 1
ATOM 5277 O O . ARG A 1 703 ? -3.211 14.689 -8.936 1.00 87.94 703 ARG A O 1
ATOM 5284 N N . ARG A 1 704 ? -3.375 12.750 -10.070 1.00 86.81 704 ARG A N 1
ATOM 5285 C CA . ARG A 1 704 ? -4.843 12.681 -10.054 1.00 86.81 704 ARG A CA 1
ATOM 5286 C C . ARG A 1 704 ? -5.405 12.420 -8.660 1.00 86.81 704 ARG A C 1
ATOM 5288 O O . ARG A 1 704 ? -6.447 12.975 -8.341 1.00 86.81 704 ARG A O 1
ATOM 5295 N N . LEU A 1 705 ? -4.733 11.594 -7.858 1.00 88.88 705 LEU A N 1
ATOM 5296 C CA . LEU A 1 705 ? -5.084 11.388 -6.451 1.00 88.88 705 LEU A CA 1
ATOM 5297 C C . LEU A 1 705 ? -4.868 12.672 -5.641 1.00 88.88 705 LEU A C 1
ATOM 5299 O O . LEU A 1 705 ? -5.697 13.042 -4.813 1.00 88.88 705 LEU A O 1
ATOM 5303 N N . GLY A 1 706 ? -3.758 13.364 -5.901 1.00 90.19 706 GLY A N 1
ATOM 5304 C CA . GLY A 1 706 ? -3.338 14.519 -5.122 1.00 90.19 706 GLY A CA 1
ATOM 5305 C C . GLY A 1 706 ? -2.805 14.125 -3.740 1.00 90.19 706 GLY A C 1
ATOM 5306 O O . GLY A 1 706 ? -2.956 12.998 -3.266 1.00 90.19 706 GLY A O 1
ATOM 5307 N N . ALA A 1 707 ? -2.152 15.071 -3.069 1.00 90.19 707 ALA A N 1
ATOM 5308 C CA . ALA A 1 707 ? -1.448 14.785 -1.821 1.00 90.19 707 ALA A CA 1
ATOM 5309 C C . ALA A 1 707 ? -2.371 14.436 -0.643 1.00 90.19 707 ALA A C 1
ATOM 5311 O O . ALA A 1 707 ? -1.995 13.628 0.201 1.00 90.19 707 ALA A O 1
ATOM 5312 N N . GLY A 1 708 ? -3.581 15.009 -0.597 1.00 87.50 708 GLY A N 1
ATOM 5313 C CA . GLY A 1 708 ? -4.574 14.693 0.434 1.00 87.50 708 GLY A CA 1
ATOM 5314 C C . GLY A 1 708 ? -4.971 13.219 0.397 1.00 87.50 708 GLY A C 1
ATOM 5315 O O . GLY A 1 708 ? -4.765 12.510 1.377 1.00 87.50 708 GLY A O 1
ATOM 5316 N N . ALA A 1 709 ? -5.423 12.732 -0.764 1.00 88.81 709 ALA A N 1
ATOM 5317 C CA . ALA A 1 709 ? -5.815 11.334 -0.922 1.00 88.81 709 ALA A CA 1
ATOM 5318 C C . ALA A 1 709 ? -4.634 10.367 -0.746 1.00 88.81 709 ALA A C 1
ATOM 5320 O O . ALA A 1 709 ? -4.821 9.278 -0.217 1.00 88.81 709 ALA A O 1
ATOM 5321 N N . LEU A 1 710 ? -3.415 10.751 -1.152 1.00 91.94 710 LEU A N 1
ATOM 5322 C CA . LEU A 1 710 ? -2.216 9.934 -0.925 1.00 91.94 710 LEU A CA 1
ATOM 5323 C C . LEU A 1 710 ? -1.842 9.819 0.553 1.00 91.94 710 LEU A C 1
ATOM 5325 O O . LEU A 1 710 ? -1.386 8.760 0.977 1.00 91.94 710 LEU A O 1
ATOM 5329 N N . ARG A 1 711 ? -2.031 10.880 1.339 1.00 89.75 711 ARG A N 1
ATOM 5330 C CA . ARG A 1 711 ? -1.854 10.817 2.792 1.00 89.75 711 ARG A CA 1
ATOM 5331 C C . ARG A 1 711 ? -2.933 9.939 3.421 1.00 89.75 711 ARG A C 1
ATOM 5333 O O . ARG A 1 711 ? -2.607 9.064 4.211 1.00 89.75 711 ARG A O 1
ATOM 5340 N N . ASP A 1 712 ? -4.190 10.125 3.029 1.00 87.69 712 ASP A N 1
ATOM 5341 C CA . ASP A 1 712 ? -5.308 9.339 3.560 1.00 87.69 712 ASP A CA 1
ATOM 5342 C C . ASP A 1 712 ? -5.177 7.849 3.195 1.00 87.69 712 ASP A C 1
ATOM 5344 O O . ASP A 1 712 ? -5.549 6.982 3.980 1.00 87.69 712 ASP A O 1
ATOM 5348 N N . LEU A 1 713 ? -4.586 7.541 2.035 1.00 90.88 713 LEU A N 1
ATOM 5349 C CA . LEU A 1 713 ? -4.282 6.181 1.593 1.00 90.88 713 LEU A CA 1
ATOM 5350 C C . LEU A 1 713 ? -3.358 5.434 2.573 1.00 90.88 713 LEU A C 1
ATOM 5352 O O . LEU A 1 713 ? -3.486 4.221 2.714 1.00 90.88 713 LEU A O 1
ATOM 5356 N N . ALA A 1 714 ? -2.464 6.129 3.285 1.00 89.81 714 ALA A N 1
ATOM 5357 C CA . ALA A 1 714 ? -1.584 5.515 4.286 1.00 89.81 714 ALA A CA 1
ATOM 5358 C C . ALA A 1 714 ? -2.350 4.903 5.469 1.00 89.81 714 ALA A C 1
ATOM 5360 O O . ALA A 1 714 ? -1.860 3.980 6.116 1.00 89.81 714 ALA A O 1
ATOM 5361 N N . GLU A 1 715 ? -3.564 5.388 5.724 1.00 86.88 715 GLU A N 1
ATOM 5362 C CA . GLU A 1 715 ? -4.439 4.913 6.794 1.00 86.88 715 GLU A CA 1
ATOM 5363 C C . GLU A 1 715 ? -5.407 3.814 6.328 1.00 86.88 715 GLU A C 1
ATOM 5365 O O . GLU A 1 715 ? -6.244 3.357 7.106 1.00 86.88 715 GLU A O 1
ATOM 5370 N N . ARG A 1 716 ? -5.299 3.365 5.069 1.00 89.56 716 ARG A N 1
ATOM 5371 C CA . ARG A 1 716 ? -6.248 2.430 4.450 1.00 89.56 716 ARG A CA 1
ATOM 5372 C C . ARG A 1 716 ? -5.579 1.147 3.974 1.00 89.56 716 ARG A C 1
ATOM 5374 O O . ARG A 1 716 ? -5.243 1.023 2.794 1.00 89.56 716 ARG A O 1
ATOM 5381 N N . PRO A 1 717 ? -5.425 0.150 4.859 1.00 88.94 717 PRO A N 1
ATOM 5382 C CA . PRO A 1 717 ? -4.730 -1.089 4.525 1.00 88.94 717 PRO A CA 1
ATOM 5383 C C . PRO A 1 717 ? -5.382 -1.853 3.364 1.00 88.94 717 PRO A C 1
ATOM 5385 O O . PRO A 1 717 ? -4.652 -2.367 2.523 1.00 88.94 717 PRO A O 1
ATOM 5388 N N . ARG A 1 718 ? -6.722 -1.866 3.246 1.00 89.75 718 ARG A N 1
ATOM 5389 C CA . ARG A 1 718 ? -7.426 -2.490 2.104 1.00 89.75 718 ARG A CA 1
ATOM 5390 C C . ARG A 1 718 ? -7.084 -1.822 0.774 1.00 89.75 718 ARG A C 1
ATOM 5392 O O . ARG A 1 718 ? -6.812 -2.497 -0.211 1.00 89.75 718 ARG A O 1
ATOM 5399 N N . ALA A 1 719 ? -7.051 -0.491 0.751 1.00 92.94 719 ALA A N 1
ATOM 5400 C CA . ALA A 1 719 ? -6.699 0.265 -0.446 1.00 92.94 719 ALA A CA 1
ATOM 5401 C C . ALA A 1 719 ? -5.234 0.033 -0.843 1.00 92.94 719 ALA A C 1
ATOM 5403 O O . ALA A 1 719 ? -4.940 -0.207 -2.013 1.00 92.94 719 ALA A O 1
ATOM 5404 N N . LEU A 1 720 ? -4.321 0.042 0.135 1.00 93.19 720 LEU A N 1
ATOM 5405 C CA . LEU A 1 720 ? -2.911 -0.293 -0.079 1.00 93.19 720 LEU A CA 1
ATOM 5406 C C . LEU A 1 720 ? -2.737 -1.717 -0.618 1.00 93.19 720 LEU A C 1
ATOM 5408 O O . LEU A 1 720 ? -1.979 -1.916 -1.569 1.00 93.19 720 LEU A O 1
ATOM 5412 N N . ALA A 1 721 ? -3.458 -2.684 -0.044 1.00 89.38 721 ALA A N 1
ATOM 5413 C CA . ALA A 1 721 ? -3.454 -4.073 -0.486 1.00 89.38 721 ALA A CA 1
ATOM 5414 C C . ALA A 1 721 ? -3.977 -4.202 -1.921 1.00 89.38 721 ALA A C 1
ATOM 5416 O O . ALA A 1 721 ? -3.287 -4.792 -2.749 1.00 89.38 721 ALA A O 1
ATOM 5417 N N . LEU A 1 722 ? -5.113 -3.571 -2.251 1.00 92.62 722 LEU A N 1
ATOM 5418 C CA . LEU A 1 722 ? -5.638 -3.584 -3.616 1.00 92.62 722 LEU A CA 1
ATOM 5419 C C . LEU A 1 722 ? -4.635 -2.988 -4.605 1.00 92.62 722 LEU A C 1
ATOM 5421 O O . LEU A 1 722 ? -4.398 -3.583 -5.647 1.00 92.62 722 LEU A O 1
ATOM 5425 N N . ILE A 1 723 ? -4.041 -1.827 -4.320 1.00 91.94 723 ILE A N 1
ATOM 5426 C CA . ILE A 1 723 ? -3.100 -1.200 -5.263 1.00 91.94 723 ILE A CA 1
ATOM 5427 C C . ILE A 1 723 ? -1.865 -2.084 -5.463 1.00 91.94 723 ILE A C 1
ATOM 5429 O O . ILE A 1 723 ? -1.359 -2.195 -6.580 1.00 91.94 723 ILE A O 1
ATOM 5433 N N . ALA A 1 724 ? -1.376 -2.719 -4.396 1.00 86.50 724 ALA A N 1
ATOM 5434 C CA . ALA A 1 724 ? -0.262 -3.653 -4.488 1.00 86.50 724 ALA A CA 1
ATOM 5435 C C . ALA A 1 724 ? -0.617 -4.901 -5.318 1.00 86.50 724 ALA A C 1
ATOM 5437 O O . ALA A 1 724 ? 0.225 -5.385 -6.071 1.00 86.50 724 ALA A O 1
ATOM 5438 N N . GLU A 1 725 ? -1.850 -5.392 -5.197 1.00 86.44 725 GLU A N 1
ATOM 5439 C CA . GLU A 1 725 ? -2.349 -6.618 -5.822 1.00 86.44 725 GLU A CA 1
ATOM 5440 C C . GLU A 1 725 ? -2.816 -6.436 -7.275 1.00 86.44 725 GLU A C 1
ATOM 5442 O O . GLU A 1 725 ? -2.481 -7.243 -8.138 1.00 86.44 725 GLU A O 1
ATOM 5447 N N . ALA A 1 726 ? -3.604 -5.396 -7.539 1.00 86.38 726 ALA A N 1
ATOM 5448 C CA . ALA A 1 726 ? -4.314 -5.144 -8.792 1.00 86.38 726 ALA A CA 1
ATOM 5449 C C . ALA A 1 726 ? -3.735 -3.964 -9.589 1.00 86.38 726 ALA A C 1
ATOM 5451 O O . ALA A 1 726 ? -4.080 -3.773 -10.754 1.00 86.38 726 ALA A O 1
ATOM 5452 N N . GLY A 1 727 ? -2.845 -3.173 -8.985 1.00 86.31 727 GLY A N 1
ATOM 5453 C CA . GLY A 1 727 ? -2.321 -1.943 -9.570 1.00 86.31 727 GLY A CA 1
ATOM 5454 C C . GLY A 1 727 ? -3.184 -0.708 -9.283 1.00 86.31 727 GLY A C 1
ATOM 5455 O O . GLY A 1 727 ? -4.247 -0.763 -8.663 1.00 86.31 727 GLY A O 1
ATOM 5456 N N . GLY A 1 728 ? -2.694 0.453 -9.724 1.00 87.62 728 GLY A N 1
ATOM 5457 C CA . GLY A 1 728 ? -3.287 1.751 -9.391 1.00 87.62 728 GLY A CA 1
ATOM 5458 C C . GLY A 1 728 ? -4.590 2.096 -10.120 1.00 87.62 728 GLY A C 1
ATOM 5459 O O . GLY A 1 728 ? -5.406 2.840 -9.578 1.00 87.62 728 GLY A O 1
ATOM 5460 N N . ASP A 1 729 ? -4.808 1.580 -11.331 1.00 87.62 729 ASP A N 1
ATOM 5461 C CA . ASP A 1 729 ? -5.901 2.044 -12.198 1.00 87.62 729 ASP A CA 1
ATOM 5462 C C . ASP A 1 729 ? -7.287 1.628 -11.694 1.00 87.62 729 ASP A C 1
ATOM 5464 O O . ASP A 1 729 ? -8.197 2.461 -11.658 1.00 87.62 729 ASP A O 1
ATOM 5468 N N . ALA A 1 730 ? -7.435 0.382 -11.229 1.00 90.31 730 ALA A N 1
ATOM 5469 C CA . ALA A 1 730 ? -8.675 -0.099 -10.622 1.00 90.31 730 ALA A CA 1
ATOM 5470 C C . ALA A 1 730 ? -9.023 0.705 -9.359 1.00 90.31 730 ALA A C 1
ATOM 5472 O O . ALA A 1 730 ? -10.152 1.172 -9.212 1.00 90.31 730 ALA A O 1
ATOM 5473 N N . TYR A 1 731 ? -8.041 0.964 -8.487 1.00 92.44 731 TYR A N 1
ATOM 5474 C CA . TYR A 1 731 ? -8.248 1.799 -7.301 1.00 92.44 731 TYR A CA 1
ATOM 5475 C C . TYR A 1 731 ? -8.659 3.229 -7.665 1.00 92.44 731 TYR A C 1
ATOM 5477 O O . TYR A 1 731 ? -9.603 3.774 -7.097 1.00 92.44 731 TYR A O 1
ATOM 5485 N N . VAL A 1 732 ? -7.995 3.843 -8.647 1.00 90.00 732 VAL A N 1
ATOM 5486 C CA . VAL A 1 732 ? -8.368 5.182 -9.113 1.00 90.00 732 VAL A CA 1
ATOM 5487 C C . VAL A 1 732 ? -9.786 5.174 -9.689 1.00 90.00 732 VAL A C 1
ATOM 5489 O O . VAL A 1 732 ? -10.531 6.124 -9.461 1.00 90.00 732 VAL A O 1
ATOM 5492 N N . ALA A 1 733 ? -10.201 4.136 -10.416 1.00 90.62 733 ALA A N 1
ATOM 5493 C CA . ALA A 1 733 ? -11.577 4.012 -10.895 1.00 90.62 733 ALA A CA 1
ATOM 5494 C C . ALA A 1 733 ? -12.589 3.919 -9.740 1.00 90.62 733 ALA A C 1
ATOM 5496 O O . ALA A 1 733 ? -13.577 4.655 -9.754 1.00 90.62 733 ALA A O 1
ATOM 5497 N N . LEU A 1 734 ? -12.296 3.109 -8.717 1.00 91.94 734 LEU A N 1
ATOM 5498 C CA . LEU A 1 734 ? -13.095 3.018 -7.492 1.00 91.94 734 LEU A CA 1
ATOM 5499 C C . LEU A 1 734 ? -13.185 4.369 -6.777 1.00 91.94 734 LEU A C 1
ATOM 5501 O O . LEU A 1 734 ? -14.284 4.780 -6.430 1.00 91.94 734 LEU A O 1
ATOM 5505 N N . LEU A 1 735 ? -12.081 5.109 -6.645 1.00 90.06 735 LEU A N 1
ATOM 5506 C CA . LEU A 1 735 ? -12.068 6.443 -6.033 1.00 90.06 735 LEU A CA 1
ATOM 5507 C C . LEU A 1 735 ? -12.845 7.492 -6.837 1.00 90.06 735 LEU A C 1
ATOM 5509 O O . LEU A 1 735 ? -13.468 8.370 -6.261 1.00 90.06 735 LEU A O 1
ATOM 5513 N N . ASN A 1 736 ? -12.838 7.430 -8.171 1.00 88.19 736 ASN A N 1
ATOM 5514 C CA . ASN A 1 736 ? -13.662 8.356 -8.959 1.00 88.19 736 ASN A CA 1
ATOM 5515 C C . ASN A 1 736 ? -15.161 8.038 -8.831 1.00 88.19 736 ASN A C 1
ATOM 5517 O O . ASN A 1 736 ? -15.988 8.918 -9.068 1.00 88.19 736 ASN A O 1
ATOM 5521 N N . ARG A 1 737 ? -15.509 6.785 -8.507 1.00 88.00 737 ARG A N 1
ATOM 5522 C CA . ARG A 1 737 ? -16.895 6.339 -8.332 1.00 88.00 737 ARG A CA 1
ATOM 5523 C C . ARG A 1 737 ? -17.398 6.566 -6.907 1.00 88.00 737 ARG A C 1
ATOM 5525 O O . ARG A 1 737 ? -18.513 7.053 -6.739 1.00 88.00 737 ARG A O 1
ATOM 5532 N N . GLY A 1 738 ? -16.599 6.188 -5.914 1.00 78.31 738 GLY A N 1
ATOM 5533 C CA . GLY A 1 738 ? -16.820 6.441 -4.499 1.00 78.31 738 GLY A CA 1
ATOM 5534 C C . GLY A 1 738 ? -16.412 7.872 -4.198 1.00 78.31 738 GLY A C 1
ATOM 5535 O O . GLY A 1 738 ? -15.236 8.161 -4.034 1.00 78.31 738 GLY A O 1
ATOM 5536 N N . HIS A 1 739 ? -17.384 8.779 -4.172 1.00 78.56 739 HIS A N 1
ATOM 5537 C CA . HIS A 1 739 ? -17.163 10.216 -3.978 1.00 78.56 739 HIS A CA 1
ATOM 5538 C C . HIS A 1 739 ? -16.414 10.571 -2.679 1.00 78.56 739 HIS A C 1
ATOM 5540 O O . HIS A 1 739 ? -15.926 11.694 -2.546 1.00 78.56 739 HIS A O 1
ATOM 5546 N N . ASP A 1 740 ? -16.318 9.627 -1.742 1.00 84.25 740 ASP A N 1
ATOM 5547 C CA . ASP A 1 740 ? -15.594 9.748 -0.488 1.00 84.25 740 ASP A CA 1
ATOM 5548 C C . ASP A 1 740 ? -14.805 8.477 -0.133 1.00 84.25 740 ASP A C 1
ATOM 5550 O O . ASP A 1 740 ? -14.846 7.437 -0.795 1.00 84.25 740 ASP A O 1
ATOM 5554 N N . ALA A 1 741 ? -14.063 8.600 0.962 1.00 83.12 741 ALA A N 1
ATOM 5555 C CA . ALA A 1 741 ? -13.225 7.572 1.539 1.00 83.12 741 ALA A CA 1
ATOM 5556 C C . ALA A 1 741 ? -13.925 6.235 1.805 1.00 83.12 741 ALA A C 1
ATOM 5558 O O . ALA A 1 741 ? -13.379 5.163 1.550 1.00 83.12 741 ALA A O 1
ATOM 5559 N N . GLU A 1 742 ? -15.117 6.339 2.370 1.00 81.94 742 GLU A N 1
ATOM 5560 C CA . GLU A 1 742 ? -15.840 5.256 3.012 1.00 81.94 742 GLU A CA 1
ATOM 5561 C C . GLU A 1 742 ? -16.588 4.441 1.960 1.00 81.94 742 GLU A C 1
ATOM 5563 O O . GLU A 1 742 ? -16.618 3.214 2.019 1.00 81.94 742 GLU A O 1
ATOM 5568 N N . ALA A 1 743 ? -17.122 5.115 0.938 1.00 86.12 743 ALA A N 1
ATOM 5569 C CA . ALA A 1 743 ? -17.685 4.484 -0.245 1.00 86.12 743 ALA A CA 1
ATOM 5570 C C . ALA A 1 743 ? -16.638 3.640 -0.988 1.00 86.12 743 ALA A C 1
ATOM 5572 O O . ALA A 1 743 ? -16.946 2.545 -1.459 1.00 86.12 743 ALA A O 1
ATOM 5573 N N . VAL A 1 744 ? -15.389 4.114 -1.067 1.00 90.50 744 VAL A N 1
ATOM 5574 C CA . VAL A 1 744 ? -14.295 3.319 -1.644 1.00 90.50 744 VAL A CA 1
ATOM 5575 C C . VAL A 1 744 ? -14.024 2.081 -0.802 1.00 90.50 744 VAL A C 1
ATOM 5577 O O . VAL A 1 744 ? -13.971 0.992 -1.361 1.00 90.50 744 VAL A O 1
ATOM 5580 N N . ASP A 1 745 ? -13.911 2.213 0.520 1.00 88.31 745 ASP A N 1
ATOM 5581 C CA . ASP A 1 745 ? -13.653 1.068 1.403 1.00 88.31 745 ASP A CA 1
ATOM 5582 C C . ASP A 1 745 ? -14.774 0.018 1.352 1.00 88.31 745 ASP A C 1
ATOM 5584 O O . ASP A 1 745 ? -14.495 -1.184 1.377 1.00 88.31 745 ASP A O 1
ATOM 5588 N N . ALA A 1 746 ? -16.031 0.445 1.195 1.00 87.06 746 ALA A N 1
ATOM 5589 C CA . ALA A 1 746 ? -17.141 -0.467 0.943 1.00 87.06 746 ALA A CA 1
ATOM 5590 C C . ALA A 1 746 ? -16.952 -1.226 -0.381 1.00 87.06 746 ALA A C 1
ATOM 5592 O O . ALA A 1 746 ? -16.983 -2.456 -0.403 1.00 87.06 746 ALA A O 1
ATOM 5593 N N . LEU A 1 747 ? -16.670 -0.531 -1.487 1.00 91.75 747 LEU A N 1
ATOM 5594 C CA . LEU A 1 747 ? -16.432 -1.194 -2.775 1.00 91.75 747 LEU A CA 1
ATOM 5595 C C . LEU A 1 747 ? -15.214 -2.132 -2.743 1.00 91.75 747 LEU A C 1
ATOM 5597 O O . LEU A 1 747 ? -15.257 -3.199 -3.354 1.00 91.75 747 LEU A O 1
ATOM 5601 N N . LEU A 1 748 ? -14.152 -1.775 -2.013 1.00 92.88 748 LEU A N 1
ATOM 5602 C CA . LEU A 1 748 ? -12.989 -2.643 -1.800 1.00 92.88 748 LEU A CA 1
ATOM 5603 C C . LEU A 1 748 ? -13.383 -3.935 -1.094 1.00 92.88 748 LEU A C 1
ATOM 5605 O O . LEU A 1 748 ? -12.993 -5.017 -1.523 1.00 92.88 748 LEU A O 1
ATOM 5609 N N . ARG A 1 749 ? -14.223 -3.845 -0.063 1.00 89.56 749 ARG A N 1
ATOM 5610 C CA . ARG A 1 749 ? -14.746 -5.031 0.611 1.00 89.56 749 ARG A CA 1
ATOM 5611 C C . ARG A 1 749 ? -15.629 -5.880 -0.301 1.00 89.56 749 ARG A C 1
ATOM 5613 O O . ARG A 1 749 ? -15.535 -7.104 -0.281 1.00 89.56 749 ARG A O 1
ATOM 5620 N N . ALA A 1 750 ? -16.463 -5.249 -1.121 1.00 91.31 750 ALA A N 1
ATOM 5621 C CA . ALA A 1 750 ? -17.256 -5.943 -2.134 1.00 91.31 750 ALA A CA 1
ATOM 5622 C C . ALA A 1 750 ? -16.367 -6.747 -3.090 1.00 91.31 750 ALA A C 1
ATOM 5624 O O . ALA A 1 750 ? -16.673 -7.889 -3.429 1.00 91.31 750 ALA A O 1
ATOM 5625 N N . LEU A 1 751 ? -15.255 -6.138 -3.504 1.00 93.56 751 LEU A N 1
ATOM 5626 C CA . LEU A 1 751 ? -14.273 -6.736 -4.392 1.00 93.56 751 LEU A CA 1
ATOM 5627 C C . LEU A 1 751 ? -13.532 -7.899 -3.717 1.00 93.56 751 LEU A C 1
ATOM 5629 O O . LEU A 1 751 ? -13.378 -8.944 -4.342 1.00 93.56 751 LEU A O 1
ATOM 5633 N N . GLU A 1 752 ? -13.150 -7.765 -2.443 1.00 90.56 752 GLU A N 1
ATOM 5634 C CA . GLU A 1 752 ? -12.565 -8.847 -1.632 1.00 90.56 752 GLU A CA 1
ATOM 5635 C C . GLU A 1 752 ? -13.522 -10.043 -1.507 1.00 90.56 752 GLU A C 1
ATOM 5637 O O . GLU A 1 752 ? -13.130 -11.188 -1.739 1.00 90.56 752 GLU A O 1
ATOM 5642 N N . LEU A 1 753 ? -14.798 -9.788 -1.199 1.00 87.38 753 LEU A N 1
ATOM 5643 C CA . LEU A 1 753 ? -15.826 -10.830 -1.155 1.00 87.38 753 LEU A CA 1
ATOM 5644 C C . LEU A 1 753 ? -15.975 -11.503 -2.516 1.00 87.38 753 LEU A C 1
ATOM 5646 O O . LEU A 1 753 ? -15.975 -12.729 -2.606 1.00 87.38 753 LEU A O 1
ATOM 5650 N N . ARG A 1 754 ? -16.042 -10.704 -3.585 1.00 90.62 754 ARG A N 1
ATOM 5651 C CA . ARG A 1 754 ? -16.189 -11.227 -4.938 1.00 90.62 754 ARG A CA 1
ATOM 5652 C C . ARG A 1 754 ? -14.991 -12.074 -5.352 1.00 90.62 754 ARG A C 1
ATOM 5654 O O . ARG A 1 754 ? -15.187 -13.135 -5.935 1.00 90.62 754 ARG A O 1
ATOM 5661 N N . ARG A 1 755 ? -13.772 -11.656 -5.011 1.00 89.12 755 ARG A N 1
ATOM 5662 C CA . ARG A 1 755 ? -12.545 -12.429 -5.238 1.00 89.12 755 ARG A CA 1
ATOM 5663 C C . ARG A 1 755 ? -12.631 -13.821 -4.608 1.00 89.12 755 ARG A C 1
ATOM 5665 O O . ARG A 1 755 ? -12.290 -14.793 -5.269 1.00 89.12 755 ARG A O 1
ATOM 5672 N N . ASN A 1 756 ? -13.126 -13.921 -3.374 1.00 83.81 756 ASN A N 1
ATOM 5673 C CA . ASN A 1 756 ? -13.229 -15.193 -2.648 1.00 83.81 756 ASN A CA 1
ATOM 5674 C C . ASN A 1 756 ? -14.298 -16.145 -3.215 1.00 83.81 756 ASN A C 1
ATOM 5676 O O . ASN A 1 756 ? -14.236 -17.349 -2.983 1.00 83.81 756 ASN A O 1
ATOM 5680 N N . GLU A 1 757 ? -15.280 -15.623 -3.950 1.00 85.31 757 GLU A N 1
ATOM 5681 C CA . GLU A 1 757 ? -16.322 -16.419 -4.609 1.00 85.31 757 GLU A CA 1
ATOM 5682 C C . GLU A 1 757 ? -15.935 -16.894 -6.012 1.00 85.31 757 GLU A C 1
ATOM 5684 O O . GLU A 1 757 ? -16.591 -17.778 -6.570 1.00 85.31 757 GLU A O 1
ATOM 5689 N N . LEU A 1 758 ? -14.939 -16.257 -6.633 1.00 84.06 758 LEU A N 1
ATOM 5690 C CA . LEU A 1 758 ? -14.554 -16.566 -8.001 1.00 84.06 758 LEU A CA 1
ATOM 5691 C C . LEU A 1 758 ? -13.705 -17.848 -8.033 1.00 84.06 758 LEU A C 1
ATOM 5693 O O . LEU A 1 758 ? -12.711 -17.948 -7.317 1.00 84.06 758 LEU A O 1
ATOM 5697 N N . PRO A 1 759 ? -14.068 -18.832 -8.877 1.00 72.88 759 PRO A N 1
ATOM 5698 C CA . PRO A 1 759 ? -13.384 -20.124 -8.915 1.00 72.88 759 PRO A CA 1
ATOM 5699 C C . PRO A 1 759 ? -12.008 -20.068 -9.599 1.00 72.88 759 PRO A C 1
ATOM 5701 O O . PRO A 1 759 ? -11.183 -20.951 -9.376 1.00 72.88 759 PRO A O 1
ATOM 5704 N N . ASP A 1 760 ? -11.763 -19.049 -10.428 1.00 81.06 760 ASP A N 1
ATOM 5705 C CA . ASP A 1 760 ? -10.544 -18.883 -11.224 1.00 81.06 760 ASP A CA 1
ATOM 5706 C C . ASP A 1 760 ? -10.044 -17.418 -11.174 1.00 81.06 760 ASP A C 1
ATOM 5708 O O . ASP A 1 760 ? -10.832 -16.492 -11.421 1.00 81.06 760 ASP A O 1
ATOM 5712 N N . PRO A 1 761 ? -8.742 -17.187 -10.897 1.00 84.00 761 PRO A N 1
ATOM 5713 C CA . PRO A 1 761 ? -8.095 -15.876 -10.965 1.00 84.00 761 PRO A CA 1
ATOM 5714 C C . PRO A 1 761 ? -8.315 -15.089 -12.269 1.00 84.00 761 PRO A C 1
ATOM 5716 O O . PRO A 1 761 ? -8.393 -13.860 -12.215 1.00 84.00 761 PRO A O 1
ATOM 5719 N N . ALA A 1 762 ? -8.482 -15.729 -13.435 1.00 85.00 762 ALA A N 1
ATOM 5720 C CA . ALA A 1 762 ? -8.727 -14.987 -14.678 1.00 85.00 762 ALA A CA 1
ATOM 5721 C C . ALA A 1 762 ? -10.098 -14.295 -14.706 1.00 85.00 762 ALA A C 1
ATOM 5723 O O . ALA A 1 762 ? -10.250 -13.246 -15.337 1.00 85.00 762 ALA A O 1
ATOM 5724 N N . ALA A 1 763 ? -11.100 -14.830 -14.001 1.00 88.00 763 ALA A N 1
ATOM 5725 C CA . ALA A 1 763 ? -12.377 -14.142 -13.823 1.00 88.00 763 ALA A CA 1
ATOM 5726 C C . ALA A 1 763 ? -12.232 -12.886 -12.952 1.00 88.00 763 ALA A C 1
ATOM 5728 O O . ALA A 1 763 ? -12.861 -11.867 -13.240 1.00 88.00 763 ALA A O 1
ATOM 5729 N N . TYR A 1 764 ? -11.374 -12.942 -11.933 1.00 91.38 764 TYR A N 1
ATOM 5730 C CA . TYR A 1 764 ? -11.087 -11.797 -11.077 1.00 91.38 764 TYR A CA 1
ATOM 5731 C C . TYR A 1 764 ? -10.298 -10.716 -11.825 1.00 91.38 764 TYR A C 1
ATOM 5733 O O . TYR A 1 764 ? -10.679 -9.550 -11.771 1.00 91.38 764 TYR A O 1
ATOM 5741 N N . GLN A 1 765 ? -9.292 -11.094 -12.619 1.00 91.38 765 GLN A N 1
ATOM 5742 C CA . GLN A 1 765 ? -8.560 -10.144 -13.462 1.00 91.38 765 GLN A CA 1
ATOM 5743 C C . GLN A 1 765 ? -9.487 -9.428 -14.459 1.00 91.38 765 GLN A C 1
ATOM 5745 O O . GLN A 1 765 ? -9.460 -8.203 -14.541 1.00 91.38 765 GLN A O 1
ATOM 5750 N N . ARG A 1 766 ? -10.404 -10.153 -15.121 1.00 91.00 766 ARG A N 1
ATOM 5751 C CA . ARG A 1 766 ? -11.430 -9.531 -15.983 1.00 91.00 766 ARG A CA 1
ATOM 5752 C C . ARG A 1 766 ? -12.299 -8.525 -15.227 1.00 91.00 766 ARG A C 1
ATOM 5754 O O . ARG A 1 766 ? -12.636 -7.479 -15.771 1.00 91.00 766 ARG A O 1
ATOM 5761 N N . LEU A 1 767 ? -12.678 -8.815 -13.981 1.00 93.62 767 LEU A N 1
ATOM 5762 C CA . LEU A 1 767 ? -13.420 -7.858 -13.156 1.00 93.62 767 LEU A CA 1
ATOM 5763 C C . LEU A 1 767 ? -12.584 -6.599 -12.868 1.00 93.62 767 LEU A C 1
ATOM 5765 O O . LEU A 1 767 ? -13.103 -5.493 -13.004 1.00 93.62 767 LEU A O 1
ATOM 5769 N N . LEU A 1 768 ? -11.301 -6.751 -12.526 1.00 93.75 768 LEU A N 1
ATOM 5770 C CA . LEU A 1 768 ? -10.384 -5.627 -12.297 1.00 93.75 768 LEU A CA 1
ATOM 5771 C C . LEU A 1 768 ? -10.217 -4.750 -13.545 1.00 93.75 768 LEU A C 1
ATOM 5773 O O . LEU A 1 768 ? -10.269 -3.524 -13.433 1.00 93.75 768 LEU A O 1
ATOM 5777 N N . ASP A 1 769 ? -10.081 -5.354 -14.725 1.00 89.50 769 ASP A N 1
ATOM 5778 C CA . ASP A 1 769 ? -9.951 -4.622 -15.988 1.00 89.50 769 ASP A CA 1
ATOM 5779 C C . ASP A 1 769 ? -11.236 -3.862 -16.343 1.00 89.50 769 ASP A C 1
ATOM 5781 O O . ASP A 1 769 ? -11.178 -2.679 -16.685 1.00 89.50 769 ASP A O 1
ATOM 5785 N N . ARG A 1 770 ? -12.412 -4.480 -16.158 1.00 93.25 770 ARG A N 1
ATOM 5786 C CA . ARG A 1 770 ? -13.715 -3.811 -16.334 1.00 93.25 770 ARG A CA 1
ATOM 5787 C C . ARG A 1 770 ? -13.893 -2.636 -15.367 1.00 93.25 770 ARG A C 1
ATOM 5789 O O . ARG A 1 770 ? -14.411 -1.586 -15.754 1.00 93.25 770 ARG A O 1
ATOM 5796 N N . LEU A 1 771 ? -13.431 -2.773 -14.119 1.00 93.69 771 LEU A N 1
ATOM 5797 C CA . LEU A 1 771 ? -13.419 -1.678 -13.141 1.00 93.69 771 LEU A CA 1
ATOM 5798 C C . LEU A 1 771 ? -12.470 -0.556 -13.573 1.00 93.69 771 LEU A C 1
ATOM 5800 O O . LEU A 1 771 ? -12.869 0.608 -13.563 1.00 93.69 771 LEU A O 1
ATOM 5804 N N . ALA A 1 772 ? -11.248 -0.880 -14.004 1.00 90.00 772 ALA A N 1
ATOM 5805 C CA . ALA A 1 772 ? -10.281 0.097 -14.506 1.00 90.00 772 ALA A CA 1
ATOM 5806 C C . ALA A 1 772 ? -10.805 0.846 -15.750 1.00 90.00 772 ALA A C 1
ATOM 5808 O O . ALA A 1 772 ? -10.647 2.068 -15.849 1.00 90.00 772 ALA A O 1
ATOM 5809 N N . ALA A 1 773 ? -11.511 0.142 -16.643 1.00 88.62 773 ALA A N 1
ATOM 5810 C CA . ALA A 1 773 ? -12.222 0.690 -17.802 1.00 88.62 773 ALA A CA 1
ATOM 5811 C C . ALA A 1 773 ? -13.497 1.478 -17.438 1.00 88.62 773 ALA A C 1
ATOM 5813 O O . ALA A 1 773 ? -14.094 2.132 -18.293 1.00 88.62 773 ALA A O 1
ATOM 5814 N N . ARG A 1 774 ? -13.880 1.478 -16.156 1.00 93.69 774 ARG A N 1
ATOM 5815 C CA . ARG A 1 774 ? -15.053 2.153 -15.586 1.00 93.69 774 ARG A CA 1
ATOM 5816 C C . ARG A 1 774 ? -16.395 1.654 -16.127 1.00 93.69 774 ARG A C 1
ATOM 5818 O O . ARG A 1 774 ? -17.338 2.434 -16.262 1.00 93.69 774 ARG A O 1
ATOM 5825 N N . GLU A 1 775 ? -16.508 0.363 -16.411 1.00 94.00 775 GLU A N 1
ATOM 5826 C CA . GLU A 1 775 ? -17.768 -0.231 -16.854 1.00 94.00 775 GLU A CA 1
ATOM 5827 C C . GLU A 1 775 ? -18.822 -0.225 -15.739 1.00 94.00 775 GLU A C 1
ATOM 5829 O O . GLU A 1 775 ? -18.624 -0.828 -14.684 1.00 94.00 775 GLU A O 1
ATOM 5834 N N . GLY A 1 776 ? -19.981 0.399 -15.985 1.00 93.31 776 GLY A N 1
ATOM 5835 C CA . GLY A 1 776 ? -21.073 0.497 -15.004 1.00 93.31 776 GLY A CA 1
ATOM 5836 C C . GLY A 1 776 ? -21.509 -0.857 -14.434 1.00 93.31 776 GLY A C 1
ATOM 5837 O O . GLY A 1 776 ? -21.623 -1.000 -13.219 1.00 93.31 776 GLY A O 1
ATOM 5838 N N . ALA A 1 777 ? -21.622 -1.875 -15.292 1.00 94.50 777 ALA A N 1
ATOM 5839 C CA . ALA A 1 777 ? -22.021 -3.227 -14.903 1.00 94.50 777 ALA A CA 1
ATOM 5840 C C . ALA A 1 777 ? -21.065 -3.888 -13.889 1.00 94.50 777 ALA A C 1
ATOM 5842 O O . ALA A 1 777 ? -21.499 -4.709 -13.087 1.00 94.50 777 ALA A O 1
ATOM 5843 N N . ALA A 1 778 ? -19.768 -3.550 -13.898 1.00 94.88 778 ALA A N 1
ATOM 5844 C CA . ALA A 1 778 ? -18.822 -4.073 -12.910 1.00 94.88 778 ALA A CA 1
ATOM 5845 C C . ALA A 1 778 ? -19.058 -3.451 -11.523 1.00 94.88 778 ALA A C 1
ATOM 5847 O O . ALA A 1 778 ? -18.985 -4.141 -10.510 1.00 94.88 778 ALA A O 1
ATOM 5848 N N . PHE A 1 779 ? -19.408 -2.162 -11.463 1.00 93.75 779 PHE A N 1
ATOM 5849 C CA . PHE A 1 779 ? -19.780 -1.516 -10.200 1.00 93.75 779 PHE A CA 1
ATOM 5850 C C . PHE A 1 779 ? -21.146 -1.978 -9.691 1.00 93.75 779 PHE A C 1
ATOM 5852 O O . PHE A 1 779 ? -21.318 -2.104 -8.484 1.00 93.75 779 PHE A O 1
ATOM 5859 N N . GLU A 1 780 ? -22.102 -2.248 -10.581 1.00 92.94 780 GLU A N 1
ATOM 5860 C CA . GLU A 1 780 ? -23.399 -2.836 -10.213 1.00 92.94 780 GLU A CA 1
ATOM 5861 C C . GLU A 1 780 ? -23.228 -4.237 -9.613 1.00 92.94 780 GLU A C 1
ATOM 5863 O O . GLU A 1 780 ? -23.856 -4.554 -8.603 1.00 92.94 780 GLU A O 1
ATOM 5868 N N . GLU A 1 781 ? -22.321 -5.045 -10.174 1.00 94.75 781 GLU A N 1
ATOM 5869 C CA . GLU A 1 781 ? -21.937 -6.343 -9.610 1.00 94.75 781 GLU A CA 1
ATOM 5870 C C . GLU A 1 781 ? -21.386 -6.195 -8.179 1.00 94.75 781 GLU A C 1
ATOM 5872 O O . GLU A 1 781 ? -21.811 -6.928 -7.284 1.00 94.75 781 GLU A O 1
ATOM 5877 N N . LEU A 1 782 ? -20.503 -5.218 -7.929 1.00 94.50 782 LEU A N 1
ATOM 5878 C CA . LEU A 1 782 ? -19.981 -4.940 -6.584 1.00 94.50 782 LEU A CA 1
ATOM 5879 C C . LEU A 1 782 ? -21.058 -4.408 -5.624 1.00 94.50 782 LEU A C 1
ATOM 5881 O O . LEU A 1 782 ? -21.131 -4.860 -4.482 1.00 94.50 782 LEU A O 1
ATOM 5885 N N . ALA A 1 783 ? -21.922 -3.496 -6.073 1.00 90.69 783 ALA A N 1
ATOM 5886 C CA . ALA A 1 783 ? -23.012 -2.954 -5.260 1.00 90.69 783 ALA A CA 1
ATOM 5887 C C . ALA A 1 783 ? -23.998 -4.055 -4.826 1.00 90.69 783 ALA A C 1
ATOM 5889 O O . ALA A 1 783 ? -24.364 -4.143 -3.656 1.00 90.69 783 ALA A O 1
ATOM 5890 N N . GLY A 1 784 ? -24.353 -4.974 -5.732 1.00 91.62 784 GLY A N 1
ATOM 5891 C CA . GLY A 1 784 ? -25.185 -6.129 -5.388 1.00 91.62 784 GLY A CA 1
ATOM 5892 C C . GLY A 1 784 ? -24.548 -7.022 -4.315 1.00 91.62 784 GLY A C 1
ATOM 5893 O O . GLY A 1 784 ? -25.239 -7.534 -3.433 1.00 91.62 784 GLY A O 1
ATOM 5894 N N . ARG A 1 785 ? -23.217 -7.177 -4.333 1.00 92.25 785 ARG A N 1
ATOM 5895 C CA . ARG A 1 785 ? -22.485 -7.933 -3.302 1.00 92.25 785 ARG A CA 1
ATOM 5896 C C . ARG A 1 785 ? -22.426 -7.209 -1.965 1.00 92.25 785 ARG A C 1
ATOM 5898 O O . ARG A 1 785 ? -22.558 -7.867 -0.934 1.00 92.25 785 ARG A O 1
ATOM 5905 N N . LEU A 1 786 ? -22.299 -5.885 -1.970 1.00 91.06 786 LEU A N 1
ATOM 5906 C CA . LEU A 1 786 ? -22.400 -5.082 -0.751 1.00 91.06 786 LEU A CA 1
ATOM 5907 C C . LEU A 1 786 ? -23.754 -5.221 -0.082 1.00 91.06 786 LEU A C 1
ATOM 5909 O O . LEU A 1 786 ? -23.812 -5.384 1.136 1.00 91.06 786 LEU A O 1
ATOM 5913 N N . GLN A 1 787 ? -24.829 -5.234 -0.865 1.00 90.69 787 GLN A N 1
ATOM 5914 C CA . GLN A 1 787 ? -26.165 -5.457 -0.333 1.00 90.69 787 GLN A CA 1
ATOM 5915 C C . GLN A 1 787 ? -26.271 -6.830 0.350 1.00 90.69 787 GLN A C 1
ATOM 5917 O O . GLN A 1 787 ? -26.737 -6.917 1.485 1.00 90.69 787 GLN A O 1
ATOM 5922 N N . VAL A 1 788 ? -25.781 -7.899 -0.290 1.00 91.88 788 VAL A N 1
ATOM 5923 C CA . VAL A 1 788 ? -25.771 -9.250 0.305 1.00 91.88 788 VAL A CA 1
ATOM 5924 C C . VAL A 1 788 ? -24.938 -9.294 1.591 1.00 91.88 788 VAL A C 1
ATOM 5926 O O . VAL A 1 788 ? -25.388 -9.845 2.596 1.00 91.88 788 VAL A O 1
ATOM 5929 N N . ALA A 1 789 ? -23.751 -8.685 1.588 1.00 90.12 789 ALA A N 1
ATOM 5930 C CA . ALA A 1 789 ? -22.888 -8.604 2.764 1.00 90.12 789 ALA A CA 1
ATOM 5931 C C . ALA A 1 789 ? -23.548 -7.821 3.909 1.00 90.12 789 ALA A C 1
ATOM 5933 O O . ALA A 1 789 ? -23.518 -8.258 5.055 1.00 90.12 789 ALA A O 1
ATOM 5934 N N . THR A 1 790 ? -24.212 -6.711 3.587 1.00 92.94 790 THR A N 1
ATOM 5935 C CA . THR A 1 790 ? -24.959 -5.880 4.540 1.00 92.94 790 THR A CA 1
ATOM 5936 C C . THR A 1 790 ? -26.060 -6.681 5.229 1.00 92.94 790 THR A C 1
ATOM 5938 O O . THR A 1 790 ? -26.203 -6.621 6.453 1.00 92.94 790 THR A O 1
ATOM 5941 N N . GLU A 1 791 ? -26.808 -7.489 4.473 1.00 93.62 791 GLU A N 1
ATOM 5942 C CA . GLU A 1 791 ? -27.831 -8.369 5.046 1.00 93.62 791 GLU A CA 1
ATOM 5943 C C . GLU A 1 791 ? -27.230 -9.485 5.910 1.00 93.62 791 GLU A C 1
ATOM 5945 O O . GLU A 1 791 ? -27.786 -9.816 6.963 1.00 93.62 791 GLU A O 1
ATOM 5950 N N . ALA A 1 792 ? -26.078 -10.035 5.514 1.00 92.62 792 ALA A N 1
ATOM 5951 C CA . ALA A 1 792 ? -25.355 -11.029 6.303 1.00 92.62 792 ALA A CA 1
ATOM 5952 C C . ALA A 1 792 ? -24.861 -10.444 7.638 1.00 92.62 792 ALA A C 1
ATOM 5954 O O . ALA A 1 792 ? -25.067 -11.058 8.688 1.00 92.62 792 ALA A O 1
ATOM 5955 N N . THR A 1 793 ? -24.299 -9.231 7.634 1.00 93.94 793 THR A N 1
ATOM 5956 C CA . THR A 1 793 ? -23.915 -8.514 8.858 1.00 93.94 793 THR A CA 1
ATOM 5957 C C . THR A 1 793 ? -25.133 -8.247 9.736 1.00 93.94 793 THR A C 1
ATOM 5959 O O . THR A 1 793 ? -25.103 -8.548 10.929 1.00 93.94 793 THR A O 1
ATOM 5962 N N . ALA A 1 794 ? -26.244 -7.771 9.168 1.00 94.62 794 ALA A N 1
ATOM 5963 C CA . ALA A 1 794 ? -27.476 -7.575 9.928 1.00 94.62 794 ALA A CA 1
ATOM 5964 C C . ALA A 1 794 ? -27.983 -8.892 10.548 1.00 94.62 794 ALA A C 1
ATOM 5966 O O . ALA A 1 794 ? -28.392 -8.915 11.708 1.00 94.62 794 ALA A O 1
ATOM 5967 N N . ALA A 1 795 ? -27.913 -10.013 9.822 1.00 94.94 795 ALA A N 1
ATOM 5968 C CA . ALA A 1 795 ? -28.272 -11.331 10.345 1.00 94.94 795 ALA A CA 1
ATOM 5969 C C . ALA A 1 795 ? -27.349 -11.784 11.488 1.00 94.94 795 ALA A C 1
ATOM 5971 O O . ALA A 1 795 ? -27.846 -12.257 12.513 1.00 94.94 795 ALA A O 1
ATOM 5972 N N . ARG A 1 796 ? -26.034 -11.573 11.359 1.00 95.56 796 ARG A N 1
ATOM 5973 C CA . ARG A 1 796 ? -25.047 -11.852 12.414 1.00 95.56 796 ARG A CA 1
ATOM 5974 C C . ARG A 1 796 ? -25.329 -11.036 13.674 1.00 95.56 796 ARG A C 1
ATOM 5976 O O . ARG A 1 796 ? -25.366 -11.591 14.769 1.00 95.56 796 ARG A O 1
ATOM 5983 N N . LEU A 1 797 ? -25.601 -9.741 13.524 1.00 96.88 797 LEU A N 1
ATOM 5984 C CA . LEU A 1 797 ? -25.935 -8.851 14.636 1.00 96.88 797 LEU A CA 1
ATOM 5985 C C . LEU A 1 797 ? -27.241 -9.267 15.333 1.00 96.88 797 LEU A C 1
ATOM 5987 O O . LEU A 1 797 ? -27.295 -9.280 16.563 1.00 96.88 797 LEU A O 1
ATOM 5991 N N . ARG A 1 798 ? -28.268 -9.684 14.573 1.00 96.94 798 ARG A N 1
ATOM 5992 C CA . ARG A 1 798 ? -29.509 -10.254 15.135 1.00 96.94 798 ARG A CA 1
ATOM 5993 C C . ARG A 1 798 ? -29.225 -11.518 15.945 1.00 96.94 798 ARG A C 1
ATOM 5995 O O . ARG A 1 798 ? -29.704 -11.625 17.072 1.00 96.94 798 ARG A O 1
ATOM 6002 N N . ALA A 1 799 ? -28.431 -12.442 15.400 1.00 95.00 799 ALA A N 1
ATOM 6003 C CA . ALA A 1 799 ? -28.054 -13.682 16.080 1.00 95.00 799 ALA A CA 1
ATOM 6004 C C . ALA A 1 799 ? -27.254 -13.420 17.369 1.00 95.00 799 ALA A C 1
ATOM 6006 O O . ALA A 1 799 ? -27.473 -14.090 18.375 1.00 95.00 799 ALA A O 1
ATOM 6007 N N . ALA A 1 800 ? -26.397 -12.396 17.367 1.00 93.62 800 ALA A N 1
ATOM 6008 C CA . ALA A 1 800 ? -25.633 -11.948 18.530 1.00 93.62 800 ALA A CA 1
ATOM 6009 C C . ALA A 1 800 ? -26.430 -11.047 19.502 1.00 93.62 800 ALA A C 1
ATOM 6011 O O . ALA A 1 800 ? -25.872 -10.551 20.480 1.00 93.62 800 ALA A O 1
ATOM 6012 N N . GLY A 1 801 ? -27.722 -10.797 19.249 1.00 95.31 801 GLY A N 1
ATOM 6013 C CA . GLY A 1 801 ? -28.581 -9.993 20.124 1.00 95.31 801 GLY A CA 1
ATOM 6014 C C . GLY A 1 801 ? -28.269 -8.489 20.144 1.00 95.31 801 GLY A C 1
ATOM 6015 O O . GLY A 1 801 ? -28.657 -7.814 21.097 1.00 95.31 801 GLY A O 1
ATOM 6016 N N . ARG A 1 802 ? -27.597 -7.955 19.114 1.00 96.25 802 ARG A N 1
ATOM 6017 C CA . ARG A 1 802 ? -27.198 -6.538 18.987 1.00 96.25 802 ARG A CA 1
ATOM 6018 C C . ARG A 1 802 ? -28.339 -5.681 18.434 1.00 96.25 802 ARG A C 1
ATOM 6020 O O . ARG A 1 802 ? -28.360 -5.302 17.264 1.00 96.25 802 ARG A O 1
ATOM 6027 N N . ARG A 1 803 ? -29.373 -5.480 19.250 1.00 96.06 803 ARG A N 1
ATOM 6028 C CA . ARG A 1 803 ? -30.655 -4.896 18.827 1.00 96.06 803 ARG A CA 1
ATOM 6029 C C . ARG A 1 803 ? -30.525 -3.447 18.370 1.00 96.06 803 ARG A C 1
ATOM 6031 O O . ARG A 1 803 ? -31.228 -3.066 17.439 1.00 96.06 803 ARG A O 1
ATOM 6038 N N . HIS A 1 804 ? -29.670 -2.654 19.011 1.00 95.44 804 HIS A N 1
ATOM 6039 C CA . HIS A 1 804 ? -29.508 -1.241 18.677 1.00 95.44 804 HIS A CA 1
ATOM 6040 C C . HIS A 1 804 ? -28.761 -1.071 17.356 1.00 95.44 804 HIS A C 1
ATOM 6042 O O . HIS A 1 804 ? -29.239 -0.342 16.496 1.00 95.44 804 HIS A O 1
ATOM 6048 N N . LEU A 1 805 ? -27.683 -1.824 17.133 1.00 96.31 805 LEU A N 1
ATOM 6049 C CA . LEU A 1 805 ? -26.972 -1.812 15.851 1.00 96.31 805 LEU A CA 1
ATOM 6050 C C . LEU A 1 805 ? -27.838 -2.327 14.685 1.00 96.31 805 LEU A C 1
ATOM 6052 O O . LEU A 1 805 ? -27.772 -1.794 13.580 1.00 96.31 805 LEU A O 1
ATOM 6056 N N . VAL A 1 806 ? -28.683 -3.341 14.919 1.00 97.19 806 VAL A N 1
ATOM 6057 C CA . VAL A 1 806 ? -29.651 -3.814 13.909 1.00 97.19 806 VAL A CA 1
ATOM 6058 C C . VAL A 1 806 ? -30.709 -2.755 13.606 1.00 97.19 806 VAL A C 1
ATOM 6060 O O . VAL A 1 806 ? -31.078 -2.603 12.442 1.00 97.19 806 VAL A O 1
ATOM 6063 N N . ALA A 1 807 ? -31.204 -2.046 14.626 1.00 95.69 807 ALA A N 1
ATOM 6064 C CA . ALA A 1 807 ? -32.186 -0.981 14.441 1.00 95.69 807 ALA A CA 1
ATOM 6065 C C . ALA A 1 807 ? -31.631 0.120 13.529 1.00 95.69 807 ALA A C 1
ATOM 6067 O O . ALA A 1 807 ? -32.277 0.444 12.546 1.00 95.69 807 ALA A O 1
ATOM 6068 N N . GLU A 1 808 ? -30.396 0.571 13.751 1.00 95.25 808 GLU A N 1
ATOM 6069 C CA . GLU A 1 808 ? -29.733 1.583 12.909 1.00 95.25 808 GLU A CA 1
ATOM 6070 C C . GLU A 1 808 ? -29.622 1.152 11.436 1.00 95.25 808 GLU A C 1
ATOM 6072 O O . GLU A 1 808 ? -29.967 1.898 10.521 1.00 95.25 808 GLU A O 1
ATOM 6077 N N . LEU A 1 809 ? -29.193 -0.092 11.182 1.00 95.94 809 LEU A N 1
ATOM 6078 C CA . LEU A 1 809 ? -29.136 -0.629 9.816 1.00 95.94 809 LEU A CA 1
ATOM 6079 C C . LEU A 1 809 ? -30.521 -0.753 9.166 1.00 95.94 809 LEU A C 1
ATOM 6081 O O . LEU A 1 809 ? -30.613 -0.746 7.938 1.00 95.94 809 LEU A O 1
ATOM 6085 N N . THR A 1 810 ? -31.571 -0.925 9.972 1.00 96.19 810 THR A N 1
ATOM 6086 C CA . THR A 1 810 ? -32.959 -1.033 9.506 1.00 96.19 810 THR A CA 1
ATOM 6087 C C . THR A 1 810 ? -33.539 0.350 9.224 1.00 96.19 810 THR A C 1
ATOM 6089 O O . THR A 1 810 ? -34.101 0.548 8.155 1.00 96.19 810 THR A O 1
ATOM 6092 N N . GLU A 1 811 ? -33.313 1.323 10.106 1.00 95.25 811 GLU A N 1
ATOM 6093 C CA . GLU A 1 811 ? -33.738 2.718 9.944 1.00 95.25 811 GLU A CA 1
ATOM 6094 C C . GLU A 1 811 ? -33.152 3.334 8.664 1.00 95.25 811 GLU A C 1
ATOM 6096 O O . GLU A 1 811 ? -33.885 3.922 7.875 1.00 95.25 811 GLU A O 1
ATOM 6101 N N . LEU A 1 812 ? -31.864 3.103 8.371 1.00 95.69 812 LEU A N 1
ATOM 6102 C CA . LEU A 1 812 ? -31.252 3.550 7.110 1.00 95.69 812 LEU A CA 1
ATOM 6103 C C . LEU A 1 812 ? -31.843 2.853 5.869 1.00 95.69 812 LEU A C 1
ATOM 6105 O O . LEU A 1 812 ? -31.853 3.422 4.777 1.00 95.69 812 LEU A O 1
ATOM 6109 N N . ALA A 1 813 ? -32.318 1.610 6.005 1.00 95.19 813 ALA A N 1
ATOM 6110 C CA . ALA A 1 813 ? -33.000 0.909 4.916 1.00 95.19 813 ALA A CA 1
ATOM 6111 C C . ALA A 1 813 ? -34.400 1.491 4.669 1.00 95.19 813 ALA A C 1
ATOM 6113 O O . ALA A 1 813 ? -34.776 1.720 3.521 1.00 95.19 813 ALA A O 1
ATOM 6114 N N . GLU A 1 814 ? -35.140 1.762 5.744 1.00 96.56 814 GLU A N 1
ATOM 6115 C CA . GLU A 1 814 ? -36.464 2.383 5.701 1.00 96.56 814 GLU A CA 1
ATOM 6116 C C . GLU A 1 814 ? -36.390 3.804 5.127 1.00 96.56 814 GLU A C 1
ATOM 6118 O O . GLU A 1 814 ? -37.161 4.123 4.224 1.00 96.56 814 GLU A O 1
ATOM 6123 N N . GLU A 1 815 ? -35.401 4.609 5.541 1.00 96.69 815 GLU A N 1
ATOM 6124 C CA . GLU A 1 815 ? -35.121 5.937 4.974 1.00 96.69 815 GLU A CA 1
ATOM 6125 C C . GLU A 1 815 ? -34.884 5.855 3.458 1.00 96.69 815 GLU A C 1
ATOM 6127 O O . GLU A 1 815 ? -35.438 6.643 2.685 1.00 96.69 815 GLU A O 1
ATOM 6132 N N . ALA A 1 816 ? -34.107 4.864 3.004 1.00 94.56 816 ALA A N 1
ATOM 6133 C CA . ALA A 1 816 ? -33.869 4.657 1.581 1.00 94.56 816 ALA A CA 1
ATOM 6134 C C . ALA A 1 816 ? -35.152 4.303 0.810 1.00 94.56 816 ALA A C 1
ATOM 6136 O O . ALA A 1 816 ? -35.366 4.797 -0.301 1.00 94.56 816 ALA A O 1
ATOM 6137 N N . ASP A 1 817 ? -36.009 3.456 1.379 1.00 95.25 817 ASP A N 1
ATOM 6138 C CA . ASP A 1 817 ? -37.260 3.028 0.753 1.00 95.25 817 ASP A CA 1
ATOM 6139 C C . ASP A 1 817 ? -38.344 4.115 0.773 1.00 95.25 817 ASP A C 1
ATOM 6141 O O . ASP A 1 817 ? -39.114 4.231 -0.186 1.00 95.25 817 ASP A O 1
ATOM 6145 N N . ASP A 1 818 ? -38.403 4.934 1.823 1.00 96.94 818 ASP A N 1
ATOM 6146 C CA . ASP A 1 818 ? -39.243 6.133 1.881 1.00 96.94 818 ASP A CA 1
ATOM 6147 C C . ASP A 1 818 ? -38.819 7.145 0.811 1.00 96.94 818 ASP A C 1
ATOM 6149 O O . ASP A 1 818 ? -39.648 7.562 -0.002 1.00 96.94 818 ASP A O 1
ATOM 6153 N N . ALA A 1 819 ? -37.523 7.455 0.722 1.00 95.62 819 ALA A N 1
ATOM 6154 C CA . ALA A 1 819 ? -36.987 8.370 -0.284 1.00 95.62 819 ALA A CA 1
ATOM 6155 C C . ALA A 1 819 ? -37.224 7.873 -1.725 1.00 95.62 819 ALA A C 1
ATOM 6157 O O . ALA A 1 819 ? -37.538 8.655 -2.623 1.00 95.62 819 ALA A O 1
ATOM 6158 N N . ARG A 1 820 ? -37.145 6.557 -1.979 1.00 94.69 820 ARG A N 1
ATOM 6159 C CA . ARG A 1 820 ? -37.524 5.984 -3.288 1.00 94.69 820 ARG A CA 1
ATOM 6160 C C . ARG A 1 820 ? -39.003 6.199 -3.597 1.00 94.69 820 ARG A C 1
ATOM 6162 O O . ARG A 1 820 ? -39.331 6.534 -4.735 1.00 94.69 820 ARG A O 1
ATOM 6169 N N . ARG A 1 821 ? -39.889 6.008 -2.612 1.00 96.06 821 ARG A N 1
ATOM 6170 C CA . ARG A 1 821 ? -41.343 6.185 -2.776 1.00 96.06 821 ARG A CA 1
ATOM 6171 C C . ARG A 1 821 ? -41.728 7.636 -3.055 1.00 96.06 821 ARG A C 1
ATOM 6173 O O . ARG A 1 821 ? -42.684 7.862 -3.792 1.00 96.06 821 ARG A O 1
ATOM 6180 N N . THR A 1 822 ? -40.987 8.601 -2.516 1.00 96.31 822 THR A N 1
ATOM 6181 C CA . THR A 1 822 ? -41.206 10.037 -2.757 1.00 96.31 822 THR A CA 1
ATOM 6182 C C . THR A 1 822 ? -40.497 10.571 -4.009 1.00 96.31 822 THR A C 1
ATOM 6184 O O . THR A 1 822 ? -40.699 11.728 -4.373 1.00 96.31 822 THR A O 1
ATOM 6187 N N . GLY A 1 823 ? -39.711 9.743 -4.710 1.00 93.88 823 GLY A N 1
ATOM 6188 C CA . GLY A 1 823 ? -38.940 10.147 -5.894 1.00 93.88 823 GLY A CA 1
ATOM 6189 C C . GLY A 1 823 ? -37.621 10.865 -5.572 1.00 93.88 823 GLY A C 1
ATOM 6190 O O . GLY A 1 823 ? -36.961 11.388 -6.471 1.00 93.88 823 GLY A O 1
ATOM 6191 N N . GLU A 1 824 ? -37.193 10.872 -4.310 1.00 94.94 824 GLU A N 1
ATOM 6192 C CA . GLU A 1 824 ? -35.950 11.478 -3.827 1.00 94.94 824 GLU A CA 1
ATOM 6193 C C . GLU A 1 824 ? -34.750 10.532 -4.011 1.00 94.94 824 GLU A C 1
ATOM 6195 O O . GLU A 1 824 ? -34.084 10.106 -3.067 1.00 94.94 824 GLU A O 1
ATOM 6200 N N . HIS A 1 825 ? -34.437 10.196 -5.265 1.00 90.12 825 HIS A N 1
ATOM 6201 C CA . HIS A 1 825 ? -33.413 9.196 -5.595 1.00 90.12 825 HIS A CA 1
ATOM 6202 C C . HIS A 1 825 ? -32.020 9.482 -5.003 1.00 90.12 825 HIS A C 1
ATOM 6204 O O . HIS A 1 825 ? -31.299 8.545 -4.666 1.00 90.12 825 HIS A O 1
ATOM 6210 N N . ALA A 1 826 ? -31.636 10.756 -4.856 1.00 88.69 826 ALA A N 1
ATOM 6211 C CA . ALA A 1 826 ? -30.353 11.136 -4.260 1.00 88.69 826 ALA A CA 1
ATOM 6212 C C . ALA A 1 826 ? -30.295 10.834 -2.752 1.00 88.69 826 ALA A C 1
ATOM 6214 O O . ALA A 1 826 ? -29.278 10.338 -2.270 1.00 88.69 826 ALA A O 1
ATOM 6215 N N . VAL A 1 827 ? -31.394 11.079 -2.031 1.00 93.00 827 VAL A N 1
ATOM 6216 C CA . VAL A 1 827 ? -31.518 10.773 -0.597 1.00 93.00 827 VAL A CA 1
ATOM 6217 C C . VAL A 1 827 ? -31.506 9.261 -0.395 1.00 93.00 827 VAL A C 1
ATOM 6219 O O . VAL A 1 827 ? -30.738 8.757 0.421 1.00 93.00 827 VAL A O 1
ATOM 6222 N N . ALA A 1 828 ? -32.247 8.521 -1.226 1.00 91.25 828 ALA A N 1
ATOM 6223 C CA . ALA A 1 828 ? -32.230 7.063 -1.195 1.00 91.25 828 ALA A CA 1
ATOM 6224 C C . ALA A 1 828 ? -30.823 6.487 -1.414 1.00 91.25 828 ALA A C 1
ATOM 6226 O O . ALA A 1 828 ? -30.389 5.607 -0.674 1.00 91.25 828 ALA A O 1
ATOM 6227 N N . ALA A 1 829 ? -30.088 6.999 -2.407 1.00 86.69 829 ALA A N 1
ATOM 6228 C CA . ALA A 1 829 ? -28.713 6.580 -2.669 1.00 86.69 829 ALA A CA 1
ATOM 6229 C C . ALA A 1 829 ? -27.782 6.876 -1.480 1.00 86.69 829 ALA A C 1
ATOM 6231 O O . ALA A 1 829 ? -26.940 6.045 -1.143 1.00 86.69 829 ALA A O 1
ATOM 6232 N N . GLN A 1 830 ? -27.955 8.024 -0.819 1.00 89.88 830 GLN A N 1
ATOM 6233 C CA . GLN A 1 830 ? -27.179 8.386 0.365 1.00 89.88 830 GLN A CA 1
ATOM 6234 C C . GLN A 1 830 ? -27.479 7.470 1.561 1.00 89.88 830 GLN A C 1
ATOM 6236 O O . GLN A 1 830 ? -26.547 7.043 2.241 1.00 89.88 830 GLN A O 1
ATOM 6241 N N . ALA A 1 831 ? -28.749 7.149 1.817 1.00 92.19 831 ALA A N 1
ATOM 6242 C CA . ALA A 1 831 ? -29.150 6.259 2.905 1.00 92.19 831 ALA A CA 1
ATOM 6243 C C . ALA A 1 831 ? -28.624 4.824 2.697 1.00 92.19 831 ALA A C 1
ATOM 6245 O O . ALA A 1 831 ? -28.072 4.229 3.624 1.00 92.19 831 ALA A O 1
ATOM 6246 N N . ILE A 1 832 ? -28.675 4.308 1.460 1.00 90.00 832 ILE A N 1
ATOM 6247 C CA . ILE A 1 832 ? -28.064 3.016 1.090 1.00 90.00 832 ILE A CA 1
ATOM 6248 C C . ILE A 1 832 ? -26.557 3.039 1.346 1.00 90.00 832 ILE A C 1
ATOM 6250 O O . ILE A 1 832 ? -26.042 2.142 2.008 1.00 90.00 832 ILE A O 1
ATOM 6254 N N . ALA A 1 833 ? -25.859 4.081 0.883 1.00 88.06 833 ALA A N 1
ATOM 6255 C CA . ALA A 1 833 ? -24.417 4.198 1.074 1.00 88.06 833 ALA A CA 1
ATOM 6256 C C . ALA A 1 833 ? -24.042 4.229 2.566 1.00 88.06 833 ALA A C 1
ATOM 6258 O O . ALA A 1 833 ? -23.153 3.491 2.984 1.00 88.06 833 ALA A O 1
ATOM 6259 N N . LYS A 1 834 ? -24.761 5.007 3.391 1.00 91.62 834 LYS A N 1
ATOM 6260 C CA . LYS A 1 834 ? -24.568 5.030 4.853 1.00 91.62 834 LYS A CA 1
ATOM 6261 C C . LYS A 1 834 ? -24.795 3.654 5.479 1.00 91.62 834 LYS A C 1
ATOM 6263 O O . LYS A 1 834 ? -24.014 3.233 6.330 1.00 91.62 834 LYS A O 1
ATOM 6268 N N . ARG A 1 835 ? -25.849 2.946 5.058 1.00 94.38 835 ARG A N 1
ATOM 6269 C CA . ARG A 1 835 ? -26.182 1.602 5.550 1.00 94.38 835 ARG A CA 1
ATOM 6270 C C . ARG A 1 835 ? -25.067 0.607 5.245 1.00 94.38 835 ARG A C 1
ATOM 6272 O O . ARG A 1 835 ? -24.640 -0.125 6.135 1.00 94.38 835 ARG A O 1
ATOM 6279 N N . GLU A 1 836 ? -24.589 0.601 4.005 1.00 91.50 836 GLU A N 1
ATOM 6280 C CA . GLU A 1 836 ? -23.503 -0.270 3.555 1.00 91.50 836 GLU A CA 1
ATOM 6281 C C . GLU A 1 836 ? -22.200 0.057 4.295 1.00 91.50 836 GLU A C 1
ATOM 6283 O O . GLU A 1 836 ? -21.567 -0.840 4.846 1.00 91.50 836 GLU A O 1
ATOM 6288 N N . GLN A 1 837 ? -21.831 1.337 4.404 1.00 89.81 837 GLN A N 1
ATOM 6289 C CA . GLN A 1 837 ? -20.651 1.783 5.156 1.00 89.81 837 GLN A CA 1
ATOM 6290 C C . GLN A 1 837 ? -20.707 1.350 6.626 1.00 89.81 837 GLN A C 1
ATOM 6292 O O . GLN A 1 837 ? -19.722 0.843 7.170 1.00 89.81 837 GLN A O 1
ATOM 6297 N N . LEU A 1 838 ? -21.864 1.516 7.273 1.00 92.88 838 LEU A N 1
ATOM 6298 C CA . LEU A 1 838 ? -22.068 1.095 8.654 1.00 92.88 838 LEU A CA 1
ATOM 6299 C C . LEU A 1 838 ? -21.926 -0.424 8.802 1.00 92.88 838 LEU A C 1
ATOM 6301 O O . LEU A 1 838 ? -21.226 -0.884 9.703 1.00 92.88 838 LEU A O 1
ATOM 6305 N N . ALA A 1 839 ? -22.527 -1.206 7.905 1.00 93.00 839 ALA A N 1
ATOM 6306 C CA . ALA A 1 839 ? -22.407 -2.660 7.935 1.00 93.00 839 ALA A CA 1
ATOM 6307 C C . ALA A 1 839 ? -20.954 -3.119 7.749 1.00 93.00 839 ALA A C 1
ATOM 6309 O O . ALA A 1 839 ? -20.474 -3.943 8.524 1.00 93.00 839 ALA A O 1
ATOM 6310 N N . VAL A 1 840 ? -20.222 -2.531 6.798 1.00 89.81 840 VAL A N 1
ATOM 6311 C CA . VAL A 1 840 ? -18.799 -2.828 6.571 1.00 89.81 840 VAL A CA 1
ATOM 6312 C C . VAL A 1 840 ? -17.964 -2.566 7.825 1.00 89.81 840 VAL A C 1
ATOM 6314 O O . VAL A 1 840 ? -17.138 -3.403 8.181 1.00 89.81 840 VAL A O 1
ATOM 6317 N N . ARG A 1 841 ? -18.200 -1.447 8.521 1.00 91.50 841 ARG A N 1
ATOM 6318 C CA . ARG A 1 841 ? -17.506 -1.107 9.773 1.00 91.50 841 ARG A CA 1
ATOM 6319 C C . ARG A 1 841 ? -17.811 -2.090 10.894 1.00 91.50 841 ARG A C 1
ATOM 6321 O O . ARG A 1 841 ? -16.899 -2.537 11.579 1.00 91.50 841 ARG A O 1
ATOM 6328 N N . LEU A 1 842 ? -19.086 -2.422 11.082 1.00 94.25 842 LEU A N 1
ATOM 6329 C CA . LEU A 1 842 ? -19.524 -3.354 12.121 1.00 94.25 842 LEU A CA 1
ATOM 6330 C C . LEU A 1 842 ? -19.017 -4.774 11.875 1.00 94.25 842 LEU A C 1
ATOM 6332 O O . LEU A 1 842 ? -18.807 -5.531 12.822 1.00 94.25 842 LEU A O 1
ATOM 6336 N N . ASP A 1 843 ? -18.807 -5.149 10.619 1.00 91.19 843 ASP A N 1
ATOM 6337 C CA . ASP A 1 843 ? -18.307 -6.474 10.291 1.00 91.19 843 ASP A CA 1
ATOM 6338 C C . ASP A 1 843 ? -16.801 -6.654 10.507 1.00 91.19 843 ASP A C 1
ATOM 6340 O O . ASP A 1 843 ? -16.348 -7.783 10.654 1.00 91.19 843 ASP A O 1
ATOM 6344 N N . ASP A 1 844 ? -16.050 -5.557 10.624 1.00 89.62 844 ASP A N 1
ATOM 6345 C CA . ASP A 1 844 ? -14.627 -5.577 10.991 1.00 89.62 844 ASP A CA 1
ATOM 6346 C C . ASP A 1 844 ? -14.385 -5.600 12.509 1.00 89.62 844 ASP A C 1
ATOM 6348 O O . ASP A 1 844 ? -13.252 -5.786 12.953 1.00 89.62 844 ASP A O 1
ATOM 6352 N N . LEU A 1 845 ? -15.429 -5.405 13.319 1.00 94.44 845 LEU A N 1
ATOM 6353 C CA . LEU A 1 845 ? -15.312 -5.387 14.773 1.00 94.44 845 LEU A CA 1
ATOM 6354 C C . LEU A 1 845 ? -15.321 -6.800 15.369 1.00 94.44 845 LEU A C 1
ATOM 6356 O O . LEU A 1 845 ? -16.141 -7.648 15.009 1.00 94.44 845 LEU A O 1
ATOM 6360 N N . THR A 1 846 ? -14.470 -7.015 16.374 1.00 95.31 846 THR A N 1
ATOM 6361 C CA . THR A 1 846 ? -14.529 -8.207 17.237 1.00 95.31 846 THR A CA 1
ATOM 6362 C C . THR A 1 846 ? -15.832 -8.248 18.041 1.00 95.31 846 THR A C 1
ATOM 6364 O O . THR A 1 846 ? -16.478 -7.221 18.256 1.00 95.31 846 THR A O 1
ATOM 6367 N N . ASP A 1 847 ? -16.209 -9.413 18.574 1.00 94.94 847 ASP A N 1
ATOM 6368 C CA . ASP A 1 847 ? -17.430 -9.540 19.386 1.00 94.94 847 ASP A CA 1
ATOM 6369 C C . ASP A 1 847 ? -17.443 -8.616 20.612 1.00 94.94 847 ASP A C 1
ATOM 6371 O O . ASP A 1 847 ? -18.498 -8.090 20.983 1.00 94.94 847 ASP A O 1
ATOM 6375 N N . ARG A 1 848 ? -16.275 -8.368 21.220 1.00 95.19 848 ARG A N 1
ATOM 6376 C CA . ARG A 1 848 ? -16.138 -7.425 22.336 1.00 95.19 848 ARG A CA 1
ATOM 6377 C C . ARG A 1 848 ? -16.310 -5.981 21.877 1.00 95.19 848 ARG A C 1
ATOM 6379 O O . ARG A 1 848 ? -17.072 -5.243 22.494 1.00 95.19 848 ARG A O 1
ATOM 6386 N N . GLN A 1 849 ? -15.670 -5.586 20.779 1.00 97.06 849 GLN A N 1
ATOM 6387 C CA . GLN A 1 849 ? -15.853 -4.249 20.207 1.00 97.06 849 GLN A CA 1
ATOM 6388 C C . GLN A 1 849 ? -17.300 -4.021 19.749 1.00 97.06 849 GLN A C 1
ATOM 6390 O O . GLN A 1 849 ? -17.826 -2.925 19.916 1.00 97.06 849 GLN A O 1
ATOM 6395 N N . LEU A 1 850 ? -17.982 -5.059 19.253 1.00 96.81 850 LEU A N 1
ATOM 6396 C CA . LEU A 1 850 ? -19.415 -5.023 18.955 1.00 96.81 850 LEU A CA 1
ATOM 6397 C C . LEU A 1 850 ? -20.269 -4.844 20.207 1.00 96.81 850 LEU A C 1
ATOM 6399 O O . LEU A 1 850 ? -21.246 -4.102 20.155 1.00 96.81 850 LEU A O 1
ATOM 6403 N N . SER A 1 851 ? -19.909 -5.473 21.334 1.00 95.75 851 SER A N 1
ATOM 6404 C CA . SER A 1 851 ? -20.541 -5.170 22.628 1.00 95.75 851 SER A CA 1
ATOM 6405 C C . SER A 1 851 ? -20.368 -3.702 23.002 1.00 95.75 851 SER A C 1
ATOM 6407 O O . SER A 1 851 ? -21.332 -3.075 23.434 1.00 95.75 851 SER A O 1
ATOM 6409 N N . GLY A 1 852 ? -19.169 -3.150 22.805 1.00 96.44 852 GLY A N 1
ATOM 6410 C CA . GLY A 1 852 ? -18.901 -1.735 23.036 1.00 96.44 852 GLY A CA 1
ATOM 6411 C C . GLY A 1 852 ? -19.744 -0.826 22.147 1.00 96.44 852 GLY A C 1
ATOM 6412 O O . GLY A 1 852 ? -20.426 0.060 22.650 1.00 96.44 852 GLY A O 1
ATOM 6413 N N . ALA A 1 853 ? -19.754 -1.079 20.837 1.00 97.00 853 ALA A N 1
ATOM 6414 C CA . ALA A 1 853 ? -20.523 -0.303 19.867 1.00 97.00 853 ALA A CA 1
ATOM 6415 C C . ALA A 1 853 ? -22.031 -0.356 20.160 1.00 97.00 853 ALA A C 1
ATOM 6417 O O . ALA A 1 853 ? -22.689 0.680 20.159 1.00 97.00 853 ALA A O 1
ATOM 6418 N N . GLU A 1 854 ? -22.564 -1.540 20.479 1.00 96.38 854 GLU A N 1
ATOM 6419 C CA . GLU A 1 854 ? -23.963 -1.731 20.881 1.00 96.38 854 GLU A CA 1
ATOM 6420 C C . GLU A 1 854 ? -24.309 -0.923 22.139 1.00 96.38 854 GLU A C 1
ATOM 6422 O O . GLU A 1 854 ? -25.360 -0.285 22.192 1.00 96.38 854 GLU A O 1
ATOM 6427 N N . GLU A 1 855 ? -23.431 -0.910 23.145 1.00 95.38 855 GLU A N 1
ATOM 6428 C CA . GLU A 1 855 ? -23.660 -0.163 24.384 1.00 95.38 855 GLU A CA 1
ATOM 6429 C C . GLU A 1 855 ? -23.605 1.357 24.167 1.00 95.38 855 GLU A C 1
ATOM 6431 O O . GLU A 1 855 ? -24.438 2.088 24.715 1.00 95.38 855 GLU A O 1
ATOM 6436 N N . ILE A 1 856 ? -22.670 1.846 23.344 1.00 95.75 856 ILE A N 1
ATOM 6437 C CA . ILE A 1 856 ? -22.605 3.267 22.975 1.00 95.75 856 ILE A CA 1
ATOM 6438 C C . ILE A 1 856 ? -23.866 3.650 22.187 1.00 95.75 856 ILE A C 1
ATOM 6440 O O . ILE A 1 856 ? -24.535 4.613 22.560 1.00 95.75 856 ILE A O 1
ATOM 6444 N N . ALA A 1 857 ? -24.248 2.873 21.166 1.00 94.75 857 ALA A N 1
ATOM 6445 C CA . ALA A 1 857 ? -25.449 3.113 20.361 1.00 94.75 857 ALA A CA 1
ATOM 6446 C C . ALA A 1 857 ? -26.725 3.126 21.218 1.00 94.75 857 ALA A C 1
ATOM 6448 O O . ALA A 1 857 ? -27.556 4.029 21.108 1.00 94.75 857 ALA A O 1
ATOM 6449 N N . ARG A 1 858 ? -26.853 2.182 22.160 1.00 93.31 858 ARG A N 1
ATOM 6450 C CA . ARG A 1 858 ? -27.965 2.138 23.119 1.00 93.31 858 ARG A CA 1
ATOM 6451 C C . ARG A 1 858 ? -28.089 3.426 23.932 1.00 93.31 858 ARG A C 1
ATOM 6453 O O . ARG A 1 858 ? -29.206 3.879 24.182 1.00 93.31 858 ARG A O 1
ATOM 6460 N N . ARG A 1 859 ? -26.965 3.987 24.387 1.00 91.50 859 ARG A N 1
ATOM 6461 C CA . ARG A 1 859 ? -26.929 5.198 25.228 1.00 91.50 859 ARG A CA 1
ATOM 6462 C C . ARG A 1 859 ? -27.001 6.498 24.433 1.00 91.50 859 ARG A C 1
ATOM 6464 O O . ARG A 1 859 ? -27.276 7.539 25.022 1.00 91.50 859 ARG A O 1
ATOM 6471 N N . ALA A 1 860 ? -26.756 6.451 23.130 1.00 89.19 860 ALA A N 1
ATOM 6472 C CA . ALA A 1 860 ? -26.686 7.625 22.276 1.00 89.19 860 ALA A CA 1
ATOM 6473 C C . ALA A 1 860 ? -28.051 8.218 21.912 1.00 89.19 860 ALA A C 1
ATOM 6475 O O . ALA A 1 860 ? -28.125 9.435 21.775 1.00 89.19 860 ALA A O 1
ATOM 6476 N N . ARG A 1 861 ? -29.112 7.391 21.847 1.00 72.00 861 ARG A N 1
ATOM 6477 C CA . ARG A 1 861 ? -30.438 7.662 21.236 1.00 72.00 861 ARG A CA 1
ATOM 6478 C C . ARG A 1 861 ? -31.090 9.037 21.476 1.00 72.00 861 ARG A C 1
ATOM 6480 O O . ARG A 1 861 ? -31.938 9.420 20.683 1.00 72.00 861 ARG A O 1
ATOM 6487 N N . GLU A 1 862 ? -30.711 9.789 22.509 1.00 69.94 862 GLU A N 1
ATOM 6488 C CA . GLU A 1 862 ? -31.225 11.149 22.765 1.00 69.94 862 GLU A CA 1
ATOM 6489 C C . GLU A 1 862 ? -30.138 12.190 23.109 1.00 69.94 862 GLU A C 1
ATOM 6491 O O . GLU A 1 862 ? -30.448 13.353 23.362 1.00 69.94 862 GLU A O 1
ATOM 6496 N N . THR A 1 863 ? -28.858 11.805 23.152 1.00 78.38 863 THR A N 1
ATOM 6497 C CA . THR A 1 863 ? -27.791 12.638 23.744 1.00 78.38 863 THR A CA 1
ATOM 6498 C C . THR A 1 863 ? -26.618 12.972 22.828 1.00 78.38 863 THR A C 1
ATOM 6500 O O . THR A 1 863 ? -25.958 13.980 23.086 1.00 78.38 863 THR A O 1
ATOM 6503 N N . TYR A 1 864 ? -26.314 12.148 21.824 1.00 87.56 864 TYR A N 1
ATOM 6504 C CA . TYR A 1 864 ? -25.215 12.351 20.865 1.00 87.56 864 TYR A CA 1
ATOM 6505 C C . TYR A 1 864 ? -25.333 11.350 19.705 1.00 87.56 864 TYR A C 1
ATOM 6507 O O . TYR A 1 864 ? -26.070 10.378 19.813 1.00 87.56 864 TYR A O 1
ATOM 6515 N N . ASP A 1 865 ? -24.597 11.563 18.613 1.00 90.06 865 ASP A N 1
ATOM 6516 C CA . ASP A 1 865 ? -24.475 10.578 17.533 1.00 90.06 865 ASP A CA 1
ATOM 6517 C C . ASP A 1 865 ? -23.393 9.551 17.901 1.00 90.06 865 ASP A C 1
ATOM 6519 O O . ASP A 1 865 ? -22.230 9.904 18.102 1.00 90.06 865 ASP A O 1
ATOM 6523 N N . TRP A 1 866 ? -23.755 8.274 18.033 1.00 93.25 866 TRP A N 1
ATOM 6524 C CA . TRP A 1 866 ? -22.770 7.236 18.349 1.00 93.25 866 TRP A CA 1
ATOM 6525 C C . TRP A 1 866 ? -21.813 6.971 17.184 1.00 93.25 866 TRP A C 1
ATOM 6527 O O . TRP A 1 866 ? -20.684 6.537 17.420 1.00 93.25 866 TRP A O 1
ATOM 6537 N N . GLN A 1 867 ? -22.226 7.253 15.943 1.00 91.50 867 GLN A N 1
ATOM 6538 C CA . GLN A 1 867 ? -21.393 7.062 14.758 1.00 91.50 867 GLN A CA 1
ATOM 6539 C C . GLN A 1 867 ? -20.201 8.028 14.739 1.00 91.50 867 GLN A C 1
ATOM 6541 O O . GLN A 1 867 ? -19.216 7.772 14.043 1.00 91.50 867 GLN A O 1
ATOM 6546 N N . ASP A 1 868 ? -20.206 9.072 15.579 1.00 90.81 868 ASP A N 1
ATOM 6547 C CA . ASP A 1 868 ? -19.029 9.911 15.819 1.00 90.81 868 ASP A CA 1
ATOM 6548 C C . ASP A 1 868 ? -17.830 9.107 16.357 1.00 90.81 868 ASP A C 1
ATOM 6550 O O . ASP A 1 868 ? -16.691 9.561 16.228 1.00 90.81 868 ASP A O 1
ATOM 6554 N N . VAL A 1 869 ? -18.040 7.882 16.864 1.00 91.88 869 VAL A N 1
ATOM 6555 C CA . VAL A 1 869 ? -16.956 6.964 17.247 1.00 91.88 869 VAL A CA 1
ATOM 6556 C C . VAL A 1 869 ? -16.016 6.662 16.075 1.00 91.88 869 VAL A C 1
ATOM 6558 O O . VAL A 1 869 ? -14.812 6.485 16.257 1.00 91.88 869 VAL A O 1
ATOM 6561 N N . TRP A 1 870 ? -16.535 6.668 14.845 1.00 89.38 870 TRP A N 1
ATOM 6562 C CA . TRP A 1 870 ? -15.756 6.390 13.639 1.00 89.38 870 TRP A CA 1
ATOM 6563 C C . TRP A 1 870 ? -14.844 7.548 13.227 1.00 89.38 870 TRP A C 1
ATOM 6565 O O . TRP A 1 870 ? -13.989 7.367 12.364 1.00 89.38 870 TRP A O 1
ATOM 6575 N N . ARG A 1 871 ? -14.986 8.725 13.851 1.00 86.75 871 ARG A N 1
ATOM 6576 C CA . ARG A 1 871 ? -14.102 9.878 13.622 1.00 86.75 871 ARG A CA 1
ATOM 6577 C C . ARG A 1 871 ? -12.798 9.795 14.414 1.00 86.75 871 ARG A C 1
ATOM 6579 O O . ARG A 1 871 ? -11.878 10.564 14.133 1.00 86.75 871 ARG A O 1
ATOM 6586 N N . PHE A 1 872 ? -12.707 8.902 15.400 1.00 85.81 872 PHE A N 1
ATOM 6587 C CA . PHE A 1 872 ? -11.457 8.666 16.115 1.00 85.81 872 PHE A CA 1
ATOM 6588 C C . PHE A 1 872 ? -10.447 7.920 15.230 1.00 85.81 872 PHE A C 1
ATOM 6590 O O . PHE A 1 872 ? -10.841 7.087 14.410 1.00 85.81 872 PHE A O 1
ATOM 6597 N N . PRO A 1 873 ? -9.133 8.154 15.420 1.00 83.12 873 PRO A N 1
ATOM 6598 C CA . PRO A 1 873 ? -8.108 7.280 14.859 1.00 83.12 873 PRO A CA 1
ATOM 6599 C C . PRO A 1 873 ? -8.365 5.823 15.259 1.00 83.12 873 PRO A C 1
ATOM 6601 O O . PRO A 1 873 ? -8.774 5.576 16.394 1.00 83.12 873 PRO A O 1
ATOM 6604 N N . ALA A 1 874 ? -8.074 4.872 14.365 1.00 83.38 874 ALA A N 1
ATOM 6605 C CA . ALA A 1 874 ? -8.402 3.454 14.559 1.00 83.38 874 ALA A CA 1
ATOM 6606 C C . ALA A 1 874 ? -7.982 2.914 15.937 1.00 83.38 874 ALA A C 1
ATOM 6608 O O . ALA A 1 874 ? -8.810 2.339 16.623 1.00 83.38 874 ALA A O 1
ATOM 6609 N N . ALA A 1 875 ? -6.758 3.202 16.396 1.00 82.38 875 ALA A N 1
ATOM 6610 C CA . ALA A 1 875 ? -6.293 2.767 17.717 1.00 82.38 875 ALA A CA 1
ATOM 6611 C C . ALA A 1 875 ? -7.165 3.306 18.869 1.00 82.38 875 ALA A C 1
ATOM 6613 O O . ALA A 1 875 ? -7.621 2.543 19.708 1.00 82.38 875 ALA A O 1
ATOM 6614 N N . GLY A 1 876 ? -7.463 4.610 18.881 1.00 88.25 876 GLY A N 1
ATOM 6615 C CA . GLY A 1 876 ? -8.294 5.206 19.934 1.00 88.25 876 GLY A CA 1
ATOM 6616 C C . GLY A 1 876 ? -9.757 4.759 19.870 1.00 88.25 876 GLY A C 1
ATOM 6617 O O . GLY A 1 876 ? -10.403 4.612 20.904 1.00 88.25 876 GLY A O 1
ATOM 6618 N N . ARG A 1 877 ? -10.272 4.521 18.659 1.00 92.19 877 ARG A N 1
ATOM 6619 C CA . ARG A 1 877 ? -11.596 3.937 18.431 1.00 92.19 877 ARG A CA 1
ATOM 6620 C C . ARG A 1 877 ? -11.668 2.514 18.981 1.00 92.19 877 ARG A C 1
ATOM 6622 O O . ARG A 1 877 ? -12.600 2.197 19.713 1.00 92.19 877 ARG A O 1
ATOM 6629 N N . ASP A 1 878 ? -10.714 1.675 18.598 1.00 93.19 878 ASP A N 1
ATOM 6630 C CA . ASP A 1 878 ? -10.689 0.255 18.934 1.00 93.19 878 ASP A CA 1
ATOM 6631 C C . ASP A 1 878 ? -10.532 0.074 20.448 1.00 93.19 878 ASP A C 1
ATOM 6633 O O . ASP A 1 878 ? -11.304 -0.683 21.035 1.00 93.19 878 ASP A O 1
ATOM 6637 N N . ASP A 1 879 ? -9.656 0.863 21.084 1.00 92.25 879 ASP A N 1
ATOM 6638 C CA . ASP A 1 879 ? -9.501 0.924 22.543 1.00 92.25 879 ASP A CA 1
ATOM 6639 C C . ASP A 1 879 ? -10.809 1.336 23.241 1.00 92.25 879 ASP A C 1
ATOM 6641 O O . ASP A 1 879 ? -11.231 0.709 24.213 1.00 92.25 879 ASP A O 1
ATOM 6645 N N . LEU A 1 880 ? -11.484 2.386 22.754 1.00 94.75 880 LEU A N 1
ATOM 6646 C CA . LEU A 1 880 ? -12.755 2.847 23.320 1.00 94.75 880 LEU A CA 1
ATOM 6647 C C . LEU A 1 880 ? -13.835 1.760 23.233 1.00 94.75 880 LEU A C 1
ATOM 6649 O O . LEU A 1 880 ? -14.508 1.473 24.227 1.00 94.75 880 LEU A O 1
ATOM 6653 N N . LEU A 1 881 ? -13.999 1.150 22.056 1.00 96.75 881 LEU A N 1
ATOM 6654 C CA . LEU A 1 881 ? -14.966 0.075 21.837 1.00 96.75 881 LEU A CA 1
ATOM 6655 C C . LEU A 1 881 ? -14.648 -1.149 22.703 1.00 96.75 881 LEU A C 1
ATOM 6657 O O . LEU A 1 881 ? -15.556 -1.744 23.284 1.00 96.75 881 LEU A O 1
ATOM 6661 N N . GLU A 1 882 ? -13.374 -1.512 22.828 1.00 96.19 882 GLU A N 1
ATOM 6662 C CA . GLU A 1 882 ? -12.945 -2.638 23.650 1.00 96.19 882 GLU A CA 1
ATOM 6663 C C . GLU A 1 882 ? -13.208 -2.397 25.141 1.00 96.19 882 GLU A C 1
ATOM 6665 O O . GLU A 1 882 ? -13.827 -3.242 25.791 1.00 96.19 882 GLU A O 1
ATOM 6670 N N . VAL A 1 883 ? -12.826 -1.233 25.676 1.00 96.06 883 VAL A N 1
ATOM 6671 C CA . VAL A 1 883 ? -13.022 -0.902 27.096 1.00 96.06 883 VAL A CA 1
ATOM 6672 C C . VAL A 1 883 ? -14.503 -0.854 27.464 1.00 96.06 883 VAL A C 1
ATOM 6674 O O . VAL A 1 883 ? -14.902 -1.402 28.493 1.00 96.06 883 VAL A O 1
ATOM 6677 N N . VAL A 1 884 ? -15.345 -0.231 26.632 1.00 96.81 884 VAL A N 1
ATOM 6678 C CA . VAL A 1 884 ? -16.796 -0.193 26.881 1.00 96.81 884 VAL A CA 1
ATOM 6679 C C . VAL A 1 884 ? -17.397 -1.596 26.789 1.00 96.81 884 VAL A C 1
ATOM 6681 O O . VAL A 1 884 ? -18.239 -1.958 27.617 1.00 96.81 884 VAL A O 1
ATOM 6684 N N . GLY A 1 885 ? -16.946 -2.404 25.826 1.00 96.25 885 GLY A N 1
ATOM 6685 C CA . GLY A 1 885 ? -17.355 -3.798 25.687 1.00 96.25 885 GLY A CA 1
ATOM 6686 C C . GLY A 1 885 ? -17.012 -4.633 26.920 1.00 96.25 885 GLY A C 1
ATOM 6687 O O . GLY A 1 885 ? -17.881 -5.327 27.443 1.00 96.25 885 GLY A O 1
ATOM 6688 N N . GLU A 1 886 ? -15.786 -4.512 27.433 1.00 95.69 886 GLU A N 1
ATOM 6689 C CA . GLU A 1 886 ? -15.330 -5.229 28.628 1.00 95.69 886 GLU A CA 1
ATOM 6690 C C . GLU A 1 886 ? -16.091 -4.803 29.891 1.00 95.69 886 GLU A C 1
ATOM 6692 O O . GLU A 1 886 ? -16.515 -5.650 30.679 1.00 95.69 886 GLU A O 1
ATOM 6697 N N . LEU A 1 887 ? -16.304 -3.498 30.088 1.00 96.06 887 LEU A N 1
ATOM 6698 C CA . LEU A 1 887 ? -17.097 -2.992 31.211 1.00 96.06 887 LEU A CA 1
ATOM 6699 C C . LEU A 1 887 ? -18.516 -3.560 31.192 1.00 96.06 887 LEU A C 1
ATOM 6701 O O . LEU A 1 887 ? -19.034 -3.989 32.224 1.00 96.06 887 LEU A O 1
ATOM 6705 N N . THR A 1 888 ? -19.122 -3.585 30.008 1.00 94.44 888 THR A N 1
ATOM 6706 C CA . THR A 1 888 ? -20.471 -4.111 29.795 1.00 94.44 888 THR A CA 1
ATOM 6707 C C . THR A 1 888 ? -20.543 -5.608 30.080 1.00 94.44 888 THR A C 1
ATOM 6709 O O . THR A 1 888 ? -21.474 -6.058 30.744 1.00 94.44 888 THR A O 1
ATOM 6712 N N . GLU A 1 889 ? -19.546 -6.371 29.629 1.00 94.38 889 GLU A N 1
ATOM 6713 C CA . GLU A 1 889 ? -19.433 -7.813 29.864 1.00 94.38 889 GLU A CA 1
ATOM 6714 C C . GLU A 1 889 ? -19.282 -8.143 31.358 1.00 94.38 889 GLU A C 1
ATOM 6716 O O . GLU A 1 889 ? -19.965 -9.032 31.865 1.00 94.38 889 GLU A O 1
ATOM 6721 N N . ARG A 1 890 ? -18.423 -7.409 32.079 1.00 94.56 890 ARG A N 1
ATOM 6722 C CA . ARG A 1 890 ? -18.118 -7.677 33.495 1.00 94.56 890 ARG A CA 1
ATOM 6723 C C . ARG A 1 890 ? -19.220 -7.241 34.451 1.00 94.56 890 ARG A C 1
ATOM 6725 O O . ARG A 1 890 ? -19.511 -7.952 35.410 1.00 94.56 890 ARG A O 1
ATOM 6732 N N . LEU A 1 891 ? -19.774 -6.050 34.239 1.00 93.50 891 LEU A N 1
ATOM 6733 C CA . LEU A 1 891 ? -20.696 -5.430 35.189 1.00 93.50 891 LEU A CA 1
ATOM 6734 C C . LEU A 1 891 ? -22.150 -5.615 34.780 1.00 93.50 891 LEU A C 1
ATOM 6736 O O . LEU A 1 891 ? -22.998 -5.735 35.652 1.00 93.50 891 LEU A O 1
ATOM 6740 N N . GLY A 1 892 ? -22.446 -5.679 33.483 1.00 90.62 892 GLY A N 1
ATOM 6741 C CA . GLY A 1 892 ? -23.806 -5.618 32.964 1.00 90.62 892 GLY A CA 1
ATOM 6742 C C . GLY A 1 892 ? -24.366 -4.191 32.913 1.00 90.62 892 GLY A C 1
ATOM 6743 O O . GLY A 1 892 ? -23.937 -3.272 33.612 1.00 90.62 892 GLY A O 1
ATOM 6744 N N . ASN A 1 893 ? -25.378 -3.992 32.065 1.00 82.50 893 ASN A N 1
ATOM 6745 C CA . ASN A 1 893 ? -25.880 -2.654 31.718 1.00 82.50 893 ASN A CA 1
ATOM 6746 C C . ASN A 1 893 ? -26.489 -1.887 32.902 1.00 82.50 893 ASN A C 1
ATOM 6748 O O . ASN A 1 893 ? -26.469 -0.657 32.912 1.00 82.50 893 ASN A O 1
ATOM 6752 N N . ARG A 1 894 ? -27.077 -2.597 33.877 1.00 83.25 894 ARG A N 1
ATOM 6753 C CA . ARG A 1 894 ? -27.766 -1.980 35.027 1.00 83.25 894 ARG A CA 1
ATOM 6754 C C . ARG A 1 894 ? -26.792 -1.460 36.080 1.00 83.25 894 ARG A C 1
ATOM 6756 O O . ARG A 1 894 ? -27.191 -0.661 36.917 1.00 83.25 894 ARG A O 1
ATOM 6763 N N . GLN A 1 895 ? -25.541 -1.903 36.022 1.00 91.81 895 GLN A N 1
ATOM 6764 C CA . GLN A 1 895 ? -24.498 -1.592 36.989 1.00 91.81 895 GLN A CA 1
ATOM 6765 C C . GLN A 1 895 ? -23.505 -0.533 36.477 1.00 91.81 895 GLN A C 1
ATOM 6767 O O . GLN A 1 895 ? -22.485 -0.294 37.114 1.00 91.81 895 GLN A O 1
ATOM 6772 N N . LEU A 1 896 ? -23.803 0.110 35.342 1.00 92.56 896 LEU A N 1
ATOM 6773 C CA . LEU A 1 896 ? -23.010 1.177 34.720 1.00 92.56 896 LEU A CA 1
ATOM 6774 C C . LEU A 1 896 ? -23.840 2.469 34.624 1.00 92.56 896 LEU A C 1
ATOM 6776 O O . LEU A 1 896 ? -24.271 2.868 33.535 1.00 92.56 896 LEU A O 1
ATOM 6780 N N . ASP A 1 897 ? -24.118 3.113 35.755 1.00 93.00 897 ASP A N 1
ATOM 6781 C CA . ASP A 1 897 ? -24.883 4.364 35.775 1.00 93.00 897 ASP A CA 1
ATOM 6782 C C . ASP A 1 897 ? -24.006 5.558 35.368 1.00 93.00 897 ASP A C 1
ATOM 6784 O O . ASP A 1 897 ? -22.809 5.603 35.634 1.00 93.00 897 ASP A O 1
ATOM 6788 N N . GLY A 1 898 ? -24.575 6.542 34.681 1.00 91.75 898 GLY A N 1
ATOM 6789 C CA . GLY A 1 898 ? -23.845 7.745 34.269 1.00 91.75 898 GLY A CA 1
ATOM 6790 C C . GLY A 1 898 ? -22.806 7.565 33.150 1.00 91.75 898 GLY A C 1
ATOM 6791 O O . GLY A 1 898 ? -22.275 8.575 32.696 1.00 91.75 898 GLY A O 1
ATOM 6792 N N . LEU A 1 899 ? -22.533 6.349 32.644 1.00 94.06 899 LEU A N 1
ATOM 6793 C CA . LEU A 1 899 ? -21.544 6.090 31.570 1.00 94.06 899 LEU A CA 1
ATOM 6794 C C . LEU A 1 899 ? -21.780 6.941 30.302 1.00 94.06 899 LEU A C 1
ATOM 6796 O O . LEU A 1 899 ? -20.849 7.266 29.571 1.00 94.06 899 LEU A O 1
ATOM 6800 N N . GLN A 1 900 ? -23.014 7.375 30.049 1.00 92.06 900 GLN A N 1
ATOM 6801 C CA . GLN A 1 900 ? -23.337 8.299 28.960 1.00 92.06 900 GLN A CA 1
ATOM 6802 C C . GLN A 1 900 ? -22.619 9.654 29.072 1.00 92.06 900 GLN A C 1
ATOM 6804 O O . GLN A 1 900 ? -22.442 10.321 28.059 1.00 92.06 900 GLN A O 1
ATOM 6809 N N . HIS A 1 901 ? -22.212 10.090 30.267 1.00 91.81 901 HIS A N 1
ATOM 6810 C CA . HIS A 1 901 ? -21.528 11.367 30.459 1.00 91.81 901 HIS A CA 1
ATOM 6811 C C . HIS A 1 901 ? -20.095 11.378 29.911 1.00 91.81 901 HIS A C 1
ATOM 6813 O O . HIS A 1 901 ? -19.812 12.262 29.091 1.00 91.81 901 HIS A O 1
ATOM 6819 N N . PRO A 1 902 ? -19.207 10.427 30.269 1.00 92.81 902 PRO A N 1
ATOM 6820 C CA . PRO A 1 902 ? -17.903 10.330 29.628 1.00 92.81 902 PRO A CA 1
ATOM 6821 C C . PRO A 1 902 ? -18.035 10.064 28.120 1.00 92.81 902 PRO A C 1
ATOM 6823 O O . PRO A 1 902 ? -17.402 10.757 27.329 1.00 92.81 902 PRO A O 1
ATOM 6826 N N . LEU A 1 903 ? -18.936 9.175 27.685 1.00 93.31 903 LEU A N 1
ATOM 6827 C CA . LEU A 1 903 ? -19.139 8.916 26.251 1.00 93.31 903 LEU A CA 1
ATOM 6828 C C . LEU A 1 903 ? -19.574 10.167 25.475 1.00 93.31 903 LEU A C 1
ATOM 6830 O O . LEU A 1 903 ? -18.978 10.493 24.451 1.00 93.31 903 LEU A O 1
ATOM 6834 N N . ARG A 1 904 ? -20.550 10.925 25.992 1.00 91.75 904 ARG A N 1
ATOM 6835 C CA . ARG A 1 904 ? -20.973 12.196 25.389 1.00 91.75 904 ARG A CA 1
ATOM 6836 C C . ARG A 1 904 ? -19.824 13.194 25.335 1.00 91.75 904 ARG A C 1
ATOM 6838 O O . ARG A 1 904 ? -19.683 13.882 24.337 1.00 91.75 904 ARG A O 1
ATOM 6845 N N . THR A 1 905 ? -19.028 13.291 26.398 1.00 89.88 905 THR A N 1
ATOM 6846 C CA . THR A 1 905 ? -17.892 14.225 26.458 1.00 89.88 905 THR A CA 1
ATOM 6847 C C . THR A 1 905 ? -16.845 13.870 25.399 1.00 89.88 905 THR A C 1
ATOM 6849 O O . THR A 1 905 ? -16.395 14.746 24.666 1.00 89.88 905 THR A O 1
ATOM 6852 N N . LEU A 1 906 ? -16.525 12.580 25.250 1.00 90.50 906 LEU A N 1
ATOM 6853 C CA . LEU A 1 906 ? -15.617 12.090 24.211 1.00 90.50 906 LEU A CA 1
ATOM 6854 C C . LEU A 1 906 ? -16.131 12.398 22.803 1.00 90.50 906 LEU A C 1
ATOM 6856 O O . LEU A 1 906 ? -15.392 12.955 21.990 1.00 90.50 906 LEU A O 1
ATOM 6860 N N . LEU A 1 907 ? -17.386 12.040 22.523 1.00 89.50 907 LEU A N 1
ATOM 6861 C CA . LEU A 1 907 ? -17.959 12.096 21.178 1.00 89.50 907 LEU A CA 1
ATOM 6862 C C . LEU A 1 907 ? -18.322 13.530 20.762 1.00 89.50 907 LEU A C 1
ATOM 6864 O O . LEU A 1 907 ? -17.942 13.968 19.677 1.00 89.50 907 LEU A O 1
ATOM 6868 N N . ALA A 1 908 ? -18.964 14.309 21.640 1.00 83.25 908 ALA A N 1
ATOM 6869 C CA . ALA A 1 908 ? -19.407 15.669 21.327 1.00 83.25 908 ALA A CA 1
ATOM 6870 C C . ALA A 1 908 ? -18.243 16.663 21.187 1.00 83.25 908 ALA A C 1
ATOM 6872 O O . ALA A 1 908 ? -18.271 17.528 20.311 1.00 83.25 908 ALA A O 1
ATOM 6873 N N . GLU A 1 909 ? -17.196 16.540 22.010 1.00 77.56 909 GLU A N 1
ATOM 6874 C CA . GLU A 1 909 ? -16.029 17.434 21.945 1.00 77.56 909 GLU A CA 1
ATOM 6875 C C . GLU A 1 909 ? -14.985 16.975 20.912 1.00 77.56 909 GLU A C 1
ATOM 6877 O O . GLU A 1 909 ? -13.899 17.554 20.815 1.00 77.56 909 GLU A O 1
ATOM 6882 N N . ARG A 1 910 ? -15.308 15.940 20.116 1.00 69.12 910 ARG A N 1
ATOM 6883 C CA . ARG A 1 910 ? -14.418 15.316 19.120 1.00 69.12 910 ARG A CA 1
ATOM 6884 C C . ARG A 1 910 ? -13.064 14.910 19.705 1.00 69.12 910 ARG A C 1
ATOM 6886 O O . ARG A 1 910 ? -12.056 14.960 19.005 1.00 69.12 910 ARG A O 1
ATOM 6893 N N . GLY A 1 911 ? -13.060 14.573 20.996 1.00 60.56 911 GLY A N 1
ATOM 6894 C CA . GLY A 1 911 ? -11.928 14.167 21.820 1.00 60.56 911 GLY A CA 1
ATOM 6895 C C . GLY A 1 911 ? -10.534 14.469 21.260 1.00 60.56 911 GLY A C 1
ATOM 6896 O O . GLY A 1 911 ? -9.797 13.548 20.919 1.00 60.56 911 GLY A O 1
ATOM 6897 N N . THR A 1 912 ? -10.121 15.737 21.250 1.00 67.06 912 THR A N 1
ATOM 6898 C CA . THR A 1 912 ? -8.709 16.088 21.029 1.00 67.06 912 THR A CA 1
ATOM 6899 C C . THR A 1 912 ? -8.077 16.620 22.314 1.00 67.06 912 THR A C 1
ATOM 6901 O O . THR A 1 912 ? -8.697 17.329 23.109 1.00 67.06 912 THR A O 1
ATOM 6904 N N . GLY A 1 913 ? -6.818 16.250 22.551 1.00 79.56 913 GLY A N 1
ATOM 6905 C CA . GLY A 1 913 ? -6.030 16.755 23.674 1.00 79.56 913 GLY A CA 1
ATOM 6906 C C . GLY A 1 913 ? -6.520 16.288 25.051 1.00 79.56 913 GLY A C 1
ATOM 6907 O O . GLY A 1 913 ? -6.756 15.103 25.281 1.00 79.56 913 GLY A O 1
ATOM 6908 N N . LYS A 1 914 ? -6.625 17.233 25.994 1.00 82.19 914 LYS A N 1
ATOM 6909 C CA . LYS A 1 914 ? -6.805 16.943 27.430 1.00 82.19 914 LYS A CA 1
ATOM 6910 C C . LYS A 1 914 ? -8.137 16.274 27.767 1.00 82.19 914 LYS A C 1
ATOM 6912 O O . LYS A 1 914 ? -8.189 15.514 28.727 1.00 82.19 914 LYS A O 1
ATOM 6917 N N . VAL A 1 915 ? -9.191 16.559 27.005 1.00 84.06 915 VAL A N 1
ATOM 6918 C CA . VAL A 1 915 ? -10.533 16.013 27.253 1.00 84.06 915 VAL A CA 1
ATOM 6919 C C . VAL A 1 915 ? -10.551 14.524 26.935 1.00 84.06 915 VAL A C 1
ATOM 6921 O O . VAL A 1 915 ? -10.899 13.730 27.801 1.00 84.06 915 VAL A O 1
ATOM 6924 N N . PHE A 1 916 ? -10.073 14.136 25.747 1.00 84.50 916 PHE A N 1
ATOM 6925 C CA . PHE A 1 916 ? -9.960 12.725 25.365 1.00 84.50 916 PHE A CA 1
ATOM 6926 C C . PHE A 1 916 ? -9.139 11.932 26.368 1.00 84.50 916 PHE A C 1
ATOM 6928 O O . PHE A 1 916 ? -9.577 10.899 26.859 1.00 84.50 916 PHE A O 1
ATOM 6935 N N . GLN A 1 917 ? -7.976 12.468 26.733 1.00 85.94 917 GLN A N 1
ATOM 6936 C CA . GLN A 1 917 ? -7.110 11.880 27.744 1.00 85.94 917 GLN A CA 1
ATOM 6937 C C . GLN A 1 917 ? -7.811 11.735 29.103 1.00 85.94 917 GLN A C 1
ATOM 6939 O O . GLN A 1 917 ? -7.714 10.682 29.730 1.00 85.94 917 GLN A O 1
ATOM 6944 N N . GLY A 1 918 ? -8.485 12.789 29.576 1.00 89.44 918 GLY A N 1
ATOM 6945 C CA . GLY A 1 918 ? -9.228 12.785 30.835 1.00 89.44 918 GLY A CA 1
ATOM 6946 C C . GLY A 1 918 ? -10.282 11.687 30.857 1.00 89.44 918 GLY A C 1
ATOM 6947 O O . GLY A 1 918 ? -10.296 10.841 31.747 1.00 89.44 918 GLY A O 1
ATOM 6948 N N . THR A 1 919 ? -11.112 11.658 29.823 1.00 91.44 919 THR A N 1
ATOM 6949 C CA . THR A 1 919 ? -12.254 10.757 29.763 1.00 91.44 919 THR A CA 1
ATOM 6950 C C . THR A 1 919 ? -11.871 9.310 29.448 1.00 91.44 919 THR A C 1
ATOM 6952 O O . THR A 1 919 ? -12.433 8.398 30.047 1.00 91.44 919 THR A O 1
ATOM 6955 N N . MET A 1 920 ? -10.870 9.064 28.596 1.00 92.12 920 MET A N 1
ATOM 6956 C CA . MET A 1 920 ? -10.317 7.713 28.427 1.00 92.12 920 MET A CA 1
ATOM 6957 C C . MET A 1 920 ? -9.686 7.203 29.724 1.00 92.12 920 MET A C 1
ATOM 6959 O O . MET A 1 920 ? -9.848 6.036 30.063 1.00 92.12 920 MET A O 1
ATOM 6963 N N . GLY A 1 921 ? -9.027 8.073 30.497 1.00 93.31 921 GLY A N 1
ATOM 6964 C CA . GLY A 1 921 ? -8.518 7.708 31.817 1.00 93.31 921 GLY A CA 1
ATOM 6965 C C . GLY A 1 921 ? -9.621 7.310 32.802 1.00 93.31 921 GLY A C 1
ATOM 6966 O O . GLY A 1 921 ? -9.430 6.356 33.551 1.00 93.31 921 GLY A O 1
ATOM 6967 N N . GLU A 1 922 ? -10.788 7.969 32.774 1.00 95.00 922 GLU A N 1
ATOM 6968 C CA . GLU A 1 922 ? -11.967 7.532 33.546 1.00 95.00 922 GLU A CA 1
ATOM 6969 C C . GLU A 1 922 ? -12.424 6.126 33.126 1.00 95.00 922 GLU A C 1
ATOM 6971 O O . GLU A 1 922 ? -12.690 5.281 33.981 1.00 95.00 922 GLU A O 1
ATOM 6976 N N . LEU A 1 923 ? -12.459 5.828 31.824 1.00 95.69 923 LEU A N 1
ATOM 6977 C CA . LEU A 1 923 ? -12.840 4.503 31.324 1.00 95.69 923 LEU A CA 1
ATOM 6978 C C . LEU A 1 923 ? -11.809 3.417 31.688 1.00 95.69 923 LEU A C 1
ATOM 6980 O O . LEU A 1 923 ? -12.190 2.322 32.103 1.00 95.69 923 LEU A O 1
ATOM 6984 N N . TYR A 1 924 ? -10.508 3.714 31.627 1.00 95.62 924 TYR A N 1
ATOM 6985 C CA . TYR A 1 924 ? -9.460 2.788 32.075 1.00 95.62 924 TYR A CA 1
ATOM 6986 C C . TYR A 1 924 ? -9.480 2.558 33.590 1.00 95.62 924 TYR A C 1
ATOM 6988 O O . TYR A 1 924 ? -9.280 1.429 34.054 1.00 95.62 924 TYR A O 1
ATOM 6996 N N . ALA A 1 925 ? -9.764 3.604 34.367 1.00 96.31 925 ALA A N 1
ATOM 6997 C CA . ALA A 1 925 ? -9.975 3.492 35.803 1.00 96.31 925 ALA A CA 1
ATOM 6998 C C . ALA A 1 925 ? -11.189 2.607 36.110 1.00 96.31 925 ALA A C 1
ATOM 7000 O O . ALA A 1 925 ? -11.073 1.682 36.910 1.00 96.31 925 ALA A O 1
ATOM 7001 N N . ALA A 1 926 ? -12.313 2.812 35.419 1.00 96.75 926 ALA A N 1
ATOM 7002 C CA . ALA A 1 926 ? -13.493 1.955 35.513 1.00 96.75 926 ALA A CA 1
ATOM 7003 C C . ALA A 1 926 ? -13.175 0.490 35.189 1.00 96.75 926 ALA A C 1
ATOM 7005 O O . ALA A 1 926 ? -13.574 -0.405 35.935 1.00 96.75 926 ALA A O 1
ATOM 7006 N N . ARG A 1 927 ? -12.421 0.233 34.111 1.00 95.94 927 ARG A N 1
ATOM 7007 C CA . ARG A 1 927 ? -11.993 -1.124 33.739 1.00 95.94 927 ARG A CA 1
ATOM 7008 C C . ARG A 1 927 ? -11.183 -1.770 34.860 1.00 95.94 927 ARG A C 1
ATOM 7010 O O . ARG A 1 927 ? -11.457 -2.905 35.230 1.00 95.94 927 ARG A O 1
ATOM 7017 N N . SER A 1 928 ? -10.240 -1.030 35.439 1.00 96.19 928 SER A N 1
ATOM 7018 C CA . SER A 1 928 ? -9.405 -1.510 36.551 1.00 96.19 928 SER A CA 1
ATOM 7019 C C . SER A 1 928 ? -10.242 -1.776 37.807 1.00 96.19 928 SER A C 1
ATOM 7021 O O . SER A 1 928 ? -10.075 -2.803 38.459 1.00 96.19 928 SER A O 1
ATOM 7023 N N . LEU A 1 929 ? -11.221 -0.915 38.110 1.00 96.69 929 LEU A N 1
ATOM 7024 C CA . LEU A 1 929 ? -12.180 -1.128 39.200 1.00 96.69 929 LEU A CA 1
ATOM 7025 C C . LEU A 1 929 ? -12.988 -2.419 39.008 1.00 96.69 929 LEU A C 1
ATOM 7027 O O . LEU A 1 929 ? -13.141 -3.191 39.952 1.00 96.69 929 LEU A O 1
ATOM 7031 N N . ALA A 1 930 ? -13.473 -2.685 37.796 1.00 95.94 930 ALA A N 1
ATOM 7032 C CA . ALA A 1 930 ? -14.199 -3.915 37.490 1.00 95.94 930 ALA A CA 1
ATOM 7033 C C . ALA A 1 930 ? -13.286 -5.156 37.521 1.00 95.94 930 ALA A C 1
ATOM 7035 O O . ALA A 1 930 ? -13.680 -6.207 38.027 1.00 95.94 930 ALA A O 1
ATOM 7036 N N . ALA A 1 931 ? -12.070 -5.051 36.980 1.00 94.31 931 ALA A N 1
ATOM 7037 C CA . ALA A 1 931 ? -11.176 -6.186 36.787 1.00 94.31 931 ALA A CA 1
ATOM 7038 C C . ALA A 1 931 ? -10.392 -6.580 38.046 1.00 94.31 931 ALA A C 1
ATOM 7040 O O . ALA A 1 931 ? -10.349 -7.762 38.382 1.00 94.31 931 ALA A O 1
ATOM 7041 N N . GLU A 1 932 ? -9.795 -5.610 38.737 1.00 93.00 932 GLU A N 1
ATOM 7042 C CA . GLU A 1 932 ? -8.905 -5.840 39.883 1.00 93.00 932 GLU A CA 1
ATOM 7043 C C . GLU A 1 932 ? -9.629 -5.700 41.221 1.00 93.00 932 GLU A C 1
ATOM 7045 O O . GLU A 1 932 ? -9.396 -6.472 42.147 1.00 93.00 932 GLU A O 1
ATOM 7050 N N . PHE A 1 933 ? -10.501 -4.696 41.336 1.00 94.06 933 PHE A N 1
ATOM 7051 C CA . PHE A 1 933 ? -11.228 -4.426 42.579 1.00 94.06 933 PHE A CA 1
ATOM 7052 C C . PHE A 1 933 ? -12.572 -5.151 42.637 1.00 94.06 933 PHE A C 1
ATOM 7054 O O . PHE A 1 933 ? -13.283 -5.027 43.636 1.00 94.06 933 PHE A O 1
ATOM 7061 N N . HIS A 1 934 ? -12.907 -5.903 41.582 1.00 96.00 934 HIS A N 1
ATOM 7062 C CA . HIS A 1 934 ? -14.151 -6.654 41.450 1.00 96.00 934 HIS A CA 1
ATOM 7063 C C . HIS A 1 934 ? -15.377 -5.799 41.770 1.00 96.00 934 HIS A C 1
ATOM 7065 O O . HIS A 1 934 ? -16.292 -6.254 42.460 1.00 96.00 934 HIS A O 1
ATOM 7071 N N . ALA A 1 935 ? -15.368 -4.540 41.315 1.00 97.00 935 ALA A N 1
ATOM 7072 C CA . ALA A 1 935 ? -16.503 -3.651 41.486 1.00 97.00 935 ALA A CA 1
ATOM 7073 C C . ALA A 1 935 ? -17.778 -4.345 40.992 1.00 97.00 935 ALA A C 1
ATOM 7075 O O . ALA A 1 935 ? -17.753 -5.042 39.981 1.00 97.00 935 ALA A O 1
ATOM 7076 N N . THR A 1 936 ? -18.883 -4.171 41.710 1.00 96.44 936 THR A N 1
ATOM 7077 C CA . THR A 1 936 ? -20.188 -4.734 41.335 1.00 96.44 936 THR A CA 1
ATOM 7078 C C . THR A 1 936 ? -21.090 -3.705 40.673 1.00 96.44 936 THR A C 1
ATOM 7080 O O . THR A 1 936 ? -22.025 -4.086 39.977 1.00 96.44 936 THR A O 1
ATOM 7083 N N . ALA A 1 937 ? -20.811 -2.414 40.873 1.00 96.94 937 ALA A N 1
ATOM 7084 C CA . ALA A 1 937 ? -21.475 -1.303 40.206 1.00 96.94 937 ALA A CA 1
ATOM 7085 C C . ALA A 1 937 ? -20.559 -0.079 40.121 1.00 96.94 937 ALA A C 1
ATOM 7087 O O . ALA A 1 937 ? -19.727 0.140 41.003 1.00 96.94 937 ALA A O 1
ATOM 7088 N N . LEU A 1 938 ? -20.737 0.718 39.067 1.00 97.12 938 LEU A N 1
ATOM 7089 C CA . LEU A 1 938 ? -20.044 1.978 38.821 1.00 97.12 938 LEU A CA 1
ATOM 7090 C C . LEU A 1 938 ? -21.057 3.075 38.475 1.00 97.12 938 LEU A C 1
ATOM 7092 O O . LEU A 1 938 ? -21.968 2.863 37.676 1.00 97.12 938 LEU A O 1
ATOM 7096 N N . GLU A 1 939 ? -20.856 4.265 39.035 1.00 96.19 939 GLU A N 1
ATOM 7097 C CA . GLU A 1 939 ? -21.591 5.479 38.680 1.00 96.19 939 GLU A CA 1
ATOM 7098 C C . GLU A 1 939 ? -20.618 6.584 38.258 1.00 96.19 939 GLU A C 1
ATOM 7100 O O . GLU A 1 939 ? -19.753 6.975 39.043 1.00 96.19 939 GLU A O 1
ATOM 7105 N N . PHE A 1 940 ? -20.757 7.118 37.046 1.00 94.81 940 PHE A N 1
ATOM 7106 C CA . PHE A 1 940 ? -19.840 8.129 36.508 1.00 94.81 940 PHE A CA 1
ATOM 7107 C C . PHE A 1 940 ? -20.313 9.564 36.770 1.00 94.81 940 PHE A C 1
ATOM 7109 O O . PHE A 1 940 ? -21.492 9.893 36.632 1.00 94.81 940 PHE A O 1
ATOM 7116 N N . GLN A 1 941 ? -19.353 10.443 37.065 1.00 84.94 941 GLN A N 1
ATOM 7117 C CA . GLN A 1 941 ? -19.468 11.904 37.064 1.00 84.94 941 GLN A CA 1
ATOM 7118 C C . GLN A 1 941 ? -20.629 12.457 37.911 1.00 84.94 941 GLN A C 1
ATOM 7120 O O . GLN A 1 941 ? -21.284 13.439 37.544 1.00 84.94 941 GLN A O 1
ATOM 7125 N N . ARG A 1 942 ? -20.882 11.848 39.075 1.00 83.00 942 ARG A N 1
ATOM 7126 C CA . ARG A 1 942 ? -21.994 12.225 39.953 1.00 83.00 942 ARG A CA 1
ATOM 7127 C C . ARG A 1 942 ? -21.696 13.522 40.706 1.00 83.00 942 ARG A C 1
ATOM 7129 O O . ARG A 1 942 ? -20.651 13.677 41.339 1.00 83.00 942 ARG A O 1
ATOM 7136 N N . THR A 1 943 ? -22.663 14.437 40.697 1.00 81.44 943 THR A N 1
ATOM 7137 C CA . THR A 1 943 ? -22.608 15.664 41.505 1.00 81.44 943 THR A CA 1
ATOM 7138 C C . THR A 1 943 ? -23.199 15.393 42.892 1.00 81.44 943 THR A C 1
ATOM 7140 O O . THR A 1 943 ? -24.360 15.005 43.016 1.00 81.44 943 THR A O 1
ATOM 7143 N N . ARG A 1 944 ? -22.400 15.582 43.944 1.00 76.19 944 ARG A N 1
ATOM 7144 C CA . ARG A 1 944 ? -22.828 15.689 45.349 1.00 76.19 944 ARG A CA 1
ATOM 7145 C C . ARG A 1 944 ? -22.803 17.163 45.766 1.00 76.19 944 ARG A C 1
ATOM 7147 O O . ARG A 1 944 ? -22.272 17.989 45.030 1.00 76.19 944 ARG A O 1
ATOM 7154 N N . ALA A 1 945 ? -23.386 17.508 46.917 1.00 71.00 945 ALA A N 1
ATOM 7155 C CA . ALA A 1 945 ? -23.470 18.889 47.409 1.00 71.00 945 ALA A CA 1
ATOM 7156 C C . ALA A 1 945 ? -22.100 19.608 47.349 1.00 71.00 945 ALA A C 1
ATOM 7158 O O . ALA A 1 945 ? -21.242 19.395 48.200 1.00 71.00 945 ALA A O 1
ATOM 7159 N N . GLY A 1 946 ? -21.887 20.419 46.303 1.00 71.31 946 GLY A N 1
ATOM 7160 C CA . GLY A 1 946 ? -20.657 21.180 46.059 1.00 71.31 946 GLY A CA 1
ATOM 7161 C C . GLY A 1 946 ? -19.475 20.444 45.399 1.00 71.31 946 GLY A C 1
ATOM 7162 O O . GLY A 1 946 ? -18.424 21.063 45.249 1.00 71.31 946 GLY A O 1
ATOM 7163 N N . ARG A 1 947 ? -19.591 19.169 44.988 1.00 77.88 947 ARG A N 1
ATOM 7164 C CA . ARG A 1 947 ? -18.466 18.396 44.410 1.00 77.88 947 ARG A CA 1
ATOM 7165 C C . ARG A 1 947 ? -18.912 17.409 43.331 1.00 77.88 947 ARG A C 1
ATOM 7167 O O . ARG A 1 947 ? -19.904 16.709 43.500 1.00 77.88 947 ARG A O 1
ATOM 7174 N N . ARG A 1 948 ? -18.131 17.294 42.256 1.00 85.06 948 ARG A N 1
ATOM 7175 C CA . ARG A 1 948 ? -18.243 16.227 41.250 1.00 85.06 948 ARG A CA 1
ATOM 7176 C C . ARG A 1 948 ? -17.200 15.155 41.564 1.00 85.06 948 ARG A C 1
ATOM 7178 O O . ARG A 1 948 ? -16.041 15.508 41.746 1.00 85.06 948 ARG A O 1
ATOM 7185 N N . VAL A 1 949 ? -17.634 13.904 41.683 1.00 88.56 949 VAL A N 1
ATOM 7186 C CA . VAL A 1 949 ? -16.753 12.732 41.830 1.00 88.56 949 VAL A CA 1
ATOM 7187 C C . VAL A 1 949 ? -16.685 12.035 40.477 1.00 88.56 949 VAL A C 1
ATOM 7189 O O . VAL A 1 949 ? -17.728 11.880 39.835 1.00 88.56 949 VAL A O 1
ATOM 7192 N N . ASP A 1 950 ? -15.489 11.629 40.053 1.00 94.50 950 ASP A N 1
ATOM 7193 C CA . ASP A 1 950 ? -15.280 11.043 38.725 1.00 94.50 950 ASP A CA 1
ATOM 7194 C C . ASP A 1 950 ? -16.004 9.699 38.593 1.00 94.50 950 ASP A C 1
ATOM 7196 O O . ASP A 1 950 ? -16.798 9.517 37.670 1.00 94.50 950 ASP A O 1
ATOM 7200 N N . ILE A 1 951 ? -15.798 8.778 39.543 1.00 96.81 951 ILE A N 1
ATOM 7201 C CA . ILE A 1 951 ? -16.485 7.478 39.583 1.00 96.81 951 ILE A CA 1
ATOM 7202 C C . ILE A 1 951 ? -16.881 7.151 41.023 1.00 96.81 951 ILE A C 1
ATOM 7204 O O . ILE A 1 951 ? -16.108 7.355 41.952 1.00 96.81 951 ILE A O 1
ATOM 7208 N N . ILE A 1 952 ? -18.072 6.604 41.236 1.00 96.69 952 ILE A N 1
ATOM 7209 C CA . ILE A 1 952 ? -18.439 5.947 42.491 1.00 96.69 952 ILE A CA 1
ATOM 7210 C C . ILE A 1 952 ? -18.534 4.450 42.226 1.00 96.69 952 ILE A C 1
ATOM 7212 O O . ILE A 1 952 ? -19.321 4.035 41.383 1.00 96.69 952 ILE A O 1
ATOM 7216 N N . ALA A 1 953 ? -17.754 3.650 42.946 1.00 97.44 953 ALA A N 1
ATOM 7217 C CA . ALA A 1 953 ? -17.701 2.203 42.785 1.00 97.44 953 ALA A CA 1
ATOM 7218 C C . ALA A 1 953 ? -18.287 1.484 44.003 1.00 97.44 953 ALA A C 1
ATOM 7220 O O . ALA A 1 953 ? -17.981 1.833 45.142 1.00 97.44 953 ALA A O 1
ATOM 7221 N N . GLU A 1 954 ? -19.099 0.455 43.782 1.00 97.44 954 GLU A N 1
ATOM 7222 C CA . GLU A 1 954 ? -19.458 -0.508 44.825 1.00 97.44 954 GLU A CA 1
ATOM 7223 C C . GLU A 1 954 ? -18.429 -1.634 44.830 1.00 97.44 954 GLU A C 1
ATOM 7225 O O . GLU A 1 954 ? -18.361 -2.427 43.895 1.00 97.44 954 GLU A O 1
ATOM 7230 N N . LEU A 1 955 ? -17.593 -1.668 45.867 1.00 96.69 955 LEU A N 1
ATOM 7231 C CA . LEU A 1 955 ? -16.496 -2.616 46.004 1.00 96.69 955 LEU A CA 1
ATOM 7232 C C . LEU A 1 955 ? -16.811 -3.659 47.091 1.00 96.69 955 LEU A C 1
ATOM 7234 O O . LEU A 1 955 ? -17.205 -3.284 48.207 1.00 96.69 955 LEU A O 1
ATOM 7238 N N . PRO A 1 956 ? -16.581 -4.959 46.831 1.00 94.56 956 PRO A N 1
ATOM 7239 C CA . PRO A 1 956 ? -16.730 -6.006 47.835 1.00 94.56 956 PRO A CA 1
ATOM 7240 C C . PRO A 1 956 ? -15.925 -5.698 49.106 1.00 94.56 956 PRO A C 1
ATOM 7242 O O . PRO A 1 956 ? -14.739 -5.378 49.058 1.00 94.56 956 PRO A O 1
ATOM 7245 N N . GLY A 1 957 ? -16.584 -5.756 50.265 1.00 93.69 957 GLY A N 1
ATOM 7246 C CA . GLY A 1 957 ? -15.958 -5.516 51.572 1.00 93.69 957 GLY A CA 1
ATOM 7247 C C . GLY A 1 957 ? -15.647 -4.052 51.918 1.00 93.69 957 GLY A C 1
ATOM 7248 O O . GLY A 1 957 ? -15.370 -3.771 53.081 1.00 93.69 957 GLY A O 1
ATOM 7249 N N . ARG A 1 958 ? -15.727 -3.112 50.964 1.00 93.12 958 ARG A N 1
ATOM 7250 C CA . ARG A 1 958 ? -15.582 -1.660 51.217 1.00 93.12 958 ARG A CA 1
ATOM 7251 C C . ARG A 1 958 ? -16.885 -0.882 51.045 1.00 93.12 958 ARG A C 1
ATOM 7253 O O . ARG A 1 958 ? -16.989 0.249 51.508 1.00 93.12 958 ARG A O 1
ATOM 7260 N N . GLY A 1 959 ? -17.883 -1.484 50.403 1.00 95.44 959 GLY A N 1
ATOM 7261 C CA . GLY A 1 959 ? -19.127 -0.806 50.082 1.00 95.44 959 GLY A CA 1
ATOM 7262 C C . GLY A 1 959 ? -18.889 0.266 49.026 1.00 95.44 959 GLY A C 1
ATOM 7263 O O . GLY A 1 959 ? -18.203 0.038 48.033 1.00 95.44 959 GLY A O 1
ATOM 7264 N N . ARG A 1 960 ? -19.486 1.435 49.224 1.00 96.06 960 ARG A N 1
ATOM 7265 C CA . ARG A 1 960 ? -19.545 2.485 48.212 1.00 96.06 960 ARG A CA 1
ATOM 7266 C C . ARG A 1 960 ? -18.360 3.444 48.339 1.00 96.06 960 ARG A C 1
ATOM 7268 O O . ARG A 1 960 ? -18.276 4.176 49.317 1.00 96.06 960 ARG A O 1
ATOM 7275 N N . VAL A 1 961 ? -17.489 3.464 47.334 1.00 96.75 961 VAL A N 1
ATOM 7276 C CA . VAL A 1 961 ? -16.209 4.185 47.316 1.00 96.75 961 VAL A CA 1
ATOM 7277 C C . VAL A 1 961 ? -16.229 5.287 46.256 1.00 96.75 961 VAL A C 1
ATOM 7279 O O . VAL A 1 961 ? -16.526 5.029 45.092 1.00 96.75 961 VAL A O 1
ATOM 7282 N N . SER A 1 962 ? -15.900 6.517 46.643 1.00 96.31 962 SER A N 1
ATOM 7283 C CA . SER A 1 962 ? -15.581 7.616 45.730 1.00 96.31 962 SER A CA 1
ATOM 7284 C C . SER A 1 962 ? -14.191 7.409 45.135 1.00 96.31 962 SER A C 1
ATOM 7286 O O . SER A 1 962 ? -13.208 7.286 45.865 1.00 96.31 962 SER A O 1
ATOM 7288 N N . VAL A 1 963 ? -14.101 7.401 43.812 1.00 96.94 963 VAL A N 1
ATOM 7289 C CA . VAL A 1 963 ? -12.860 7.216 43.069 1.00 96.94 963 VAL A CA 1
ATOM 7290 C C . VAL A 1 963 ? -12.530 8.491 42.304 1.00 96.94 963 VAL A C 1
ATOM 7292 O O . VAL A 1 963 ? -13.311 8.963 41.479 1.00 96.94 963 VAL A O 1
ATOM 7295 N N . GLU A 1 964 ? -11.351 9.029 42.587 1.00 95.81 964 GLU A N 1
ATOM 7296 C CA . GLU A 1 964 ? -10.769 10.183 41.910 1.00 95.81 964 GLU A CA 1
ATOM 7297 C C . GLU A 1 964 ? -9.772 9.710 40.854 1.00 95.81 964 GLU A C 1
ATOM 7299 O O . GLU A 1 964 ? -8.817 8.991 41.168 1.00 95.81 964 GLU A O 1
ATOM 7304 N N . VAL A 1 965 ? -9.965 10.132 39.606 1.00 95.31 965 VAL A N 1
ATOM 7305 C CA . VAL A 1 965 ? -9.146 9.700 38.472 1.00 95.31 965 VAL A CA 1
ATOM 7306 C C . VAL A 1 965 ? -8.193 10.820 38.073 1.00 95.31 965 VAL A C 1
ATOM 7308 O O . VAL A 1 965 ? -8.592 11.955 37.819 1.00 95.31 965 VAL A O 1
ATOM 7311 N N . LYS A 1 966 ? -6.892 10.521 38.016 1.00 93.94 966 LYS A N 1
ATOM 7312 C CA . LYS A 1 966 ? -5.848 11.503 37.689 1.00 93.94 966 LYS A CA 1
ATOM 7313 C C . LYS A 1 966 ? -5.057 11.040 36.470 1.00 93.94 966 LYS A C 1
ATOM 7315 O O . LYS A 1 966 ? -4.268 10.104 36.531 1.00 93.94 966 LYS A O 1
ATOM 7320 N N . THR A 1 967 ? -5.255 11.717 35.343 1.00 86.31 967 THR A N 1
ATOM 7321 C CA . THR A 1 967 ? -4.776 11.271 34.025 1.00 86.31 967 THR A CA 1
ATOM 7322 C C . THR A 1 967 ? -3.436 11.862 33.593 1.00 86.31 967 THR A C 1
ATOM 7324 O O . THR A 1 967 ? -3.109 11.740 32.425 1.00 86.31 967 THR A O 1
ATOM 7327 N N . ASN A 1 968 ? -2.674 12.512 34.484 1.00 75.38 968 ASN A N 1
ATOM 7328 C CA . ASN A 1 968 ? -1.491 13.356 34.210 1.00 75.38 968 ASN A CA 1
ATOM 7329 C C . ASN A 1 968 ? -0.393 12.731 33.293 1.00 75.38 968 ASN A C 1
ATOM 7331 O O . ASN A 1 968 ? 0.693 12.420 33.762 1.00 75.38 968 ASN A O 1
ATOM 7335 N N . LEU A 1 969 ? -0.629 12.604 31.978 1.00 64.00 969 LEU A N 1
ATOM 7336 C CA . LEU A 1 969 ? 0.283 11.961 31.010 1.00 64.00 969 LEU A CA 1
ATOM 7337 C C . LEU A 1 969 ? 1.594 12.720 30.792 1.00 64.00 969 LEU A C 1
ATOM 7339 O O . LEU A 1 969 ? 2.604 12.123 30.441 1.00 64.00 969 LEU A O 1
ATOM 7343 N N . THR A 1 970 ? 1.576 14.047 30.931 1.00 60.16 970 THR A N 1
ATOM 7344 C CA . THR A 1 970 ? 2.697 14.913 30.524 1.00 60.16 970 THR A CA 1
ATOM 7345 C C . THR A 1 970 ? 3.312 15.679 31.691 1.00 60.16 970 THR A C 1
ATOM 7347 O O . THR A 1 970 ? 3.941 16.715 31.485 1.00 60.16 970 THR A O 1
ATOM 7350 N N . GLY A 1 971 ? 3.094 15.232 32.926 1.00 75.62 971 GLY A N 1
ATOM 7351 C CA . GLY A 1 971 ? 3.605 15.919 34.105 1.00 75.62 971 GLY A CA 1
ATOM 7352 C C . GLY A 1 971 ? 3.669 15.014 35.328 1.00 75.62 971 GLY A C 1
ATOM 7353 O O . GLY A 1 971 ? 3.068 13.942 35.323 1.00 75.62 971 GLY A O 1
ATOM 7354 N N . PRO A 1 972 ? 4.380 15.454 36.377 1.00 83.19 972 PRO A N 1
ATOM 7355 C CA . PRO A 1 972 ? 4.467 14.699 37.614 1.00 83.19 972 PRO A CA 1
ATOM 7356 C C . PRO A 1 972 ? 3.076 14.487 38.213 1.00 83.19 972 PRO A C 1
ATOM 7358 O O . PRO A 1 972 ? 2.177 15.328 38.084 1.00 83.19 972 PRO A O 1
ATOM 7361 N N . ALA A 1 973 ? 2.908 13.371 38.910 1.00 87.94 973 ALA A N 1
ATOM 7362 C CA . ALA A 1 973 ? 1.689 13.025 39.608 1.00 87.94 973 ALA A CA 1
ATOM 7363 C C . ALA A 1 973 ? 1.305 14.161 40.571 1.00 87.94 973 ALA A C 1
ATOM 7365 O O . ALA A 1 973 ? 2.096 14.612 41.409 1.00 87.94 973 ALA A O 1
ATOM 7366 N N . GLY A 1 974 ? 0.076 14.653 40.440 1.00 89.12 974 GLY A N 1
ATOM 7367 C CA . GLY A 1 974 ? -0.408 15.815 41.172 1.00 89.12 974 GLY A CA 1
ATOM 7368 C C . GLY A 1 974 ? -1.896 15.738 41.480 1.00 89.12 974 GLY A C 1
ATOM 7369 O O . GLY A 1 974 ? -2.611 14.849 41.016 1.00 89.12 974 GLY A O 1
ATOM 7370 N N . TYR A 1 975 ? -2.355 16.692 42.279 1.00 91.00 975 TYR A N 1
ATOM 7371 C CA . TYR A 1 975 ? -3.755 16.907 42.625 1.00 91.00 975 TYR A CA 1
ATOM 7372 C C . TYR A 1 975 ? -4.045 18.408 42.609 1.00 91.00 975 TYR A C 1
ATOM 7374 O O . TYR A 1 975 ? -3.150 19.235 42.803 1.00 91.00 975 TYR A O 1
ATOM 7382 N N . LEU A 1 976 ? -5.309 18.773 42.410 1.00 89.94 976 LEU A N 1
ATOM 7383 C CA . LEU A 1 976 ? -5.755 20.140 42.647 1.00 89.94 976 LEU A CA 1
ATOM 7384 C C . LEU A 1 976 ? -5.954 20.324 44.153 1.00 89.94 976 LEU A C 1
ATOM 7386 O O . LEU A 1 976 ? -6.710 19.567 44.759 1.00 89.94 976 LEU A O 1
ATOM 7390 N N . ARG A 1 977 ? -5.296 21.324 44.763 1.00 90.94 977 ARG A N 1
ATOM 7391 C CA . ARG A 1 977 ? -5.392 21.579 46.219 1.00 90.94 977 ARG A CA 1
ATOM 7392 C C . ARG A 1 977 ? -6.848 21.661 46.671 1.00 90.94 977 ARG A C 1
ATOM 7394 O O . ARG A 1 977 ? -7.206 21.040 47.657 1.00 90.94 977 ARG A O 1
ATOM 7401 N N . THR A 1 978 ? -7.691 22.384 45.939 1.00 89.88 978 THR A N 1
ATOM 7402 C CA . THR A 1 978 ? -9.113 22.542 46.279 1.00 89.88 978 THR A CA 1
ATOM 7403 C C . THR A 1 978 ? -9.876 21.217 46.281 1.00 89.88 978 THR A C 1
ATOM 7405 O O . THR A 1 978 ? -10.684 21.000 47.176 1.00 89.88 978 THR A O 1
ATOM 7408 N N . GLN A 1 979 ? -9.595 20.317 45.331 1.00 89.94 979 GLN A N 1
ATOM 7409 C CA . GLN A 1 979 ? -10.172 18.970 45.324 1.00 89.94 979 GLN A CA 1
ATOM 7410 C C . GLN A 1 979 ? -9.675 18.180 46.533 1.00 89.94 979 GLN A C 1
ATOM 7412 O O . GLN A 1 979 ? -10.486 17.745 47.335 1.00 89.94 979 GLN A O 1
ATOM 7417 N N . LEU A 1 980 ? -8.357 18.110 46.741 1.00 93.56 980 LEU A N 1
ATOM 7418 C CA . LEU A 1 980 ? -7.791 17.377 47.873 1.00 93.56 980 LEU A CA 1
ATOM 7419 C C . LEU A 1 980 ? -8.365 17.844 49.218 1.00 93.56 980 LEU A C 1
ATOM 7421 O O . LEU A 1 980 ? -8.733 17.016 50.037 1.00 93.56 980 LEU A O 1
ATOM 7425 N N . VAL A 1 981 ? -8.471 19.153 49.455 1.00 92.44 981 VAL A N 1
ATOM 7426 C CA . VAL A 1 981 ? -9.044 19.692 50.700 1.00 92.44 981 VAL A CA 1
ATOM 7427 C C . VAL A 1 981 ? -10.485 19.211 50.892 1.00 92.44 981 VAL A C 1
ATOM 7429 O O . VAL A 1 981 ? -10.834 18.751 51.979 1.00 92.44 981 VAL A O 1
ATOM 7432 N N . ASN A 1 982 ? -11.304 19.266 49.840 1.00 91.31 982 ASN A N 1
ATOM 7433 C CA . ASN A 1 982 ? -12.680 18.775 49.894 1.00 91.31 982 ASN A CA 1
ATOM 7434 C C . ASN A 1 982 ? -12.731 17.273 50.201 1.00 91.31 982 ASN A C 1
ATOM 7436 O O . ASN A 1 982 ? -13.601 16.835 50.949 1.00 91.31 982 ASN A O 1
ATOM 7440 N N . ASP A 1 983 ? -11.796 16.492 49.667 1.00 93.81 983 ASP A N 1
ATOM 7441 C CA . ASP A 1 983 ? -11.694 15.054 49.913 1.00 93.81 983 ASP A CA 1
ATOM 7442 C C . ASP A 1 983 ? -11.294 14.749 51.352 1.00 93.81 983 ASP A C 1
ATOM 7444 O O . ASP A 1 983 ? -11.914 13.906 52.002 1.00 93.81 983 ASP A O 1
ATOM 7448 N N . LEU A 1 984 ? -10.289 15.468 51.861 1.00 95.38 984 LEU A N 1
ATOM 7449 C CA . LEU A 1 984 ? -9.802 15.311 53.227 1.00 95.38 984 LEU A CA 1
ATOM 7450 C C . LEU A 1 984 ? -10.912 15.562 54.249 1.00 95.38 984 LEU A C 1
ATOM 7452 O O . LEU A 1 984 ? -10.956 14.874 55.266 1.00 95.38 984 LEU A O 1
ATOM 7456 N N . VAL A 1 985 ? -11.807 16.512 53.973 1.00 94.44 985 VAL A N 1
ATOM 7457 C CA . VAL A 1 985 ? -12.942 16.840 54.843 1.00 94.44 985 VAL A CA 1
ATOM 7458 C C . VAL A 1 985 ? -14.097 15.861 54.648 1.00 94.44 985 VAL A C 1
ATOM 7460 O O . VAL A 1 985 ? -14.573 15.284 55.621 1.00 94.44 985 VAL A O 1
ATOM 7463 N N . ALA A 1 986 ? -14.532 15.633 53.405 1.00 92.25 986 ALA A N 1
ATOM 7464 C CA . ALA A 1 986 ? -15.730 14.843 53.109 1.00 92.25 986 ALA A CA 1
ATOM 7465 C C . ALA A 1 986 ? -15.611 13.367 53.522 1.00 92.25 986 ALA A C 1
ATOM 7467 O O . ALA A 1 986 ? -16.620 12.745 53.845 1.00 92.25 986 ALA A O 1
ATOM 7468 N N . HIS A 1 987 ? -14.394 12.821 53.519 1.00 95.38 987 HIS A N 1
ATOM 7469 C CA . HIS A 1 987 ? -14.130 11.406 53.790 1.00 95.38 987 HIS A CA 1
ATOM 7470 C C . HIS A 1 987 ? -13.508 11.151 55.175 1.00 95.38 987 HIS A C 1
ATOM 7472 O O . HIS A 1 987 ? -13.166 10.019 55.509 1.00 95.38 987 HIS A O 1
ATOM 7478 N N . ALA A 1 988 ? -13.373 12.177 56.024 1.00 96.62 988 ALA A N 1
ATOM 7479 C CA . ALA A 1 988 ? -12.815 12.003 57.368 1.00 96.62 988 ALA A CA 1
ATOM 7480 C C . ALA A 1 988 ? -13.697 11.110 58.262 1.00 96.62 988 ALA A C 1
ATOM 7482 O O . ALA A 1 988 ? -13.176 10.303 59.032 1.00 96.62 988 ALA A O 1
ATOM 7483 N N . ALA A 1 989 ? -15.026 11.200 58.126 1.00 94.50 989 ALA A N 1
ATOM 7484 C CA . ALA A 1 989 ? -15.988 10.435 58.926 1.00 94.50 989 ALA A CA 1
ATOM 7485 C C . ALA A 1 989 ? -15.847 8.906 58.785 1.00 94.50 989 ALA A C 1
ATOM 7487 O O . ALA A 1 989 ? -16.148 8.166 59.718 1.00 94.50 989 ALA A O 1
ATOM 7488 N N . THR A 1 990 ? -15.388 8.432 57.626 1.00 94.88 990 THR A N 1
ATOM 7489 C CA . THR A 1 990 ? -15.215 7.008 57.288 1.00 94.88 990 THR A CA 1
ATOM 7490 C C . THR A 1 990 ? -13.774 6.532 57.488 1.00 94.88 990 THR A C 1
ATOM 7492 O O . THR A 1 990 ? -13.434 5.403 57.122 1.00 94.88 990 THR A O 1
ATOM 7495 N N . GLY A 1 991 ? -12.889 7.404 57.987 1.00 96.38 991 GLY A N 1
ATOM 7496 C CA . GLY A 1 991 ? -11.450 7.159 57.973 1.00 96.38 991 GLY A CA 1
ATOM 7497 C C . GLY A 1 991 ? -10.898 6.956 56.557 1.00 96.38 991 GLY A C 1
ATOM 7498 O O . GLY A 1 991 ? -9.960 6.181 56.383 1.00 96.38 991 GLY A O 1
ATOM 7499 N N . TYR A 1 992 ? -11.491 7.611 55.551 1.00 97.25 992 TYR A N 1
ATOM 7500 C CA . TYR A 1 992 ? -11.111 7.549 54.132 1.00 97.25 992 TYR A CA 1
ATOM 7501 C C . TYR A 1 992 ? -11.306 6.186 53.456 1.00 97.25 992 TYR A C 1
ATOM 7503 O O . TYR A 1 992 ? -10.867 5.981 52.326 1.00 97.25 992 TYR A O 1
ATOM 7511 N N . THR A 1 993 ? -11.971 5.233 54.111 1.00 95.19 993 THR A N 1
ATOM 7512 C CA . THR A 1 993 ? -12.202 3.890 53.546 1.00 95.19 993 THR A CA 1
ATOM 7513 C C . THR A 1 993 ? -13.126 3.896 52.323 1.00 95.19 993 THR A C 1
ATOM 7515 O O . THR A 1 993 ? -13.063 2.979 51.504 1.00 95.19 993 THR A O 1
ATOM 7518 N N . ASP A 1 994 ? -13.915 4.960 52.162 1.00 95.81 994 ASP A N 1
ATOM 7519 C CA . ASP A 1 994 ? -14.778 5.242 51.016 1.00 95.81 994 ASP A CA 1
ATOM 7520 C C . ASP A 1 994 ? -14.107 6.146 49.961 1.00 95.81 994 ASP A C 1
ATOM 7522 O O . ASP A 1 994 ? -14.803 6.742 49.144 1.00 95.81 994 ASP A O 1
ATOM 7526 N N . LEU A 1 995 ? -12.773 6.256 49.960 1.00 96.81 995 LEU A N 1
ATOM 7527 C CA . LEU A 1 995 ? -12.002 7.053 49.002 1.00 96.81 995 LEU A CA 1
ATOM 7528 C C . LEU A 1 995 ? -10.906 6.218 48.324 1.00 96.81 995 LEU A C 1
ATOM 7530 O O . LEU A 1 995 ? -10.180 5.468 48.980 1.00 96.81 995 LEU A O 1
ATOM 7534 N N . LEU A 1 996 ? -10.742 6.388 47.013 1.00 96.94 996 LEU A N 1
ATOM 7535 C CA . LEU A 1 996 ? -9.669 5.789 46.219 1.00 96.94 996 LEU A CA 1
ATOM 7536 C C . LEU A 1 996 ? -9.131 6.801 45.203 1.00 96.94 996 LEU A C 1
ATOM 7538 O O . LEU A 1 996 ? -9.902 7.534 44.591 1.00 96.94 996 LEU A O 1
ATOM 7542 N N . TYR A 1 997 ? -7.815 6.817 44.994 1.00 97.19 997 TYR A N 1
ATOM 7543 C CA . TYR A 1 997 ? -7.194 7.615 43.939 1.00 97.19 997 TYR A CA 1
ATOM 7544 C C . TYR A 1 997 ? -6.568 6.693 42.895 1.00 97.19 997 TYR A C 1
ATOM 7546 O O . TYR A 1 997 ? -5.670 5.914 43.220 1.00 97.19 997 TYR A O 1
ATOM 7554 N N . LEU A 1 998 ? -7.006 6.816 41.642 1.00 97.00 998 LEU A N 1
ATOM 7555 C CA . LEU A 1 998 ? -6.452 6.074 40.513 1.00 97.00 998 LEU A CA 1
ATOM 7556 C C . LEU A 1 998 ? -5.730 7.020 39.547 1.00 97.00 998 LEU A C 1
ATOM 7558 O O . LEU A 1 998 ? -6.330 7.866 38.885 1.00 97.00 998 LEU A O 1
ATOM 7562 N N . TYR A 1 999 ? -4.415 6.865 39.477 1.00 95.81 999 TYR A N 1
ATOM 7563 C CA . TYR A 1 999 ? -3.501 7.625 38.638 1.00 95.81 999 TYR A CA 1
ATOM 7564 C C . TYR A 1 999 ? -3.187 6.896 37.330 1.00 95.81 999 TYR A C 1
ATOM 7566 O O . TYR A 1 999 ? -3.339 5.682 37.210 1.00 95.81 999 TYR A O 1
ATOM 7574 N N . HIS A 1 1000 ? -2.688 7.645 36.355 1.00 93.44 1000 HIS A N 1
ATOM 7575 C CA . HIS A 1 1000 ? -2.106 7.079 35.146 1.00 93.44 1000 HIS A CA 1
ATOM 7576 C C . HIS A 1 1000 ? -0.949 6.112 35.465 1.00 93.44 1000 HIS A C 1
ATOM 7578 O O . HIS A 1 1000 ? -0.175 6.375 36.387 1.00 93.44 1000 HIS A O 1
ATOM 7584 N N . TRP A 1 1001 ? -0.799 5.017 34.708 1.00 90.94 1001 TRP A N 1
ATOM 7585 C CA . TRP A 1 1001 ? 0.217 3.978 34.972 1.00 90.94 1001 TRP A CA 1
ATOM 7586 C C . TRP A 1 1001 ? 1.654 4.507 35.004 1.00 90.94 1001 TRP A C 1
ATOM 7588 O O . TRP A 1 1001 ? 2.455 4.057 35.821 1.00 90.94 1001 TRP A O 1
ATOM 7598 N N . ASP A 1 1002 ? 1.965 5.529 34.209 1.00 90.81 1002 ASP A N 1
ATOM 7599 C CA . ASP A 1 1002 ? 3.292 6.163 34.210 1.00 90.81 1002 ASP A CA 1
ATOM 7600 C C . ASP A 1 1002 ? 3.623 6.887 35.531 1.00 90.81 1002 ASP A C 1
ATOM 7602 O O . ASP A 1 1002 ? 4.785 7.159 35.819 1.00 90.81 1002 ASP A O 1
ATOM 7606 N N . SER A 1 1003 ? 2.626 7.171 36.378 1.00 92.94 1003 SER A N 1
ATOM 7607 C CA . SER A 1 1003 ? 2.813 7.824 37.680 1.00 92.94 1003 SER A CA 1
ATOM 7608 C C . SER A 1 1003 ? 3.182 6.864 38.818 1.00 92.94 1003 SER A C 1
ATOM 7610 O O . SER A 1 1003 ? 3.377 7.326 39.943 1.00 92.94 1003 SER A O 1
ATOM 7612 N N . ALA A 1 1004 ? 3.278 5.551 38.572 1.00 91.56 1004 ALA A N 1
ATOM 7613 C CA . ALA A 1 1004 ? 3.460 4.543 39.624 1.00 91.56 1004 ALA A CA 1
ATOM 7614 C C . ALA A 1 1004 ? 4.655 4.838 40.554 1.00 91.56 1004 ALA A C 1
ATOM 7616 O O . ALA A 1 1004 ? 4.536 4.722 41.774 1.00 91.56 1004 ALA A O 1
ATOM 7617 N N . GLY A 1 1005 ? 5.782 5.289 39.992 1.00 92.69 1005 GLY A N 1
ATOM 7618 C CA . GLY A 1 1005 ? 6.994 5.617 40.753 1.00 92.69 1005 GLY A CA 1
ATOM 7619 C C . GLY A 1 1005 ? 6.887 6.869 41.635 1.00 92.69 1005 GLY A C 1
ATOM 7620 O O . GLY A 1 1005 ? 7.712 7.065 42.524 1.00 92.69 1005 GLY A O 1
ATOM 7621 N N . GLU A 1 1006 ? 5.875 7.713 41.428 1.00 94.12 1006 GLU A N 1
ATOM 7622 C CA . GLU A 1 1006 ? 5.739 9.008 42.106 1.00 94.12 1006 GLU A CA 1
ATOM 7623 C C . GLU A 1 1006 ? 4.727 9.002 43.258 1.00 94.12 1006 GLU A C 1
ATOM 7625 O O . GLU A 1 1006 ? 4.709 9.931 44.075 1.00 94.12 1006 GLU A O 1
ATOM 7630 N N . LEU A 1 1007 ? 3.889 7.964 43.347 1.00 94.69 1007 LEU A N 1
ATOM 7631 C CA . LEU A 1 1007 ? 2.785 7.892 44.308 1.00 94.69 1007 LEU A CA 1
ATOM 7632 C C . LEU A 1 1007 ? 3.226 7.997 45.781 1.00 94.69 1007 LEU A C 1
ATOM 7634 O O . LEU A 1 1007 ? 2.555 8.714 46.527 1.00 94.69 1007 LEU A O 1
ATOM 7638 N N . PRO A 1 1008 ? 4.353 7.399 46.230 1.00 94.50 1008 PRO A N 1
ATOM 7639 C CA . PRO A 1 1008 ? 4.806 7.565 47.613 1.00 94.50 1008 PRO A CA 1
ATOM 7640 C C . PRO A 1 1008 ? 5.139 9.025 47.953 1.00 94.50 1008 PRO A C 1
ATOM 7642 O O . PRO A 1 1008 ? 4.664 9.571 48.949 1.00 94.50 1008 PRO A O 1
ATOM 7645 N N . ALA A 1 1009 ? 5.898 9.698 47.081 1.00 94.31 1009 ALA A N 1
ATOM 7646 C CA . ALA A 1 1009 ? 6.259 11.102 47.265 1.00 94.31 1009 ALA A CA 1
ATOM 7647 C C . ALA A 1 1009 ? 5.030 12.022 47.185 1.00 94.31 1009 ALA A C 1
ATOM 7649 O O . ALA A 1 1009 ? 4.968 13.049 47.867 1.00 94.31 1009 ALA A O 1
ATOM 7650 N N . LEU A 1 1010 ? 4.047 11.660 46.359 1.00 95.19 1010 LEU A N 1
ATOM 7651 C CA . LEU A 1 1010 ? 2.767 12.351 46.283 1.00 95.19 1010 LEU A CA 1
ATOM 7652 C C . LEU A 1 1010 ? 1.961 12.213 47.579 1.00 95.19 1010 LEU A C 1
ATOM 7654 O O . LEU A 1 1010 ? 1.448 13.219 48.065 1.00 95.19 1010 LEU A O 1
ATOM 7658 N N . GLY A 1 1011 ? 1.907 11.018 48.172 1.00 95.12 1011 GLY A N 1
ATOM 7659 C CA . GLY A 1 1011 ? 1.253 10.779 49.461 1.00 95.12 1011 GLY A CA 1
ATOM 7660 C C . GLY A 1 1011 ? 1.815 11.665 50.576 1.00 95.12 1011 GLY A C 1
ATOM 7661 O O . GLY A 1 1011 ? 1.058 12.324 51.290 1.00 95.12 1011 GLY A O 1
ATOM 7662 N N . GLU A 1 1012 ? 3.142 11.800 50.654 1.00 95.44 1012 GLU A N 1
ATOM 7663 C CA . GLU A 1 1012 ? 3.794 12.713 51.608 1.00 95.44 1012 GLU A CA 1
ATOM 7664 C C . GLU A 1 1012 ? 3.477 14.192 51.334 1.00 95.44 1012 GLU A C 1
ATOM 7666 O O . GLU A 1 1012 ? 3.374 15.004 52.258 1.00 95.44 1012 GLU A O 1
ATOM 7671 N N . ARG A 1 1013 ? 3.279 14.581 50.065 1.00 95.56 1013 ARG A N 1
ATOM 7672 C CA . ARG A 1 1013 ? 2.747 15.916 49.738 1.00 95.56 1013 ARG A CA 1
ATOM 7673 C C . ARG A 1 1013 ? 1.310 16.074 50.242 1.00 95.56 1013 ARG A C 1
ATOM 7675 O O . ARG A 1 1013 ? 1.001 17.120 50.797 1.00 95.56 1013 ARG A O 1
ATOM 7682 N N . MET A 1 1014 ? 0.450 15.068 50.071 1.00 96.56 1014 MET A N 1
ATOM 7683 C CA . MET A 1 1014 ? -0.948 15.110 50.529 1.00 96.56 1014 MET A CA 1
ATOM 7684 C C . MET A 1 1014 ? -1.042 15.229 52.059 1.00 96.56 1014 MET A C 1
ATOM 7686 O O . MET A 1 1014 ? -1.802 16.055 52.552 1.00 96.56 1014 MET A O 1
ATOM 7690 N N . ILE A 1 1015 ? -0.220 14.488 52.818 1.00 96.75 1015 ILE A N 1
ATOM 7691 C CA . ILE A 1 1015 ? -0.186 14.561 54.294 1.00 96.75 1015 ILE A CA 1
ATOM 7692 C C . ILE A 1 1015 ? 0.138 15.969 54.798 1.00 96.75 1015 ILE A C 1
ATOM 7694 O O . ILE A 1 1015 ? -0.414 16.396 55.813 1.00 96.75 1015 ILE A O 1
ATOM 7698 N N . ARG A 1 1016 ? 1.032 16.696 54.118 1.00 96.44 1016 ARG A N 1
ATOM 7699 C CA . ARG A 1 1016 ? 1.419 18.059 54.517 1.00 96.44 1016 ARG A CA 1
ATOM 7700 C C . ARG A 1 1016 ? 0.262 19.055 54.460 1.00 96.44 1016 ARG A C 1
ATOM 7702 O O . ARG A 1 1016 ? 0.324 20.077 55.132 1.00 96.44 1016 ARG A O 1
ATOM 7709 N N . HIS A 1 1017 ? -0.819 18.757 53.739 1.00 96.25 1017 HIS A N 1
ATOM 7710 C CA . HIS A 1 1017 ? -2.008 19.610 53.753 1.00 96.25 1017 HIS A CA 1
ATOM 7711 C C . HIS A 1 1017 ? -2.765 19.596 55.083 1.00 96.25 1017 HIS A C 1
ATOM 7713 O O . HIS A 1 1017 ? -3.515 20.527 55.340 1.00 96.25 1017 HIS A O 1
ATOM 7719 N N . PHE A 1 1018 ? -2.537 18.625 55.972 1.00 97.19 1018 PHE A N 1
ATOM 7720 C CA . PHE A 1 1018 ? -3.082 18.694 57.333 1.00 97.19 1018 PHE A CA 1
ATOM 7721 C C . PHE A 1 1018 ? -2.414 19.772 58.198 1.00 97.19 1018 PHE A C 1
ATOM 7723 O O . PHE A 1 1018 ? -2.948 20.108 59.249 1.00 97.19 1018 PHE A O 1
ATOM 7730 N N . ASP A 1 1019 ? -1.277 20.325 57.768 1.00 95.81 1019 ASP A N 1
ATOM 7731 C CA . ASP A 1 1019 ? -0.624 21.461 58.430 1.00 95.81 1019 ASP A CA 1
ATOM 7732 C C . ASP A 1 1019 ? -1.190 22.817 57.936 1.00 95.81 1019 ASP A C 1
ATOM 7734 O O . ASP A 1 1019 ? -0.798 23.879 58.417 1.00 95.81 1019 ASP A O 1
ATOM 7738 N N . ASP A 1 1020 ? -2.125 22.793 56.977 1.00 95.44 1020 ASP A N 1
ATOM 7739 C CA . ASP A 1 1020 ? -2.766 23.971 56.395 1.00 95.44 1020 ASP A CA 1
ATOM 7740 C C . ASP A 1 1020 ? -3.920 24.481 57.288 1.00 95.44 1020 ASP A C 1
ATOM 7742 O O . ASP A 1 1020 ? -4.868 23.729 57.553 1.00 95.44 1020 ASP A O 1
ATOM 7746 N N . PRO A 1 1021 ? -3.910 25.758 57.727 1.00 95.44 1021 PRO A N 1
ATOM 7747 C CA . PRO A 1 1021 ? -4.971 26.320 58.564 1.00 95.44 1021 PRO A CA 1
ATOM 7748 C C . PRO A 1 1021 ? -6.373 26.208 57.957 1.00 95.44 1021 PRO A C 1
ATOM 7750 O O . PRO A 1 1021 ? -7.356 26.124 58.695 1.00 95.44 1021 PRO A O 1
ATOM 7753 N N . ASP A 1 1022 ? -6.495 26.205 56.627 1.00 92.50 1022 ASP A N 1
ATOM 7754 C CA . ASP A 1 1022 ? -7.789 26.059 55.957 1.00 92.50 1022 ASP A CA 1
ATOM 7755 C C . ASP A 1 1022 ? -8.356 24.647 56.131 1.00 92.50 1022 ASP A C 1
ATOM 7757 O O . ASP A 1 1022 ? -9.541 24.493 56.425 1.00 92.50 1022 ASP A O 1
ATOM 7761 N N . VAL A 1 1023 ? -7.505 23.622 56.021 1.00 95.06 1023 VAL A N 1
ATOM 7762 C CA . VAL A 1 1023 ? -7.890 22.214 56.208 1.00 95.06 1023 VAL A CA 1
ATOM 7763 C C . VAL A 1 1023 ? -8.266 21.957 57.660 1.00 95.06 1023 VAL A C 1
ATOM 7765 O O . VAL A 1 1023 ? -9.309 21.362 57.926 1.00 95.06 1023 VAL A O 1
ATOM 7768 N N . LEU A 1 1024 ? -7.464 22.462 58.603 1.00 96.75 1024 LEU A N 1
ATOM 7769 C CA . LEU A 1 1024 ? -7.740 22.346 60.037 1.00 96.75 1024 LEU A CA 1
ATOM 7770 C C . LEU A 1 1024 ? -9.093 22.969 60.405 1.00 96.75 1024 LEU A C 1
ATOM 7772 O O . LEU A 1 1024 ? -9.893 22.349 61.111 1.00 96.75 1024 LEU A O 1
ATOM 7776 N N . ARG A 1 1025 ? -9.377 24.175 59.890 1.00 95.88 1025 ARG A N 1
ATOM 7777 C CA . ARG A 1 1025 ? -10.668 24.851 60.090 1.00 95.88 1025 ARG A CA 1
ATOM 7778 C C . ARG A 1 1025 ? -11.816 24.084 59.448 1.00 95.88 1025 ARG A C 1
ATOM 7780 O O . ARG A 1 1025 ? -12.848 23.930 60.092 1.00 95.88 1025 ARG A O 1
ATOM 7787 N N . ALA A 1 1026 ? -11.645 23.593 58.222 1.00 94.62 1026 ALA A N 1
ATOM 7788 C CA . ALA A 1 1026 ? -12.693 22.870 57.508 1.00 94.62 1026 ALA A CA 1
ATOM 7789 C C . ALA A 1 1026 ? -13.036 21.524 58.173 1.00 94.62 1026 ALA A C 1
ATOM 7791 O O . ALA A 1 1026 ? -14.213 21.216 58.338 1.00 94.62 1026 ALA A O 1
ATOM 7792 N N . LEU A 1 1027 ? -12.034 20.765 58.631 1.00 96.62 1027 LEU A N 1
ATOM 7793 C CA . LEU A 1 1027 ? -12.234 19.527 59.396 1.00 96.62 1027 LEU A CA 1
ATOM 7794 C C . LEU A 1 1027 ? -12.956 19.791 60.719 1.00 96.62 1027 LEU A C 1
ATOM 7796 O O . LEU A 1 1027 ? -13.943 19.126 61.025 1.00 96.62 1027 LEU A O 1
ATOM 7800 N N . THR A 1 1028 ? -12.510 20.806 61.465 1.00 96.81 1028 THR A N 1
ATOM 7801 C CA . THR A 1 1028 ? -13.131 21.186 62.743 1.00 96.81 1028 THR A CA 1
ATOM 7802 C C . THR A 1 1028 ? -14.578 21.642 62.539 1.00 96.81 1028 THR A C 1
ATOM 7804 O O . THR A 1 1028 ? -15.465 21.230 63.281 1.00 96.81 1028 THR A O 1
ATOM 7807 N N . ALA A 1 1029 ? -14.840 22.449 61.503 1.00 95.88 1029 ALA A N 1
ATOM 7808 C CA . ALA A 1 1029 ? -16.185 22.909 61.151 1.00 95.88 1029 ALA A CA 1
ATOM 7809 C C . ALA A 1 1029 ? -17.115 21.755 60.740 1.00 95.88 1029 ALA A C 1
ATOM 7811 O O . ALA A 1 1029 ? -18.315 21.822 60.993 1.00 95.88 1029 ALA A O 1
ATOM 7812 N N . ALA A 1 1030 ? -16.563 20.690 60.153 1.00 94.81 1030 ALA A N 1
ATOM 7813 C CA . ALA A 1 1030 ? -17.276 19.452 59.846 1.00 94.81 1030 ALA A CA 1
ATOM 7814 C C . ALA A 1 1030 ? -17.406 18.495 61.054 1.00 94.81 1030 ALA A C 1
ATOM 7816 O O . ALA A 1 1030 ? -18.013 17.434 60.927 1.00 94.81 1030 ALA A O 1
ATOM 7817 N N . GLY A 1 1031 ? -16.874 18.858 62.230 1.00 96.50 1031 GLY A N 1
ATOM 7818 C CA . GLY A 1 1031 ? -16.962 18.059 63.457 1.00 96.50 1031 GLY A CA 1
ATOM 7819 C C . GLY A 1 1031 ? -15.922 16.940 63.572 1.00 96.50 1031 GLY A C 1
ATOM 7820 O O . GLY A 1 1031 ? -16.127 15.995 64.332 1.00 96.50 1031 GLY A O 1
ATOM 7821 N N . HIS A 1 1032 ? -14.815 17.019 62.833 1.00 97.69 1032 HIS A N 1
ATOM 7822 C CA . HIS A 1 1032 ? -13.742 16.024 62.851 1.00 97.69 1032 HIS A CA 1
ATOM 7823 C C . HIS A 1 1032 ? -12.516 16.531 63.621 1.00 97.69 1032 HIS A C 1
ATOM 7825 O O . HIS A 1 1032 ? -12.105 17.676 63.442 1.00 97.69 1032 HIS A O 1
ATOM 7831 N N . ASP A 1 1033 ? -11.895 15.670 64.439 1.00 97.56 1033 ASP A N 1
ATOM 7832 C CA . ASP A 1 1033 ? -10.585 15.950 65.043 1.00 97.56 1033 ASP A CA 1
ATOM 7833 C C . ASP A 1 1033 ? -9.486 15.879 63.963 1.00 97.56 1033 ASP A C 1
ATOM 7835 O O . ASP A 1 1033 ? -9.264 14.802 63.392 1.00 97.56 1033 ASP A O 1
ATOM 7839 N N . PRO A 1 1034 ? -8.767 16.982 63.672 1.00 97.19 1034 PRO A N 1
ATOM 7840 C CA . PRO A 1 1034 ? -7.754 16.983 62.625 1.00 97.19 1034 PRO A CA 1
ATOM 7841 C C . PRO A 1 1034 ? -6.595 16.008 62.869 1.00 97.19 1034 PRO A C 1
ATOM 7843 O O . PRO A 1 1034 ? -6.030 15.488 61.905 1.00 97.19 1034 PRO A O 1
ATOM 7846 N N . ALA A 1 1035 ? -6.237 15.731 64.130 1.00 96.94 1035 ALA A N 1
ATOM 7847 C CA . ALA A 1 1035 ? -5.152 14.804 64.452 1.00 96.94 1035 ALA A CA 1
ATOM 7848 C C . ALA A 1 1035 ? -5.547 13.350 64.145 1.00 96.94 1035 ALA A C 1
ATOM 7850 O O . ALA A 1 1035 ? -4.802 12.643 63.457 1.00 96.94 1035 ALA A O 1
ATOM 7851 N N . ALA A 1 1036 ? -6.737 12.927 64.584 1.00 97.25 1036 ALA A N 1
ATOM 7852 C CA . ALA A 1 1036 ? -7.303 11.627 64.233 1.00 97.25 1036 ALA A CA 1
ATOM 7853 C C . ALA A 1 1036 ? -7.488 11.469 62.714 1.00 97.25 1036 ALA A C 1
ATOM 7855 O O . ALA A 1 1036 ? -7.104 10.440 62.153 1.00 97.25 1036 ALA A O 1
ATOM 7856 N N . ALA A 1 1037 ? -7.994 12.502 62.030 1.00 97.69 1037 ALA A N 1
ATOM 7857 C CA . ALA A 1 1037 ? -8.149 12.503 60.576 1.00 97.69 1037 ALA A CA 1
ATOM 7858 C C . ALA A 1 1037 ? -6.795 12.333 59.858 1.00 97.69 1037 ALA A C 1
ATOM 7860 O O . ALA A 1 1037 ? -6.653 11.475 58.988 1.00 97.69 1037 ALA A O 1
ATOM 7861 N N . ARG A 1 1038 ? -5.749 13.059 60.278 1.00 98.12 1038 ARG A N 1
ATOM 7862 C CA . ARG A 1 1038 ? -4.392 12.905 59.722 1.00 98.12 1038 ARG A CA 1
ATOM 7863 C C . ARG A 1 1038 ? -3.846 11.488 59.908 1.00 98.12 1038 ARG A C 1
ATOM 7865 O O . ARG A 1 1038 ? -3.236 10.940 58.988 1.00 98.12 1038 ARG A O 1
ATOM 7872 N N . ALA A 1 1039 ? -4.044 10.895 61.087 1.00 97.69 1039 ALA A N 1
ATOM 7873 C CA . ALA A 1 1039 ? -3.597 9.534 61.379 1.00 97.69 1039 ALA A CA 1
ATOM 7874 C C . ALA A 1 1039 ? -4.325 8.495 60.508 1.00 97.69 1039 ALA A C 1
ATOM 7876 O O . ALA A 1 1039 ? -3.673 7.630 59.919 1.00 97.69 1039 ALA A O 1
ATOM 7877 N N . ALA A 1 1040 ? -5.648 8.629 60.358 1.00 97.62 1040 ALA A N 1
ATOM 7878 C CA . ALA A 1 1040 ? -6.448 7.784 59.475 1.00 97.62 1040 ALA A CA 1
ATOM 7879 C C . ALA A 1 1040 ? -6.012 7.918 58.006 1.00 97.62 1040 ALA A C 1
ATOM 7881 O O . ALA A 1 1040 ? -5.823 6.911 57.327 1.00 97.62 1040 ALA A O 1
ATOM 7882 N N . PHE A 1 1041 ? -5.753 9.141 57.528 1.00 97.81 1041 PHE A N 1
ATOM 7883 C CA . PHE A 1 1041 ? -5.278 9.371 56.162 1.00 97.81 1041 PHE A CA 1
ATOM 7884 C C . PHE A 1 1041 ? -3.887 8.769 55.913 1.00 97.81 1041 PHE A C 1
ATOM 7886 O O . PHE A 1 1041 ? -3.628 8.199 54.854 1.00 97.81 1041 PHE A O 1
ATOM 7893 N N . ARG A 1 1042 ? -2.981 8.827 56.900 1.00 97.81 1042 ARG A N 1
ATOM 7894 C CA . ARG A 1 1042 ? -1.675 8.156 56.807 1.00 97.81 1042 ARG A CA 1
ATOM 7895 C C . ARG A 1 1042 ? -1.834 6.636 56.705 1.00 97.81 1042 ARG A C 1
ATOM 7897 O O . ARG A 1 1042 ? -1.191 6.032 55.854 1.00 97.81 1042 ARG A O 1
ATOM 7904 N N . ALA A 1 1043 ? -2.714 6.032 57.507 1.00 97.06 1043 ALA A N 1
ATOM 7905 C CA . ALA A 1 1043 ? -3.019 4.603 57.397 1.00 97.06 1043 ALA A CA 1
ATOM 7906 C C . ALA A 1 1043 ? -3.619 4.249 56.021 1.00 97.06 1043 ALA A C 1
ATOM 7908 O O . ALA A 1 1043 ? -3.233 3.251 55.411 1.00 97.06 1043 ALA A O 1
ATOM 7909 N N . TRP A 1 1044 ? -4.497 5.108 55.493 1.00 96.81 1044 TRP A N 1
ATOM 7910 C CA . TRP A 1 1044 ? -5.056 4.987 54.146 1.00 96.81 1044 TRP A CA 1
ATOM 7911 C C . TRP A 1 1044 ? -3.975 5.039 53.051 1.00 96.81 1044 TRP A C 1
ATOM 7913 O O . TRP A 1 1044 ? -4.019 4.237 52.117 1.00 96.81 1044 TRP A O 1
ATOM 7923 N N . LEU A 1 1045 ? -2.966 5.907 53.175 1.00 96.50 1045 LEU A N 1
ATOM 7924 C CA . LEU A 1 1045 ? -1.820 5.942 52.258 1.00 96.50 1045 LEU A CA 1
ATOM 7925 C C . LEU A 1 1045 ? -0.963 4.675 52.354 1.00 96.50 1045 LEU A C 1
ATOM 7927 O O . LEU A 1 1045 ? -0.579 4.124 51.326 1.00 96.50 1045 LEU A O 1
ATOM 7931 N N . THR A 1 1046 ? -0.699 4.179 53.567 1.00 95.88 1046 THR A N 1
ATOM 7932 C CA . THR A 1 1046 ? 0.079 2.947 53.787 1.00 95.88 1046 THR A CA 1
ATOM 7933 C C . THR A 1 1046 ? -0.610 1.709 53.211 1.00 95.88 1046 THR A C 1
ATOM 7935 O O . THR A 1 1046 ? 0.066 0.810 52.720 1.00 95.88 1046 THR A O 1
ATOM 7938 N N . ALA A 1 1047 ? -1.945 1.679 53.181 1.00 93.56 1047 ALA A N 1
ATOM 7939 C CA . ALA A 1 1047 ? -2.712 0.639 52.488 1.00 93.56 1047 ALA A CA 1
ATOM 7940 C C . ALA A 1 1047 ? -2.609 0.718 50.945 1.00 93.56 1047 ALA A C 1
ATOM 7942 O O . ALA A 1 1047 ? -3.189 -0.107 50.231 1.00 93.56 1047 ALA A O 1
ATOM 7943 N N . GLY A 1 1048 ? -1.874 1.707 50.425 1.00 93.12 1048 GLY A N 1
ATOM 7944 C CA . GLY A 1 1048 ? -1.631 1.910 49.006 1.00 93.12 1048 GLY A CA 1
ATOM 7945 C C . GLY A 1 1048 ? -2.903 2.280 48.263 1.00 93.12 1048 GLY A C 1
ATOM 7946 O O . GLY A 1 1048 ? -3.165 1.693 47.228 1.00 93.12 1048 GLY A O 1
ATOM 7947 N N . ASN A 1 1049 ? -3.747 3.159 48.807 1.00 94.19 1049 ASN A N 1
ATOM 7948 C CA . ASN A 1 1049 ? -4.978 3.579 48.129 1.00 94.19 1049 ASN A CA 1
ATOM 7949 C C . ASN A 1 1049 ? -4.775 4.621 47.007 1.00 94.19 1049 ASN A C 1
ATOM 7951 O O . ASN A 1 1049 ? -5.617 4.679 46.113 1.00 94.19 1049 ASN A O 1
ATOM 7955 N N . PRO A 1 1050 ? -3.678 5.400 46.953 1.00 95.38 1050 PRO A N 1
ATOM 7956 C CA . PRO A 1 1050 ? -3.196 5.929 45.685 1.00 95.38 1050 PRO A CA 1
ATOM 7957 C C . PRO A 1 1050 ? -2.587 4.779 44.884 1.00 95.38 1050 PRO A C 1
ATOM 7959 O O . PRO A 1 1050 ? -1.571 4.209 45.287 1.00 95.38 1050 PRO A O 1
ATOM 7962 N N . ARG A 1 1051 ? -3.207 4.433 43.759 1.00 95.31 1051 ARG A N 1
ATOM 7963 C CA . ARG A 1 1051 ? -2.717 3.407 42.828 1.00 95.31 1051 ARG A CA 1
ATOM 7964 C C . ARG A 1 1051 ? -2.759 3.914 41.409 1.00 95.31 1051 ARG A C 1
ATOM 7966 O O . ARG A 1 1051 ? -3.294 4.985 41.146 1.00 95.31 1051 ARG A O 1
ATOM 7973 N N . THR A 1 1052 ? -2.213 3.131 40.496 1.00 94.19 1052 THR A N 1
ATOM 7974 C CA . THR A 1 1052 ? -2.415 3.340 39.071 1.00 94.19 1052 THR A CA 1
ATOM 7975 C C . THR A 1 1052 ? -3.490 2.413 38.528 1.00 94.19 1052 THR A C 1
ATOM 7977 O O . THR A 1 1052 ? -3.575 1.275 38.978 1.00 94.19 1052 THR A O 1
ATOM 7980 N N . TYR A 1 1053 ? -4.265 2.864 37.545 1.00 93.06 1053 TYR A N 1
ATOM 7981 C CA . TYR A 1 1053 ? -5.056 1.950 36.715 1.00 93.06 1053 TYR A CA 1
ATOM 7982 C C . TYR A 1 1053 ? -4.165 1.232 35.690 1.00 93.06 1053 TYR A C 1
ATOM 7984 O O . TYR A 1 1053 ? -3.101 1.743 35.325 1.00 93.06 1053 TYR A O 1
ATOM 7992 N N . HIS A 1 1054 ? -4.577 0.046 35.232 1.00 83.69 1054 HIS A N 1
ATOM 7993 C CA . HIS A 1 1054 ? -3.790 -0.758 34.297 1.00 83.69 1054 HIS A CA 1
ATOM 7994 C C . HIS A 1 1054 ? -3.610 -0.085 32.934 1.00 83.69 1054 HIS A C 1
ATOM 7996 O O . HIS A 1 1054 ? -4.549 0.487 32.368 1.00 83.69 1054 HIS A O 1
ATOM 8002 N N . ARG A 1 1055 ? -2.396 -0.241 32.391 1.00 75.75 1055 ARG A N 1
ATOM 8003 C CA . ARG A 1 1055 ? -2.086 0.060 30.993 1.00 75.75 1055 ARG A CA 1
ATOM 8004 C C . ARG A 1 1055 ? -2.968 -0.817 30.085 1.00 75.75 1055 ARG A C 1
ATOM 8006 O O . ARG A 1 1055 ? -3.133 -1.991 30.417 1.00 75.75 1055 ARG A O 1
ATOM 8013 N N . PRO A 1 1056 ? -3.602 -0.259 29.037 1.00 60.84 1056 PRO A N 1
ATOM 8014 C CA . PRO A 1 1056 ? -4.264 -1.043 27.996 1.00 60.84 1056 PRO A CA 1
ATOM 8015 C C . PRO A 1 1056 ? -3.354 -2.109 27.401 1.00 60.84 1056 PRO A C 1
ATOM 8017 O O . PRO A 1 1056 ? -2.128 -1.858 27.293 1.00 60.84 1056 PRO A O 1
#

Secondary structure (DSSP, 8-state):
-PPPPPP--------S-HHHHHHHHHHHHHHHHHHHHHTT--S--------S----SEE-TTSSEEEEE--SSSS--EEEEE---SS-S-EE-GGG-EEE-SPPP--EEEESSSS-EEEB--S-EEEES-HHHHHHHHHHHHTTTEEEEEEESSS-STT-EEEEEBSS---GGGG-SPPPPB--TTTS--EEE-SS-EE---SSEEEEEEEETTS-EEE--STT-S--HHHHHHHHHTS-GGGSPPHHHHHHHHHHHHHHHS--S-S---HHHHHHHHHHHHH--HHHHHHS-HHHHHHHHHHHHTSSS--HHHHHHHHHHHHT-SSHHHHHHHHHHHHHTTHHHHHHSS--HHHHHHHHHHHHHS------HHHHHHHHHHTT----SS-TT-S-THHHHHHHHHHHHHHHHHHHHHHHHHHHH-GGG-TTHHHHHHHHHHHHHHHHSSSP-HHHHHHHHHHHHHHHHHHHHHHHHHHHHHHHHS-GGGTTTSS--S---HHHHHHHHHHHHHHHHHHGGGSTTTHHHHTT--SHHHHHHHHHHHTT-GGG-S-HHHHHHHHHHHHHHHHHHHHHTT-SSHHHHHHHHHTS-HHHHHHHHHHHHH--PPTT--HHHHHHHHHHTT-HHHHHHHHHHHHHHHHHHHHHHTTTS--HHHHHHHHHHHTTT--HHHHHHHHHHS-HHHHHHHHHHHHHS-HHHHHHHHHHHHHHHTT-HHHHHHHHHH-HHHHHHHHHHSSSHHHHHHHHHHHHHHHHH-SSHHHHHHHHHHHHTT-HHHHHHHHHHHHHHHHHHHHHHHHTT-HHHHHHHHHHHHHHHHHHHHT-HHHHHHHHHHHHHHHHHHHTS-HHHHHHHHHHHHHHTTTS-GGGGGGS-HHHHHHHHHHHHHHHHHH-GGGEETTHHHHHHHHHTTT-THHHHHHHHHHHHHHHHHHTS--SEEEEEEEETTEEEEEEEEETTTEEEEEEEE--TTS-S---HHHHHHHHHHTGGGTTTTEEEEE-GGGGGGHHHHHHHHHGGGGSHHHHHHHHHTT--HHHHHHHHHHHHHTT-EEEPPP-

pLDDT: mean 77.48, std 18.36, range [27.48, 98.12]

Sequence (1056 aa):
MSAPPTPVTVRWNGGCPEPTRRAVEAAVTAGVRRALAGRTAVKAATAVSAKGSDEPWGPGADGRWWTMPGYADGSGAPVAVPVRSAGGPGERLPFGDVLSHDRFPTLPLIMVTVHEWVRTGAAPYLNSASLARAVQWGTYLYGAHGFTVLERGGEHVADRFVMVPLDEPLLMRQFGRTAPPVAVAAGLPDVEVTERGRVLVLTDYRVVVTVTAEGRWLVDLDRGVHWTPQAIRRELARTPADQRVAPAVAACVAAGRLVAEGGGTGAGLPGADQEALLEHIVVMDRHVFAWMPWEQRAGYLVALSGLLWPNDRQKKAMVELLVSARSPSELEAMAALLRERGAYERLFTTLDGSVVEFLLVLGRLRPRRQLSTEYLLALLDELSMSPGDGTAQDPDGLRGLRNVANGLSLWLRSTVDGLIDLFTHSPTQLIEGIAHLAEFVLLVRRATTAPVDPKAAAVLQTLCEQAGRAILVALAGLEYAEELGTPFGARAGAGRGGARIGGDLGQTLGTALLVEVLSWFVGLGELKEALGGAELTERLAALLRVLGSVGRLGKASEVAGELSRLDRMVAALAGLAELRDLDAAAQALRLLPEPYLAELTRLAETLEVPAGAAPRVLRRLARQHNALPEVERLADALSLARRFERQAETVGGVTEEMTAALSRLMETGFDRPTMRTLVEGVRPQALEAWSRAVGRLGANGLRRLGAGALRDLAERPRALALIAEAGGDAYVALLNRGHDAEAVDALLRALELRRNELPDPAAYQRLLDRLAAREGAAFEELAGRLQVATEATAARLRAAGRRHLVAELTELAEEADDARRTGEHAVAAQAIAKREQLAVRLDDLTDRQLSGAEEIARRARETYDWQDVWRFPAAGRDDLLEVVGELTERLGNRQLDGLQHPLRTLLAERGTGKVFQGTMGELYAARSLAAEFHATALEFQRTRAGRRVDIIAELPGRGRVSVEVKTNLTGPAGYLRTQLVNDLVAHAATGYTDLLYLYHWDSAGELPALGERMIRHFDDPDVLRALTAAGHDPAAARAAFRAWLTAGNPRTYHRP

Radius of gyration: 40.0 Å; chains: 1; bounding box: 90×70×150 Å